Protein AF-A0A224YRR4-F1 (afdb_monomer)

Organism: NCBI:txid60191

Mean predicted aligned error: 19.7 Å

Radius of gyration: 42.63 Å; Cα contacts (8 Å, |Δi|>4): 945; chains: 1; bounding box: 108×99×110 Å

Nearest PDB structures (foldseek):
  8rc4-assembly1_f  TM=9.272E-01  e=1.033E-67  Homo sapiens
  7ycx-assembly1_F  TM=8.905E-01  e=6.259E-66  Homo sapiens
  8rbx-assembly1_f  TM=9.058E-01  e=5.302E-65  Homo sapiens
  7cun-assembly1_F  TM=8.745E-01  e=1.516E-49  Homo sapiens
  7bv7-assembly1_C  TM=9.572E-01  e=4.675E-05  Homo sapiens

pLDDT: mean 73.25, std 19.86, range [25.02, 96.94]

Foldseek 3Di:
DEEEEEEEELAPQQQDDFQPDPPDGNLNVVLVLVVVLLVLLVVDPVSVPYHYWYAYLDDPPVRTQGADPDDPVSVNVSSVVRHNYDFQNVQARVLVVLLRVVLVCLLVVLQVFQLFAAFQSDHQYEYEYEEQLDFGADPVGTDQARDHPLDDPAQPSQQARDSHAQRYAYEYEHEPGDNDDDPDDPDPFDADPGNVQVVRQVNAHGYTYHHDPVSSSVVSNVVSVVSAGWGWAKEAEDPPADFPVDDGIGTWTWHFDADPVPRGGDDQDGHDALEFQDQPDLDGHHGYNHFYKYWYNDWDQADDDDQQDKDKTWIDDDPVLCRQLVVVDQRTKIFMFTHNYDPVQDTATQWIWGADPVSPTIMIIGHFGNSVQVVVLVCCCVVPVVLDQDPVSLVSVVVVCVSHRLSCLVSVLVSVVRVPHNPSGDPVSNPRYHPSHVVSSVVSNVVSVVVSVVSVVSHPDPCCDVPLQQAFDDPDDDDPDDDDDDHLLRDQPDPDPVCRVVVNVCSVVVVPDPRDGHRDDDPDPPPLDPPLPPDLVVDDPVCNVVSVVVVVVCVVDVPCNPPPVCVSNVVVDDPVPVPDVPVVVVPPDDPDDDPDDDPDDPDPDDDPPPDDPDPDDDDDDDDDDDDDDDDDDDDDDDDDDDDDDDDDDDDDDPPDDDDDDDDDDDDDDDDDDDDDDDDDDDDDDDDDDDDDDDDDDDDDDDDDDDDDQDDLVVLLVVLLVLLVDDDDDCVVNVVSLVSRDDPLVSSLVSLVVSLVSNVVVVVVVVNVVSVVVNVVSVVCVVDPDD

Sequence (786 aa):
MTIIVFLVDTSASMNQRTYLGARLSVLDVAKDAVERFIKIRQRDSASRGDRYMLLTFEEPPANIKAGWKENHATFMAELKNLQASGLTTLGPALKNAFDLLNINRMQTGIDTYGQGRCPFYLEPSVLVVITDGNRLTSSAGVHEELTLPMHSAVPGSELTKEPFRWDQRMFALVLRMAGTQAPSQDVPLTSDASPIDDMCEVTGGRSFCVSSHRLLVQSLEALVAKVQGGVVINFERAAEDVWEPNWQSCRRLIYVQRSAQKGYSVGHWPLPEAFWPDLNSPSLPPRSAHPQVRVSGSPSEPLLLDNLPFDKYELEPSPLTQAILGRKQPTVAFAVSVAGAAPQRGGSAFGYLKASSSLACVNLFVLPYNYTVLLPLLDELFRVHRCKPPREWKLQFDAYLKGMPLYYAGPLKRALQRMGAPNLVPDSMENCLSYTVLNYLKRLKNQAKAEYEKVVSAVGGPKTGLGAEGVRVSPGVPRPSTGEVAKLSELALSWNPALRERLQGLRQELSDFSGFALAPAPPRPPDTAEAPPRNPFDISRASLLHQVARMRARYLHPGTILRLQDAEQLHNLPVSQMGNYQEYLKRMPTPLREIESTPVRQHMFGNPFKIEKRMMVDEADLDPAASQARGHKRPAAEAPGGPRAKRRPGPLPRNFTRSRSPMPSPPSTPEPATAKRSPPRAEEETSNGWAPNEPASWEERNGQVAPPWRDNGLIRGCLLKEVRKPGRNFERLFELLGLVQGGLETQVCMVRHVIHEAGRFKRRLLMQMLQDFEQRLVDAAAFPSA

Structure (mmCIF, N/CA/C/O backbone):
data_AF-A0A224YRR4-F1
#
_entry.id   AF-A0A224YRR4-F1
#
loop_
_atom_site.group_PDB
_atom_site.id
_atom_site.type_symbol
_atom_site.label_atom_id
_atom_site.label_alt_id
_atom_site.label_comp_id
_atom_site.label_asym_id
_atom_site.label_entity_id
_atom_site.label_seq_id
_atom_site.pdbx_PDB_ins_code
_atom_site.Cartn_x
_atom_site.Cartn_y
_atom_site.Cartn_z
_atom_site.occupancy
_atom_site.B_iso_or_equiv
_atom_site.auth_seq_id
_atom_site.auth_comp_id
_atom_site.auth_asym_id
_atom_site.auth_atom_id
_atom_site.pdbx_PDB_model_num
ATOM 1 N N . MET A 1 1 ? 3.746 -10.551 8.253 1.00 78.31 1 MET A N 1
ATOM 2 C CA . MET A 1 1 ? 3.470 -10.410 6.822 1.00 78.31 1 MET A CA 1
ATOM 3 C C . MET A 1 1 ? 2.981 -9.017 6.526 1.00 78.31 1 MET A C 1
ATOM 5 O O . MET A 1 1 ? 1.855 -8.689 6.886 1.00 78.31 1 MET A O 1
ATOM 9 N N . THR A 1 2 ? 3.880 -8.226 5.951 1.00 88.31 2 THR A N 1
ATOM 10 C CA . THR A 1 2 ? 3.604 -6.932 5.329 1.00 88.31 2 THR A CA 1
ATOM 11 C C . THR A 1 2 ? 3.774 -7.107 3.827 1.00 88.31 2 THR A C 1
ATOM 13 O O . THR A 1 2 ? 4.673 -7.822 3.381 1.00 88.31 2 THR A O 1
ATOM 16 N N . ILE A 1 3 ? 2.887 -6.504 3.049 1.00 93.56 3 ILE A N 1
ATOM 17 C CA . ILE A 1 3 ? 2.935 -6.558 1.591 1.00 93.56 3 ILE A CA 1
ATOM 18 C C . ILE A 1 3 ? 3.591 -5.273 1.115 1.00 93.56 3 ILE A C 1
ATOM 20 O O . ILE A 1 3 ? 3.177 -4.183 1.497 1.00 93.56 3 ILE A O 1
ATOM 24 N N . ILE A 1 4 ? 4.645 -5.394 0.319 1.00 95.00 4 ILE A N 1
ATOM 25 C CA . ILE A 1 4 ? 5.387 -4.258 -0.215 1.00 95.00 4 ILE A CA 1
ATOM 26 C C . ILE A 1 4 ? 5.294 -4.336 -1.731 1.00 95.00 4 ILE A C 1
ATOM 28 O O . ILE A 1 4 ? 5.814 -5.261 -2.353 1.00 95.00 4 ILE A O 1
ATOM 32 N N . VAL A 1 5 ? 4.598 -3.372 -2.316 1.00 96.12 5 VAL A N 1
ATOM 33 C CA . VAL A 1 5 ? 4.384 -3.274 -3.755 1.00 96.12 5 VAL A CA 1
ATOM 34 C C . VAL A 1 5 ? 5.310 -2.195 -4.290 1.00 96.12 5 VAL A C 1
ATOM 36 O O . VAL A 1 5 ? 5.179 -1.030 -3.924 1.00 96.12 5 VAL A O 1
ATOM 39 N N . PHE A 1 6 ? 6.249 -2.573 -5.150 1.00 96.94 6 PHE A N 1
ATOM 40 C CA . PHE A 1 6 ? 7.056 -1.621 -5.901 1.00 96.94 6 PHE A CA 1
ATOM 41 C C . PHE A 1 6 ? 6.346 -1.299 -7.204 1.00 96.94 6 PHE A C 1
ATOM 43 O O . PHE A 1 6 ? 6.156 -2.183 -8.040 1.00 96.94 6 PHE A O 1
ATOM 50 N N . LEU A 1 7 ? 5.962 -0.038 -7.363 1.00 95.81 7 LEU A N 1
ATOM 51 C CA . LEU A 1 7 ? 5.436 0.488 -8.610 1.00 95.81 7 LEU A CA 1
ATOM 52 C C . LEU A 1 7 ? 6.546 1.295 -9.281 1.00 95.81 7 LEU A C 1
ATOM 54 O O . LEU A 1 7 ? 6.825 2.429 -8.891 1.00 95.81 7 LEU A O 1
ATOM 58 N N . VAL A 1 8 ? 7.220 0.675 -10.246 1.00 95.31 8 VAL A N 1
ATOM 59 C CA . VAL A 1 8 ? 8.365 1.275 -10.935 1.00 95.31 8 VAL A CA 1
ATOM 60 C C . VAL A 1 8 ? 7.891 1.877 -12.246 1.00 95.31 8 VAL A C 1
ATOM 62 O O . VAL A 1 8 ? 7.308 1.186 -13.083 1.00 95.31 8 VAL A O 1
ATOM 65 N N . ASP A 1 9 ? 8.165 3.163 -12.422 1.00 93.38 9 ASP A N 1
ATOM 66 C CA . ASP A 1 9 ? 7.965 3.854 -13.683 1.00 93.38 9 ASP A CA 1
ATOM 67 C C . ASP A 1 9 ? 8.892 3.256 -14.751 1.00 93.38 9 ASP A C 1
ATOM 69 O O . ASP A 1 9 ? 10.119 3.239 -14.619 1.00 93.38 9 ASP A O 1
ATOM 73 N N . THR A 1 10 ? 8.283 2.707 -15.797 1.00 91.94 10 THR A N 1
ATOM 74 C CA . THR A 1 10 ? 8.970 2.154 -16.969 1.00 91.94 10 THR A CA 1
ATOM 75 C C . THR A 1 10 ? 8.725 3.010 -18.203 1.00 91.94 10 THR A C 1
ATOM 77 O O . THR A 1 10 ? 8.839 2.515 -19.317 1.00 91.94 10 THR A O 1
ATOM 80 N N . SER A 1 11 ? 8.353 4.275 -18.045 1.00 91.50 11 SER A N 1
ATOM 81 C CA . SER A 1 11 ? 8.170 5.197 -19.161 1.00 91.50 11 SER A CA 1
ATOM 82 C C . SER A 1 11 ? 9.479 5.503 -19.890 1.00 91.50 11 SER A C 1
ATOM 84 O O . SER A 1 11 ? 10.584 5.312 -19.377 1.00 91.50 11 SER A O 1
ATOM 86 N N . ALA A 1 12 ? 9.362 6.021 -21.113 1.00 90.25 12 ALA A N 1
ATOM 87 C CA . ALA A 1 12 ? 10.519 6.386 -21.921 1.00 90.25 12 ALA A CA 1
ATOM 88 C C . ALA A 1 12 ? 11.396 7.480 -21.277 1.00 90.25 12 ALA A C 1
ATOM 90 O O . ALA A 1 12 ? 12.599 7.515 -21.547 1.00 90.25 12 ALA A O 1
ATOM 91 N N . SER A 1 13 ? 10.838 8.344 -20.418 1.00 89.62 13 SER A N 1
ATOM 92 C CA . SER A 1 13 ? 11.583 9.416 -19.744 1.00 89.62 13 SER A CA 1
ATOM 93 C C . SER A 1 13 ? 12.594 8.886 -18.722 1.00 89.62 13 SER A C 1
ATOM 95 O O . SER A 1 13 ? 13.632 9.511 -18.510 1.00 89.62 13 SER A O 1
ATOM 97 N N . MET A 1 14 ? 12.395 7.672 -18.204 1.00 90.44 14 MET A N 1
ATOM 98 C CA . MET A 1 14 ? 13.334 6.997 -17.300 1.00 90.44 14 MET A CA 1
ATOM 99 C C . MET A 1 14 ? 14.655 6.569 -17.977 1.00 90.44 14 MET A C 1
ATOM 101 O O . MET A 1 14 ? 15.589 6.144 -17.293 1.00 90.44 14 MET A O 1
ATOM 105 N N . ASN A 1 15 ? 14.774 6.717 -19.305 1.00 90.62 15 ASN A N 1
ATOM 106 C CA . ASN A 1 15 ? 16.023 6.509 -20.055 1.00 90.62 15 ASN A CA 1
ATOM 107 C C . ASN A 1 15 ? 17.017 7.681 -19.952 1.00 90.62 15 ASN A C 1
ATOM 109 O O . ASN A 1 15 ? 18.118 7.604 -20.504 1.00 90.62 15 ASN A O 1
ATOM 113 N N . GLN A 1 16 ? 16.654 8.770 -19.268 1.00 88.12 16 GLN A N 1
ATOM 114 C CA . GLN A 1 16 ? 17.572 9.877 -18.995 1.00 88.12 16 GLN A CA 1
ATOM 115 C C . GLN A 1 16 ? 18.824 9.385 -18.252 1.00 88.12 16 GLN A C 1
ATOM 117 O O . GLN A 1 16 ? 18.762 8.456 -17.445 1.00 88.12 16 GLN A O 1
ATOM 122 N N . ARG A 1 17 ? 19.978 10.001 -18.532 1.00 87.44 17 ARG A N 1
ATOM 123 C CA . ARG A 1 17 ? 21.259 9.644 -17.904 1.00 87.44 17 ARG A CA 1
ATOM 124 C C . ARG A 1 17 ? 21.506 10.495 -16.665 1.00 87.44 17 ARG A C 1
ATOM 126 O O . ARG A 1 17 ? 21.234 11.691 -16.665 1.00 87.44 17 ARG A O 1
ATOM 133 N N . THR A 1 18 ? 22.069 9.872 -15.637 1.00 84.56 18 THR A N 1
ATOM 134 C CA . THR A 1 18 ? 22.413 10.541 -14.373 1.00 84.56 18 THR A CA 1
ATOM 135 C C . THR A 1 18 ? 23.885 10.962 -14.329 1.00 84.56 18 THR A C 1
ATOM 137 O O . THR A 1 18 ? 24.712 10.446 -15.083 1.00 84.56 18 THR A O 1
ATOM 140 N N . TYR A 1 19 ? 24.247 11.858 -13.402 1.00 81.88 19 TYR A N 1
ATOM 141 C CA . TYR A 1 19 ? 25.642 12.277 -13.189 1.00 81.88 19 TYR A CA 1
ATOM 142 C C . TYR A 1 19 ? 26.581 11.149 -12.703 1.00 81.88 19 TYR A C 1
ATOM 144 O O . TYR A 1 19 ? 27.799 11.292 -12.770 1.00 81.88 19 TYR A O 1
ATOM 152 N N . LEU A 1 20 ? 26.042 10.030 -12.194 1.00 73.94 20 LEU A N 1
ATOM 153 C CA . LEU A 1 20 ? 26.805 8.930 -11.573 1.00 73.94 20 LEU A CA 1
ATOM 154 C C . LEU A 1 20 ? 27.573 8.048 -12.573 1.00 73.94 20 LEU A C 1
ATOM 156 O O . LEU A 1 20 ? 28.253 7.102 -12.175 1.00 73.94 20 LEU A O 1
ATOM 160 N N . GLY A 1 21 ? 27.480 8.349 -13.865 1.00 62.19 21 GLY A N 1
ATOM 161 C CA . GLY A 1 21 ? 28.293 7.733 -14.900 1.00 62.19 21 GLY A CA 1
ATOM 162 C C . GLY A 1 21 ? 27.614 7.810 -16.256 1.00 62.19 21 GLY A C 1
ATOM 163 O O . GLY A 1 21 ? 26.394 7.725 -16.361 1.00 62.19 21 GLY A O 1
ATOM 164 N N . ALA A 1 22 ? 28.412 7.878 -17.322 1.00 60.62 22 ALA A N 1
ATOM 165 C CA . ALA A 1 22 ? 27.921 8.030 -18.689 1.00 60.62 22 ALA A CA 1
ATOM 166 C C . ALA A 1 22 ? 26.983 6.903 -19.168 1.00 60.62 22 ALA A C 1
ATOM 168 O O . ALA A 1 22 ? 26.476 7.011 -20.274 1.00 60.62 22 ALA A O 1
ATOM 169 N N . ARG A 1 23 ? 26.745 5.825 -18.399 1.00 67.69 23 ARG A N 1
ATOM 170 C CA . ARG A 1 23 ? 25.939 4.652 -18.793 1.00 67.69 23 ARG A CA 1
ATOM 171 C C . ARG A 1 23 ? 24.701 4.363 -17.937 1.00 67.69 23 ARG A C 1
ATOM 173 O O . ARG A 1 23 ? 23.880 3.587 -18.405 1.00 67.69 23 ARG A O 1
ATOM 180 N N . LEU A 1 24 ? 24.559 4.935 -16.739 1.00 82.69 24 LEU A N 1
ATOM 181 C CA . LEU A 1 24 ? 23.433 4.606 -15.855 1.00 82.69 24 LEU A CA 1
ATOM 182 C C . LEU A 1 24 ? 22.218 5.481 -16.163 1.00 82.69 24 LEU A C 1
ATOM 184 O O . LEU A 1 24 ? 22.282 6.711 -16.053 1.00 82.69 24 LEU A O 1
ATOM 188 N N . SER A 1 25 ? 21.117 4.827 -16.524 1.00 89.88 25 SER A N 1
ATOM 189 C CA . SER A 1 25 ? 19.815 5.472 -16.672 1.00 89.88 25 SER A CA 1
ATOM 190 C C . SER A 1 25 ? 19.153 5.718 -15.310 1.00 89.88 25 SER A C 1
ATOM 192 O O . SER A 1 25 ? 19.519 5.100 -14.306 1.00 89.88 25 SER A O 1
ATOM 194 N N . VAL A 1 26 ? 18.148 6.596 -15.261 1.00 91.25 26 VAL A N 1
ATOM 195 C CA . VAL A 1 26 ? 17.309 6.781 -14.062 1.00 91.25 26 VAL A CA 1
ATOM 196 C C . VAL A 1 26 ? 16.610 5.467 -13.682 1.00 91.25 26 VAL A C 1
ATOM 198 O O . VAL A 1 26 ? 16.517 5.148 -12.495 1.00 91.25 26 VAL A O 1
ATOM 201 N N . LEU A 1 27 ? 16.210 4.645 -14.663 1.00 93.12 27 LEU A N 1
ATOM 202 C CA . LEU A 1 27 ? 15.675 3.302 -14.408 1.00 93.12 27 LEU A CA 1
ATOM 203 C C . LEU A 1 27 ? 16.692 2.387 -13.705 1.00 93.12 27 LEU A C 1
ATOM 205 O O . LEU A 1 27 ? 16.316 1.633 -12.809 1.00 93.12 27 LEU A O 1
ATOM 209 N N . ASP A 1 28 ? 17.975 2.449 -14.063 1.00 92.25 28 ASP A N 1
ATOM 210 C CA . ASP A 1 28 ? 19.004 1.643 -13.392 1.00 92.25 28 ASP A CA 1
ATOM 211 C C . ASP A 1 28 ? 19.195 2.075 -11.933 1.00 92.25 28 ASP A C 1
ATOM 213 O O . ASP A 1 28 ? 19.357 1.230 -11.050 1.00 92.25 28 ASP A O 1
ATOM 217 N N . VAL A 1 29 ? 19.094 3.380 -11.655 1.00 92.38 29 VAL A N 1
ATOM 218 C CA . VAL A 1 29 ? 19.084 3.901 -10.281 1.00 92.38 29 VAL A CA 1
ATOM 219 C C . VAL A 1 29 ? 17.839 3.434 -9.523 1.00 92.38 29 VAL A C 1
ATOM 221 O O . VAL A 1 29 ? 17.950 3.043 -8.362 1.00 92.38 29 VAL A O 1
ATOM 224 N N . ALA A 1 30 ? 16.668 3.410 -10.166 1.00 94.12 30 ALA A N 1
ATOM 225 C CA . ALA A 1 30 ? 15.442 2.876 -9.575 1.00 94.12 30 ALA A CA 1
ATOM 226 C C . ALA A 1 30 ? 15.582 1.385 -9.218 1.00 94.12 30 ALA A C 1
ATOM 228 O O . ALA A 1 30 ? 15.221 0.980 -8.112 1.00 94.12 30 ALA A O 1
ATOM 229 N N . LYS A 1 31 ? 16.170 0.572 -10.108 1.00 94.19 31 LYS A N 1
ATOM 230 C CA . LYS A 1 31 ? 16.467 -0.847 -9.843 1.00 94.19 31 LYS A CA 1
ATOM 231 C C . LYS A 1 31 ? 17.399 -1.004 -8.639 1.00 94.19 31 LYS A C 1
ATOM 233 O O . LYS A 1 31 ? 17.083 -1.762 -7.723 1.00 94.19 31 LYS A O 1
ATOM 238 N N . ASP A 1 32 ? 18.501 -0.252 -8.595 1.00 93.12 32 ASP A N 1
ATOM 239 C CA . ASP A 1 32 ? 19.444 -0.264 -7.466 1.00 93.12 32 ASP A CA 1
ATOM 240 C C . ASP A 1 32 ? 18.774 0.192 -6.154 1.00 93.12 32 ASP A C 1
ATOM 242 O O . ASP A 1 32 ? 18.999 -0.399 -5.096 1.00 93.12 32 ASP A O 1
ATOM 246 N N . ALA A 1 33 ? 17.876 1.182 -6.208 1.00 94.38 33 ALA A N 1
ATOM 247 C CA . ALA A 1 33 ? 17.098 1.625 -5.052 1.00 94.38 33 ALA A CA 1
ATOM 248 C C . ALA A 1 33 ? 16.219 0.501 -4.477 1.00 94.38 33 ALA A C 1
ATOM 250 O O . ALA A 1 33 ? 16.216 0.292 -3.261 1.00 94.38 33 ALA A O 1
ATOM 251 N N . VAL A 1 34 ? 15.527 -0.259 -5.333 1.00 95.75 34 VAL A N 1
ATOM 252 C CA . VAL A 1 34 ? 14.717 -1.419 -4.921 1.00 95.75 34 VAL A CA 1
ATOM 253 C C . VAL A 1 34 ? 15.596 -2.512 -4.308 1.00 95.75 34 VAL A C 1
ATOM 255 O O . VAL A 1 34 ? 15.287 -3.014 -3.224 1.00 95.75 34 VAL A O 1
ATOM 258 N N . GLU A 1 35 ? 16.724 -2.858 -4.937 1.00 94.19 35 GLU A N 1
ATOM 259 C CA . GLU A 1 35 ? 17.638 -3.869 -4.389 1.00 94.19 35 GLU A CA 1
ATOM 260 C C . GLU A 1 35 ? 18.178 -3.468 -3.008 1.00 94.19 35 GLU A C 1
ATOM 262 O O . GLU A 1 35 ? 18.246 -4.288 -2.086 1.00 94.19 35 GLU A O 1
ATOM 267 N N . ARG A 1 36 ? 18.564 -2.199 -2.844 1.00 94.00 36 ARG A N 1
ATOM 268 C CA . ARG A 1 36 ? 19.051 -1.664 -1.567 1.00 94.00 36 ARG A CA 1
ATOM 269 C C . ARG A 1 36 ? 17.966 -1.620 -0.515 1.00 94.00 36 ARG A C 1
ATOM 271 O O . ARG A 1 36 ? 18.242 -1.993 0.622 1.00 94.00 36 ARG A O 1
ATOM 278 N N . PHE A 1 37 ? 16.750 -1.218 -0.878 1.00 95.38 37 PHE A N 1
ATOM 279 C CA . PHE A 1 37 ? 15.616 -1.234 0.036 1.00 95.38 37 PHE A CA 1
ATOM 280 C C . PHE A 1 37 ? 15.431 -2.626 0.644 1.00 95.38 37 PHE A C 1
ATOM 282 O O . PHE A 1 37 ? 15.347 -2.765 1.864 1.00 95.38 37 PHE A O 1
ATOM 289 N N . ILE A 1 38 ? 15.436 -3.666 -0.196 1.00 93.56 38 ILE A N 1
ATOM 290 C CA . ILE A 1 38 ? 15.280 -5.050 0.258 1.00 93.56 38 ILE A CA 1
ATOM 291 C C . ILE A 1 38 ? 16.441 -5.448 1.179 1.00 93.56 38 ILE A C 1
ATOM 293 O O . ILE A 1 38 ? 16.200 -6.009 2.245 1.00 93.56 38 ILE A O 1
ATOM 297 N N . LYS A 1 39 ? 17.688 -5.096 0.838 1.00 93.19 39 LYS A N 1
ATOM 298 C CA . LYS A 1 39 ? 18.865 -5.367 1.689 1.00 93.19 39 LYS A CA 1
ATOM 299 C C . LYS A 1 39 ? 18.794 -4.663 3.049 1.00 93.19 39 LYS A C 1
ATOM 301 O O . LYS A 1 39 ? 19.151 -5.262 4.060 1.00 93.19 39 LYS A O 1
ATOM 306 N N . ILE A 1 40 ? 18.346 -3.406 3.095 1.00 93.19 40 ILE A N 1
ATOM 307 C CA . ILE A 1 40 ? 18.176 -2.654 4.350 1.00 93.19 40 ILE A CA 1
ATOM 308 C C . ILE A 1 40 ? 17.057 -3.292 5.178 1.00 93.19 40 ILE A C 1
ATOM 310 O O . ILE A 1 40 ? 17.240 -3.540 6.367 1.00 93.19 40 ILE A O 1
ATOM 314 N N . ARG A 1 41 ? 15.929 -3.633 4.545 1.00 92.06 41 ARG A N 1
ATOM 315 C CA . ARG A 1 41 ? 14.782 -4.280 5.190 1.00 92.06 41 ARG A CA 1
ATOM 316 C C . ARG A 1 41 ? 15.121 -5.667 5.743 1.00 92.06 41 ARG A C 1
ATOM 318 O O . ARG A 1 41 ? 14.663 -5.997 6.829 1.00 92.06 41 ARG A O 1
ATOM 325 N N . GLN A 1 42 ? 15.966 -6.440 5.062 1.00 90.81 42 GLN A N 1
ATOM 326 C CA . GLN A 1 42 ? 16.442 -7.753 5.521 1.00 90.81 42 GLN A CA 1
ATOM 327 C C . GLN A 1 42 ? 17.254 -7.703 6.826 1.00 90.81 42 GLN A C 1
ATOM 329 O O . GLN A 1 42 ? 17.421 -8.736 7.473 1.00 90.81 42 GLN A O 1
ATOM 334 N N . ARG A 1 43 ? 17.741 -6.522 7.240 1.00 90.62 43 ARG A N 1
ATOM 335 C CA . ARG A 1 43 ? 18.376 -6.337 8.556 1.00 90.62 43 ARG A CA 1
ATOM 336 C C . ARG A 1 43 ? 17.371 -6.473 9.703 1.00 90.62 43 ARG A C 1
ATOM 338 O O . ARG A 1 43 ? 17.764 -6.846 10.803 1.00 90.62 43 ARG A O 1
ATOM 345 N N . ASP A 1 44 ? 16.091 -6.191 9.453 1.00 86.19 44 ASP A N 1
ATOM 346 C CA . ASP A 1 44 ? 15.017 -6.359 10.429 1.00 86.19 44 ASP A CA 1
ATOM 347 C C . ASP A 1 44 ? 14.497 -7.805 10.423 1.00 86.19 44 ASP A C 1
ATOM 349 O O . ASP A 1 44 ? 14.152 -8.370 9.383 1.00 86.19 44 ASP A O 1
ATOM 353 N N . SER A 1 45 ? 14.384 -8.402 11.609 1.00 80.31 45 SER A N 1
ATOM 354 C CA . SER A 1 45 ? 13.798 -9.729 11.822 1.00 80.31 45 SER A CA 1
ATOM 355 C C . SER A 1 45 ? 12.356 -9.859 11.305 1.00 80.31 45 SER A C 1
ATOM 357 O O . SER A 1 45 ? 11.962 -10.946 10.867 1.00 80.31 45 SER A O 1
ATOM 359 N N . ALA A 1 46 ? 11.587 -8.762 11.293 1.00 79.69 46 ALA A N 1
ATOM 360 C CA . ALA A 1 46 ? 10.206 -8.741 10.813 1.00 79.69 46 ALA A CA 1
ATOM 361 C C . ALA A 1 46 ? 10.086 -8.999 9.298 1.00 79.69 46 ALA A C 1
ATOM 363 O O . ALA A 1 46 ? 9.027 -9.426 8.831 1.00 79.69 46 ALA A O 1
ATOM 364 N N . SER A 1 47 ? 11.176 -8.811 8.542 1.00 82.44 47 SER A N 1
ATOM 365 C CA . SER A 1 47 ? 11.210 -8.944 7.080 1.00 82.44 47 SER A CA 1
ATOM 366 C C . SER A 1 47 ? 10.999 -10.365 6.559 1.00 82.44 47 SER A C 1
ATOM 368 O O . SER A 1 47 ? 10.579 -10.547 5.420 1.00 82.44 47 SER A O 1
ATOM 370 N N . ARG A 1 48 ? 11.223 -11.394 7.391 1.00 80.69 48 ARG A N 1
ATOM 371 C CA . ARG A 1 48 ? 11.069 -12.809 6.995 1.00 80.69 48 ARG A CA 1
ATOM 372 C C . ARG A 1 48 ? 9.657 -13.164 6.537 1.00 80.69 48 ARG A C 1
ATOM 374 O O . ARG A 1 48 ? 9.476 -14.144 5.824 1.00 80.69 48 ARG A O 1
ATOM 381 N N . GLY A 1 49 ? 8.661 -12.404 6.989 1.00 82.69 49 GLY A N 1
ATOM 382 C CA . GLY A 1 49 ? 7.273 -12.595 6.596 1.00 82.69 49 GLY A CA 1
ATOM 383 C C . GLY A 1 49 ? 6.811 -11.673 5.473 1.00 82.69 49 GLY A C 1
ATOM 384 O O . GLY A 1 49 ? 5.624 -11.718 5.166 1.00 82.69 49 GLY A O 1
ATOM 385 N N . ASP A 1 50 ? 7.661 -10.799 4.932 1.00 90.06 50 ASP A N 1
ATOM 386 C CA . ASP A 1 50 ? 7.248 -9.809 3.937 1.00 90.06 50 ASP A CA 1
ATOM 387 C C . ASP A 1 50 ? 7.097 -10.428 2.547 1.00 90.06 50 ASP A C 1
ATOM 389 O O . ASP A 1 50 ? 7.801 -11.368 2.176 1.00 90.06 50 ASP A O 1
ATOM 393 N N . ARG A 1 51 ? 6.166 -9.881 1.764 1.00 91.75 51 ARG A N 1
ATOM 394 C CA . ARG A 1 51 ? 5.974 -10.248 0.358 1.00 91.75 51 ARG A CA 1
ATOM 395 C C . ARG A 1 51 ? 6.224 -9.034 -0.517 1.00 91.75 51 ARG A C 1
ATOM 397 O O . ARG A 1 51 ? 5.615 -7.991 -0.299 1.00 91.75 51 ARG A O 1
ATOM 404 N N . TYR A 1 52 ? 7.088 -9.205 -1.510 1.00 94.38 52 TYR A N 1
ATOM 405 C CA . TYR A 1 52 ? 7.424 -8.178 -2.487 1.00 94.38 52 TYR A CA 1
ATOM 406 C C . TYR A 1 52 ? 6.664 -8.425 -3.787 1.00 94.38 52 TYR A C 1
ATOM 408 O O . TYR A 1 52 ? 6.660 -9.546 -4.291 1.00 94.38 52 TYR A O 1
ATOM 416 N N . MET A 1 53 ? 6.040 -7.382 -4.321 1.00 94.88 53 MET A N 1
ATOM 417 C CA . MET A 1 53 ? 5.395 -7.391 -5.634 1.00 94.88 53 MET A CA 1
ATOM 418 C C . MET A 1 53 ? 6.018 -6.322 -6.518 1.00 94.88 53 MET A C 1
ATOM 420 O O . MET A 1 53 ? 6.454 -5.284 -6.018 1.00 94.88 53 MET A O 1
ATOM 424 N N . LEU A 1 54 ? 6.052 -6.579 -7.823 1.00 94.88 54 LEU A N 1
ATOM 425 C CA . LEU A 1 54 ? 6.587 -5.656 -8.818 1.00 94.88 54 LEU A CA 1
ATOM 426 C C . LEU A 1 54 ? 5.519 -5.353 -9.861 1.00 94.88 54 LEU A C 1
ATOM 428 O O . LEU A 1 54 ? 5.071 -6.258 -10.574 1.00 94.88 54 LEU A O 1
ATOM 432 N N . LEU A 1 55 ? 5.142 -4.081 -9.942 1.00 94.50 55 LEU A N 1
ATOM 433 C CA . LEU A 1 55 ? 4.216 -3.550 -10.930 1.00 94.50 55 LEU A CA 1
ATOM 434 C C . LEU A 1 55 ? 4.905 -2.464 -11.764 1.00 94.50 55 LEU A C 1
ATOM 436 O O . LEU A 1 55 ? 5.770 -1.737 -11.270 1.00 94.50 55 LEU A O 1
ATOM 440 N N . THR A 1 56 ? 4.491 -2.351 -13.022 1.00 93.56 56 THR A N 1
ATOM 441 C CA . THR A 1 56 ? 4.936 -1.317 -13.967 1.00 93.56 56 THR A CA 1
ATOM 442 C C . THR A 1 56 ? 3.752 -0.488 -14.472 1.00 93.56 56 THR A C 1
ATOM 444 O O . THR A 1 56 ? 2.602 -0.753 -14.121 1.00 93.56 56 THR A O 1
ATOM 447 N N . PHE A 1 57 ? 4.027 0.526 -15.299 1.00 90.88 57 PHE A N 1
ATOM 448 C CA . PHE A 1 57 ? 3.011 1.428 -15.869 1.00 90.88 57 PHE A CA 1
ATOM 449 C C . PHE A 1 57 ? 2.343 0.863 -17.142 1.00 90.88 57 PHE A C 1
ATOM 451 O O . PHE A 1 57 ? 1.586 1.553 -17.821 1.00 90.88 57 PHE A O 1
ATOM 458 N N . GLU A 1 58 ? 2.624 -0.397 -17.484 1.00 88.00 58 GLU A N 1
ATOM 459 C CA . GLU A 1 58 ? 1.978 -1.089 -18.602 1.00 88.00 58 GLU A CA 1
ATOM 460 C C . GLU A 1 58 ? 0.479 -1.329 -18.332 1.00 88.00 58 GLU A C 1
ATOM 462 O O . GLU A 1 58 ? -0.016 -1.186 -17.210 1.00 88.00 58 GLU A O 1
ATOM 467 N N . GLU A 1 59 ? -0.260 -1.723 -19.366 1.00 84.56 59 GLU A N 1
ATOM 468 C CA . GLU A 1 59 ? -1.667 -2.093 -19.221 1.00 84.56 59 GLU A CA 1
ATOM 469 C C . GLU A 1 59 ? -1.829 -3.509 -18.629 1.00 84.56 59 GLU A C 1
ATOM 471 O O . GLU A 1 59 ? -1.005 -4.400 -18.878 1.00 84.56 59 GLU A O 1
ATOM 476 N N . PRO A 1 60 ? -2.889 -3.763 -17.838 1.00 81.88 60 PRO A N 1
ATOM 477 C CA . PRO A 1 60 ? -3.218 -5.107 -17.375 1.00 81.88 60 PRO A CA 1
ATOM 478 C C . PRO A 1 60 ? -3.499 -6.067 -18.541 1.00 81.88 60 PRO A C 1
ATOM 480 O O . PRO A 1 60 ? -4.195 -5.683 -19.479 1.00 81.88 60 PRO A O 1
ATOM 483 N N . PRO A 1 61 ? -3.022 -7.328 -18.499 1.00 81.12 61 PRO A N 1
ATOM 484 C CA . PRO A 1 61 ? -2.365 -8.009 -17.374 1.00 81.12 61 PRO A CA 1
ATOM 485 C C . PRO A 1 61 ? -0.829 -7.882 -17.341 1.00 81.12 61 PRO A C 1
ATOM 487 O O . PRO A 1 61 ? -0.197 -8.385 -16.413 1.00 81.12 61 PRO A O 1
ATOM 490 N N . ALA A 1 62 ? -0.209 -7.241 -18.338 1.00 83.50 62 ALA A N 1
ATOM 491 C CA . ALA A 1 62 ? 1.250 -7.178 -18.465 1.00 83.50 62 ALA A CA 1
ATOM 492 C C . ALA A 1 62 ? 1.919 -6.300 -17.390 1.00 83.50 62 ALA A C 1
ATOM 494 O O . ALA A 1 62 ? 3.117 -6.438 -17.133 1.00 83.50 62 ALA A O 1
ATOM 495 N N . ASN A 1 63 ? 1.145 -5.437 -16.733 1.00 87.50 63 ASN A N 1
ATOM 496 C CA . ASN A 1 63 ? 1.577 -4.570 -15.641 1.00 87.50 63 ASN A CA 1
ATOM 497 C C . ASN A 1 63 ? 2.127 -5.321 -14.417 1.00 87.50 63 ASN A C 1
ATOM 499 O O . ASN A 1 63 ? 2.990 -4.791 -13.719 1.00 87.50 63 ASN A O 1
ATOM 503 N N . ILE A 1 64 ? 1.646 -6.537 -14.136 1.00 90.75 64 ILE A N 1
ATOM 504 C CA . ILE A 1 64 ? 2.085 -7.332 -12.983 1.00 90.75 64 ILE A CA 1
ATOM 505 C C . ILE A 1 64 ? 3.256 -8.217 -13.415 1.00 90.75 64 ILE A C 1
ATOM 507 O O . ILE A 1 64 ? 3.066 -9.230 -14.086 1.00 90.75 64 ILE A O 1
ATOM 511 N N . LYS A 1 65 ? 4.474 -7.853 -13.002 1.00 89.44 65 LYS A N 1
ATOM 512 C CA . LYS A 1 65 ? 5.683 -8.650 -13.274 1.00 89.44 65 LYS A CA 1
ATOM 513 C C . LYS A 1 65 ? 5.912 -9.713 -12.207 1.00 89.44 65 LYS A C 1
ATOM 515 O O . LYS A 1 65 ? 6.240 -10.849 -12.520 1.00 89.44 65 LYS A O 1
ATOM 520 N N . ALA A 1 66 ? 5.688 -9.356 -10.943 1.00 89.94 66 ALA A N 1
ATOM 521 C CA . ALA A 1 66 ? 5.738 -10.287 -9.821 1.00 89.94 66 ALA A CA 1
ATOM 522 C C . ALA A 1 66 ? 4.528 -10.069 -8.905 1.00 89.94 66 ALA A C 1
ATOM 524 O O . ALA A 1 66 ? 4.381 -8.999 -8.312 1.00 89.94 66 ALA A O 1
ATOM 525 N N . GLY A 1 67 ? 3.656 -11.079 -8.820 1.00 88.81 67 GLY A N 1
ATOM 526 C CA . GLY A 1 67 ? 2.383 -11.020 -8.095 1.00 88.81 67 GLY A CA 1
ATOM 527 C C . GLY A 1 67 ? 2.360 -11.830 -6.792 1.00 88.81 67 GLY A C 1
ATOM 528 O O . GLY A 1 67 ? 3.355 -11.965 -6.088 1.00 88.81 67 GLY A O 1
ATOM 529 N N . TRP A 1 68 ? 1.195 -12.396 -6.463 1.00 87.44 68 TRP A N 1
ATOM 530 C CA . TRP A 1 68 ? 0.934 -13.054 -5.173 1.00 87.44 68 TRP A CA 1
ATOM 531 C C . TRP A 1 68 ? 1.674 -14.377 -4.932 1.00 87.44 68 TRP A C 1
ATOM 533 O O . TRP A 1 68 ? 1.945 -14.711 -3.776 1.00 87.44 68 TRP A O 1
ATOM 543 N N . LYS A 1 69 ? 1.956 -15.140 -5.995 1.00 86.38 69 LYS A N 1
ATOM 544 C CA . LYS A 1 69 ? 2.571 -16.478 -5.920 1.00 86.38 69 LYS A CA 1
ATOM 545 C C . LYS A 1 69 ? 4.077 -16.482 -6.184 1.00 86.38 69 LYS A C 1
ATOM 547 O O . LYS A 1 69 ? 4.716 -17.505 -5.952 1.00 86.38 69 LYS A O 1
ATOM 552 N N . GLU A 1 70 ? 4.636 -15.365 -6.642 1.00 85.19 70 GLU A N 1
ATOM 553 C CA . GLU A 1 70 ? 6.029 -15.319 -7.073 1.00 85.19 70 GLU A CA 1
ATOM 554 C C . GLU A 1 70 ? 7.009 -15.321 -5.904 1.00 85.19 70 GLU A C 1
ATOM 556 O O . GLU A 1 70 ? 6.764 -14.754 -4.836 1.00 85.19 70 GLU A O 1
ATOM 561 N N . ASN A 1 71 ? 8.142 -15.988 -6.116 1.00 88.44 71 ASN A N 1
ATOM 562 C CA . ASN A 1 71 ? 9.217 -16.037 -5.139 1.00 88.44 71 ASN A CA 1
ATOM 563 C C . ASN A 1 71 ? 10.159 -14.828 -5.300 1.00 88.44 71 ASN A C 1
ATOM 565 O O . ASN A 1 71 ? 10.134 -14.096 -6.292 1.00 88.44 71 ASN A O 1
ATOM 569 N N . HIS A 1 72 ? 11.035 -14.629 -4.314 1.00 88.25 72 HIS A N 1
ATOM 570 C CA . HIS A 1 72 ? 12.002 -13.532 -4.346 1.00 88.25 72 HIS A CA 1
ATOM 571 C C . HIS A 1 72 ? 12.968 -13.612 -5.548 1.00 88.25 72 HIS A C 1
ATOM 573 O O . HIS A 1 72 ? 13.407 -12.580 -6.048 1.00 88.25 72 HIS A O 1
ATOM 579 N N . ALA A 1 73 ? 13.281 -14.812 -6.047 1.00 88.69 73 ALA A N 1
ATOM 580 C CA . ALA A 1 73 ? 14.167 -14.982 -7.197 1.00 88.69 73 ALA A CA 1
ATOM 581 C C . ALA A 1 73 ? 13.511 -14.517 -8.509 1.00 88.69 73 ALA A C 1
ATOM 583 O O . ALA A 1 73 ? 14.153 -13.786 -9.262 1.00 88.69 73 ALA A O 1
ATOM 584 N N . THR A 1 74 ? 12.239 -14.861 -8.749 1.00 89.44 74 THR A N 1
ATOM 585 C CA . THR A 1 74 ? 11.457 -14.370 -9.893 1.00 89.44 74 THR A CA 1
ATOM 586 C C . THR A 1 74 ? 11.342 -12.852 -9.836 1.00 89.44 74 THR A C 1
ATOM 588 O O . THR A 1 74 ? 11.617 -12.184 -10.826 1.00 89.44 74 THR A O 1
ATOM 591 N N . PHE A 1 75 ? 11.045 -12.291 -8.657 1.00 92.75 75 PHE A N 1
ATOM 592 C CA . PHE A 1 75 ? 11.002 -10.840 -8.456 1.00 92.75 75 PHE A CA 1
ATOM 593 C C . PHE A 1 75 ? 12.313 -10.159 -8.883 1.00 92.75 75 PHE A C 1
ATOM 595 O O . PHE A 1 75 ? 12.291 -9.188 -9.635 1.00 92.75 75 PHE A O 1
ATOM 602 N N . MET A 1 76 ? 13.465 -10.678 -8.442 1.00 92.75 76 MET A N 1
ATOM 603 C CA . MET A 1 76 ? 14.772 -10.100 -8.780 1.00 92.75 76 MET A CA 1
ATOM 604 C C . MET A 1 76 ? 15.136 -10.282 -10.259 1.00 92.75 76 MET A C 1
ATOM 606 O O . MET A 1 76 ? 15.813 -9.425 -10.827 1.00 92.75 76 MET A O 1
ATOM 610 N N . ALA A 1 77 ? 14.714 -11.381 -10.889 1.00 90.56 77 ALA A N 1
ATOM 611 C CA . ALA A 1 77 ? 14.911 -11.602 -12.320 1.00 90.56 77 ALA A CA 1
ATOM 612 C C . ALA A 1 77 ? 14.087 -10.608 -13.155 1.00 90.56 77 ALA A C 1
ATOM 614 O O . ALA A 1 77 ? 14.638 -9.934 -14.025 1.00 90.56 77 ALA A O 1
ATOM 615 N N . GLU A 1 78 ? 12.802 -10.447 -12.833 1.00 90.06 78 GLU A N 1
ATOM 616 C CA . GLU A 1 78 ? 11.912 -9.493 -13.499 1.00 90.06 78 GLU A CA 1
ATOM 617 C C . GLU A 1 78 ? 12.353 -8.040 -13.287 1.00 90.06 78 GLU A C 1
ATOM 619 O O . GLU A 1 78 ? 12.372 -7.263 -14.240 1.00 90.06 78 GLU A O 1
ATOM 624 N N . LEU A 1 79 ? 12.812 -7.680 -12.080 1.00 93.50 79 LEU A N 1
ATOM 625 C CA . LEU A 1 79 ? 13.365 -6.352 -11.791 1.00 93.50 79 LEU A CA 1
ATOM 626 C C . LEU A 1 79 ? 14.559 -6.018 -12.699 1.00 93.50 79 LEU A C 1
ATOM 628 O O . LEU A 1 79 ? 14.662 -4.905 -13.217 1.00 93.50 79 LEU A O 1
ATOM 632 N N . LYS A 1 80 ? 15.456 -6.984 -12.927 1.00 91.62 80 LYS A N 1
ATOM 633 C CA . LYS A 1 80 ? 16.616 -6.804 -13.814 1.00 91.62 80 LYS A CA 1
ATOM 634 C C . LYS A 1 80 ? 16.196 -6.646 -15.274 1.00 91.62 80 LYS A C 1
ATOM 636 O O . LYS A 1 80 ? 16.758 -5.796 -15.968 1.00 91.62 80 LYS A O 1
ATOM 641 N N . ASN A 1 81 ? 15.178 -7.395 -15.694 1.00 90.31 81 ASN A N 1
ATOM 642 C CA . ASN A 1 81 ? 14.650 -7.410 -17.058 1.00 90.31 81 ASN A CA 1
ATOM 643 C C . ASN A 1 81 ? 13.729 -6.225 -17.398 1.00 90.31 81 ASN A C 1
ATOM 645 O O . ASN A 1 81 ? 13.310 -6.114 -18.551 1.00 90.31 81 ASN A O 1
ATOM 649 N N . LEU A 1 82 ? 13.416 -5.331 -16.448 1.00 90.88 82 LEU A N 1
ATOM 650 C CA . LEU A 1 82 ? 12.618 -4.139 -16.744 1.00 90.88 82 LEU A CA 1
ATOM 651 C C . LEU A 1 82 ? 13.286 -3.277 -17.819 1.00 90.88 82 LEU A C 1
ATOM 653 O O . LEU A 1 82 ? 14.485 -2.988 -17.749 1.00 90.88 82 LEU A O 1
ATOM 657 N N . GLN A 1 83 ? 12.481 -2.817 -18.770 1.00 88.94 83 GLN A N 1
ATOM 658 C CA . GLN A 1 83 ? 12.887 -1.889 -19.818 1.00 88.94 83 GLN A CA 1
ATOM 659 C C . GLN A 1 83 ? 12.029 -0.630 -19.735 1.00 88.94 83 GLN A C 1
ATOM 661 O O . GLN A 1 83 ? 10.830 -0.715 -19.483 1.00 88.94 83 GLN A O 1
ATOM 666 N N . ALA A 1 84 ? 12.654 0.531 -19.928 1.00 89.25 84 ALA A N 1
ATOM 667 C CA . ALA A 1 84 ? 11.971 1.818 -19.961 1.00 89.25 84 ALA A CA 1
ATOM 668 C C . ALA A 1 84 ? 11.362 2.032 -21.356 1.00 89.25 84 ALA A C 1
ATOM 670 O O . ALA A 1 84 ? 12.005 2.565 -22.264 1.00 89.25 84 ALA A O 1
ATOM 671 N N . SER A 1 85 ? 10.129 1.566 -21.524 1.00 84.38 85 SER A N 1
ATOM 672 C CA . SER A 1 85 ? 9.298 1.732 -22.710 1.00 84.38 85 SER A CA 1
ATOM 673 C C . SER A 1 85 ? 7.864 2.072 -22.305 1.00 84.38 85 SER A C 1
ATOM 675 O O . SER A 1 85 ? 7.255 1.340 -21.526 1.00 84.38 85 SER A O 1
ATOM 677 N N . GLY A 1 86 ? 7.301 3.133 -22.882 1.00 85.38 86 GLY A N 1
ATOM 678 C CA . GLY A 1 86 ? 5.901 3.509 -22.680 1.00 85.38 86 GLY A CA 1
ATOM 679 C C . GLY A 1 86 ? 5.716 4.939 -22.181 1.00 85.38 86 GLY A C 1
ATOM 680 O O . GLY A 1 86 ? 6.652 5.742 -22.177 1.00 85.38 86 GLY A O 1
ATOM 681 N N . LEU A 1 87 ? 4.482 5.239 -21.786 1.00 87.94 87 LEU A N 1
ATOM 682 C CA . LEU A 1 87 ? 4.037 6.544 -21.294 1.00 87.94 87 LEU A CA 1
ATOM 683 C C . LEU A 1 87 ? 4.044 6.589 -19.757 1.00 87.94 87 LEU A C 1
ATOM 685 O O . LEU A 1 87 ? 4.005 5.553 -19.094 1.00 87.94 87 LEU A O 1
ATOM 689 N N . THR A 1 88 ? 4.061 7.793 -19.186 1.00 87.56 88 THR A N 1
ATOM 690 C CA . THR A 1 88 ? 3.961 8.045 -17.735 1.00 87.56 88 THR A CA 1
ATOM 691 C C . THR A 1 88 ? 2.500 8.005 -17.252 1.00 87.56 88 THR A C 1
ATOM 693 O O . THR A 1 88 ? 1.964 8.983 -16.729 1.00 87.56 88 THR A O 1
ATOM 696 N N . THR A 1 89 ? 1.838 6.852 -17.401 1.00 87.88 89 THR A N 1
ATOM 697 C CA . THR A 1 89 ? 0.436 6.597 -17.004 1.00 87.88 89 THR A CA 1
ATOM 698 C C . THR A 1 89 ? 0.278 6.318 -15.501 1.00 87.88 89 THR A C 1
ATOM 700 O O . THR A 1 89 ? -0.278 5.299 -15.081 1.00 87.88 89 THR A O 1
ATOM 703 N N . LEU A 1 90 ? 0.729 7.252 -14.659 1.00 88.81 90 LEU A N 1
ATOM 704 C CA . LEU A 1 90 ? 0.736 7.086 -13.199 1.00 88.81 90 LEU A CA 1
ATOM 705 C C . LEU A 1 90 ? -0.662 6.797 -12.616 1.00 88.81 90 LEU A C 1
ATOM 707 O O . LEU A 1 90 ? -0.807 5.905 -11.784 1.00 88.81 90 LEU A O 1
ATOM 711 N N . GLY A 1 91 ? -1.702 7.510 -13.062 1.00 89.00 91 GLY A N 1
ATOM 712 C CA . GLY A 1 91 ? -3.065 7.354 -12.534 1.00 89.00 91 GLY A CA 1
ATOM 713 C C . GLY A 1 91 ? -3.639 5.937 -12.716 1.00 89.00 91 GLY A C 1
ATOM 714 O O . GLY A 1 91 ? -3.978 5.285 -11.722 1.00 89.00 91 GLY A O 1
ATOM 715 N N . PRO A 1 92 ? -3.712 5.413 -13.956 1.00 88.75 92 PRO A N 1
ATOM 716 C CA . PRO A 1 92 ? -4.112 4.029 -14.210 1.00 88.75 92 PRO A CA 1
ATOM 717 C C . PRO A 1 92 ? -3.230 2.999 -13.492 1.00 88.75 92 PRO A C 1
ATOM 719 O O . PRO A 1 92 ? -3.751 2.031 -12.941 1.00 88.75 92 PRO A O 1
ATOM 722 N N . ALA A 1 93 ? -1.911 3.215 -13.443 1.00 90.62 93 ALA A N 1
ATOM 723 C CA . ALA A 1 93 ? -0.981 2.303 -12.782 1.00 90.62 93 ALA A CA 1
ATOM 724 C C . ALA A 1 93 ? -1.234 2.206 -11.264 1.00 90.62 93 ALA A C 1
ATOM 726 O O . ALA A 1 93 ? -1.305 1.102 -10.717 1.00 90.62 93 ALA A O 1
ATOM 727 N N . LEU A 1 94 ? -1.458 3.345 -10.597 1.00 91.31 94 LEU A N 1
ATOM 728 C CA . LEU A 1 94 ? -1.839 3.407 -9.182 1.00 91.31 94 LEU A CA 1
ATOM 729 C C . LEU A 1 94 ? -3.177 2.716 -8.925 1.00 91.31 94 LEU A C 1
ATOM 731 O O . LEU A 1 94 ? -3.287 1.906 -8.005 1.00 91.31 94 LEU A O 1
ATOM 735 N N . LYS A 1 95 ? -4.183 2.992 -9.760 1.00 90.38 95 LYS A N 1
ATOM 736 C CA . LYS A 1 95 ? -5.491 2.340 -9.664 1.00 90.38 95 LYS A CA 1
ATOM 737 C C . LYS A 1 95 ? -5.357 0.819 -9.749 1.00 90.38 95 LYS A C 1
ATOM 739 O O . LYS A 1 95 ? -5.873 0.117 -8.887 1.00 90.38 95 LYS A O 1
ATOM 744 N N . ASN A 1 96 ? -4.618 0.317 -10.736 1.00 90.19 96 ASN A N 1
ATOM 745 C CA . ASN A 1 96 ? -4.401 -1.118 -10.920 1.00 90.19 96 ASN A CA 1
ATOM 746 C C . ASN A 1 96 ? -3.664 -1.750 -9.726 1.00 90.19 96 ASN A C 1
ATOM 748 O O . ASN A 1 96 ? -3.972 -2.878 -9.341 1.00 90.19 96 ASN A O 1
ATOM 752 N N . ALA A 1 97 ? -2.717 -1.027 -9.117 1.00 92.56 97 ALA A N 1
ATOM 753 C CA . ALA A 1 97 ? -2.031 -1.475 -7.908 1.00 92.56 97 ALA A CA 1
ATOM 754 C C . ALA A 1 97 ? -2.987 -1.581 -6.706 1.00 92.56 97 ALA A C 1
ATOM 756 O O . ALA A 1 97 ? -2.980 -2.597 -6.007 1.00 92.56 97 ALA A O 1
ATOM 757 N N . PHE A 1 98 ? -3.842 -0.577 -6.486 1.00 92.62 98 PHE A N 1
ATOM 758 C CA . PHE A 1 98 ? -4.853 -0.621 -5.426 1.00 92.62 98 PHE A CA 1
ATOM 759 C C . PHE A 1 98 ? -5.904 -1.705 -5.674 1.00 92.62 98 PHE A C 1
ATOM 761 O O . PHE A 1 98 ? -6.246 -2.444 -4.752 1.00 92.62 98 PHE A O 1
ATOM 768 N N . ASP A 1 99 ? -6.367 -1.858 -6.913 1.00 91.12 99 ASP A N 1
ATOM 769 C CA . ASP A 1 99 ? -7.315 -2.899 -7.305 1.00 91.12 99 ASP A CA 1
ATOM 770 C C . ASP A 1 99 ? -6.752 -4.301 -7.017 1.00 91.12 99 ASP A C 1
ATOM 772 O O . ASP A 1 99 ? -7.432 -5.121 -6.398 1.00 91.12 99 ASP A O 1
ATOM 776 N N . LEU A 1 100 ? -5.482 -4.559 -7.363 1.00 91.44 100 LEU A N 1
ATOM 777 C CA . LEU A 1 100 ? -4.806 -5.830 -7.074 1.00 91.44 100 LEU A CA 1
ATOM 778 C C . LEU A 1 100 ? -4.786 -6.154 -5.572 1.00 91.44 100 LEU A C 1
ATOM 780 O O . LEU A 1 100 ? -5.033 -7.299 -5.184 1.00 91.44 100 LEU A O 1
ATOM 784 N N . LEU A 1 101 ? -4.499 -5.158 -4.729 1.00 92.44 101 LEU A N 1
ATOM 785 C CA . LEU A 1 101 ? -4.503 -5.306 -3.271 1.00 92.44 101 LEU A CA 1
ATOM 786 C C . LEU A 1 101 ? -5.921 -5.530 -2.732 1.00 92.44 101 LEU A C 1
ATOM 788 O O . LEU A 1 101 ? -6.148 -6.411 -1.902 1.00 92.44 101 LEU A O 1
ATOM 792 N N . ASN A 1 102 ? -6.891 -4.766 -3.229 1.00 92.31 102 ASN A N 1
ATOM 793 C CA . ASN A 1 102 ? -8.276 -4.812 -2.771 1.00 92.31 102 ASN A CA 1
ATOM 794 C C . ASN A 1 102 ? -8.983 -6.120 -3.142 1.00 92.31 102 ASN A C 1
ATOM 796 O O . ASN A 1 102 ? -9.782 -6.615 -2.347 1.00 92.31 102 ASN A O 1
ATOM 800 N N . ILE A 1 103 ? -8.658 -6.727 -4.289 1.00 91.56 103 ILE A N 1
ATOM 801 C CA . ILE A 1 103 ? -9.175 -8.053 -4.663 1.00 91.56 103 ILE A CA 1
ATOM 802 C C . ILE A 1 103 ? -8.816 -9.092 -3.586 1.00 91.56 103 ILE A C 1
ATOM 804 O O . ILE A 1 103 ? -9.686 -9.855 -3.156 1.00 91.56 103 ILE A O 1
ATOM 808 N N . ASN A 1 104 ? -7.573 -9.090 -3.084 1.00 91.44 104 ASN A N 1
ATOM 809 C CA . ASN A 1 104 ? -7.157 -10.024 -2.031 1.00 91.44 104 ASN A CA 1
ATOM 810 C C . ASN A 1 104 ? -7.868 -9.753 -0.693 1.00 91.44 104 ASN A C 1
ATOM 812 O O . ASN A 1 104 ? -8.293 -10.688 -0.008 1.00 91.44 104 ASN A O 1
ATOM 816 N N . ARG A 1 105 ? -8.083 -8.480 -0.343 1.00 91.31 105 ARG A N 1
ATOM 817 C CA . ARG A 1 105 ? -8.848 -8.099 0.859 1.00 91.31 105 ARG A CA 1
ATOM 818 C C . ARG A 1 105 ? -10.300 -8.565 0.803 1.00 91.31 105 ARG A C 1
ATOM 820 O O . ARG A 1 105 ? -10.829 -9.077 1.791 1.00 91.31 105 ARG A O 1
ATOM 827 N N . MET A 1 106 ? -10.938 -8.430 -0.359 1.00 90.94 106 MET A N 1
ATOM 828 C CA . MET A 1 106 ? -12.316 -8.877 -0.570 1.00 90.94 106 MET A CA 1
ATOM 829 C C . MET A 1 106 ? -12.431 -10.404 -0.559 1.00 90.94 106 MET A C 1
ATOM 831 O O . MET A 1 106 ? -13.379 -10.943 0.012 1.00 90.94 106 MET A O 1
ATOM 835 N N . GLN A 1 107 ? -11.448 -11.118 -1.115 1.00 91.12 107 GLN A N 1
ATOM 836 C CA . GLN A 1 107 ? -11.391 -12.581 -1.058 1.00 91.12 107 GLN A CA 1
ATOM 837 C C . GLN A 1 107 ? -11.208 -13.102 0.373 1.00 91.12 107 GLN A C 1
ATOM 839 O O . GLN A 1 107 ? -11.861 -14.071 0.769 1.00 91.12 107 GLN A O 1
ATOM 844 N N . THR A 1 108 ? -10.303 -12.505 1.149 1.00 89.19 108 THR A N 1
ATOM 845 C CA . THR A 1 108 ? -10.067 -12.897 2.548 1.00 89.19 108 THR A CA 1
ATOM 846 C C . THR A 1 108 ? -11.253 -12.500 3.433 1.00 89.19 108 THR A C 1
ATOM 848 O O . THR A 1 108 ? -11.661 -13.270 4.309 1.00 89.19 108 THR A O 1
ATOM 851 N N . GLY A 1 109 ? -11.896 -11.371 3.123 1.00 87.50 109 GLY A N 1
ATOM 852 C CA . GLY A 1 109 ? -13.020 -10.815 3.872 1.00 87.50 109 GLY A CA 1
ATOM 853 C C . GLY A 1 109 ? -12.572 -10.074 5.131 1.00 87.50 109 GLY A C 1
ATOM 854 O O . GLY A 1 109 ? -13.255 -10.145 6.148 1.00 87.50 109 GLY A O 1
ATOM 855 N N . ILE A 1 110 ? -11.406 -9.422 5.074 1.00 89.25 110 ILE A N 1
ATOM 856 C CA . ILE A 1 110 ? -10.825 -8.652 6.189 1.00 89.25 110 ILE A CA 1
ATOM 857 C C . ILE A 1 110 ? -11.649 -7.388 6.479 1.00 89.25 110 ILE A C 1
ATOM 859 O O . ILE A 1 110 ? -11.773 -6.978 7.632 1.00 89.25 110 ILE A O 1
ATOM 863 N N . ASP A 1 111 ? -12.251 -6.793 5.446 1.00 88.25 111 ASP A N 1
ATOM 864 C CA . ASP A 1 111 ? -13.120 -5.626 5.584 1.00 88.25 111 ASP A CA 1
ATOM 865 C C . ASP A 1 111 ? -14.529 -6.043 6.050 1.00 88.25 111 ASP A C 1
ATOM 867 O O . ASP A 1 111 ? -15.372 -6.506 5.281 1.00 88.25 111 ASP A O 1
ATOM 871 N N . THR A 1 112 ? -14.800 -5.862 7.343 1.00 88.25 112 THR A N 1
ATOM 872 C CA . THR A 1 112 ? -16.042 -6.273 8.020 1.00 88.25 112 THR A CA 1
ATOM 873 C C . THR A 1 112 ? -17.188 -5.279 7.799 1.00 88.25 112 THR A C 1
ATOM 875 O O . THR A 1 112 ? -17.587 -4.566 8.719 1.00 88.25 112 THR A O 1
ATOM 878 N N . TYR A 1 113 ? -17.690 -5.152 6.564 1.00 89.50 113 TYR A N 1
ATOM 879 C CA . TYR A 1 113 ? -18.772 -4.214 6.206 1.00 89.50 113 TYR A CA 1
ATOM 880 C C . TYR A 1 113 ? -20.023 -4.352 7.086 1.00 89.50 113 TYR A C 1
ATOM 882 O O . TYR A 1 113 ? -20.599 -5.426 7.200 1.00 89.50 113 TYR A O 1
ATOM 890 N N . GLY A 1 114 ? -20.420 -3.250 7.733 1.00 86.31 114 GLY A N 1
ATOM 891 C CA . GLY A 1 114 ? -21.560 -3.167 8.648 1.00 86.31 114 GLY A CA 1
ATOM 892 C C . GLY A 1 114 ? -21.353 -3.773 10.049 1.00 86.31 114 GLY A C 1
ATOM 893 O O . GLY A 1 114 ? -22.276 -3.731 10.854 1.00 86.31 114 GLY A O 1
ATOM 894 N N . GLN A 1 115 ? -20.160 -4.287 10.377 1.00 88.38 115 GLN A N 1
ATOM 895 C CA . GLN A 1 115 ? -19.854 -4.907 11.681 1.00 88.38 115 GLN A CA 1
ATOM 896 C C . GLN A 1 115 ? -18.760 -4.159 12.471 1.00 88.38 115 GLN A C 1
ATOM 898 O O . GLN A 1 115 ? -18.018 -4.757 13.248 1.00 88.38 115 GLN A O 1
ATOM 903 N N . GLY A 1 116 ? -18.636 -2.846 12.253 1.00 89.12 116 GLY A N 1
ATOM 904 C CA . GLY A 1 116 ? -17.532 -2.036 12.776 1.00 89.12 116 GLY A CA 1
ATOM 905 C C . GLY A 1 116 ? -16.211 -2.263 12.031 1.00 89.12 116 GLY A C 1
ATOM 906 O O . GLY A 1 116 ? -16.104 -3.131 11.156 1.00 89.12 116 GLY A O 1
ATOM 907 N N . ARG A 1 117 ? -15.189 -1.471 12.377 1.00 90.94 117 ARG A N 1
ATOM 908 C CA . ARG A 1 117 ? -13.839 -1.569 11.794 1.00 90.94 117 ARG A CA 1
ATOM 909 C C . ARG A 1 117 ? -12.870 -2.157 12.804 1.00 90.94 117 ARG A C 1
ATOM 911 O O . ARG A 1 117 ? -12.617 -1.532 13.824 1.00 90.94 117 ARG A O 1
ATOM 918 N N . CYS A 1 118 ? -12.297 -3.321 12.535 1.00 91.38 118 CYS A N 1
ATOM 919 C CA . CYS A 1 118 ? -11.407 -4.003 13.478 1.00 91.38 118 CYS A CA 1
ATOM 920 C C . CYS A 1 118 ? -9.930 -3.669 13.202 1.00 91.38 118 CYS A C 1
ATOM 922 O O . CYS A 1 118 ? -9.382 -4.214 12.243 1.00 91.38 118 CYS A O 1
ATOM 924 N N . PRO A 1 119 ? -9.233 -2.853 14.026 1.00 90.44 119 PRO A N 1
ATOM 925 C CA . PRO A 1 119 ? -7.841 -2.469 13.748 1.00 90.44 119 PRO A CA 1
ATOM 926 C C . PRO A 1 119 ? -6.856 -3.633 13.819 1.00 90.44 119 PRO A C 1
ATOM 928 O O . PRO A 1 119 ? -5.731 -3.513 13.365 1.00 90.44 119 PRO A O 1
ATOM 931 N N . PHE A 1 120 ? -7.256 -4.758 14.408 1.00 88.94 120 PHE A N 1
ATOM 932 C CA . PHE A 1 120 ? -6.453 -5.973 14.539 1.00 88.94 120 PHE A CA 1
ATOM 933 C C . PHE A 1 120 ? -6.595 -6.938 13.348 1.00 88.94 120 PHE A C 1
ATOM 935 O O . PHE A 1 120 ? -5.815 -7.884 13.245 1.00 88.94 120 PHE A O 1
ATOM 942 N N . TYR A 1 121 ? -7.542 -6.707 12.432 1.00 89.62 121 TYR A N 1
ATOM 943 C CA . TYR A 1 121 ? -7.629 -7.426 11.158 1.00 89.62 121 TYR A CA 1
ATOM 944 C C . TYR A 1 121 ? -6.858 -6.653 10.090 1.00 89.62 121 TYR A C 1
ATOM 946 O O . TYR A 1 121 ? -7.402 -5.811 9.382 1.00 89.62 121 TYR A O 1
ATOM 954 N N . LEU A 1 122 ? -5.554 -6.919 10.035 1.00 87.06 122 LEU A N 1
ATOM 955 C CA . LEU A 1 122 ? -4.599 -6.133 9.262 1.00 87.06 122 LEU A CA 1
ATOM 956 C C . LEU A 1 122 ? -4.007 -6.913 8.107 1.00 87.06 122 LEU A C 1
ATOM 958 O O . LEU A 1 122 ? -3.508 -8.028 8.284 1.00 87.06 122 LEU A O 1
ATOM 962 N N . GLU A 1 123 ? -3.913 -6.228 6.978 1.00 89.00 123 GLU A N 1
ATOM 963 C CA . GLU A 1 123 ? -3.096 -6.638 5.852 1.00 89.00 123 GLU A CA 1
ATOM 964 C C . GLU A 1 123 ? -2.234 -5.444 5.416 1.00 89.00 123 GLU A C 1
ATOM 966 O O . GLU A 1 123 ? -2.504 -4.804 4.395 1.00 89.00 123 GLU A O 1
ATOM 971 N N . PRO A 1 124 ? -1.211 -5.094 6.226 1.00 90.06 124 PRO A N 1
ATOM 972 C CA . PRO A 1 124 ? -0.482 -3.854 6.040 1.00 90.06 124 PRO A CA 1
ATOM 973 C C . PRO A 1 124 ? 0.218 -3.892 4.687 1.00 90.06 124 PRO A C 1
ATOM 975 O O . PRO A 1 124 ? 1.010 -4.800 4.410 1.00 90.06 124 PRO A O 1
ATOM 978 N N . SER A 1 125 ? -0.097 -2.901 3.860 1.00 92.94 125 SER A N 1
ATOM 979 C CA . SER A 1 125 ? 0.344 -2.825 2.475 1.00 92.94 125 SER A CA 1
ATOM 980 C C . SER A 1 125 ? 1.034 -1.489 2.238 1.00 92.94 125 SER A C 1
ATOM 982 O O . SER A 1 125 ? 0.488 -0.427 2.534 1.00 92.94 125 SER A O 1
ATOM 984 N N . VAL A 1 126 ? 2.258 -1.530 1.727 1.00 94.00 126 VAL A N 1
ATOM 985 C CA . VAL A 1 126 ? 3.044 -0.335 1.427 1.00 94.00 126 VAL A CA 1
ATOM 986 C C . VAL A 1 126 ? 3.337 -0.295 -0.060 1.00 94.00 126 VAL A C 1
ATOM 988 O O . VAL A 1 126 ? 3.974 -1.198 -0.596 1.00 94.00 126 VAL A O 1
ATOM 991 N N . LEU A 1 127 ? 2.869 0.761 -0.714 1.00 95.56 127 LEU A N 1
ATOM 992 C CA . LEU A 1 127 ? 3.128 1.046 -2.113 1.00 95.56 127 LEU A CA 1
ATOM 993 C C . LEU A 1 127 ? 4.321 1.999 -2.201 1.00 95.56 127 LEU A C 1
ATOM 995 O O . LEU A 1 127 ? 4.252 3.121 -1.707 1.00 95.56 127 LEU A O 1
ATOM 999 N N . VAL A 1 128 ? 5.419 1.551 -2.802 1.00 95.88 128 VAL A N 1
ATOM 1000 C CA . VAL A 1 128 ? 6.599 2.378 -3.075 1.00 95.88 128 VAL A CA 1
ATOM 1001 C C . VAL A 1 128 ? 6.602 2.704 -4.560 1.00 95.88 128 VAL A C 1
ATOM 1003 O O . VAL A 1 128 ? 6.892 1.841 -5.388 1.00 95.88 128 VAL A O 1
ATOM 1006 N N . VAL A 1 129 ? 6.248 3.941 -4.887 1.00 94.94 129 VAL A N 1
ATOM 1007 C CA . VAL A 1 129 ? 6.222 4.453 -6.257 1.00 94.94 129 VAL A CA 1
ATOM 1008 C C . VAL A 1 129 ? 7.573 5.072 -6.567 1.00 94.94 129 VAL A C 1
ATOM 1010 O O . VAL A 1 129 ? 8.038 5.926 -5.819 1.00 94.94 129 VAL A O 1
ATOM 1013 N N . ILE A 1 130 ? 8.207 4.661 -7.659 1.00 94.69 130 ILE A N 1
ATOM 1014 C CA . ILE A 1 130 ? 9.472 5.238 -8.117 1.00 94.69 130 ILE A CA 1
ATOM 1015 C C . ILE A 1 130 ? 9.235 5.852 -9.486 1.00 94.69 130 ILE A C 1
ATOM 1017 O O . ILE A 1 130 ? 8.868 5.133 -10.409 1.00 94.69 130 ILE A O 1
ATOM 1021 N N . THR A 1 131 ? 9.440 7.160 -9.605 1.00 92.19 131 THR A N 1
ATOM 1022 C CA . THR A 1 131 ? 9.220 7.929 -10.838 1.00 92.19 131 THR A CA 1
ATOM 1023 C C . THR A 1 131 ? 10.266 9.035 -10.959 1.00 92.19 131 THR A C 1
ATOM 1025 O O . THR A 1 131 ? 10.921 9.392 -9.978 1.00 92.19 131 THR A O 1
ATOM 1028 N N . ASP A 1 132 ? 10.446 9.580 -12.157 1.00 88.25 132 ASP A N 1
ATOM 1029 C CA . ASP A 1 132 ? 11.313 10.734 -12.407 1.00 88.25 132 ASP A CA 1
ATOM 1030 C C . ASP A 1 132 ? 10.669 12.071 -11.977 1.00 88.25 132 ASP A C 1
ATOM 1032 O O . ASP A 1 132 ? 11.370 13.070 -11.813 1.00 88.25 132 ASP A O 1
ATOM 1036 N N . GLY A 1 133 ? 9.350 12.095 -11.743 1.00 79.38 133 GLY A N 1
ATOM 1037 C CA . GLY A 1 133 ? 8.606 13.300 -11.356 1.00 79.38 133 GLY A CA 1
ATOM 1038 C C . GLY A 1 133 ? 8.470 14.331 -12.472 1.00 79.38 133 GLY A C 1
ATOM 1039 O O . GLY A 1 133 ? 8.237 15.509 -12.186 1.00 79.38 133 GLY A O 1
ATOM 1040 N N . ASN A 1 134 ? 8.655 13.905 -13.723 1.00 79.69 134 ASN A N 1
ATOM 1041 C CA . ASN A 1 134 ? 8.387 14.729 -14.893 1.00 79.69 134 ASN A CA 1
ATOM 1042 C C . ASN A 1 134 ? 6.876 14.794 -15.178 1.00 79.69 134 ASN A C 1
ATOM 1044 O O . ASN A 1 134 ? 6.051 14.208 -14.474 1.00 79.69 134 ASN A O 1
ATOM 1048 N N . ARG A 1 135 ? 6.488 15.564 -16.200 1.00 81.69 135 ARG A N 1
ATOM 1049 C CA . ARG A 1 135 ? 5.077 15.733 -16.577 1.00 81.69 135 ARG A CA 1
ATOM 1050 C C . ARG A 1 135 ? 4.418 14.380 -16.897 1.00 81.69 135 ARG A C 1
ATOM 1052 O O . ARG A 1 135 ? 4.999 13.537 -17.584 1.00 81.69 135 ARG A O 1
ATOM 1059 N N . LEU A 1 136 ? 3.187 14.193 -16.421 1.00 83.81 136 LEU A N 1
ATOM 1060 C CA . LEU A 1 136 ? 2.415 12.971 -16.644 1.00 83.81 136 LEU A CA 1
ATOM 1061 C C . LEU A 1 136 ? 1.904 12.940 -18.087 1.00 83.81 136 LEU A C 1
ATOM 1063 O O . LEU A 1 136 ? 1.430 13.949 -18.604 1.00 83.81 136 LEU A O 1
ATOM 1067 N N . THR A 1 137 ? 1.989 11.787 -18.745 1.00 84.69 137 THR A N 1
ATOM 1068 C CA . THR A 1 137 ? 1.588 11.615 -20.145 1.00 84.69 137 THR A CA 1
ATOM 1069 C C . THR A 1 137 ? 0.536 10.523 -20.268 1.00 84.69 137 THR A C 1
ATOM 1071 O O . THR A 1 137 ? 0.630 9.457 -19.661 1.00 84.69 137 THR A O 1
ATOM 1074 N N . SER A 1 138 ? -0.483 10.802 -21.071 1.00 83.12 138 SER A N 1
ATOM 1075 C CA . SER A 1 138 ? -1.498 9.852 -21.512 1.00 83.12 138 SER A CA 1
ATOM 1076 C C . SER A 1 138 ? -1.468 9.757 -23.039 1.00 83.12 138 SER A C 1
ATOM 1078 O O . SER A 1 138 ? -0.792 10.536 -23.712 1.00 83.12 138 SER A O 1
ATOM 1080 N N . SER A 1 139 ? -2.229 8.823 -23.608 1.00 80.69 139 SER A N 1
ATOM 1081 C CA . SER A 1 139 ? -2.421 8.740 -25.061 1.00 80.69 139 SER A CA 1
ATOM 1082 C C . SER A 1 139 ? -3.065 9.999 -25.662 1.00 80.69 139 SER A C 1
ATOM 1084 O O . SER A 1 139 ? -2.923 10.231 -26.859 1.00 80.69 139 SER A O 1
ATOM 1086 N N . ALA A 1 140 ? -3.747 10.814 -24.848 1.00 82.00 140 ALA A N 1
ATOM 1087 C CA . ALA A 1 140 ? -4.393 12.054 -25.272 1.00 82.00 140 ALA A CA 1
ATOM 1088 C C . ALA A 1 140 ? -3.485 13.292 -25.158 1.00 82.00 140 ALA A C 1
ATOM 1090 O O . ALA A 1 140 ? -3.746 14.295 -25.818 1.00 82.00 140 ALA A O 1
ATOM 1091 N N . GLY A 1 141 ? -2.428 13.247 -24.340 1.00 84.56 141 GLY A N 1
ATOM 1092 C CA . GLY A 1 141 ? -1.516 14.375 -24.163 1.00 84.56 141 GLY A CA 1
ATOM 1093 C C . GLY A 1 141 ? -0.838 14.423 -22.796 1.00 84.56 141 GLY A C 1
ATOM 1094 O O . GLY A 1 141 ? -0.749 13.429 -22.076 1.00 84.56 141 GLY A O 1
ATOM 1095 N N . VAL A 1 142 ? -0.330 15.605 -22.450 1.00 85.38 142 VAL A N 1
ATOM 1096 C CA . VAL A 1 142 ? 0.356 15.871 -21.182 1.00 85.38 142 VAL A CA 1
ATOM 1097 C C . VAL A 1 142 ? -0.654 16.385 -20.155 1.00 85.38 142 VAL A C 1
ATOM 1099 O O . VAL A 1 142 ? -1.365 17.349 -20.424 1.00 85.38 142 VAL A O 1
ATOM 1102 N N . HIS A 1 143 ? -0.697 15.764 -18.979 1.00 79.94 143 HIS A N 1
ATOM 1103 C CA . HIS A 1 143 ? -1.548 16.165 -17.861 1.00 79.94 143 HIS A CA 1
ATOM 1104 C C . HIS A 1 143 ? -0.697 16.752 -16.730 1.00 79.94 143 HIS A C 1
ATOM 1106 O O . HIS A 1 143 ? 0.354 16.209 -16.383 1.00 79.94 143 HIS A O 1
ATOM 1112 N N . GLU A 1 144 ? -1.157 17.857 -16.141 1.00 73.38 144 GLU A N 1
ATOM 1113 C CA . GLU A 1 144 ? -0.509 18.464 -14.968 1.00 73.38 144 GLU A CA 1
ATOM 1114 C C . GLU A 1 144 ? -1.104 17.968 -13.643 1.00 73.38 144 GLU A C 1
ATOM 1116 O O . GLU A 1 144 ? -0.403 17.936 -12.636 1.00 73.38 144 GLU A O 1
ATOM 1121 N N . GLU A 1 145 ? -2.360 17.510 -13.651 1.00 76.75 145 GLU A N 1
ATOM 1122 C CA . GLU A 1 145 ? -3.052 16.996 -12.468 1.00 76.75 145 GLU A CA 1
ATOM 1123 C C . GLU A 1 145 ? -3.131 15.462 -12.475 1.00 76.75 145 GLU A C 1
ATOM 1125 O O . GLU A 1 145 ? -3.444 14.830 -13.490 1.00 76.75 145 GLU A O 1
ATOM 1130 N N . LEU A 1 146 ? -2.872 14.855 -11.314 1.00 78.75 146 LEU A N 1
ATOM 1131 C CA . LEU A 1 146 ? -3.018 13.420 -11.100 1.00 78.75 146 LEU A CA 1
ATOM 1132 C C . LEU A 1 146 ? -4.464 13.097 -10.708 1.00 78.75 146 LEU A C 1
ATOM 1134 O O . LEU A 1 146 ? -4.824 13.138 -9.534 1.00 78.75 146 LEU A O 1
ATOM 1138 N N . THR A 1 147 ? -5.281 12.703 -11.682 1.00 76.94 147 THR A N 1
ATOM 1139 C CA . THR A 1 147 ? -6.627 12.179 -11.417 1.00 76.94 147 THR A CA 1
ATOM 1140 C C . THR A 1 147 ? -6.639 10.655 -11.519 1.00 76.94 147 THR A C 1
ATOM 1142 O O . THR A 1 147 ? -6.161 10.057 -12.486 1.00 76.94 147 THR A O 1
ATOM 1145 N N . LEU A 1 148 ? -7.166 9.995 -10.484 1.00 77.00 148 LEU A N 1
ATOM 1146 C CA . LEU A 1 148 ? -7.371 8.549 -10.500 1.00 77.00 148 LEU A CA 1
ATOM 1147 C C . LEU A 1 148 ? -8.723 8.241 -11.159 1.00 77.00 148 LEU A C 1
ATOM 1149 O O . LEU A 1 148 ? -9.733 8.815 -10.746 1.00 77.00 148 LEU A O 1
ATOM 1153 N N . PRO A 1 149 ? -8.795 7.311 -12.128 1.00 70.56 149 PRO A N 1
ATOM 1154 C CA . PRO A 1 149 ? -10.077 6.870 -12.662 1.00 70.56 149 PRO A CA 1
ATOM 1155 C C . PRO A 1 149 ? -10.889 6.198 -11.543 1.00 70.56 149 PRO A C 1
ATOM 1157 O O . PRO A 1 149 ? -10.539 5.112 -11.082 1.00 70.56 149 PRO A O 1
ATOM 1160 N N . MET A 1 150 ? -11.971 6.833 -11.086 1.00 65.62 150 MET A N 1
ATOM 1161 C CA . MET A 1 150 ? -12.746 6.339 -9.934 1.00 65.62 150 MET A CA 1
ATOM 1162 C C . MET A 1 150 ? -13.638 5.132 -10.261 1.00 65.62 150 MET A C 1
ATOM 1164 O O . MET A 1 150 ? -14.121 4.454 -9.358 1.00 65.62 150 MET A O 1
ATOM 1168 N N . HIS A 1 151 ? -13.840 4.818 -11.541 1.00 65.75 151 HIS A N 1
ATOM 1169 C CA . HIS A 1 151 ? -14.586 3.633 -11.958 1.00 65.75 151 HIS A CA 1
ATOM 1170 C C . HIS A 1 151 ? -13.701 2.388 -11.822 1.00 65.75 151 HIS A C 1
ATOM 1172 O O . HIS A 1 151 ? -12.932 2.044 -12.723 1.00 65.75 151 HIS A O 1
ATOM 1178 N N . SER A 1 152 ? -13.770 1.719 -10.670 1.00 67.75 152 SER A N 1
ATOM 1179 C CA . SER A 1 152 ? -13.193 0.385 -10.504 1.00 67.75 152 SER A CA 1
ATOM 1180 C C . SER A 1 152 ? -14.217 -0.686 -10.877 1.00 67.75 152 SER A C 1
ATOM 1182 O O . SER A 1 152 ? -15.387 -0.590 -10.524 1.00 67.75 152 SER A O 1
ATOM 1184 N N . ALA A 1 153 ? -13.770 -1.702 -11.618 1.00 70.81 153 ALA A N 1
ATOM 1185 C CA . ALA A 1 153 ? -14.557 -2.899 -11.914 1.00 70.81 153 ALA A CA 1
ATOM 1186 C C . ALA A 1 153 ? -14.364 -3.988 -10.839 1.00 70.81 153 ALA A C 1
ATOM 1188 O O . ALA A 1 153 ? -14.833 -5.114 -11.004 1.00 70.81 153 ALA A O 1
ATOM 1189 N N . VAL A 1 154 ? -13.633 -3.679 -9.760 1.00 81.81 154 VAL A N 1
ATOM 1190 C CA . VAL A 1 154 ? -13.351 -4.629 -8.684 1.00 81.81 154 VAL A CA 1
ATOM 1191 C C . VAL A 1 154 ? -14.626 -4.907 -7.884 1.00 81.81 154 VAL A C 1
ATOM 1193 O O . VAL A 1 154 ? -15.291 -3.966 -7.450 1.00 81.81 154 VAL A O 1
ATOM 1196 N N . PRO A 1 155 ? -14.959 -6.184 -7.617 1.00 84.62 155 PRO A N 1
ATOM 1197 C CA . PRO A 1 155 ? -16.111 -6.531 -6.791 1.00 84.62 155 PRO A CA 1
ATOM 1198 C C . PRO A 1 155 ? -16.052 -5.853 -5.414 1.00 84.62 155 PRO A C 1
ATOM 1200 O O . PRO A 1 155 ? -15.090 -6.047 -4.669 1.00 84.62 155 PRO A O 1
ATOM 1203 N N . GLY A 1 156 ? -17.089 -5.096 -5.050 1.00 82.62 156 GLY A N 1
ATOM 1204 C CA . GLY A 1 156 ? -17.186 -4.428 -3.751 1.00 82.62 156 GLY A CA 1
ATOM 1205 C C . GLY A 1 156 ? -16.567 -3.031 -3.695 1.00 82.62 156 GLY A C 1
ATOM 1206 O O . GLY A 1 156 ? -16.520 -2.445 -2.609 1.00 82.62 156 GLY A O 1
ATOM 1207 N N . SER A 1 157 ? -16.103 -2.471 -4.820 1.00 85.88 157 SER A N 1
ATOM 1208 C CA . SER A 1 157 ? -15.621 -1.084 -4.867 1.00 85.88 157 SER A CA 1
ATOM 1209 C C . SER A 1 157 ? -16.699 -0.080 -4.455 1.00 85.88 157 SER A C 1
ATOM 1211 O O . SER A 1 157 ? -16.387 0.930 -3.844 1.00 85.88 157 SER A O 1
ATOM 1213 N N . GLU A 1 158 ? -17.974 -0.386 -4.697 1.00 88.00 158 GLU A N 1
ATOM 1214 C CA . GLU A 1 158 ? -19.123 0.450 -4.341 1.00 88.00 158 GLU A CA 1
ATOM 1215 C C . GLU A 1 158 ? -19.344 0.609 -2.828 1.00 88.00 158 GLU A C 1
ATOM 1217 O O . GLU A 1 158 ? -20.027 1.532 -2.392 1.00 88.00 158 GLU A O 1
ATOM 1222 N N . LEU A 1 159 ? -18.752 -0.261 -2.005 1.00 89.50 159 LEU A N 1
ATOM 1223 C CA . LEU A 1 159 ? -18.854 -0.181 -0.545 1.00 89.50 159 LEU A CA 1
ATOM 1224 C C . LEU A 1 159 ? -17.879 0.840 0.054 1.00 89.50 159 LEU A C 1
ATOM 1226 O O . LEU A 1 159 ? -17.818 0.994 1.275 1.00 89.50 159 LEU A O 1
ATOM 1230 N N . THR A 1 160 ? -17.061 1.500 -0.771 1.00 90.38 160 THR A N 1
ATOM 1231 C CA . THR A 1 160 ? -15.994 2.418 -0.338 1.00 90.38 160 THR A CA 1
ATOM 1232 C C . THR A 1 160 ? -15.901 3.608 -1.277 1.00 90.38 160 THR A C 1
ATOM 1234 O O . THR A 1 160 ? -16.093 3.464 -2.476 1.00 90.38 160 THR A O 1
ATOM 1237 N N . LYS A 1 161 ? -15.633 4.797 -0.739 1.00 89.12 161 LYS A N 1
ATOM 1238 C CA . LYS A 1 161 ? -15.570 6.020 -1.550 1.00 89.12 161 LYS A CA 1
ATOM 1239 C C . LYS A 1 161 ? -14.235 6.152 -2.287 1.00 89.12 161 LYS A C 1
ATOM 1241 O O . LYS A 1 161 ? -14.203 6.592 -3.431 1.00 89.12 161 LYS A O 1
ATOM 1246 N N . GLU A 1 162 ? -13.143 5.788 -1.625 1.00 89.69 162 GLU A N 1
ATOM 1247 C CA . GLU A 1 162 ? -11.775 5.940 -2.113 1.00 89.69 162 GLU A CA 1
ATOM 1248 C C . GLU A 1 162 ? -11.190 4.607 -2.632 1.00 89.69 162 GLU A C 1
ATOM 1250 O O . GLU A 1 162 ? -11.593 3.533 -2.175 1.00 89.69 162 GLU A O 1
ATOM 1255 N N . PRO A 1 163 ? -10.209 4.644 -3.560 1.00 89.00 163 PRO A N 1
ATOM 1256 C CA . PRO A 1 163 ? -9.594 3.435 -4.117 1.00 89.00 163 PRO A CA 1
ATOM 1257 C C . PRO A 1 163 ? -8.648 2.718 -3.142 1.00 89.00 163 PRO A C 1
ATOM 1259 O O . PRO A 1 163 ? -8.367 1.536 -3.324 1.00 89.00 163 PRO A O 1
ATOM 1262 N N . PHE A 1 164 ? -8.153 3.404 -2.112 1.00 91.25 164 PHE A N 1
ATOM 1263 C CA . PHE A 1 164 ? -7.228 2.848 -1.123 1.00 91.25 164 PHE A CA 1
ATOM 1264 C C . PHE A 1 164 ? -7.930 2.503 0.201 1.00 91.25 164 PHE A C 1
ATOM 1266 O O . PHE A 1 164 ? -9.086 2.852 0.441 1.00 91.25 164 PHE A O 1
ATOM 1273 N N . ARG A 1 165 ? -7.214 1.805 1.086 1.00 92.56 165 ARG A N 1
ATOM 1274 C CA . ARG A 1 165 ? -7.686 1.364 2.409 1.00 92.56 165 ARG A CA 1
ATOM 1275 C C . ARG A 1 165 ? -6.868 1.977 3.534 1.00 92.56 165 ARG A C 1
ATOM 1277 O O . ARG A 1 165 ? -5.749 2.422 3.334 1.00 92.56 165 ARG A O 1
ATOM 1284 N N . TRP A 1 166 ? -7.418 1.942 4.742 1.00 91.94 166 TRP A N 1
ATOM 1285 C CA . TRP A 1 166 ? -6.795 2.499 5.947 1.00 91.94 166 TRP A CA 1
ATOM 1286 C C . TRP A 1 166 ? -5.445 1.901 6.363 1.00 91.94 166 TRP A C 1
ATOM 1288 O O . TRP A 1 166 ? -4.720 2.522 7.128 1.00 91.94 166 TRP A O 1
ATOM 1298 N N . ASP A 1 167 ? -5.089 0.711 5.891 1.00 92.00 167 ASP A N 1
ATOM 1299 C CA . ASP A 1 167 ? -3.810 0.039 6.140 1.00 92.00 167 ASP A CA 1
ATOM 1300 C C . ASP A 1 167 ? -2.920 -0.011 4.881 1.00 92.00 167 ASP A C 1
ATOM 1302 O O . ASP A 1 167 ? -1.887 -0.689 4.873 1.00 92.00 167 ASP A O 1
ATOM 1306 N N . GLN A 1 168 ? -3.302 0.730 3.831 1.00 93.94 168 GLN A N 1
ATOM 1307 C CA . GLN A 1 168 ? -2.532 0.938 2.606 1.00 93.94 168 GLN A CA 1
ATOM 1308 C C . GLN A 1 168 ? -1.872 2.318 2.634 1.00 93.94 168 GLN A C 1
ATOM 1310 O O . GLN A 1 168 ? -2.554 3.336 2.695 1.00 93.94 168 GLN A O 1
ATOM 1315 N N . ARG A 1 169 ? -0.540 2.357 2.561 1.00 93.38 169 ARG A N 1
ATOM 1316 C CA . ARG A 1 169 ? 0.234 3.609 2.573 1.00 93.38 169 ARG A CA 1
ATOM 1317 C C . ARG A 1 169 ? 1.081 3.740 1.324 1.00 93.38 169 ARG A C 1
ATOM 1319 O O . ARG A 1 169 ? 1.694 2.759 0.905 1.00 93.38 169 ARG A O 1
ATOM 1326 N N . MET A 1 170 ? 1.158 4.947 0.771 1.00 93.44 170 MET A N 1
ATOM 1327 C CA . MET A 1 170 ? 1.960 5.232 -0.413 1.00 93.44 170 MET A CA 1
ATOM 1328 C C . MET A 1 170 ? 3.174 6.094 -0.072 1.00 93.44 170 MET A C 1
ATOM 1330 O O . MET A 1 170 ? 3.052 7.159 0.527 1.00 93.44 170 MET A O 1
ATOM 1334 N N . PHE A 1 171 ? 4.353 5.649 -0.487 1.00 94.25 171 PHE A N 1
ATOM 1335 C CA . PHE A 1 171 ? 5.569 6.451 -0.479 1.00 94.25 171 PHE A CA 1
ATOM 1336 C C . PHE A 1 171 ? 6.038 6.646 -1.910 1.00 94.25 171 PHE A C 1
ATOM 1338 O O . PHE A 1 171 ? 6.073 5.690 -2.683 1.00 94.25 171 PHE A O 1
ATOM 1345 N N . ALA A 1 172 ? 6.430 7.866 -2.249 1.00 93.69 172 ALA A N 1
ATOM 1346 C CA . ALA A 1 172 ? 6.984 8.178 -3.558 1.00 93.69 172 ALA A CA 1
ATOM 1347 C C . ALA A 1 172 ? 8.478 8.483 -3.444 1.00 93.69 172 ALA A C 1
ATOM 1349 O O . ALA A 1 172 ? 8.891 9.248 -2.576 1.00 93.69 172 ALA A O 1
ATOM 1350 N N . LEU A 1 173 ? 9.281 7.903 -4.328 1.00 93.62 173 LEU A N 1
ATOM 1351 C CA . LEU A 1 173 ? 10.670 8.271 -4.568 1.00 93.62 173 LEU A CA 1
ATOM 1352 C C . LEU A 1 173 ? 10.720 8.986 -5.916 1.00 93.62 173 LEU A C 1
ATOM 1354 O O . LEU A 1 173 ? 10.592 8.352 -6.964 1.00 93.62 173 LEU A O 1
ATOM 1358 N N . VAL A 1 174 ? 10.882 10.306 -5.869 1.00 92.38 174 VAL A N 1
ATOM 1359 C CA . VAL A 1 174 ? 10.967 11.148 -7.061 1.00 92.38 174 VAL A CA 1
ATOM 1360 C C . VAL A 1 174 ? 12.439 11.372 -7.391 1.00 92.38 174 VAL A C 1
ATOM 1362 O O . VAL A 1 174 ? 13.151 12.064 -6.662 1.00 92.38 174 VAL A O 1
ATOM 1365 N N . LEU A 1 175 ? 12.916 10.747 -8.465 1.00 90.31 175 LEU A N 1
ATOM 1366 C CA . LEU A 1 175 ? 14.326 10.729 -8.855 1.00 90.31 175 LEU A CA 1
ATOM 1367 C C . LEU A 1 175 ? 14.687 11.962 -9.701 1.00 90.31 175 LEU A C 1
ATOM 1369 O O . LEU A 1 175 ? 14.815 11.878 -10.919 1.00 90.31 175 LEU A O 1
ATOM 1373 N N . ARG A 1 176 ? 14.920 13.109 -9.051 1.00 86.44 176 ARG A N 1
ATOM 1374 C CA . ARG A 1 176 ? 15.390 14.355 -9.688 1.00 86.44 176 ARG A CA 1
ATOM 1375 C C . ARG A 1 176 ? 16.912 14.450 -9.737 1.00 86.44 176 ARG A C 1
ATOM 1377 O O . ARG A 1 176 ? 17.518 15.402 -9.244 1.00 86.44 176 ARG A O 1
ATOM 1384 N N . MET A 1 177 ? 17.548 13.440 -10.317 1.00 81.00 177 MET A N 1
ATOM 1385 C CA . MET A 1 177 ? 19.001 13.422 -10.463 1.00 81.00 177 MET A CA 1
ATOM 1386 C C . MET A 1 177 ? 19.409 14.178 -11.727 1.00 81.00 177 MET A C 1
ATOM 1388 O O . MET A 1 177 ? 19.170 13.710 -12.837 1.00 81.00 177 MET A O 1
ATOM 1392 N N . ALA A 1 178 ? 20.041 15.340 -11.562 1.00 73.62 178 ALA A N 1
ATOM 1393 C CA . ALA A 1 178 ? 20.568 16.106 -12.687 1.00 73.62 178 ALA A CA 1
ATOM 1394 C C . ALA A 1 178 ? 21.690 15.339 -13.417 1.00 73.62 178 ALA A C 1
ATOM 1396 O O . ALA A 1 178 ? 22.399 14.517 -12.830 1.00 73.62 178 ALA A O 1
ATOM 1397 N N . GLY A 1 179 ? 21.871 15.624 -14.710 1.00 74.00 179 GLY A N 1
ATOM 1398 C CA . GLY A 1 179 ? 23.002 15.100 -15.486 1.00 74.00 179 GLY A CA 1
ATOM 1399 C C . GLY A 1 179 ? 24.341 15.731 -15.086 1.00 74.00 179 GLY A C 1
ATOM 1400 O O . GLY A 1 179 ? 25.393 15.121 -15.258 1.00 74.00 179 GLY A O 1
ATOM 1401 N N . THR A 1 180 ? 24.303 16.934 -14.512 1.00 75.44 180 THR A N 1
ATOM 1402 C CA . THR A 1 180 ? 25.456 17.625 -13.931 1.00 75.44 180 THR A CA 1
ATOM 1403 C C . THR A 1 180 ? 25.496 17.411 -12.421 1.00 75.44 180 THR A C 1
ATOM 1405 O O . THR A 1 180 ? 24.463 17.283 -11.762 1.00 75.44 180 THR A O 1
ATOM 1408 N N . GLN A 1 181 ? 26.699 17.351 -11.849 1.00 68.25 181 GLN A N 1
ATOM 1409 C CA . GLN A 1 181 ? 26.857 17.205 -10.406 1.00 68.25 181 GLN A CA 1
ATOM 1410 C C . GLN A 1 181 ? 26.366 18.483 -9.710 1.00 68.25 181 GLN A C 1
ATOM 1412 O O . GLN A 1 181 ? 26.984 19.539 -9.829 1.00 68.25 181 GLN A O 1
ATOM 1417 N N . ALA A 1 182 ? 25.245 18.395 -8.993 1.00 62.81 182 ALA A N 1
ATOM 1418 C CA . ALA A 1 182 ? 24.775 19.491 -8.155 1.00 62.81 182 ALA A CA 1
ATOM 1419 C C . ALA A 1 182 ? 25.727 19.684 -6.954 1.00 62.81 182 ALA A C 1
ATOM 1421 O O . ALA A 1 182 ? 26.209 18.688 -6.399 1.00 62.81 182 ALA A O 1
ATOM 1422 N N . PRO A 1 183 ? 26.002 20.930 -6.521 1.00 60.34 183 PRO A N 1
ATOM 1423 C CA . PRO A 1 183 ? 26.770 21.176 -5.308 1.00 60.34 183 PRO A CA 1
ATOM 1424 C C . PRO A 1 183 ? 26.035 20.558 -4.115 1.00 60.34 183 PRO A C 1
ATOM 1426 O O . PRO A 1 183 ? 24.836 20.764 -3.925 1.00 60.34 183 PRO A O 1
ATOM 1429 N N . SER A 1 184 ? 26.755 19.765 -3.324 1.00 55.12 184 SER A N 1
ATOM 1430 C CA . SER A 1 184 ? 26.225 19.083 -2.148 1.00 55.12 184 SER A CA 1
ATOM 1431 C C . SER A 1 184 ? 25.890 20.094 -1.051 1.00 55.12 184 SER A C 1
ATOM 1433 O O . SER A 1 184 ? 26.720 20.382 -0.193 1.00 55.12 184 SER A O 1
ATOM 1435 N N . GLN A 1 185 ? 24.686 20.652 -1.078 1.00 58.25 185 GLN A N 1
ATOM 1436 C CA . GLN A 1 185 ? 24.112 21.280 0.105 1.00 58.25 185 GLN A CA 1
ATOM 1437 C C . GLN A 1 185 ? 23.471 20.190 0.967 1.00 58.25 185 GLN A C 1
ATOM 1439 O O . GLN A 1 185 ? 22.747 19.333 0.455 1.00 58.25 185 GLN A O 1
ATOM 1444 N N . ASP A 1 186 ? 23.745 20.216 2.273 1.00 53.69 186 ASP A N 1
ATOM 1445 C CA . ASP A 1 186 ? 23.065 19.397 3.281 1.00 53.69 186 ASP A CA 1
ATOM 1446 C C . ASP A 1 186 ? 21.621 19.896 3.451 1.00 53.69 186 ASP A C 1
ATOM 1448 O O . ASP A 1 186 ? 21.243 20.481 4.464 1.00 53.69 186 ASP A O 1
ATOM 1452 N N . VAL A 1 187 ? 20.807 19.721 2.413 1.00 60.97 187 VAL A N 1
ATOM 1453 C CA . VAL A 1 187 ? 19.384 20.036 2.472 1.00 60.97 187 VAL A CA 1
ATOM 1454 C C . VAL A 1 187 ? 18.686 18.864 3.172 1.00 60.97 187 VAL A C 1
ATOM 1456 O O . VAL A 1 187 ? 18.936 17.708 2.810 1.00 60.97 187 VAL A O 1
ATOM 1459 N N . PRO A 1 188 ? 17.837 19.115 4.188 1.00 64.56 188 PRO A N 1
ATOM 1460 C CA . PRO A 1 188 ? 17.028 18.066 4.803 1.00 64.56 188 PRO A CA 1
ATOM 1461 C C . PRO A 1 188 ? 16.171 17.347 3.753 1.00 64.56 188 PRO A C 1
ATOM 1463 O O . PRO A 1 188 ? 15.902 17.892 2.689 1.00 64.56 188 PRO A O 1
ATOM 1466 N N . LEU A 1 189 ? 15.719 16.124 4.056 1.00 66.31 189 LEU A N 1
ATOM 1467 C CA . LEU A 1 189 ? 14.793 15.375 3.197 1.00 66.31 189 LEU A CA 1
ATOM 1468 C C . LEU A 1 189 ? 13.532 16.212 2.926 1.00 66.31 189 LEU A C 1
ATOM 1470 O O . LEU A 1 189 ? 12.634 16.286 3.777 1.00 66.31 189 LEU A O 1
ATOM 1474 N N . THR A 1 190 ? 13.476 16.842 1.755 1.00 68.56 190 THR A N 1
ATOM 1475 C CA . THR A 1 190 ? 12.344 17.644 1.303 1.00 68.56 190 THR A CA 1
ATOM 1476 C C . THR A 1 190 ? 11.367 16.781 0.516 1.00 68.56 190 THR A C 1
ATOM 1478 O O . THR A 1 190 ? 11.741 15.851 -0.206 1.00 68.56 190 THR A O 1
ATOM 1481 N N . SER A 1 191 ? 10.088 17.085 0.703 1.00 67.19 191 SER A N 1
ATOM 1482 C CA . SER A 1 191 ? 9.024 16.633 -0.187 1.00 67.19 191 SER A CA 1
ATOM 1483 C C . SER A 1 191 ? 8.950 17.634 -1.339 1.00 67.19 191 SER A C 1
ATOM 1485 O O . SER A 1 191 ? 9.202 18.826 -1.153 1.00 67.19 191 SER A O 1
ATOM 1487 N N . ASP A 1 192 ? 8.734 17.129 -2.543 1.00 67.69 192 ASP A N 1
ATOM 1488 C CA . ASP A 1 192 ? 8.632 17.952 -3.741 1.00 67.69 192 ASP A CA 1
ATOM 1489 C C . ASP A 1 192 ? 7.168 18.344 -3.955 1.00 67.69 192 ASP A C 1
ATOM 1491 O O . ASP A 1 192 ? 6.289 17.531 -3.685 1.00 67.69 192 ASP A O 1
ATOM 1495 N N . ALA A 1 193 ? 6.903 19.543 -4.479 1.00 68.56 193 ALA A N 1
ATOM 1496 C CA . ALA A 1 193 ? 5.551 20.010 -4.815 1.00 68.56 193 ALA A CA 1
ATOM 1497 C C . ALA A 1 193 ? 5.039 19.349 -6.114 1.00 68.56 193 ALA A C 1
ATOM 1499 O O . ALA A 1 193 ? 4.592 20.012 -7.049 1.00 68.56 193 ALA A O 1
ATOM 1500 N N . SER A 1 194 ? 5.195 18.029 -6.204 1.00 76.62 194 SER A N 1
ATOM 1501 C CA . SER A 1 194 ? 4.708 17.200 -7.298 1.00 76.62 194 SER A CA 1
ATOM 1502 C C . SER A 1 194 ? 3.284 16.718 -6.985 1.00 76.62 194 SER A C 1
ATOM 1504 O O . SER A 1 194 ? 2.999 16.430 -5.824 1.00 76.62 194 SER A O 1
ATOM 1506 N N . PRO A 1 195 ? 2.419 16.490 -7.994 1.00 78.94 195 PRO A N 1
ATOM 1507 C CA . PRO A 1 195 ? 1.046 15.996 -7.790 1.00 78.94 195 PRO A CA 1
ATOM 1508 C C . PRO A 1 195 ? 0.945 14.665 -7.020 1.00 78.94 195 PRO A C 1
ATOM 1510 O O . PRO A 1 195 ? -0.114 14.286 -6.527 1.00 78.94 195 PRO A O 1
ATOM 1513 N N . ILE A 1 196 ? 2.049 13.915 -6.935 1.00 85.75 196 ILE A N 1
ATOM 1514 C CA . ILE A 1 196 ? 2.134 12.665 -6.176 1.00 85.75 196 ILE A CA 1
ATOM 1515 C C . ILE A 1 196 ? 2.208 12.885 -4.656 1.00 85.75 196 ILE A C 1
ATOM 1517 O O . ILE A 1 196 ? 1.897 11.958 -3.905 1.00 85.75 196 ILE A O 1
ATOM 1521 N N . ASP A 1 197 ? 2.622 14.071 -4.195 1.00 87.62 197 ASP A N 1
ATOM 1522 C CA . ASP A 1 197 ? 2.780 14.367 -2.767 1.00 87.62 197 ASP A CA 1
ATOM 1523 C C . ASP A 1 197 ? 1.425 14.412 -2.060 1.00 87.62 197 ASP A C 1
ATOM 1525 O O . ASP A 1 197 ? 1.245 13.722 -1.057 1.00 87.62 197 ASP A O 1
ATOM 1529 N N . ASP A 1 198 ? 0.434 15.072 -2.667 1.00 85.38 198 ASP A N 1
ATOM 1530 C CA . ASP A 1 198 ? -0.942 15.123 -2.160 1.00 85.38 198 ASP A CA 1
ATOM 1531 C C . ASP A 1 198 ? -1.521 13.711 -1.973 1.00 85.38 198 ASP A C 1
ATOM 1533 O O . ASP A 1 198 ? -2.118 13.384 -0.946 1.00 85.38 198 ASP A O 1
ATOM 1537 N N . MET A 1 199 ? -1.280 12.816 -2.936 1.00 86.69 199 MET A N 1
ATOM 1538 C CA . MET A 1 199 ? -1.718 11.420 -2.854 1.00 86.69 199 MET A CA 1
ATOM 1539 C C . MET A 1 199 ? -0.961 10.634 -1.765 1.00 86.69 199 MET A C 1
ATOM 1541 O O . MET A 1 199 ? -1.547 9.799 -1.064 1.00 86.69 199 MET A O 1
ATOM 1545 N N . CYS A 1 200 ? 0.339 10.896 -1.584 1.00 89.88 200 CYS A N 1
ATOM 1546 C CA . CYS A 1 200 ? 1.116 10.304 -0.493 1.00 89.88 200 CYS A CA 1
ATOM 1547 C C . CYS A 1 200 ? 0.583 10.767 0.869 1.00 89.88 200 CYS A C 1
ATOM 1549 O O . CYS A 1 200 ? 0.407 9.941 1.763 1.00 89.88 200 CYS A O 1
ATOM 1551 N N . GLU A 1 201 ? 0.277 12.054 1.030 1.00 87.62 201 GLU A N 1
ATOM 1552 C CA . GLU A 1 201 ? -0.258 12.598 2.279 1.00 87.62 201 GLU A CA 1
ATOM 1553 C C . GLU A 1 201 ? -1.663 12.055 2.578 1.00 87.62 201 GLU A C 1
ATOM 1555 O O . GLU A 1 201 ? -1.948 11.634 3.706 1.00 87.62 201 GLU A O 1
ATOM 1560 N N . VAL A 1 202 ? -2.530 11.982 1.563 1.00 88.25 202 VAL A N 1
ATOM 1561 C CA . VAL A 1 202 ? -3.893 11.451 1.698 1.00 88.25 202 VAL A CA 1
ATOM 1562 C C . VAL A 1 202 ? -3.891 9.998 2.175 1.00 88.25 202 VAL A C 1
ATOM 1564 O O . VAL A 1 202 ? -4.722 9.658 3.017 1.00 88.25 202 VAL A O 1
ATOM 1567 N N . THR A 1 203 ? -2.946 9.169 1.717 1.00 90.25 203 THR A N 1
ATOM 1568 C CA . THR A 1 203 ? -2.786 7.763 2.150 1.00 90.25 203 THR A CA 1
ATOM 1569 C C . THR A 1 203 ? -1.999 7.598 3.461 1.00 90.25 203 THR A C 1
ATOM 1571 O O . THR A 1 203 ? -1.817 6.479 3.934 1.00 90.25 203 THR A O 1
ATOM 1574 N N . GLY A 1 204 ? -1.535 8.687 4.089 1.00 84.88 204 GLY A N 1
ATOM 1575 C CA . GLY A 1 204 ? -0.750 8.639 5.330 1.00 84.88 204 GLY A CA 1
ATOM 1576 C C . GLY A 1 204 ? 0.714 8.216 5.141 1.00 84.88 204 GLY A C 1
ATOM 1577 O O . GLY A 1 204 ? 1.339 7.706 6.075 1.00 84.88 204 GLY A O 1
ATOM 1578 N N . GLY A 1 205 ? 1.256 8.383 3.934 1.00 88.62 205 GLY A N 1
ATOM 1579 C CA . GLY A 1 205 ? 2.669 8.210 3.613 1.00 88.62 205 GLY A CA 1
ATOM 1580 C C . GLY A 1 205 ? 3.388 9.541 3.371 1.00 88.62 205 GLY A C 1
ATOM 1581 O O . GLY A 1 205 ? 3.067 10.552 3.993 1.00 88.62 205 GLY A O 1
ATOM 1582 N N . ARG A 1 206 ? 4.438 9.527 2.540 1.00 88.69 206 ARG A N 1
ATOM 1583 C CA . ARG A 1 206 ? 5.271 10.711 2.253 1.00 88.69 206 ARG A CA 1
ATOM 1584 C C . ARG A 1 206 ? 5.983 10.583 0.903 1.00 88.69 206 ARG A C 1
ATOM 1586 O O . ARG A 1 206 ? 6.448 9.489 0.577 1.00 88.69 206 ARG A O 1
ATOM 1593 N N . SER A 1 207 ? 6.138 11.684 0.169 1.00 91.06 207 SER A N 1
ATOM 1594 C CA . SER A 1 207 ? 7.061 11.748 -0.969 1.00 91.06 207 SER A CA 1
ATOM 1595 C C . SER A 1 207 ? 8.480 12.145 -0.533 1.00 91.06 207 SER A C 1
ATOM 1597 O O . SER A 1 207 ? 8.672 12.944 0.391 1.00 91.06 207 SER A O 1
ATOM 1599 N N . PHE A 1 208 ? 9.485 11.587 -1.203 1.00 91.31 208 PHE A N 1
ATOM 1600 C CA . PHE A 1 208 ? 10.893 11.928 -1.041 1.00 91.31 208 PHE A CA 1
ATOM 1601 C C . PHE A 1 208 ? 11.448 12.439 -2.369 1.00 91.31 208 PHE A C 1
ATOM 1603 O O . PHE A 1 208 ? 11.408 11.728 -3.378 1.00 91.31 208 PHE A O 1
ATOM 1610 N N . CYS A 1 209 ? 12.002 13.651 -2.357 1.00 89.81 209 CYS A N 1
ATOM 1611 C CA . CYS A 1 209 ? 12.730 14.203 -3.492 1.00 89.81 209 CYS A CA 1
ATOM 1612 C C . CYS A 1 209 ? 14.196 13.760 -3.439 1.00 89.81 209 CYS A C 1
ATOM 1614 O O . CYS A 1 209 ? 14.939 14.113 -2.521 1.00 89.81 209 CYS A O 1
ATOM 1616 N N . VAL A 1 210 ? 14.624 12.970 -4.420 1.00 88.94 210 VAL A N 1
ATOM 1617 C CA . VAL A 1 210 ? 15.976 12.416 -4.491 1.00 88.94 210 VAL A CA 1
ATOM 1618 C C . VAL A 1 210 ? 16.767 13.141 -5.572 1.00 88.94 210 VAL A C 1
ATOM 1620 O O . VAL A 1 210 ? 16.621 12.853 -6.756 1.00 88.94 210 VAL A O 1
ATOM 1623 N N . SER A 1 211 ? 17.652 14.051 -5.163 1.00 86.12 211 SER A N 1
ATOM 1624 C CA . SER A 1 211 ? 18.562 14.753 -6.082 1.00 86.12 211 SER A CA 1
ATOM 1625 C C . SER A 1 211 ? 19.964 14.143 -6.157 1.00 86.12 211 SER A C 1
ATOM 1627 O O . SER A 1 211 ? 20.668 14.308 -7.153 1.00 86.12 211 SER A O 1
ATOM 1629 N N . SER A 1 212 ? 20.377 13.401 -5.126 1.00 86.38 212 SER A N 1
ATOM 1630 C CA . SER A 1 212 ? 21.702 12.784 -5.041 1.00 86.38 212 SER A CA 1
ATOM 1631 C C . SER A 1 212 ? 21.638 11.344 -4.546 1.00 86.38 212 SER A C 1
ATOM 1633 O O . SER A 1 212 ? 20.707 10.931 -3.854 1.00 86.38 212 SER A O 1
ATOM 1635 N N . HIS A 1 213 ? 22.690 10.582 -4.843 1.00 85.94 213 HIS A N 1
ATOM 1636 C CA . HIS A 1 213 ? 22.837 9.205 -4.366 1.00 85.94 213 HIS A CA 1
ATOM 1637 C C . HIS A 1 213 ? 22.828 9.082 -2.837 1.00 85.94 213 HIS A C 1
ATOM 1639 O O . HIS A 1 213 ? 22.271 8.134 -2.289 1.00 85.94 213 HIS A O 1
ATOM 1645 N N . ARG A 1 214 ? 23.406 10.061 -2.130 1.00 87.00 214 ARG A N 1
ATOM 1646 C CA . ARG A 1 214 ? 23.401 10.091 -0.662 1.00 87.00 214 ARG A CA 1
ATOM 1647 C C . ARG A 1 214 ? 21.982 10.295 -0.124 1.00 87.00 214 ARG A C 1
ATOM 1649 O O . ARG A 1 214 ? 21.571 9.568 0.778 1.00 87.00 214 ARG A O 1
ATOM 1656 N N . LEU A 1 215 ? 21.227 11.231 -0.706 1.00 88.38 215 LEU A N 1
ATOM 1657 C CA . LEU A 1 215 ? 19.824 11.462 -0.348 1.00 88.38 215 LEU A CA 1
ATOM 1658 C C . LEU A 1 215 ? 18.946 10.253 -0.673 1.00 88.38 215 LEU A C 1
ATOM 1660 O O . LEU A 1 215 ? 18.031 9.962 0.093 1.00 88.38 215 LEU A O 1
ATOM 1664 N N . LEU A 1 216 ? 19.247 9.508 -1.743 1.00 90.50 216 LEU A N 1
ATOM 1665 C CA . LEU A 1 216 ? 18.565 8.249 -2.047 1.00 90.50 216 LEU A CA 1
ATOM 1666 C C . LEU A 1 216 ? 18.705 7.265 -0.883 1.00 90.50 216 LEU A C 1
ATOM 1668 O O . LEU A 1 216 ? 17.706 6.758 -0.385 1.00 90.50 216 LEU A O 1
ATOM 1672 N N . VAL A 1 217 ? 19.933 7.022 -0.413 1.00 91.56 217 VAL A N 1
ATOM 1673 C CA . VAL A 1 217 ? 20.185 6.083 0.693 1.00 91.56 217 VAL A CA 1
ATOM 1674 C C . VAL A 1 217 ? 19.485 6.539 1.976 1.00 91.56 217 VAL A C 1
ATOM 1676 O O . VAL A 1 217 ? 18.794 5.738 2.600 1.00 91.56 217 VAL A O 1
ATOM 1679 N N . GLN A 1 218 ? 19.577 7.827 2.321 1.00 91.75 218 GLN A N 1
ATOM 1680 C CA . GLN A 1 218 ? 18.891 8.388 3.494 1.00 91.75 218 GLN A CA 1
ATOM 1681 C C . GLN A 1 218 ? 17.361 8.276 3.388 1.00 91.75 218 GLN A C 1
ATOM 1683 O O . GLN A 1 218 ? 16.692 7.941 4.366 1.00 91.75 218 GLN A O 1
ATOM 1688 N N . SER A 1 219 ? 16.803 8.509 2.196 1.00 91.94 219 SER A N 1
ATOM 1689 C CA . SER A 1 219 ? 15.367 8.359 1.933 1.00 91.94 219 SER A CA 1
ATOM 1690 C C . SER A 1 219 ? 14.925 6.907 2.098 1.00 91.94 219 SER A C 1
ATOM 1692 O O . SER A 1 219 ? 13.893 6.650 2.711 1.00 91.94 219 SER A O 1
ATOM 1694 N N . LEU A 1 220 ? 15.716 5.946 1.609 1.00 93.44 220 LEU A N 1
ATOM 1695 C CA . LEU A 1 220 ? 15.423 4.518 1.752 1.00 93.44 220 LEU A CA 1
ATOM 1696 C C . LEU A 1 220 ? 15.460 4.066 3.217 1.00 93.44 220 LEU A C 1
ATOM 1698 O O . LEU A 1 220 ? 14.568 3.336 3.643 1.00 93.44 220 LEU A O 1
ATOM 1702 N N . GLU A 1 221 ? 16.442 4.515 4.001 1.00 92.56 221 GLU A N 1
ATOM 1703 C CA . GLU A 1 221 ? 16.518 4.218 5.439 1.00 92.56 221 GLU A CA 1
ATOM 1704 C C . GLU A 1 221 ? 15.313 4.793 6.198 1.00 92.56 221 GLU A C 1
ATOM 1706 O O . GLU A 1 221 ? 14.675 4.082 6.982 1.00 92.56 221 GLU A O 1
ATOM 1711 N N . ALA A 1 222 ? 14.936 6.042 5.904 1.00 91.50 222 ALA A N 1
ATOM 1712 C CA . ALA A 1 222 ? 13.747 6.674 6.471 1.00 91.50 222 ALA A CA 1
ATOM 1713 C C . ALA A 1 222 ? 12.448 5.956 6.058 1.00 91.50 222 ALA A C 1
ATOM 1715 O O . ALA A 1 222 ? 11.539 5.799 6.878 1.00 91.50 222 ALA A O 1
ATOM 1716 N N . LEU A 1 223 ? 12.357 5.490 4.808 1.00 92.31 223 LEU A N 1
ATOM 1717 C CA . LEU A 1 223 ? 11.209 4.734 4.305 1.00 92.31 223 LEU A CA 1
ATOM 1718 C C . LEU A 1 223 ? 11.087 3.399 5.045 1.00 92.31 223 LEU A C 1
ATOM 1720 O O . LEU A 1 223 ? 10.019 3.111 5.582 1.00 92.31 223 LEU A O 1
ATOM 1724 N N . VAL A 1 224 ? 12.171 2.618 5.148 1.00 91.56 224 VAL A N 1
ATOM 1725 C CA . VAL A 1 224 ? 12.180 1.322 5.857 1.00 91.56 224 VAL A CA 1
ATOM 1726 C C . VAL A 1 224 ? 11.733 1.478 7.311 1.00 91.56 224 VAL A C 1
ATOM 1728 O O . VAL A 1 224 ? 10.916 0.678 7.772 1.00 91.56 224 VAL A O 1
ATOM 1731 N N . ALA A 1 225 ? 12.193 2.523 8.008 1.00 88.94 225 ALA A N 1
ATOM 1732 C CA . ALA A 1 225 ? 11.789 2.803 9.388 1.00 88.94 225 ALA A CA 1
ATOM 1733 C C . ALA A 1 225 ? 10.273 3.048 9.531 1.00 88.94 225 ALA A C 1
ATOM 1735 O O . ALA A 1 225 ? 9.680 2.692 10.552 1.00 88.94 225 ALA A O 1
ATOM 1736 N N . LYS A 1 226 ? 9.631 3.602 8.492 1.00 87.88 226 LYS A N 1
ATOM 1737 C CA . LYS A 1 226 ? 8.184 3.858 8.442 1.00 87.88 226 LYS A CA 1
ATOM 1738 C C . LYS A 1 226 ? 7.350 2.650 8.003 1.00 87.88 226 LYS A C 1
ATOM 1740 O O . LYS A 1 226 ? 6.126 2.681 8.169 1.00 87.88 226 LYS A O 1
ATOM 1745 N N . VAL A 1 227 ? 7.948 1.567 7.492 1.00 85.94 227 VAL A N 1
ATOM 1746 C CA . VAL A 1 227 ? 7.240 0.329 7.096 1.00 85.94 227 VAL A CA 1
ATOM 1747 C C . VAL A 1 227 ? 6.904 -0.524 8.327 1.00 85.94 227 VAL A C 1
ATOM 1749 O O . VAL A 1 227 ? 7.456 -1.601 8.559 1.00 85.94 227 VAL A O 1
ATOM 1752 N N . GLN A 1 228 ? 5.974 -0.024 9.136 1.00 84.12 228 GLN A N 1
ATOM 1753 C CA . GLN A 1 228 ? 5.417 -0.702 10.305 1.00 84.12 228 GLN A CA 1
ATOM 1754 C C . GLN A 1 228 ? 3.945 -1.085 10.088 1.00 84.12 228 GLN A C 1
ATOM 1756 O O . GLN A 1 228 ? 3.254 -0.527 9.234 1.00 84.12 228 GLN A O 1
ATOM 1761 N N . GLY A 1 229 ? 3.471 -2.075 10.844 1.00 84.50 229 GLY A N 1
ATOM 1762 C CA . GLY A 1 229 ? 2.075 -2.507 10.805 1.00 84.50 229 GLY A CA 1
ATOM 1763 C C . GLY A 1 229 ? 1.186 -1.555 11.599 1.00 84.50 229 GLY A C 1
ATOM 1764 O O . GLY A 1 229 ? 1.435 -1.312 12.779 1.00 84.50 229 GLY A O 1
ATOM 1765 N N . GLY A 1 230 ? 0.144 -1.033 10.963 1.00 88.56 230 GLY A N 1
ATOM 1766 C CA . GLY A 1 230 ? -0.781 -0.120 11.611 1.00 88.56 230 GLY A CA 1
ATOM 1767 C C . GLY A 1 230 ? -1.910 0.314 10.694 1.00 88.56 230 GLY A C 1
ATOM 1768 O O . GLY A 1 230 ? -1.980 -0.097 9.535 1.00 88.56 230 GLY A O 1
ATOM 1769 N N . VAL A 1 231 ? -2.766 1.164 11.242 1.00 91.81 231 VAL A N 1
ATOM 1770 C CA . VAL A 1 231 ? -3.946 1.712 10.577 1.00 91.81 231 VAL A CA 1
ATOM 1771 C C . VAL A 1 231 ? -3.891 3.230 10.598 1.00 91.81 231 VAL A C 1
ATOM 1773 O O . VAL A 1 231 ? -3.571 3.817 11.626 1.00 91.81 231 VAL A O 1
ATOM 1776 N N . VAL A 1 232 ? -4.242 3.879 9.496 1.00 93.69 232 VAL A N 1
ATOM 1777 C CA . VAL A 1 232 ? -4.366 5.333 9.408 1.00 93.69 232 VAL A CA 1
ATOM 1778 C C . VAL A 1 232 ? -5.760 5.771 9.858 1.00 93.69 232 VAL A C 1
ATOM 1780 O O . VAL A 1 232 ? -6.782 5.290 9.365 1.00 93.69 232 VAL A O 1
ATOM 1783 N N . ILE A 1 233 ? -5.795 6.716 10.796 1.00 92.81 233 ILE A N 1
ATOM 1784 C CA . ILE A 1 233 ? -7.014 7.354 11.300 1.00 92.81 233 ILE A CA 1
ATOM 1785 C C . ILE A 1 233 ? -6.930 8.851 11.013 1.00 92.81 233 ILE A C 1
ATOM 1787 O O . ILE A 1 233 ? -5.858 9.447 11.145 1.00 92.81 233 ILE A O 1
ATOM 1791 N N . ASN A 1 234 ? -8.055 9.454 10.616 1.00 92.75 234 ASN A N 1
ATOM 1792 C CA . ASN A 1 234 ? -8.147 10.901 10.484 1.00 92.75 234 ASN A CA 1
ATOM 1793 C C . ASN A 1 234 ? -8.665 11.504 11.789 1.00 92.75 234 ASN A C 1
ATOM 1795 O O . ASN A 1 234 ? -9.831 11.315 12.135 1.00 92.75 234 ASN A O 1
ATOM 1799 N N . PHE A 1 235 ? -7.808 12.230 12.496 1.00 90.44 235 PHE A N 1
ATOM 1800 C CA . PHE A 1 235 ? -8.197 12.979 13.679 1.00 90.44 235 PHE A CA 1
ATOM 1801 C C . PHE A 1 235 ? -8.631 14.383 13.274 1.00 90.44 235 PHE A C 1
ATOM 1803 O O . PHE A 1 235 ? -7.927 15.071 12.537 1.00 90.44 235 PHE A O 1
ATOM 1810 N N . GLU A 1 236 ? -9.778 14.812 13.777 1.00 88.94 236 GLU A N 1
ATOM 1811 C CA . GLU A 1 236 ? -10.329 16.153 13.610 1.00 88.94 236 GLU A CA 1
ATOM 1812 C C . GLU A 1 236 ? -10.554 16.769 14.990 1.00 88.94 236 GLU A C 1
ATOM 1814 O O . GLU A 1 236 ? -10.905 16.083 15.957 1.00 88.94 236 GLU A O 1
ATOM 1819 N N . ARG A 1 237 ? -10.331 18.075 15.101 1.00 84.12 237 ARG A N 1
ATOM 1820 C CA . ARG A 1 237 ? -10.630 18.802 16.332 1.00 84.12 237 ARG A CA 1
ATOM 1821 C C . ARG A 1 237 ? -12.140 19.010 16.456 1.00 84.12 237 ARG A C 1
ATOM 1823 O O . ARG A 1 237 ? -12.793 19.368 15.476 1.00 84.12 237 ARG A O 1
ATOM 1830 N N . ALA A 1 238 ? -12.704 18.824 17.650 1.00 75.19 238 ALA A N 1
ATOM 1831 C CA . ALA A 1 238 ? -14.064 19.284 17.921 1.00 75.19 238 ALA A CA 1
ATOM 1832 C C . ALA A 1 238 ? -14.130 20.825 17.826 1.00 75.19 238 ALA A C 1
ATOM 1834 O O . ALA A 1 238 ? -13.216 21.526 18.258 1.00 75.19 238 ALA A O 1
ATOM 1835 N N . ALA A 1 239 ? -15.183 21.357 17.196 1.00 63.28 239 ALA A N 1
ATOM 1836 C CA . ALA A 1 239 ? -15.260 22.767 16.791 1.00 63.28 239 ALA A CA 1
ATOM 1837 C C . ALA A 1 239 ? -15.195 23.770 17.961 1.00 63.28 239 ALA A C 1
ATOM 1839 O O . ALA A 1 239 ? -14.814 24.918 17.751 1.00 63.28 239 ALA A O 1
ATOM 1840 N N . GLU A 1 240 ? -15.531 23.333 19.174 1.00 61.66 240 GLU A N 1
ATOM 1841 C CA . GLU A 1 240 ? -15.686 24.185 20.358 1.00 61.66 240 GLU A CA 1
ATOM 1842 C C . GLU A 1 240 ? -14.388 24.358 21.174 1.00 61.66 240 GLU A C 1
ATOM 1844 O O . GLU A 1 240 ? -14.366 25.124 22.133 1.00 61.66 240 GLU A O 1
ATOM 1849 N N . ASP A 1 241 ? -13.284 23.704 20.786 1.00 63.16 241 ASP A N 1
ATOM 1850 C CA . ASP A 1 241 ? -12.088 23.600 21.629 1.00 63.16 241 ASP A CA 1
ATOM 1851 C C . ASP A 1 241 ? -10.865 24.377 21.110 1.00 63.16 241 ASP A C 1
ATOM 1853 O O . ASP A 1 241 ? -10.413 24.198 19.973 1.00 63.16 241 ASP A O 1
ATOM 1857 N N . VAL A 1 242 ? -10.245 25.176 21.988 1.00 64.69 242 VAL A N 1
ATOM 1858 C CA . VAL A 1 242 ? -8.983 25.892 21.723 1.00 64.69 242 VAL A CA 1
ATOM 1859 C C . VAL A 1 242 ? -7.789 25.003 22.089 1.00 64.69 242 VAL A C 1
ATOM 1861 O O . VAL A 1 24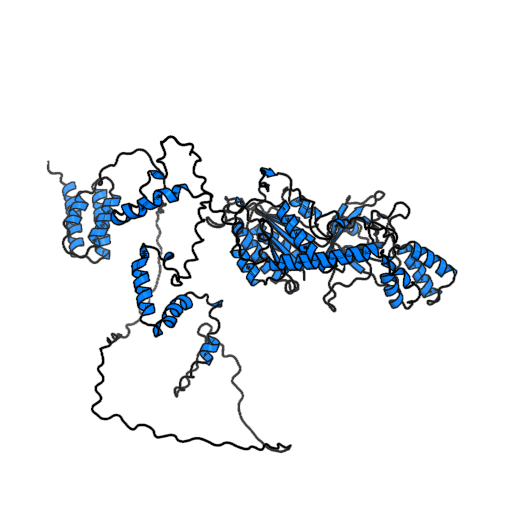2 ? -7.662 24.530 23.218 1.00 64.69 242 VAL A O 1
ATOM 1864 N N . TRP A 1 243 ? -6.898 24.760 21.125 1.00 65.19 243 TRP A N 1
ATOM 1865 C CA . TRP A 1 243 ? -5.687 23.952 21.298 1.00 65.19 243 TRP A CA 1
ATOM 1866 C C . TRP A 1 243 ? -4.446 24.748 20.894 1.00 65.19 243 TRP A C 1
ATOM 1868 O O . TRP A 1 243 ? -4.449 25.405 19.855 1.00 65.19 243 TRP A O 1
ATOM 1878 N N . GLU A 1 244 ? -3.368 24.609 21.666 1.00 61.09 244 GLU A N 1
ATOM 1879 C CA . GLU A 1 244 ? -2.042 25.131 21.327 1.00 61.09 244 GLU A CA 1
ATOM 1880 C C . GLU A 1 244 ? -1.015 23.985 21.280 1.00 61.09 244 GLU A C 1
ATOM 1882 O O . GLU A 1 244 ? -0.903 23.243 22.262 1.00 61.09 244 GLU A O 1
ATOM 1887 N N . PRO A 1 245 ? -0.257 23.804 20.175 1.00 67.56 245 PRO A N 1
ATOM 1888 C CA . PRO A 1 245 ? -0.370 24.465 18.867 1.00 67.56 245 PRO A CA 1
ATOM 1889 C C . PRO A 1 245 ? -1.702 24.180 18.147 1.00 67.56 245 PRO A C 1
ATOM 1891 O O . PRO A 1 245 ? -2.327 23.135 18.342 1.00 67.56 245 PRO A O 1
ATOM 1894 N N . ASN A 1 246 ? -2.121 25.124 17.297 1.00 68.25 246 ASN A N 1
ATOM 1895 C CA . ASN A 1 246 ? -3.391 25.080 16.571 1.00 68.25 246 ASN A CA 1
ATOM 1896 C C . ASN A 1 246 ? -3.353 24.000 15.476 1.00 68.25 246 ASN A C 1
ATOM 1898 O O . ASN A 1 246 ? -2.904 24.241 14.357 1.00 68.25 246 ASN A O 1
ATOM 1902 N N . TRP A 1 247 ? -3.808 22.795 15.808 1.00 78.19 247 TRP A N 1
ATOM 1903 C CA . TRP A 1 247 ? -4.021 21.713 14.852 1.00 78.19 247 TRP A CA 1
ATOM 1904 C C . TRP A 1 247 ? -5.510 21.643 14.480 1.00 78.19 247 TRP A C 1
ATOM 1906 O O . TRP A 1 247 ? -6.379 21.846 15.330 1.00 78.19 247 TRP A O 1
ATOM 1916 N N . GLN A 1 248 ? -5.807 21.373 13.207 1.00 74.88 248 GLN A N 1
ATOM 1917 C CA . GLN A 1 248 ? -7.185 21.291 12.698 1.00 74.88 248 GLN A CA 1
ATOM 1918 C C . GLN A 1 248 ? -7.582 19.851 12.369 1.00 74.88 248 GLN A C 1
ATOM 1920 O O . GLN A 1 248 ? -8.594 19.343 12.849 1.00 74.88 248 GLN A O 1
ATOM 1925 N N . SER A 1 249 ? -6.757 19.176 11.572 1.00 82.19 249 SER A N 1
ATOM 1926 C CA . SER A 1 249 ? -6.941 17.776 11.217 1.00 82.19 249 SER A CA 1
ATOM 1927 C C . SER A 1 249 ? -5.591 17.128 10.930 1.00 82.19 249 SER A C 1
ATOM 1929 O O . SER A 1 249 ? -4.666 17.793 10.460 1.00 82.19 249 SER A O 1
ATOM 1931 N N . CYS A 1 250 ? -5.445 15.842 11.242 1.00 84.12 250 CYS A N 1
ATOM 1932 C CA . CYS A 1 250 ? -4.268 15.079 10.848 1.00 84.12 250 CYS A CA 1
ATOM 1933 C C . CYS A 1 250 ? -4.595 13.600 10.616 1.00 84.12 250 CYS A C 1
ATOM 1935 O O . CYS A 1 250 ? -5.274 12.957 11.415 1.00 84.12 250 CYS A O 1
ATOM 1937 N N . ARG A 1 251 ? -4.047 13.041 9.532 1.00 87.75 251 ARG A N 1
ATOM 1938 C CA . ARG A 1 251 ? -4.078 11.601 9.242 1.00 87.75 251 ARG A CA 1
ATOM 1939 C C . ARG A 1 251 ? -2.831 10.960 9.815 1.00 87.75 251 ARG A C 1
ATOM 1941 O O . ARG A 1 251 ? -1.723 11.319 9.406 1.00 87.75 251 ARG A O 1
ATOM 1948 N N . ARG A 1 252 ? -2.975 10.061 10.783 1.00 89.25 252 ARG A N 1
ATOM 1949 C CA . ARG A 1 252 ? -1.819 9.450 11.451 1.00 89.25 252 ARG A CA 1
ATOM 1950 C C . ARG A 1 252 ? -2.017 7.974 11.713 1.00 89.25 252 ARG A C 1
ATOM 1952 O O . ARG A 1 252 ? -3.137 7.506 11.915 1.00 89.25 252 ARG A O 1
ATOM 1959 N N . LEU A 1 253 ? -0.897 7.261 11.674 1.00 90.38 253 LEU A N 1
ATOM 1960 C CA . LEU A 1 253 ? -0.849 5.833 11.906 1.00 90.38 253 LEU A CA 1
ATOM 1961 C C . LEU A 1 253 ? -1.018 5.545 13.401 1.00 90.38 253 LEU A C 1
ATOM 1963 O O . LEU A 1 253 ? -0.317 6.115 14.238 1.00 90.38 253 LEU A O 1
ATOM 1967 N N . ILE A 1 254 ? -1.916 4.623 13.720 1.00 92.19 254 ILE A N 1
ATOM 1968 C CA . ILE A 1 254 ? -1.905 3.898 14.983 1.00 92.19 254 ILE A CA 1
ATOM 1969 C C . ILE A 1 254 ? -1.154 2.583 14.784 1.00 92.19 254 ILE A C 1
ATOM 1971 O O . ILE A 1 254 ? -1.475 1.783 13.900 1.00 92.19 254 ILE A O 1
ATOM 1975 N N . TYR A 1 255 ? -0.130 2.356 15.597 1.00 90.25 255 TYR A N 1
ATOM 1976 C CA . TYR A 1 255 ? 0.641 1.125 15.570 1.00 90.25 255 TYR A CA 1
ATOM 1977 C C . TYR A 1 255 ? -0.162 0.001 16.202 1.00 90.25 255 TYR A C 1
ATOM 1979 O O . TYR A 1 255 ? -0.640 0.102 17.336 1.00 90.25 255 TYR A O 1
ATOM 1987 N N . VAL A 1 256 ? -0.270 -1.105 15.472 1.00 86.50 256 VAL A N 1
ATOM 1988 C CA . VAL A 1 256 ? -0.957 -2.295 15.957 1.00 86.50 256 VAL A CA 1
ATOM 1989 C C . VAL A 1 256 ? 0.070 -3.396 16.137 1.00 86.50 256 VAL A C 1
ATOM 1991 O O . VAL A 1 256 ? 0.521 -4.038 15.185 1.00 86.50 256 VAL A O 1
ATOM 1994 N N . GLN A 1 257 ? 0.456 -3.607 17.392 1.00 79.56 257 GLN A N 1
ATOM 1995 C CA . GLN A 1 257 ? 1.457 -4.605 17.731 1.00 79.56 257 GLN A CA 1
ATOM 1996 C C . GLN A 1 257 ? 0.915 -6.024 17.528 1.00 79.56 257 GLN A C 1
ATOM 1998 O O . GLN A 1 257 ? -0.254 -6.330 17.780 1.00 79.56 257 GLN A O 1
ATOM 2003 N N . ARG A 1 258 ? 1.790 -6.913 17.057 1.00 76.19 258 ARG A N 1
ATOM 2004 C CA . ARG A 1 258 ? 1.499 -8.347 16.975 1.00 76.19 258 ARG A CA 1
ATOM 2005 C C . ARG A 1 258 ? 1.750 -8.966 18.342 1.00 76.19 258 ARG A C 1
ATOM 2007 O O . ARG A 1 258 ? 2.751 -8.661 18.983 1.00 76.19 258 ARG A O 1
ATOM 2014 N N . SER A 1 259 ? 0.871 -9.868 18.772 1.00 73.00 259 SER A N 1
ATOM 2015 C CA . SER A 1 259 ? 1.111 -10.619 20.002 1.00 73.00 259 SER A CA 1
ATOM 2016 C C . SER A 1 259 ? 2.325 -11.532 19.823 1.00 73.00 259 SER A C 1
ATOM 2018 O O . SER A 1 259 ? 2.345 -12.353 18.904 1.00 73.00 259 SER A O 1
ATOM 2020 N N . ALA A 1 260 ? 3.306 -11.435 20.724 1.00 66.50 260 ALA A N 1
ATOM 2021 C CA . ALA A 1 260 ? 4.498 -12.285 20.702 1.00 66.50 260 ALA A CA 1
ATOM 2022 C C . ALA A 1 260 ? 4.169 -13.785 20.843 1.00 66.50 260 ALA A C 1
ATOM 2024 O O . ALA A 1 260 ? 4.870 -14.618 20.280 1.00 66.50 260 ALA A O 1
ATOM 2025 N N . GLN A 1 261 ? 3.083 -14.134 21.547 1.00 69.12 261 GLN A N 1
ATOM 2026 C CA . GLN A 1 261 ? 2.681 -15.532 21.758 1.00 69.12 261 GLN A CA 1
ATOM 2027 C C . GLN A 1 261 ? 1.906 -16.130 20.582 1.00 69.12 261 GLN A C 1
ATOM 2029 O O . GLN A 1 261 ? 2.038 -17.315 20.294 1.00 69.12 261 GLN A O 1
ATOM 2034 N N . LYS A 1 262 ? 1.060 -15.328 19.925 1.00 67.75 262 LYS A N 1
ATOM 2035 C CA . LYS A 1 262 ? 0.126 -15.816 18.898 1.00 67.75 262 LYS A CA 1
ATOM 2036 C C . LYS A 1 262 ? 0.550 -15.481 17.466 1.00 67.75 262 LYS A C 1
ATOM 2038 O O . LYS A 1 262 ? 0.005 -16.047 16.528 1.00 67.75 262 LYS A O 1
ATOM 2043 N N . GLY A 1 263 ? 1.499 -14.564 17.270 1.00 67.75 263 GLY A N 1
ATOM 2044 C CA . GLY A 1 263 ? 2.004 -14.163 15.949 1.00 67.75 263 GLY A CA 1
ATOM 2045 C C . GLY A 1 263 ? 1.061 -13.270 15.123 1.00 67.75 263 GLY A C 1
ATOM 2046 O O . GLY A 1 263 ? 1.480 -12.721 14.098 1.00 67.75 263 GLY A O 1
ATOM 2047 N N . TYR A 1 264 ? -0.181 -13.069 15.574 1.00 75.19 264 TYR A N 1
ATOM 2048 C CA . TYR A 1 264 ? -1.170 -12.160 14.987 1.00 75.19 264 TYR A CA 1
ATOM 2049 C C . TYR A 1 264 ? -1.600 -11.065 15.975 1.00 75.19 264 TYR A C 1
ATOM 2051 O O . TYR A 1 264 ? -1.393 -11.172 17.188 1.00 75.19 264 TYR A O 1
ATOM 2059 N N . SER A 1 265 ? -2.156 -9.976 15.442 1.00 81.06 265 SER A N 1
ATOM 2060 C CA . SER A 1 265 ? -2.681 -8.863 16.234 1.00 81.06 265 SER A CA 1
ATOM 2061 C C . SER A 1 265 ? -3.976 -9.285 16.922 1.00 81.06 265 SER A C 1
ATOM 2063 O O . SER A 1 265 ? -4.864 -9.861 16.297 1.00 81.06 265 SER A O 1
ATOM 2065 N N . VAL A 1 266 ? -4.075 -9.026 18.222 1.00 80.69 266 VAL A N 1
ATOM 2066 C CA . VAL A 1 266 ? -5.262 -9.336 19.022 1.00 80.69 266 VAL A CA 1
ATOM 2067 C C . VAL A 1 266 ? -5.873 -8.015 19.451 1.00 80.69 266 VAL A C 1
ATOM 2069 O O . VAL A 1 266 ? -5.162 -7.155 19.961 1.00 80.69 266 VAL A O 1
ATOM 2072 N N . GLY A 1 267 ? -7.175 -7.867 19.249 1.00 84.88 267 GLY A N 1
ATOM 2073 C CA . GLY A 1 267 ? -7.946 -6.788 19.843 1.00 84.88 267 GLY A CA 1
ATOM 2074 C C . GLY A 1 267 ? -9.339 -7.267 20.219 1.00 84.88 267 GLY A C 1
ATOM 2075 O O . GLY A 1 267 ? -9.732 -8.401 19.919 1.00 84.88 267 GLY A O 1
ATOM 2076 N N . HIS A 1 268 ? -10.047 -6.410 20.933 1.00 88.19 268 HIS A N 1
ATOM 2077 C CA . HIS A 1 268 ? -11.325 -6.704 21.559 1.00 88.19 268 HIS A CA 1
ATOM 2078 C C . HIS A 1 268 ? -12.437 -5.859 20.955 1.00 88.19 268 HIS A C 1
ATOM 2080 O O . HIS A 1 268 ? -13.511 -6.392 20.676 1.00 88.19 268 HIS A O 1
ATOM 2086 N N . TRP A 1 269 ? -12.174 -4.574 20.719 1.00 91.50 269 TRP A N 1
ATOM 2087 C CA . TRP A 1 269 ? -13.194 -3.602 20.353 1.00 91.50 269 TRP A CA 1
ATOM 2088 C C . TRP A 1 269 ? -12.991 -3.114 18.915 1.00 91.50 269 TRP A C 1
ATOM 2090 O O . TRP A 1 269 ? -11.909 -2.631 18.573 1.00 91.50 269 TRP A O 1
ATOM 2100 N N . PRO A 1 270 ? -14.011 -3.216 18.042 1.00 91.81 270 PRO A N 1
ATOM 2101 C CA . PRO A 1 270 ? -13.972 -2.521 16.763 1.00 91.81 270 PRO A CA 1
ATOM 2102 C C . PRO A 1 270 ? -14.063 -1.005 16.986 1.00 91.81 270 PRO A C 1
ATOM 2104 O O . PRO A 1 270 ? -14.573 -0.550 18.009 1.00 91.81 270 PRO A O 1
ATOM 2107 N N . LEU A 1 271 ? -13.608 -0.213 16.017 1.00 91.56 271 LEU A N 1
ATOM 2108 C CA . LEU A 1 271 ? -13.953 1.202 15.914 1.00 91.56 271 LEU A CA 1
ATOM 2109 C C . LEU A 1 271 ? -15.382 1.332 15.360 1.00 91.56 271 LEU A C 1
ATOM 2111 O O . LEU A 1 271 ? -15.750 0.563 14.458 1.00 91.56 271 LEU A O 1
ATOM 2115 N N . PRO A 1 272 ? -16.186 2.290 15.854 1.00 89.50 272 PRO A N 1
ATOM 2116 C CA . PRO A 1 272 ? -17.545 2.476 15.366 1.00 89.50 272 PRO A CA 1
ATOM 2117 C C . PRO A 1 272 ? -17.577 2.911 13.896 1.00 89.50 272 PRO A C 1
ATOM 2119 O O . PRO A 1 272 ? -16.661 3.571 13.401 1.00 89.50 272 PRO A O 1
ATOM 2122 N N . GLU A 1 273 ? -18.657 2.561 13.199 1.00 88.69 273 GLU A N 1
ATOM 2123 C CA . GLU A 1 273 ? -18.929 3.086 11.864 1.00 88.69 273 GLU A CA 1
ATOM 2124 C C . GLU A 1 273 ? -19.379 4.548 11.910 1.00 88.69 273 GLU A C 1
ATOM 2126 O O . GLU A 1 273 ? -19.925 5.023 12.904 1.00 88.69 273 GLU A O 1
ATOM 2131 N N . ALA A 1 274 ? -19.218 5.243 10.782 1.00 85.94 274 ALA A N 1
ATOM 2132 C CA . ALA A 1 274 ? -19.770 6.583 10.584 1.00 85.94 274 ALA A CA 1
ATOM 2133 C C . ALA A 1 274 ? -21.294 6.578 10.341 1.00 85.94 274 ALA A C 1
ATOM 2135 O O . ALA A 1 274 ? -21.894 7.633 10.190 1.00 85.94 274 ALA A O 1
ATOM 2136 N N . PHE A 1 275 ? -21.924 5.405 10.269 1.00 85.06 275 PHE A N 1
ATOM 2137 C CA . PHE A 1 275 ? -23.360 5.230 10.063 1.00 85.06 275 PHE A CA 1
ATOM 2138 C C . PHE A 1 275 ? -23.892 4.135 10.988 1.00 85.06 275 PHE A C 1
ATOM 2140 O O . PHE A 1 275 ? -23.130 3.311 11.490 1.00 85.06 275 PHE A O 1
ATOM 2147 N N . TRP A 1 276 ? -25.209 4.100 11.189 1.00 81.75 276 TRP A N 1
ATOM 2148 C CA . TRP A 1 276 ? -25.860 3.047 11.966 1.00 81.75 276 TRP A CA 1
ATOM 2149 C C . TRP A 1 276 ? -26.410 1.965 11.027 1.00 81.75 276 TRP A C 1
ATOM 2151 O O . TRP A 1 276 ? -27.235 2.296 10.175 1.00 81.75 276 TRP A O 1
ATOM 2161 N N . PRO A 1 277 ? -25.966 0.699 11.127 1.00 78.44 277 PRO A N 1
ATOM 2162 C CA . PRO A 1 277 ? -26.559 -0.388 10.355 1.00 78.44 277 PRO A CA 1
ATOM 2163 C C . PRO A 1 277 ? -28.011 -0.610 10.795 1.00 78.44 277 PRO A C 1
ATOM 2165 O O . PRO A 1 277 ? -28.267 -0.872 11.971 1.00 78.44 277 PRO A O 1
ATOM 2168 N N . ASP A 1 278 ? -28.951 -0.493 9.860 1.00 77.62 278 ASP A N 1
ATOM 2169 C CA . ASP A 1 278 ? -30.358 -0.839 10.067 1.00 77.62 278 ASP A CA 1
ATOM 2170 C C . ASP A 1 278 ? -30.611 -2.264 9.544 1.00 77.62 278 ASP A C 1
ATOM 2172 O O . ASP A 1 278 ? -30.094 -2.652 8.496 1.00 77.62 278 ASP A O 1
ATOM 2176 N N . LEU A 1 279 ? -31.413 -3.056 10.259 1.00 78.88 279 LEU A N 1
ATOM 2177 C CA . LEU A 1 279 ? -31.825 -4.393 9.812 1.00 78.88 279 LEU A CA 1
ATOM 2178 C C . LEU A 1 279 ? -32.726 -4.331 8.571 1.00 78.88 279 LEU A C 1
ATOM 2180 O O . LEU A 1 279 ? -32.769 -5.287 7.792 1.00 78.88 279 LEU A O 1
ATOM 2184 N N . ASN A 1 280 ? -33.434 -3.215 8.388 1.00 81.19 280 ASN A N 1
ATOM 2185 C CA . ASN A 1 280 ? -34.370 -3.028 7.285 1.00 81.19 280 ASN A CA 1
ATOM 2186 C C . ASN A 1 280 ? -33.716 -2.447 6.024 1.00 81.19 280 ASN A C 1
ATOM 2188 O O . ASN A 1 280 ? -34.360 -2.415 4.974 1.00 81.19 280 ASN A O 1
ATOM 2192 N N . SER A 1 281 ? -32.457 -1.993 6.083 1.00 81.12 281 SER A N 1
ATOM 2193 C CA . SER A 1 281 ? -31.813 -1.409 4.908 1.00 81.12 281 SER A CA 1
ATOM 2194 C C . SER A 1 281 ? -31.358 -2.499 3.920 1.00 81.12 281 SER A C 1
ATOM 2196 O O . SER A 1 281 ? -30.682 -3.459 4.303 1.00 81.12 281 SER A O 1
ATOM 2198 N N . PRO A 1 282 ? -31.700 -2.382 2.620 1.00 82.88 282 PRO A N 1
ATOM 2199 C CA . PRO A 1 282 ? -31.327 -3.380 1.616 1.00 82.88 282 PRO A CA 1
ATOM 2200 C C . PRO A 1 282 ? -29.850 -3.296 1.201 1.00 82.88 282 PRO A C 1
ATOM 2202 O O . PRO A 1 282 ? -29.312 -4.254 0.647 1.00 82.88 282 PRO A O 1
ATOM 2205 N N . SER A 1 283 ? -29.189 -2.165 1.460 1.00 85.44 283 SER A N 1
ATOM 2206 C CA . SER A 1 283 ? -27.801 -1.893 1.083 1.00 85.44 283 SER A CA 1
ATOM 2207 C C . SER A 1 283 ? -27.074 -1.091 2.161 1.00 85.44 283 SER A C 1
ATOM 2209 O O . SER A 1 283 ? -27.688 -0.339 2.922 1.00 85.44 283 SER A O 1
ATOM 2211 N N . LEU A 1 284 ? -25.748 -1.226 2.200 1.00 87.94 284 LEU A N 1
ATOM 2212 C CA . LEU A 1 284 ? -24.885 -0.466 3.102 1.00 87.94 284 LEU A CA 1
ATOM 2213 C C . LEU A 1 284 ? -24.396 0.825 2.427 1.00 87.94 284 LEU A C 1
ATOM 2215 O O . LEU A 1 284 ? -24.076 0.794 1.238 1.00 87.94 284 LEU A O 1
ATOM 2219 N N . PRO A 1 285 ? -24.299 1.946 3.162 1.00 89.12 285 PRO A N 1
ATOM 2220 C CA . PRO A 1 285 ? -23.686 3.159 2.640 1.00 89.12 285 PRO A CA 1
ATOM 2221 C C . PRO A 1 285 ? -22.165 2.978 2.460 1.00 89.12 285 PRO A C 1
ATOM 2223 O O . PRO A 1 285 ? -21.533 2.238 3.225 1.00 89.12 285 PRO A O 1
ATOM 2226 N N . PRO A 1 286 ? -21.553 3.671 1.483 1.00 89.19 286 PRO A N 1
ATOM 2227 C CA . PRO A 1 286 ? -20.127 3.548 1.212 1.00 89.19 286 PRO A CA 1
ATOM 2228 C C . PRO A 1 286 ? -19.284 4.129 2.353 1.00 89.19 286 PRO A C 1
ATOM 2230 O O . PRO A 1 286 ? -19.500 5.256 2.813 1.00 89.19 286 PRO A O 1
ATOM 2233 N N . ARG A 1 287 ? -18.280 3.365 2.787 1.00 90.75 287 ARG A N 1
ATOM 2234 C CA . ARG A 1 287 ? -17.324 3.752 3.829 1.00 90.75 287 ARG A CA 1
ATOM 2235 C C . ARG A 1 287 ? -16.261 4.707 3.291 1.00 90.75 287 ARG A C 1
ATOM 2237 O O . ARG A 1 287 ? -15.791 4.543 2.171 1.00 90.75 287 ARG A O 1
ATOM 2244 N N . SER A 1 288 ? -15.823 5.650 4.123 1.00 91.06 288 SER A N 1
ATOM 2245 C CA . SER A 1 288 ? -14.539 6.327 3.909 1.00 91.06 288 SER A CA 1
ATOM 2246 C C . SER A 1 288 ? -13.382 5.368 4.197 1.00 91.06 288 SER A C 1
ATOM 2248 O O . SER A 1 288 ? -13.473 4.562 5.129 1.00 91.06 288 SER A O 1
ATOM 2250 N N . ALA A 1 289 ? -12.275 5.469 3.469 1.00 90.12 289 ALA A N 1
ATOM 2251 C CA . ALA A 1 289 ? -11.063 4.707 3.738 1.00 90.12 289 ALA A CA 1
ATOM 2252 C C . ALA A 1 289 ? -10.589 4.971 5.170 1.00 90.12 289 ALA A C 1
ATOM 2254 O O . ALA A 1 289 ? -10.531 4.049 5.979 1.00 90.12 289 ALA A O 1
ATOM 2255 N N . HIS A 1 290 ? -10.383 6.239 5.533 1.00 92.50 290 HIS A N 1
ATOM 2256 C CA . HIS A 1 290 ? -9.965 6.632 6.879 1.00 92.50 290 HIS A CA 1
ATOM 2257 C C . HIS A 1 290 ? -11.174 6.961 7.765 1.00 92.50 290 HIS A C 1
ATOM 2259 O O . HIS A 1 290 ? -12.029 7.756 7.359 1.00 92.50 290 HIS A O 1
ATOM 2265 N N . PRO A 1 291 ? -11.285 6.368 8.970 1.00 91.81 291 PRO A N 1
ATOM 2266 C CA . PRO A 1 291 ? -12.323 6.760 9.913 1.00 91.81 291 PRO A CA 1
ATOM 2267 C C . PRO A 1 291 ? -12.056 8.190 10.396 1.00 91.81 291 PRO A C 1
ATOM 2269 O O . PRO A 1 291 ? -10.927 8.525 10.761 1.00 91.81 291 PRO A O 1
ATOM 2272 N N . GLN A 1 292 ? -13.099 9.021 10.381 1.00 89.75 292 GLN A N 1
ATOM 2273 C CA . GLN A 1 292 ? -13.056 10.391 10.886 1.00 89.75 292 GLN A CA 1
ATOM 2274 C C . GLN A 1 292 ? -13.394 10.395 12.370 1.00 89.75 292 GLN A C 1
ATOM 2276 O O . GLN A 1 292 ? -14.487 10.004 12.787 1.00 89.75 292 GLN A O 1
ATOM 2281 N N . VAL A 1 293 ? -12.425 10.812 13.166 1.00 90.56 293 VAL A N 1
ATOM 2282 C CA . VAL A 1 293 ? -12.442 10.686 14.612 1.00 90.56 293 VAL A CA 1
ATOM 2283 C C . VAL A 1 293 ? -12.254 12.067 15.223 1.00 90.56 293 VAL A C 1
ATOM 2285 O O . VAL A 1 293 ? -11.231 12.711 15.005 1.00 90.56 293 VAL A O 1
ATOM 2288 N N . ARG A 1 294 ? -13.236 12.527 15.998 1.00 89.19 294 ARG A N 1
ATOM 2289 C CA . ARG A 1 294 ? -13.180 13.815 16.688 1.00 89.19 294 ARG A CA 1
ATOM 2290 C C . ARG A 1 294 ? -12.590 13.654 18.076 1.00 89.19 294 ARG A C 1
ATOM 2292 O O . ARG A 1 294 ? -13.036 12.801 18.848 1.00 89.19 294 ARG A O 1
ATOM 2299 N N . VAL A 1 295 ? -11.622 14.503 18.389 1.00 88.25 295 VAL A N 1
ATOM 2300 C CA . VAL A 1 295 ? -11.004 14.586 19.715 1.00 88.25 295 VAL A CA 1
ATOM 2301 C C . VAL A 1 295 ? -11.656 15.730 20.486 1.00 88.25 295 VAL A C 1
ATOM 2303 O O . VAL A 1 295 ? -11.700 16.853 19.979 1.00 88.25 295 VAL A O 1
ATOM 2306 N N . SER A 1 296 ? -12.155 15.452 21.693 1.00 85.62 296 SER A N 1
ATOM 2307 C CA . SER A 1 296 ? -12.648 16.489 22.604 1.00 85.62 296 SER A CA 1
ATOM 2308 C C . SER A 1 296 ? -11.478 17.255 23.220 1.00 85.62 296 SER A C 1
ATOM 2310 O O . SER A 1 296 ? -10.465 16.664 23.591 1.00 85.62 296 SER A O 1
ATOM 2312 N N . GLY A 1 297 ? -11.607 18.566 23.371 1.00 75.06 297 GLY A N 1
ATOM 2313 C CA . GLY A 1 297 ? -10.669 19.407 24.116 1.00 75.06 297 GLY A CA 1
ATOM 2314 C C . GLY A 1 297 ? -10.931 19.426 25.615 1.00 75.06 297 GLY A C 1
ATOM 2315 O O . GLY A 1 297 ? -10.008 19.720 26.375 1.00 75.06 297 GLY A O 1
ATOM 2316 N N . SER A 1 298 ? -12.126 19.028 26.060 1.00 79.69 298 SER A N 1
ATOM 2317 C CA . SER A 1 298 ? -12.408 18.831 27.479 1.00 79.69 298 SER A CA 1
ATOM 2318 C C . SER A 1 298 ? -11.659 17.603 28.022 1.00 79.69 298 SER A C 1
ATOM 2320 O O . SER A 1 298 ? -11.781 16.515 27.436 1.00 79.69 298 SER A O 1
ATOM 2322 N N . PRO A 1 299 ? -10.924 17.732 29.141 1.00 80.94 299 PRO A N 1
ATOM 2323 C CA . PRO A 1 299 ? -10.325 16.588 29.810 1.00 80.94 299 PRO A CA 1
ATOM 2324 C C . PRO A 1 299 ? -11.430 15.666 30.340 1.00 80.94 299 PRO A C 1
ATOM 2326 O O . PRO A 1 299 ? -12.384 16.114 30.970 1.00 80.94 299 PRO A O 1
ATOM 2329 N N . SER A 1 300 ? -11.305 14.369 30.079 1.00 78.44 300 SER A N 1
ATOM 2330 C CA . SER A 1 300 ? -12.183 13.328 30.609 1.00 78.44 300 SER A CA 1
ATOM 2331 C C . SER A 1 300 ? -11.361 12.373 31.464 1.00 78.44 300 SER A C 1
ATOM 2333 O O . SER A 1 300 ? -10.334 11.883 30.994 1.00 78.44 300 SER A O 1
ATOM 2335 N N . GLU A 1 301 ? -11.814 12.061 32.674 1.00 74.56 301 GLU A N 1
ATOM 2336 C CA . GLU A 1 301 ? -11.203 11.031 33.519 1.00 74.56 301 GLU A CA 1
ATOM 2337 C C . GLU A 1 301 ? -11.973 9.711 33.356 1.00 74.56 301 GLU A C 1
ATOM 2339 O O . GLU A 1 301 ? -13.071 9.560 33.895 1.00 74.56 301 GLU A O 1
ATOM 2344 N N . PRO A 1 302 ? -11.466 8.751 32.563 1.00 70.94 302 PRO A N 1
ATOM 2345 C CA . PRO A 1 302 ? -12.127 7.466 32.400 1.00 70.94 302 PRO A CA 1
ATOM 2346 C C . PRO A 1 302 ? -11.980 6.635 33.679 1.00 70.94 302 PRO A C 1
ATOM 2348 O O . PRO A 1 302 ? -10.872 6.438 34.180 1.00 70.94 302 PRO A O 1
ATOM 2351 N N . LEU A 1 303 ? -13.097 6.097 34.173 1.00 73.19 303 LEU A N 1
ATOM 2352 C CA . LEU A 1 303 ? -13.089 5.069 35.214 1.00 73.19 303 LEU A CA 1
ATOM 2353 C C . LEU A 1 303 ? -12.335 3.836 34.692 1.00 73.19 303 LEU A C 1
ATOM 2355 O O . LEU A 1 303 ? -12.567 3.390 33.573 1.00 73.19 303 LEU A O 1
ATOM 2359 N N . LEU A 1 304 ? -11.420 3.277 35.479 1.00 72.38 304 LEU A N 1
ATOM 2360 C CA . LEU A 1 304 ? -10.698 2.056 35.116 1.00 72.38 304 LEU A CA 1
ATOM 2361 C C . LEU A 1 304 ? -11.258 0.893 35.934 1.00 72.38 304 LEU A C 1
ATOM 2363 O O . LEU A 1 304 ? -11.199 0.916 37.160 1.00 72.38 304 LEU A O 1
ATOM 2367 N N . LEU A 1 305 ? -11.807 -0.110 35.246 1.00 75.38 305 LEU A N 1
ATOM 2368 C CA . LEU A 1 305 ? -12.265 -1.352 35.864 1.00 75.38 305 LEU A CA 1
ATOM 2369 C C . LEU A 1 305 ? -11.183 -2.422 35.750 1.00 75.38 305 LEU A C 1
ATOM 2371 O O . LEU A 1 305 ? -10.767 -2.778 34.643 1.00 75.38 305 LEU A O 1
ATOM 2375 N N . ASP A 1 306 ? -10.791 -2.985 36.890 1.00 66.50 306 ASP A N 1
ATOM 2376 C CA . ASP A 1 306 ? -9.934 -4.162 36.942 1.00 66.50 306 ASP A CA 1
ATOM 2377 C C . ASP A 1 306 ? -10.687 -5.322 36.265 1.00 66.50 306 ASP A C 1
ATOM 2379 O O . ASP A 1 306 ? -11.781 -5.690 36.690 1.00 66.50 306 ASP A O 1
ATOM 2383 N N . ASN A 1 307 ? -10.120 -5.879 35.188 1.00 77.75 307 ASN A N 1
ATOM 2384 C CA . ASN A 1 307 ? -10.625 -6.997 34.361 1.00 77.75 307 ASN A CA 1
ATOM 2385 C C . ASN A 1 307 ? -11.433 -6.662 33.094 1.00 77.75 307 ASN A C 1
ATOM 2387 O O . ASN A 1 307 ? -11.725 -7.588 32.328 1.00 77.75 307 ASN A O 1
ATOM 2391 N N . LEU A 1 308 ? -11.748 -5.397 32.793 1.00 84.62 308 LEU A N 1
ATOM 2392 C CA . LEU A 1 308 ? -12.309 -5.077 31.475 1.00 84.62 308 LEU A CA 1
ATOM 2393 C C . LEU A 1 308 ? -11.187 -5.110 30.417 1.00 84.62 308 LEU A C 1
ATOM 2395 O O . LEU A 1 308 ? -10.212 -4.367 30.547 1.00 84.62 308 LEU A O 1
ATOM 2399 N N . PRO A 1 309 ? -11.289 -5.931 29.353 1.00 87.44 309 PRO A N 1
ATOM 2400 C CA . PRO A 1 309 ? -10.308 -5.886 28.282 1.00 87.44 309 PRO A CA 1
ATOM 2401 C C . PRO A 1 309 ? -10.399 -4.545 27.551 1.00 87.44 309 PRO A C 1
ATOM 2403 O O . PRO A 1 309 ? -11.485 -4.112 27.171 1.00 87.44 309 PRO A O 1
ATOM 2406 N N . PHE A 1 310 ? -9.257 -3.914 27.308 1.00 88.75 310 PHE A N 1
ATOM 2407 C CA . PHE A 1 310 ? -9.141 -2.702 26.503 1.00 88.75 310 PHE A CA 1
ATOM 2408 C C . PHE A 1 310 ? -8.039 -2.884 25.465 1.00 88.75 310 PHE A C 1
ATOM 2410 O O . PHE A 1 310 ? -7.112 -3.676 25.661 1.00 88.75 310 PHE A O 1
ATOM 2417 N N . ASP A 1 311 ? -8.131 -2.131 24.373 1.00 90.69 311 ASP A N 1
ATOM 2418 C CA . ASP A 1 311 ? -7.089 -2.115 23.353 1.00 90.69 311 ASP A CA 1
ATOM 2419 C C . ASP A 1 311 ? -6.272 -0.828 23.478 1.00 90.69 311 ASP A C 1
ATOM 2421 O O . ASP A 1 311 ? -6.823 0.264 23.624 1.00 90.69 311 ASP A O 1
ATOM 2425 N N . LYS A 1 312 ? -4.944 -0.965 23.446 1.00 91.56 312 LYS A N 1
ATOM 2426 C CA . LYS A 1 312 ? -3.992 0.145 23.526 1.00 91.56 312 LYS A CA 1
ATOM 2427 C C . LYS A 1 312 ? -3.212 0.219 22.221 1.00 91.56 312 LYS A C 1
ATOM 2429 O O . LYS A 1 312 ? -2.477 -0.713 21.896 1.00 91.56 312 LYS A O 1
ATOM 2434 N N . TYR A 1 313 ? -3.331 1.343 21.525 1.00 92.94 313 TYR A N 1
ATOM 2435 C CA . TYR A 1 313 ? -2.601 1.610 20.290 1.00 92.94 313 TYR A CA 1
ATOM 2436 C C . TYR A 1 313 ? -1.722 2.845 20.441 1.00 92.94 313 TYR A C 1
ATOM 2438 O O . TYR A 1 313 ? -2.171 3.878 20.929 1.00 92.94 313 TYR A O 1
ATOM 2446 N N . GLU A 1 314 ? -0.469 2.746 20.019 1.00 92.81 314 GLU A N 1
ATOM 2447 C CA . GLU A 1 314 ? 0.475 3.863 20.046 1.00 92.81 314 GLU A CA 1
ATOM 2448 C C . GLU A 1 314 ? 0.302 4.722 18.788 1.00 92.81 314 GLU A C 1
ATOM 2450 O O . GLU A 1 314 ? 0.187 4.179 17.690 1.00 92.81 314 GLU A O 1
ATOM 2455 N N . LEU A 1 315 ? 0.265 6.050 18.926 1.00 92.00 315 LEU A N 1
ATOM 2456 C CA . LEU A 1 315 ? 0.177 6.963 17.783 1.00 92.00 315 LEU A CA 1
ATOM 2457 C C . LEU A 1 315 ? 1.558 7.322 17.232 1.00 92.00 315 LEU A C 1
ATOM 2459 O O . LEU A 1 315 ? 2.489 7.611 17.984 1.00 92.00 315 LEU A O 1
ATOM 2463 N N . GLU A 1 316 ? 1.648 7.426 15.906 1.00 90.50 316 GLU A N 1
ATOM 2464 C CA . GLU A 1 316 ? 2.773 8.076 15.236 1.00 90.50 316 GLU A CA 1
ATOM 2465 C C . GLU A 1 316 ? 2.876 9.560 15.653 1.00 90.50 316 GLU A C 1
ATOM 2467 O O . GLU A 1 316 ? 1.852 10.256 15.741 1.00 90.50 316 GLU A O 1
ATOM 2472 N N . PRO A 1 317 ? 4.102 10.078 15.876 1.00 89.06 317 PRO A N 1
ATOM 2473 C CA . PRO A 1 317 ? 4.320 11.485 16.180 1.00 89.06 317 PRO A CA 1
ATOM 2474 C C . PRO A 1 317 ? 3.657 12.429 15.165 1.00 89.06 317 PRO A C 1
ATOM 2476 O O . PRO A 1 317 ? 3.788 12.295 13.947 1.00 89.06 317 PRO A O 1
ATOM 2479 N N . SER A 1 318 ? 2.926 13.413 15.675 1.00 87.12 318 SER A N 1
ATOM 2480 C CA . SER A 1 318 ? 2.116 14.345 14.896 1.00 87.12 318 SER A CA 1
ATOM 2481 C C . SER A 1 318 ? 1.874 15.665 15.632 1.00 87.12 318 SER A C 1
ATOM 2483 O O . SER A 1 318 ? 2.121 15.740 16.837 1.00 87.12 318 SER A O 1
ATOM 2485 N N . PRO A 1 319 ? 1.345 16.700 14.953 1.00 87.12 319 PRO A N 1
ATOM 2486 C CA . PRO A 1 319 ? 0.950 17.942 15.618 1.00 87.12 319 PRO A CA 1
ATOM 2487 C C . PRO A 1 319 ? -0.044 17.711 16.768 1.00 87.12 319 PRO A C 1
ATOM 2489 O O . PRO A 1 319 ? 0.078 18.332 17.820 1.00 87.12 319 PRO A O 1
ATOM 2492 N N . LEU A 1 320 ? -0.963 16.745 16.620 1.00 87.50 320 LEU A N 1
ATOM 2493 C CA . LEU A 1 320 ? -1.875 16.322 17.688 1.00 87.50 320 LEU A CA 1
ATOM 2494 C C . LEU A 1 320 ? -1.112 15.747 18.887 1.00 87.50 320 LEU A C 1
ATOM 2496 O O . LEU A 1 320 ? -1.346 16.156 20.024 1.00 87.50 320 LEU A O 1
ATOM 2500 N N . THR A 1 321 ? -0.178 14.814 18.661 1.00 88.69 321 THR A N 1
ATOM 2501 C CA . THR A 1 321 ? 0.595 14.249 19.778 1.00 88.69 321 THR A CA 1
ATOM 2502 C C . THR A 1 321 ? 1.469 15.309 20.436 1.00 88.69 321 THR A C 1
ATOM 2504 O O . THR A 1 321 ? 1.598 15.305 21.652 1.00 88.69 321 THR A O 1
ATOM 2507 N N . GLN A 1 322 ? 2.030 16.244 19.664 1.00 88.50 322 GLN A N 1
ATOM 2508 C CA . GLN A 1 322 ? 2.797 17.373 20.195 1.00 88.50 322 GLN A CA 1
ATOM 2509 C C . GLN A 1 322 ? 1.930 18.285 21.071 1.00 88.50 322 GLN A C 1
ATOM 2511 O O . GLN A 1 322 ? 2.376 18.672 22.146 1.00 88.50 322 GLN A O 1
ATOM 2516 N N . ALA A 1 323 ? 0.683 18.560 20.678 1.00 86.38 323 ALA A N 1
ATOM 2517 C CA . ALA A 1 323 ? -0.242 19.359 21.480 1.00 86.38 323 ALA A CA 1
ATOM 2518 C C . ALA A 1 323 ? -0.672 18.661 22.783 1.00 86.38 323 ALA A C 1
ATOM 2520 O O . ALA A 1 323 ? -0.844 19.307 23.814 1.00 86.38 323 ALA A O 1
ATOM 2521 N N . ILE A 1 324 ? -0.805 17.331 22.777 1.00 87.19 324 ILE A N 1
ATOM 2522 C CA . ILE A 1 324 ? -1.080 16.557 23.999 1.00 87.19 324 ILE A CA 1
ATOM 2523 C C . ILE A 1 324 ? 0.159 16.516 24.907 1.00 87.19 324 ILE A C 1
ATOM 2525 O O . ILE A 1 324 ? 0.059 16.794 26.101 1.00 87.19 324 ILE A O 1
ATOM 2529 N N . LEU A 1 325 ? 1.333 16.200 24.352 1.00 88.69 325 LEU A N 1
ATOM 2530 C CA . LEU A 1 325 ? 2.587 16.092 25.106 1.00 88.69 325 LEU A CA 1
ATOM 2531 C C . LEU A 1 325 ? 3.067 17.449 25.642 1.00 88.69 325 LEU A C 1
ATOM 2533 O O . LEU A 1 325 ? 3.620 17.509 26.740 1.00 88.69 325 LEU A O 1
ATOM 2537 N N . GLY A 1 326 ? 2.800 18.542 24.920 1.00 85.12 326 GLY A N 1
ATOM 2538 C CA . GLY A 1 326 ? 3.143 19.909 25.318 1.00 85.12 326 GLY A CA 1
ATOM 2539 C C . GLY A 1 326 ? 2.501 20.344 26.638 1.00 85.12 326 GLY A C 1
ATOM 2540 O O . GLY A 1 326 ? 3.096 21.126 27.374 1.00 85.12 326 GLY A O 1
ATOM 2541 N N . ARG A 1 327 ? 1.345 19.765 26.997 1.00 83.50 327 ARG A N 1
ATOM 2542 C CA . ARG A 1 327 ? 0.666 20.020 28.278 1.00 83.50 327 ARG A CA 1
ATOM 2543 C C . ARG A 1 327 ? 1.363 19.380 29.483 1.00 83.50 327 ARG A C 1
ATOM 2545 O O . ARG A 1 327 ? 1.069 19.762 30.609 1.00 83.50 327 ARG A O 1
ATOM 2552 N N . LYS A 1 328 ? 2.268 18.410 29.275 1.00 84.94 328 LYS A N 1
ATOM 2553 C CA . LYS A 1 328 ? 3.023 17.692 30.327 1.00 84.94 328 LYS A CA 1
ATOM 2554 C C . LYS A 1 328 ? 2.160 17.064 31.440 1.00 84.94 328 LYS A C 1
ATOM 2556 O O . LYS A 1 328 ? 2.644 16.838 32.544 1.00 84.94 328 LYS A O 1
ATOM 2561 N N . GLN A 1 329 ? 0.897 16.748 31.153 1.00 82.00 329 GLN A N 1
ATOM 2562 C CA . GLN A 1 329 ? -0.049 16.146 32.098 1.00 82.00 329 GLN A CA 1
ATOM 2563 C C . GLN A 1 329 ? -0.384 14.706 31.667 1.00 82.00 329 GLN A C 1
ATOM 2565 O O . GLN A 1 329 ? -1.288 14.508 30.857 1.00 82.00 329 GLN A O 1
ATOM 2570 N N . PRO A 1 330 ? 0.324 13.678 32.177 1.00 80.12 330 PRO A N 1
ATOM 2571 C CA . PRO A 1 330 ? 0.100 12.287 31.771 1.00 80.12 330 PRO A CA 1
ATOM 2572 C C . PRO A 1 330 ? -1.184 11.674 32.348 1.00 80.12 330 PRO A C 1
ATOM 2574 O O . PRO A 1 330 ? -1.609 10.609 31.903 1.00 80.12 330 PRO A O 1
ATOM 2577 N N . THR A 1 331 ? -1.799 12.303 33.351 1.00 83.12 331 THR A N 1
ATOM 2578 C CA . THR A 1 331 ? -3.050 11.844 33.974 1.00 83.12 331 THR A CA 1
ATOM 2579 C C . THR A 1 331 ? -4.280 12.210 33.154 1.00 83.12 331 THR A C 1
ATOM 2581 O O . THR A 1 331 ? -5.250 11.455 33.160 1.00 83.12 331 THR A O 1
ATOM 2584 N N . VAL A 1 332 ? -4.214 13.314 32.410 1.00 86.25 332 VAL A N 1
ATOM 2585 C CA . VAL A 1 332 ? -5.328 13.834 31.622 1.00 86.25 332 VAL A CA 1
ATOM 2586 C C . VAL A 1 332 ? -5.532 12.996 30.365 1.00 86.25 332 VAL A C 1
ATOM 2588 O O . VAL A 1 332 ? -4.586 12.688 29.634 1.00 86.25 332 VAL A O 1
ATOM 2591 N N . ALA A 1 333 ? -6.787 12.639 30.111 1.00 88.44 333 ALA A N 1
ATOM 2592 C CA . ALA A 1 333 ? -7.206 11.964 28.898 1.00 88.44 333 ALA A CA 1
ATOM 2593 C C . ALA A 1 333 ? -8.219 12.816 28.126 1.00 88.44 333 ALA A C 1
ATOM 2595 O O . ALA A 1 333 ? -8.994 13.567 28.712 1.00 88.44 333 ALA A O 1
ATOM 2596 N N . PHE A 1 334 ? -8.209 12.689 26.804 1.00 89.69 334 PHE A N 1
ATOM 2597 C CA . PHE A 1 334 ? -9.110 13.403 25.899 1.00 89.69 334 PHE A CA 1
ATOM 2598 C C . PHE A 1 334 ? -10.041 12.399 25.235 1.00 89.69 334 PHE A C 1
ATOM 2600 O O . PHE A 1 334 ? -9.560 11.474 24.578 1.00 89.69 334 PHE A O 1
ATOM 2607 N N . ALA A 1 335 ? -11.351 12.546 25.418 1.00 89.69 335 ALA A N 1
ATOM 2608 C CA . ALA A 1 335 ? -12.329 11.623 24.861 1.00 89.69 335 ALA A CA 1
ATOM 2609 C C . ALA A 1 335 ? -12.364 11.692 23.328 1.00 89.69 335 ALA A C 1
ATOM 2611 O O . ALA A 1 335 ? -12.081 12.712 22.695 1.00 89.69 335 ALA A O 1
ATOM 2612 N N . VAL A 1 336 ? -12.714 10.563 22.725 1.00 90.25 336 VAL A N 1
ATOM 2613 C CA . VAL A 1 336 ? -12.677 10.359 21.283 1.00 90.25 336 VAL A CA 1
ATOM 2614 C C . VAL A 1 336 ? -14.021 9.817 20.805 1.00 90.25 336 VAL A C 1
ATOM 2616 O O . VAL A 1 336 ? -14.519 8.814 21.323 1.00 90.25 336 VAL A O 1
ATOM 2619 N N . SER A 1 337 ? -14.597 10.473 19.797 1.00 88.94 337 SER A N 1
ATOM 2620 C CA . SER A 1 337 ? -15.899 10.139 19.202 1.00 88.94 337 SER A CA 1
ATOM 2621 C C . SER A 1 337 ? -15.805 10.028 17.677 1.00 88.94 337 SER A C 1
ATOM 2623 O O . SER A 1 337 ? -14.896 10.579 17.060 1.00 88.94 337 SER A O 1
ATOM 2625 N N . VAL A 1 338 ? -16.713 9.283 17.042 1.00 86.50 338 VAL A N 1
ATOM 2626 C CA . VAL A 1 338 ? -16.742 9.152 15.572 1.00 86.50 338 VAL A CA 1
ATOM 2627 C C . VAL A 1 338 ? -17.552 10.293 14.956 1.00 86.50 338 VAL A C 1
ATOM 2629 O O . VAL A 1 338 ? -18.647 10.616 15.423 1.00 86.50 338 VAL A O 1
ATOM 2632 N N . ALA A 1 339 ? -17.029 10.895 13.887 1.00 72.25 339 ALA A N 1
ATOM 2633 C CA . ALA A 1 339 ? -17.758 11.874 13.094 1.00 72.25 339 ALA A CA 1
ATOM 2634 C C . ALA A 1 339 ? -18.802 11.182 12.199 1.00 72.25 339 ALA A C 1
ATOM 2636 O O . ALA A 1 339 ? -18.504 10.187 11.544 1.00 72.25 339 ALA A O 1
ATOM 2637 N N . GLY A 1 340 ? -20.023 11.722 12.148 1.00 62.16 340 GLY A N 1
ATOM 2638 C CA . GLY A 1 340 ? -21.078 11.244 11.241 1.00 62.16 340 GLY A CA 1
ATOM 2639 C C . GLY A 1 340 ? -22.156 10.356 11.871 1.00 62.16 340 GLY A C 1
ATOM 2640 O O . GLY A 1 340 ? -23.132 10.047 11.193 1.00 62.16 340 GLY A O 1
ATOM 2641 N N . ALA A 1 341 ? -22.054 10.012 13.162 1.00 53.25 341 ALA A N 1
ATOM 2642 C CA . ALA A 1 341 ? -23.163 9.373 13.873 1.00 53.25 341 ALA A CA 1
ATOM 2643 C C . ALA A 1 341 ? -24.439 10.224 13.729 1.00 53.25 341 ALA A C 1
ATOM 2645 O O . ALA A 1 341 ? -24.381 11.449 13.870 1.00 53.25 341 ALA A O 1
ATOM 2646 N N . ALA A 1 342 ? -25.560 9.572 13.401 1.00 44.72 342 ALA A N 1
ATOM 2647 C CA . ALA A 1 342 ? -26.813 10.222 13.026 1.00 44.72 342 ALA A CA 1
ATOM 2648 C C . ALA A 1 342 ? -27.165 11.408 13.954 1.00 44.72 342 ALA A C 1
ATOM 2650 O O . ALA A 1 342 ? -27.035 11.284 15.178 1.00 44.72 342 ALA A O 1
ATOM 2651 N N . PRO A 1 343 ? -27.654 12.538 13.403 1.00 41.91 343 PRO A N 1
ATOM 2652 C CA . PRO A 1 343 ? -27.874 13.781 14.151 1.00 41.91 343 PRO A CA 1
ATOM 2653 C C . PRO A 1 343 ? -28.827 13.631 15.347 1.00 41.91 343 PRO A C 1
ATOM 2655 O O . PRO A 1 343 ? -28.751 14.412 16.285 1.00 41.91 343 PRO A O 1
ATOM 2658 N N . GLN A 1 344 ? -29.676 12.598 15.362 1.00 46.00 344 GLN A N 1
ATOM 2659 C CA . GLN A 1 344 ? -30.577 12.300 16.481 1.00 46.00 344 GLN A CA 1
ATOM 2660 C C . GLN A 1 344 ? -29.899 11.703 17.724 1.00 46.00 344 GLN A C 1
ATOM 2662 O O . GLN A 1 344 ? -30.528 11.688 18.778 1.00 46.00 344 GLN A O 1
ATOM 2667 N N . ARG A 1 345 ? -28.672 11.168 17.632 1.00 53.75 345 ARG A N 1
ATOM 2668 C CA . ARG A 1 345 ? -28.030 10.462 18.762 1.00 53.75 345 ARG A CA 1
ATOM 2669 C C . ARG A 1 345 ? -26.672 11.005 19.195 1.00 53.75 345 ARG A C 1
ATOM 2671 O O . ARG A 1 345 ? -26.243 10.647 20.285 1.00 53.75 345 ARG A O 1
ATOM 2678 N N . GLY A 1 346 ? -26.037 11.879 18.407 1.00 56.06 346 GLY A N 1
ATOM 2679 C CA . GLY A 1 346 ? -24.698 12.402 18.703 1.00 56.06 346 GLY A CA 1
ATOM 2680 C C . GLY A 1 346 ? -23.629 11.296 18.713 1.00 56.06 346 GLY A C 1
ATOM 2681 O O . GLY A 1 346 ? -23.870 10.155 19.097 1.00 56.06 346 GLY A O 1
ATOM 2682 N N . GLY A 1 347 ? -22.415 11.586 18.250 1.00 67.69 347 GLY A N 1
ATOM 2683 C CA . GLY A 1 347 ? -21.324 10.610 18.345 1.00 67.69 347 GLY A CA 1
ATOM 2684 C C . GLY A 1 347 ? -20.929 10.417 19.807 1.00 67.69 347 GLY A C 1
ATOM 2685 O O . GLY A 1 347 ? -20.338 11.321 20.390 1.00 67.69 347 GLY A O 1
ATOM 2686 N N . SER A 1 348 ? -21.245 9.270 20.414 1.00 81.50 348 SER A N 1
ATOM 2687 C CA . SER A 1 348 ? -20.799 8.975 21.782 1.00 81.50 348 SER A CA 1
ATOM 2688 C C . SER A 1 348 ? -19.310 8.620 21.803 1.00 81.50 348 SER A C 1
ATOM 2690 O O . SER A 1 348 ? -18.755 8.122 20.818 1.00 81.50 348 SER A O 1
ATOM 2692 N N . ALA A 1 349 ? -18.656 8.858 22.941 1.00 88.50 349 ALA A N 1
ATOM 2693 C CA . ALA A 1 349 ? -17.249 8.524 23.107 1.00 88.50 349 ALA A CA 1
ATOM 2694 C C . ALA A 1 349 ? -17.046 6.999 23.125 1.00 88.50 349 ALA A C 1
ATOM 2696 O O . ALA A 1 349 ? -17.748 6.277 23.833 1.00 88.50 349 ALA A O 1
ATOM 2697 N N . PHE A 1 350 ? -16.080 6.503 22.354 1.00 90.50 350 PHE A N 1
ATOM 2698 C CA . PHE A 1 350 ? -15.726 5.074 22.291 1.00 90.50 350 PHE A CA 1
ATOM 2699 C C . PHE A 1 350 ? -14.296 4.805 22.784 1.00 90.50 350 PHE A C 1
ATOM 2701 O O . PHE A 1 350 ? -13.847 3.667 22.852 1.00 90.50 350 PHE A O 1
ATOM 2708 N N . GLY A 1 351 ? -13.552 5.852 23.117 1.00 91.25 351 GLY A N 1
ATOM 2709 C CA . GLY A 1 351 ? -12.191 5.742 23.612 1.00 91.25 351 GLY A CA 1
ATOM 2710 C C . GLY A 1 351 ? -11.652 7.095 24.037 1.00 91.25 351 GLY A C 1
ATOM 2711 O O . GLY A 1 351 ? -12.369 8.095 24.003 1.00 91.25 351 GLY A O 1
ATOM 2712 N N . TYR A 1 352 ? -10.383 7.122 24.421 1.00 91.94 352 TYR A N 1
ATOM 2713 C CA . TYR A 1 352 ? -9.694 8.351 24.791 1.00 91.94 352 TYR A CA 1
ATOM 2714 C C . TYR A 1 352 ? -8.211 8.310 24.408 1.00 91.94 352 TYR A C 1
ATOM 2716 O O . TYR A 1 352 ? -7.593 7.245 24.320 1.00 91.94 352 TYR A O 1
ATOM 2724 N N . LEU A 1 353 ? -7.627 9.486 24.195 1.00 91.81 353 LEU A N 1
ATOM 2725 C CA . LEU A 1 353 ? -6.194 9.684 24.005 1.00 91.81 353 LEU A CA 1
ATOM 2726 C C . LEU A 1 353 ? -5.550 10.053 25.335 1.00 91.81 353 LEU A C 1
ATOM 2728 O O . LEU A 1 353 ? -6.014 10.962 26.019 1.00 91.81 353 LEU A O 1
ATOM 2732 N N . LYS A 1 354 ? -4.459 9.374 25.685 1.00 91.31 354 LYS A N 1
ATOM 2733 C CA . LYS A 1 354 ? -3.696 9.641 26.907 1.00 91.31 354 LYS A CA 1
ATOM 2734 C C . LYS A 1 354 ? -2.201 9.566 26.623 1.00 91.31 354 LYS A C 1
ATOM 2736 O O . LYS A 1 354 ? -1.731 8.654 25.936 1.00 91.31 354 LYS A O 1
ATOM 2741 N N . ALA A 1 355 ? -1.443 10.519 27.157 1.00 91.56 355 ALA A N 1
ATOM 2742 C CA . ALA A 1 355 ? 0.012 10.479 27.076 1.00 91.56 355 ALA A CA 1
ATOM 2743 C C . ALA A 1 355 ? 0.573 9.290 27.877 1.00 91.56 355 ALA A C 1
ATOM 2745 O O . ALA A 1 355 ? 0.031 8.896 28.910 1.00 91.56 355 ALA A O 1
ATOM 2746 N N . SER A 1 356 ? 1.666 8.697 27.398 1.00 90.69 356 SER A N 1
ATOM 2747 C CA . SER A 1 356 ? 2.426 7.720 28.182 1.00 90.69 356 SER A CA 1
ATOM 2748 C C . SER A 1 356 ? 2.925 8.357 29.482 1.00 90.69 356 SER A C 1
ATOM 2750 O O . SER A 1 356 ? 3.263 9.540 29.496 1.00 90.69 356 SER A O 1
ATOM 2752 N N . SER A 1 357 ? 3.067 7.571 30.553 1.00 87.94 357 SER A N 1
ATOM 2753 C CA . SER A 1 357 ? 3.687 8.033 31.805 1.00 87.94 357 SER A CA 1
ATOM 2754 C C . SER A 1 357 ? 5.114 8.553 31.593 1.00 87.94 357 SER A C 1
ATOM 2756 O O . SER A 1 357 ? 5.562 9.430 32.321 1.00 87.94 357 SER A O 1
ATOM 2758 N N . SER A 1 358 ? 5.814 8.042 30.572 1.00 88.19 358 SER A N 1
ATOM 2759 C CA . SER A 1 358 ? 7.143 8.508 30.155 1.00 88.19 358 SER A CA 1
ATOM 2760 C C . SER A 1 358 ? 7.124 9.757 29.265 1.00 88.19 358 SER A C 1
ATOM 2762 O O . SER A 1 358 ? 8.187 10.215 28.861 1.00 88.19 358 SER A O 1
ATOM 2764 N N . LEU A 1 359 ? 5.941 10.265 28.893 1.00 87.06 359 LEU A N 1
ATOM 2765 C CA . LEU A 1 359 ? 5.734 11.361 27.934 1.00 87.06 359 LEU A CA 1
ATOM 2766 C C . LEU A 1 359 ? 6.438 11.165 26.572 1.00 87.06 359 LEU A C 1
ATOM 2768 O O . LEU A 1 359 ? 6.634 12.122 25.830 1.00 87.06 359 LEU A O 1
ATOM 2772 N N . ALA A 1 360 ? 6.793 9.926 26.218 1.00 88.94 360 ALA A N 1
ATOM 2773 C CA . ALA A 1 360 ? 7.462 9.614 24.954 1.00 88.94 360 ALA A CA 1
ATOM 2774 C C . ALA A 1 360 ? 6.486 9.535 23.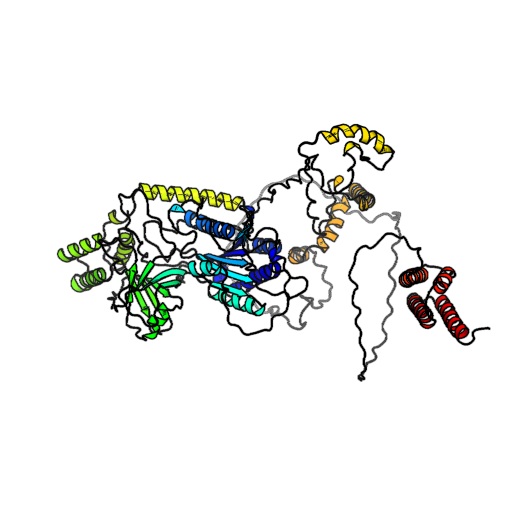767 1.00 88.94 360 ALA A C 1
ATOM 2776 O O . ALA A 1 360 ? 6.816 9.931 22.653 1.00 88.94 360 ALA A O 1
ATOM 2777 N N . CYS A 1 361 ? 5.278 9.024 24.006 1.00 90.56 361 CYS A N 1
ATOM 2778 C CA . CYS A 1 361 ? 4.261 8.800 22.984 1.00 90.56 361 CYS A CA 1
ATOM 2779 C C . CYS A 1 361 ? 2.852 9.036 23.540 1.00 90.56 361 CYS A C 1
ATOM 2781 O O . CYS A 1 361 ? 2.638 9.097 24.756 1.00 90.56 361 CYS A O 1
ATOM 2783 N N . VAL A 1 362 ? 1.880 9.163 22.638 1.00 92.19 362 VAL A N 1
ATOM 2784 C CA . VAL A 1 362 ? 0.453 9.236 22.970 1.00 92.19 362 VAL A CA 1
ATOM 2785 C C . VAL A 1 362 ? -0.194 7.919 22.579 1.00 92.19 362 VAL A C 1
ATOM 2787 O O . VAL A 1 362 ? 0.074 7.387 21.505 1.00 92.19 362 VAL A O 1
ATOM 2790 N N . ASN A 1 363 ? -1.047 7.397 23.453 1.00 93.19 363 ASN A N 1
ATOM 2791 C CA . ASN A 1 363 ? -1.755 6.150 23.228 1.00 93.19 363 ASN A CA 1
ATOM 2792 C C . ASN A 1 363 ? -3.253 6.413 23.073 1.00 93.19 363 ASN A C 1
ATOM 2794 O O . ASN A 1 363 ? -3.841 7.166 23.852 1.00 93.19 363 ASN A O 1
ATOM 2798 N N . LEU A 1 364 ? -3.862 5.749 22.097 1.00 92.88 364 LEU A N 1
ATOM 2799 C CA . LEU A 1 364 ? -5.301 5.603 21.967 1.00 92.88 364 LEU A CA 1
ATOM 2800 C C . LEU A 1 364 ? -5.738 4.369 22.748 1.00 92.88 364 LEU A C 1
ATOM 2802 O O . LEU A 1 364 ? -5.317 3.251 22.448 1.00 92.88 364 LEU A O 1
ATOM 2806 N N . PHE A 1 365 ? -6.598 4.589 23.734 1.00 92.00 365 PHE A N 1
ATOM 2807 C CA . PHE A 1 365 ? -7.291 3.532 24.450 1.00 92.00 365 PHE A CA 1
ATOM 2808 C C . PHE A 1 365 ? -8.677 3.371 23.836 1.00 92.00 365 PHE A C 1
ATOM 2810 O O . PHE A 1 365 ? -9.481 4.304 23.863 1.00 92.00 365 PHE A O 1
ATOM 2817 N N . VAL A 1 366 ? -8.938 2.199 23.260 1.00 92.19 366 VAL A N 1
ATOM 2818 C CA . VAL A 1 366 ? -10.241 1.856 22.685 1.00 92.19 366 VAL A CA 1
ATOM 2819 C C . VAL A 1 366 ? -11.026 1.040 23.700 1.00 92.19 366 VAL A C 1
ATOM 2821 O O . VAL A 1 366 ? -10.538 0.049 24.252 1.00 92.19 366 VAL A O 1
ATOM 2824 N N . LEU A 1 367 ? -12.250 1.493 23.937 1.00 91.06 367 LEU A N 1
ATOM 2825 C CA . LEU A 1 367 ? -13.184 0.985 24.924 1.00 91.06 367 LEU A CA 1
ATOM 2826 C C . LEU A 1 367 ? -14.526 0.638 24.252 1.00 91.06 367 LEU A C 1
ATOM 2828 O O . LEU A 1 367 ? -14.722 0.898 23.059 1.00 91.06 367 LEU A O 1
ATOM 2832 N N . PRO A 1 368 ? -15.468 0.031 24.995 1.00 89.50 368 PRO A N 1
ATOM 2833 C CA . PRO A 1 368 ? -16.836 -0.118 24.521 1.00 89.50 368 PRO A CA 1
ATOM 2834 C C . PRO A 1 368 ? -17.445 1.222 24.086 1.00 89.50 368 PRO A C 1
ATOM 2836 O O . PRO A 1 368 ? -17.129 2.281 24.636 1.00 89.50 368 PRO A O 1
ATOM 2839 N N . TYR A 1 369 ? -18.375 1.171 23.132 1.00 89.25 369 TYR A N 1
ATOM 2840 C CA . TYR A 1 369 ? -19.131 2.350 22.719 1.00 89.25 369 TYR A CA 1
ATOM 2841 C C . TYR A 1 369 ? -19.878 2.966 23.911 1.00 89.25 369 TYR A C 1
ATOM 2843 O O . TYR A 1 369 ? -20.559 2.254 24.648 1.00 89.25 369 TYR A O 1
ATOM 2851 N N . ASN A 1 370 ? -19.773 4.283 24.087 1.00 88.75 370 ASN A N 1
ATOM 2852 C CA . ASN A 1 370 ? -20.365 5.018 25.205 1.00 88.75 370 ASN A CA 1
ATOM 2853 C C . ASN A 1 370 ? -19.931 4.478 26.586 1.00 88.75 370 ASN A C 1
ATOM 2855 O O . ASN A 1 370 ? -20.748 4.152 27.451 1.00 88.75 370 ASN A O 1
ATOM 2859 N N . TYR A 1 371 ? -18.614 4.362 26.782 1.00 88.00 371 TYR A N 1
ATOM 2860 C CA . TYR A 1 371 ? -18.024 3.828 28.013 1.00 88.00 371 TYR A CA 1
ATOM 2861 C C . TYR A 1 371 ? -18.352 4.656 29.265 1.00 88.00 371 TYR A C 1
ATOM 2863 O O . TYR A 1 371 ? -18.340 4.122 30.370 1.00 88.00 371 TYR A O 1
ATOM 2871 N N . THR A 1 372 ? -18.674 5.942 29.118 1.00 86.69 372 THR A N 1
ATOM 2872 C CA . THR A 1 372 ? -19.006 6.834 30.239 1.00 86.69 372 THR A CA 1
ATOM 2873 C C . THR A 1 372 ? -20.262 6.396 30.988 1.00 86.69 372 THR A C 1
ATOM 2875 O O . THR A 1 372 ? -20.342 6.604 32.192 1.00 86.69 372 THR A O 1
ATOM 2878 N N . VAL A 1 373 ? -21.213 5.753 30.303 1.00 88.00 373 VAL A N 1
ATOM 2879 C CA . VAL A 1 373 ? -22.426 5.185 30.914 1.00 88.00 373 VAL A CA 1
ATOM 2880 C C . VAL A 1 373 ? -22.204 3.733 31.335 1.00 88.00 373 VAL A C 1
ATOM 2882 O O . VAL A 1 373 ? -22.644 3.321 32.404 1.00 88.00 373 VAL A O 1
ATOM 2885 N N . LEU A 1 374 ? -21.498 2.948 30.516 1.00 88.00 374 LEU A N 1
ATOM 2886 C CA . LEU A 1 374 ? -21.305 1.523 30.782 1.00 88.00 374 LEU A CA 1
ATOM 2887 C C . LEU A 1 374 ? -20.417 1.257 32.005 1.00 88.00 374 LEU A C 1
ATOM 2889 O O . LEU A 1 374 ? -20.717 0.360 32.787 1.00 88.00 374 LEU A O 1
ATOM 2893 N N . LEU A 1 375 ? -19.312 1.990 32.168 1.00 88.12 375 LEU A N 1
ATOM 2894 C CA . LEU A 1 375 ? -18.341 1.704 33.228 1.00 88.12 375 LEU A CA 1
ATOM 2895 C C . LEU A 1 375 ? -18.913 1.909 34.643 1.00 88.12 375 LEU A C 1
ATOM 2897 O O . LEU A 1 375 ? -18.726 1.000 35.450 1.00 88.12 375 LEU A O 1
ATOM 2901 N N . PRO A 1 376 ? -19.650 2.998 34.954 1.00 89.00 376 PRO A N 1
ATOM 2902 C CA . PRO A 1 376 ? -20.347 3.122 36.237 1.00 89.00 376 PRO A CA 1
ATOM 2903 C C . PRO A 1 376 ? -21.338 1.982 36.496 1.00 89.00 376 PRO A C 1
ATOM 2905 O O . PRO A 1 376 ? -21.339 1.414 37.585 1.00 89.00 376 PRO A O 1
ATOM 2908 N N . LEU A 1 377 ? -22.129 1.594 35.485 1.00 85.94 377 LEU A N 1
ATOM 2909 C CA . LEU A 1 377 ? -23.085 0.488 35.607 1.00 85.94 377 LEU A CA 1
ATOM 2910 C C . LEU A 1 377 ? -22.377 -0.835 35.920 1.00 85.94 377 LEU A C 1
ATOM 2912 O O . LEU A 1 377 ? -22.849 -1.619 36.742 1.00 85.94 377 LEU A O 1
ATOM 2916 N N . LEU A 1 378 ? -21.241 -1.109 35.277 1.00 85.12 378 LEU A N 1
ATOM 2917 C CA . LEU A 1 378 ? -20.465 -2.310 35.573 1.00 85.12 378 LEU A CA 1
ATOM 2918 C C . LEU A 1 378 ? -19.832 -2.244 36.970 1.00 85.12 378 LEU A C 1
ATOM 2920 O O . LEU A 1 378 ? -19.891 -3.242 37.685 1.00 85.12 378 LEU A O 1
ATOM 2924 N N . ASP A 1 379 ? -19.287 -1.098 37.390 1.00 85.88 379 ASP A N 1
ATOM 2925 C CA . ASP A 1 379 ? -18.730 -0.935 38.743 1.00 85.88 379 ASP A CA 1
ATOM 2926 C C . ASP A 1 379 ? -19.784 -1.232 39.820 1.00 85.88 379 ASP A C 1
ATOM 2928 O O . ASP A 1 379 ? -19.537 -2.016 40.738 1.00 85.88 379 ASP A O 1
ATOM 2932 N N . GLU A 1 380 ? -20.994 -0.692 39.653 1.00 85.12 380 GLU A N 1
ATOM 2933 C CA . GLU A 1 380 ? -22.134 -0.942 40.536 1.00 85.12 380 GLU A CA 1
ATOM 2934 C C . GLU A 1 380 ? -22.514 -2.433 40.564 1.00 85.12 380 GLU A C 1
ATOM 2936 O O . GLU A 1 380 ? -22.683 -3.030 41.632 1.00 85.12 380 GLU A O 1
ATOM 2941 N N . LEU A 1 381 ? -22.567 -3.093 39.402 1.00 83.00 381 LEU A N 1
ATOM 2942 C CA . LEU A 1 381 ? -22.900 -4.515 39.317 1.00 83.00 381 LEU A CA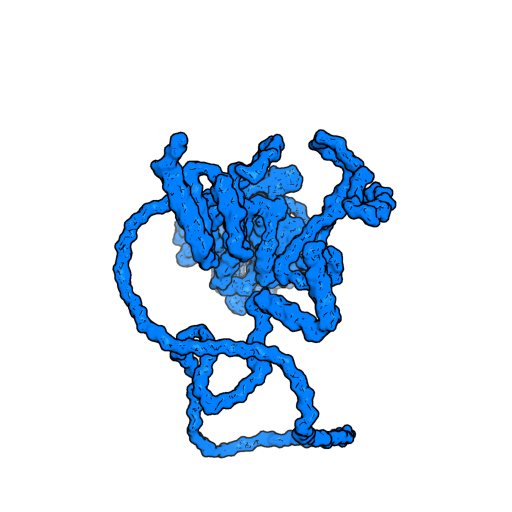 1
ATOM 2943 C C . LEU A 1 381 ? -21.891 -5.405 40.064 1.00 83.00 381 LEU A C 1
ATOM 2945 O O . LEU A 1 381 ? -22.289 -6.353 40.753 1.00 83.00 381 LEU A O 1
ATOM 2949 N N . PHE A 1 382 ? -20.592 -5.134 39.911 1.00 82.56 382 PHE A N 1
ATOM 2950 C CA . PHE A 1 382 ? -19.537 -5.967 40.491 1.00 82.56 382 PHE A CA 1
ATOM 2951 C C . PHE A 1 382 ? -19.291 -5.650 41.966 1.00 82.56 382 PHE A C 1
ATOM 2953 O O . PHE A 1 382 ? -19.208 -6.579 42.774 1.00 82.56 382 PHE A O 1
ATOM 2960 N N . ARG A 1 383 ? -19.216 -4.366 42.341 1.00 82.81 383 ARG A N 1
ATOM 2961 C CA . ARG A 1 383 ? -18.932 -3.950 43.723 1.00 82.81 383 ARG A CA 1
ATOM 2962 C C . ARG A 1 383 ? -20.151 -4.040 44.629 1.00 82.81 383 ARG A C 1
ATOM 2964 O O . ARG A 1 383 ? -20.042 -4.574 45.731 1.00 82.81 383 ARG A O 1
ATOM 2971 N N . VAL A 1 384 ? -21.300 -3.537 44.177 1.00 80.62 384 VAL A N 1
ATOM 2972 C CA . VAL A 1 384 ? -22.510 -3.426 45.009 1.00 80.62 384 VAL A CA 1
ATOM 2973 C C . VAL A 1 384 ? -23.334 -4.708 44.928 1.00 80.62 384 VAL A C 1
ATOM 2975 O O . VAL A 1 384 ? -23.723 -5.269 45.952 1.00 80.62 384 VAL A O 1
ATOM 2978 N N . HIS A 1 385 ? -23.558 -5.224 43.718 1.00 75.62 385 HIS A N 1
ATOM 2979 C CA . HIS A 1 385 ? -24.530 -6.297 43.493 1.00 75.62 385 HIS A CA 1
ATOM 2980 C C . HIS A 1 385 ? -23.945 -7.708 43.315 1.00 75.62 385 HIS A C 1
ATOM 2982 O O . HIS A 1 385 ? -24.709 -8.657 43.123 1.00 75.62 385 HIS A O 1
ATOM 2988 N N . ARG A 1 386 ? -22.617 -7.889 43.401 1.00 78.56 386 ARG A N 1
ATOM 2989 C CA . ARG A 1 386 ? -21.925 -9.193 43.272 1.00 78.56 386 ARG A CA 1
ATOM 2990 C C . ARG A 1 386 ? -22.433 -10.030 42.081 1.00 78.56 386 ARG A C 1
ATOM 2992 O O . ARG A 1 386 ? -22.772 -11.205 42.240 1.00 78.56 386 ARG A O 1
ATOM 2999 N N . CYS A 1 387 ? -22.530 -9.412 40.901 1.00 74.19 387 CYS A N 1
ATOM 3000 C CA . CYS A 1 387 ? -23.002 -10.032 39.650 1.00 74.19 387 CYS A CA 1
ATOM 3001 C C . CYS A 1 387 ? -24.488 -10.444 39.621 1.00 74.19 387 CYS A C 1
ATOM 3003 O O . CYS A 1 387 ? -24.892 -11.204 38.737 1.00 74.19 387 CYS A O 1
ATOM 3005 N N . LYS A 1 388 ? -25.323 -9.955 40.548 1.00 77.44 388 LYS A N 1
ATOM 3006 C CA . LYS A 1 388 ? -26.780 -10.169 40.535 1.00 77.44 388 LYS A CA 1
ATOM 3007 C C . LYS A 1 388 ? -27.508 -8.878 40.145 1.00 77.44 388 LYS A C 1
ATOM 3009 O O . LYS A 1 388 ? -27.732 -8.040 41.011 1.00 77.44 388 LYS A O 1
ATOM 3014 N N . PRO A 1 389 ? -27.904 -8.699 38.875 1.00 78.62 389 PRO A N 1
ATOM 3015 C CA . PRO A 1 389 ? -28.466 -7.432 38.412 1.00 78.62 389 PRO A CA 1
ATOM 3016 C C . PRO A 1 389 ? -29.846 -7.154 39.047 1.00 78.62 389 PRO A C 1
ATOM 3018 O O . PRO A 1 389 ? -30.763 -7.963 38.861 1.00 78.62 389 PRO A O 1
ATOM 3021 N N . PRO A 1 390 ? -30.043 -6.036 39.776 1.00 85.12 390 PRO A N 1
ATOM 3022 C CA . PRO A 1 390 ? -31.369 -5.623 40.239 1.00 85.12 390 PRO A CA 1
ATOM 3023 C C . PRO A 1 390 ? -32.243 -5.133 39.070 1.00 85.12 390 PRO A C 1
ATOM 3025 O O . PRO A 1 390 ? -31.752 -4.852 37.975 1.00 85.12 390 PRO A O 1
ATOM 3028 N N . ARG A 1 391 ? -33.565 -5.029 39.284 1.00 83.25 391 ARG A N 1
ATOM 3029 C CA . ARG A 1 391 ? -34.526 -4.652 38.223 1.00 83.25 391 ARG A CA 1
ATOM 3030 C C . ARG A 1 391 ? -34.248 -3.268 37.629 1.00 83.25 391 ARG A C 1
ATOM 3032 O O . ARG A 1 391 ? -34.359 -3.104 36.420 1.00 83.25 391 ARG A O 1
ATOM 3039 N N . GLU A 1 392 ? -33.877 -2.304 38.465 1.00 86.75 392 GLU A N 1
ATOM 3040 C CA . GLU A 1 392 ? -33.594 -0.927 38.048 1.00 86.75 392 GLU A CA 1
ATOM 3041 C C . GLU A 1 392 ? -32.302 -0.826 37.231 1.00 86.75 392 GLU A C 1
ATOM 3043 O O . GLU A 1 392 ? -32.312 -0.286 36.127 1.00 86.75 392 GLU A O 1
ATOM 3048 N N . TRP A 1 393 ? -31.231 -1.479 37.690 1.00 89.50 393 TRP A N 1
ATOM 3049 C CA . TRP A 1 393 ? -29.996 -1.621 36.918 1.00 89.50 393 TRP A CA 1
ATOM 3050 C C . TRP A 1 393 ? -30.247 -2.299 35.571 1.00 89.50 393 TRP A C 1
ATOM 3052 O O . TRP A 1 393 ? -29.734 -1.862 34.546 1.00 89.50 393 TRP A O 1
ATOM 3062 N N . LYS A 1 394 ? -31.085 -3.345 35.538 1.00 86.94 394 LYS A N 1
ATOM 3063 C CA . LYS A 1 394 ? -31.424 -4.035 34.289 1.00 86.94 394 LYS A CA 1
ATOM 3064 C C . LYS A 1 394 ? -32.143 -3.108 33.307 1.00 86.94 394 LYS A C 1
ATOM 3066 O O . LYS A 1 394 ? -31.827 -3.145 32.126 1.00 86.94 394 LYS A O 1
ATOM 3071 N N . LEU A 1 395 ? -33.041 -2.241 33.780 1.00 90.31 395 LEU A N 1
ATOM 3072 C CA . LEU A 1 395 ? -33.691 -1.227 32.940 1.00 90.31 395 LEU A CA 1
ATOM 3073 C C . LEU A 1 395 ? -32.679 -0.224 32.365 1.00 90.31 395 LEU A C 1
ATOM 3075 O O . LEU A 1 395 ? -32.752 0.101 31.180 1.00 90.31 395 LEU A O 1
ATOM 3079 N N . GLN A 1 396 ? -31.723 0.237 33.176 1.00 89.00 396 GLN A N 1
ATOM 3080 C CA . GLN A 1 396 ? -30.657 1.142 32.730 1.00 89.00 396 GLN A CA 1
ATOM 3081 C C . GLN A 1 396 ? -29.709 0.460 31.732 1.00 89.00 396 GLN A C 1
ATOM 3083 O O . GLN A 1 396 ? -29.359 1.042 30.704 1.00 89.00 396 GLN A O 1
ATOM 3088 N N . PHE A 1 397 ? -29.349 -0.799 31.983 1.00 89.69 397 PHE A N 1
ATOM 3089 C CA . PHE A 1 397 ? -28.530 -1.597 31.078 1.00 89.69 397 PHE A CA 1
ATOM 3090 C C . PHE A 1 397 ? -29.262 -1.887 29.762 1.00 89.69 397 PHE A C 1
ATOM 3092 O O . PHE A 1 397 ? -28.687 -1.697 28.695 1.00 89.69 397 PHE A O 1
ATOM 3099 N N . ASP A 1 398 ? -30.548 -2.242 29.799 1.00 88.25 398 ASP A N 1
ATOM 3100 C CA . ASP A 1 398 ? -31.374 -2.434 28.601 1.00 88.25 398 ASP A CA 1
ATOM 3101 C C . ASP A 1 398 ? -31.520 -1.126 27.797 1.00 88.25 398 ASP A C 1
ATOM 3103 O O . ASP A 1 398 ? -31.550 -1.150 26.563 1.00 88.25 398 ASP A O 1
ATOM 3107 N N . ALA A 1 399 ? -31.572 0.033 28.465 1.00 89.38 399 ALA A N 1
ATOM 3108 C CA . ALA A 1 399 ? -31.535 1.338 27.804 1.00 89.38 399 ALA A CA 1
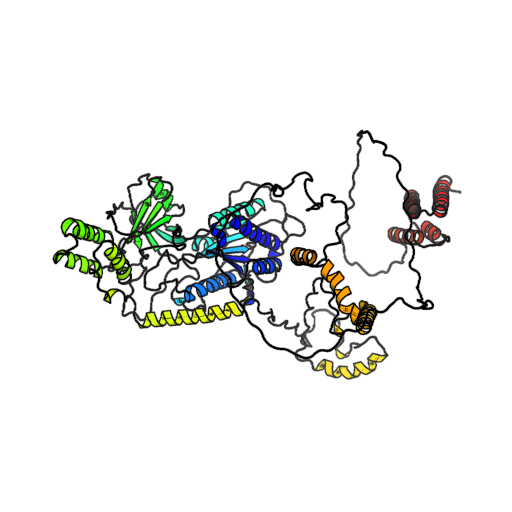ATOM 3109 C C . ALA A 1 399 ? -30.179 1.594 27.120 1.00 89.38 399 ALA A C 1
ATOM 3111 O O . ALA A 1 399 ? -30.150 2.051 25.974 1.00 89.38 399 ALA A O 1
ATOM 3112 N N . TYR A 1 400 ? -29.068 1.229 27.767 1.00 89.31 400 TYR A N 1
ATOM 3113 C CA . TYR A 1 400 ? -27.736 1.263 27.158 1.00 89.31 400 TYR A CA 1
ATOM 3114 C C . TYR A 1 400 ? -27.638 0.328 25.942 1.00 89.31 400 TYR A C 1
ATOM 3116 O O . TYR A 1 400 ? -27.180 0.760 24.881 1.00 89.31 400 TYR A O 1
ATOM 3124 N N . LEU A 1 401 ? -28.137 -0.912 26.042 1.00 87.38 401 LEU A N 1
ATOM 3125 C CA . LEU A 1 401 ? -28.147 -1.873 24.932 1.00 87.38 401 LEU A CA 1
ATOM 3126 C C . LEU A 1 401 ? -28.881 -1.315 23.699 1.00 87.38 401 LEU A C 1
ATOM 3128 O O . LEU A 1 401 ? -28.431 -1.523 22.576 1.00 87.38 401 LEU A O 1
ATOM 3132 N N . LYS A 1 402 ? -29.965 -0.550 23.895 1.00 84.81 402 LYS A N 1
ATOM 3133 C CA . LYS A 1 402 ? -30.699 0.142 22.814 1.00 84.81 402 LYS A CA 1
ATOM 3134 C C . LYS A 1 402 ? -29.951 1.351 22.232 1.00 84.81 402 LYS A C 1
ATOM 3136 O O . LYS A 1 402 ? -30.228 1.761 21.099 1.00 84.81 402 LYS A O 1
ATOM 3141 N N . GLY A 1 403 ? -29.054 1.961 23.007 1.00 83.12 403 GLY A N 1
ATOM 3142 C CA . GLY A 1 403 ? -28.210 3.091 22.601 1.00 83.12 403 GLY A CA 1
ATOM 3143 C C . GLY A 1 403 ? -26.939 2.681 21.848 1.00 83.12 403 GLY A C 1
ATOM 3144 O O . GLY A 1 403 ? -26.382 3.488 21.106 1.00 83.12 403 GLY A O 1
ATOM 3145 N N . MET A 1 404 ? -26.502 1.432 22.010 1.00 86.25 404 MET A N 1
ATOM 3146 C CA . MET A 1 404 ? -25.302 0.851 21.405 1.00 86.25 404 MET A CA 1
ATOM 3147 C C . MET A 1 404 ? -25.560 0.321 19.976 1.00 86.25 404 MET A C 1
ATOM 3149 O O . MET A 1 404 ? -26.648 -0.189 19.696 1.00 86.25 404 MET A O 1
ATOM 3153 N N . PRO A 1 405 ? -24.571 0.372 19.057 1.00 86.69 405 PRO A N 1
ATOM 3154 C CA . PRO A 1 405 ? -24.678 -0.335 17.785 1.00 86.69 405 PRO A CA 1
ATOM 3155 C C . PRO A 1 405 ? -24.704 -1.853 18.001 1.00 86.69 405 PRO A C 1
ATOM 3157 O O . PRO A 1 405 ? -23.865 -2.388 18.724 1.00 86.69 405 PRO A O 1
ATOM 3160 N N . LEU A 1 406 ? -25.603 -2.571 17.322 1.00 86.44 406 LEU A N 1
ATOM 3161 C CA . LEU A 1 406 ? -25.811 -4.015 17.534 1.00 86.44 406 LEU A CA 1
ATOM 3162 C C . LEU A 1 406 ? -24.540 -4.858 17.341 1.00 86.44 406 LEU A C 1
ATOM 3164 O O . LEU A 1 406 ? -24.330 -5.840 18.045 1.00 86.44 406 LEU A O 1
ATOM 3168 N N . TYR A 1 407 ? -23.642 -4.452 16.441 1.00 88.50 407 TYR A N 1
ATOM 3169 C CA . TYR A 1 407 ? -22.383 -5.165 16.206 1.00 88.50 407 TYR A CA 1
ATOM 3170 C C . TYR A 1 407 ? -21.403 -5.120 17.399 1.00 88.50 407 TYR A C 1
ATOM 3172 O O . TYR A 1 407 ? -20.478 -5.930 17.448 1.00 88.50 407 TYR A O 1
ATOM 3180 N N . TYR A 1 408 ? -21.602 -4.238 18.389 1.00 89.38 408 TYR A N 1
ATOM 3181 C CA . TYR A 1 408 ? -20.844 -4.254 19.650 1.00 89.38 408 TYR A CA 1
ATOM 3182 C C . TYR A 1 408 ? -21.336 -5.314 20.649 1.00 89.38 408 TYR A C 1
ATOM 3184 O O . TYR A 1 408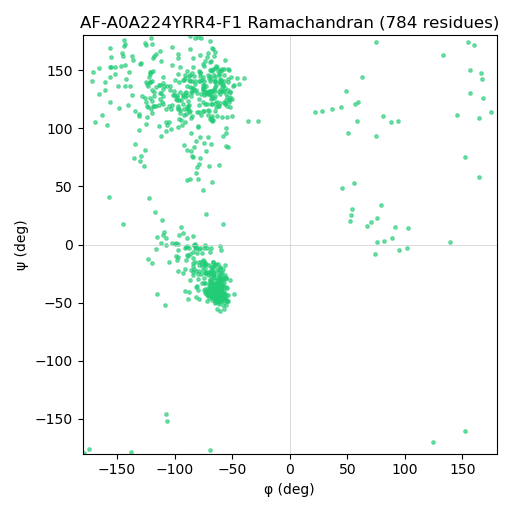 ? -20.588 -5.649 21.571 1.00 89.38 408 TYR A O 1
ATOM 3192 N N . ALA A 1 409 ? -22.533 -5.889 20.465 1.00 89.12 409 ALA A N 1
ATOM 3193 C CA . ALA A 1 409 ? -23.105 -6.866 21.395 1.00 89.12 409 ALA A CA 1
ATOM 3194 C C . ALA A 1 409 ? -22.220 -8.117 21.552 1.00 89.12 409 ALA A C 1
ATOM 3196 O O . ALA A 1 409 ? -21.972 -8.568 22.671 1.00 89.12 409 ALA A O 1
ATOM 3197 N N . GLY A 1 410 ? -21.671 -8.638 20.448 1.00 89.31 410 GLY A N 1
ATOM 3198 C CA . GLY A 1 410 ? -20.777 -9.803 20.455 1.00 89.31 410 GLY A CA 1
ATOM 3199 C C . GLY A 1 410 ? -19.467 -9.568 21.229 1.00 89.31 410 GLY A C 1
ATOM 3200 O O . GLY A 1 410 ? -19.164 -10.329 22.155 1.00 89.31 410 GLY A O 1
ATOM 3201 N N . PRO A 1 411 ? -18.677 -8.525 20.899 1.00 90.00 411 PRO A N 1
ATOM 3202 C CA . PRO A 1 411 ? -17.509 -8.123 21.686 1.00 90.00 411 PRO A CA 1
ATOM 3203 C C . PRO A 1 411 ? -17.817 -7.890 23.169 1.00 90.00 411 PRO A C 1
ATOM 3205 O O . PRO A 1 411 ? -17.083 -8.379 24.031 1.00 90.00 411 PRO A O 1
ATOM 3208 N N . LEU A 1 412 ? -18.935 -7.220 23.470 1.00 89.62 412 LEU A N 1
ATOM 3209 C CA . LEU A 1 412 ? -19.356 -6.938 24.840 1.00 89.62 412 LEU A CA 1
ATOM 3210 C C . LEU A 1 412 ? -19.651 -8.214 25.627 1.00 89.62 412 LEU A C 1
ATOM 3212 O O . LEU A 1 412 ? -19.135 -8.385 26.728 1.00 89.62 412 LEU A O 1
ATOM 3216 N N . LYS A 1 413 ? -20.400 -9.153 25.049 1.00 89.56 413 LYS A N 1
ATOM 3217 C CA . LYS A 1 413 ? -20.684 -10.455 25.661 1.00 89.56 413 LYS A CA 1
ATOM 3218 C C . LYS A 1 413 ? -19.402 -11.221 26.004 1.00 89.56 413 LYS A C 1
ATOM 3220 O O . LYS A 1 413 ? -19.282 -11.754 27.104 1.00 89.56 413 LYS A O 1
ATOM 3225 N N . ARG A 1 414 ? -18.403 -11.224 25.107 1.00 88.88 414 ARG A N 1
ATOM 3226 C CA . ARG A 1 414 ? -17.090 -11.854 25.366 1.00 88.88 414 ARG A CA 1
ATOM 3227 C C . ARG A 1 414 ? -16.329 -11.168 26.500 1.00 88.88 414 ARG A C 1
ATOM 3229 O O . ARG A 1 414 ? -15.669 -11.852 27.280 1.00 88.88 414 ARG A O 1
ATOM 3236 N N . ALA A 1 415 ? -16.400 -9.840 26.593 1.00 88.69 415 ALA A N 1
ATOM 3237 C CA . ALA A 1 415 ? -15.801 -9.091 27.694 1.00 88.69 415 ALA A CA 1
ATOM 3238 C C . ALA A 1 415 ? -16.490 -9.419 29.031 1.00 88.69 415 ALA A C 1
ATOM 3240 O O . ALA A 1 415 ? -15.815 -9.772 29.996 1.00 88.69 415 ALA A O 1
ATOM 3241 N N . LEU A 1 416 ? -17.826 -9.417 29.064 1.00 87.25 416 LEU A N 1
ATOM 3242 C CA . LEU A 1 416 ? -18.618 -9.742 30.256 1.00 87.25 416 LEU A CA 1
ATOM 3243 C C . LEU A 1 416 ? -18.442 -11.196 30.711 1.00 87.25 416 LEU A C 1
ATOM 3245 O O . LEU A 1 416 ? -18.395 -11.466 31.910 1.00 87.25 416 LEU A O 1
ATOM 3249 N N . GLN A 1 417 ? -18.266 -12.133 29.775 1.00 87.50 417 GLN A N 1
ATOM 3250 C CA . GLN A 1 417 ? -17.947 -13.524 30.092 1.00 87.50 417 GLN A CA 1
ATOM 3251 C C . GLN A 1 417 ? -16.620 -13.646 30.856 1.00 87.50 417 GLN A C 1
ATOM 3253 O O . GLN A 1 417 ? -16.538 -14.429 31.800 1.00 87.50 417 GLN A O 1
ATOM 3258 N N . ARG A 1 418 ? -15.597 -12.853 30.502 1.00 84.81 418 ARG A N 1
ATOM 3259 C CA . ARG A 1 418 ? -14.318 -12.818 31.240 1.00 84.81 418 ARG A CA 1
ATOM 3260 C C . ARG A 1 418 ? -14.457 -12.198 32.627 1.00 84.81 418 ARG A C 1
ATOM 3262 O O . ARG A 1 418 ? -13.740 -12.598 33.533 1.00 84.81 418 ARG A O 1
ATOM 3269 N N . MET A 1 419 ? -15.386 -11.259 32.786 1.00 81.25 419 MET A N 1
ATOM 3270 C CA . MET A 1 419 ? -15.699 -10.631 34.071 1.00 81.25 419 MET A CA 1
ATOM 3271 C C . MET A 1 419 ? -16.651 -11.471 34.947 1.00 81.25 419 MET A C 1
ATOM 3273 O O . MET A 1 419 ? -16.937 -11.085 36.075 1.00 81.25 419 MET A O 1
ATOM 3277 N N . GLY A 1 420 ? -17.137 -12.622 34.463 1.00 80.00 420 GLY A N 1
ATOM 3278 C CA . GLY A 1 420 ? -17.972 -13.547 35.239 1.00 80.00 420 GLY A CA 1
ATOM 3279 C C . GLY A 1 420 ? -19.487 -13.330 35.126 1.00 80.00 420 GLY A C 1
ATOM 3280 O O . GLY A 1 420 ? -20.232 -13.898 35.922 1.00 80.00 420 GLY A O 1
ATOM 3281 N N . ALA A 1 421 ? -19.963 -12.556 34.142 1.00 79.25 421 ALA A N 1
ATOM 3282 C CA . ALA A 1 421 ? -21.389 -12.280 33.922 1.00 79.25 421 ALA A CA 1
ATOM 3283 C C . ALA A 1 421 ? -21.847 -12.598 32.474 1.00 79.25 421 ALA A C 1
ATOM 3285 O O . ALA A 1 421 ? -22.190 -11.693 31.713 1.00 79.25 421 ALA A O 1
ATOM 3286 N N . PRO A 1 422 ? -21.870 -13.881 32.056 1.00 75.19 422 PRO A N 1
ATOM 3287 C CA . PRO A 1 422 ? -22.109 -14.266 30.658 1.00 75.19 422 PRO A CA 1
ATOM 3288 C C . PRO A 1 422 ? -23.547 -14.042 30.151 1.00 75.19 422 PRO A C 1
ATOM 3290 O O . PRO A 1 422 ? -23.740 -13.867 28.952 1.00 75.19 422 PRO A O 1
ATOM 3293 N N . ASN A 1 423 ? -24.552 -14.021 31.034 1.00 78.31 423 ASN A N 1
ATOM 3294 C CA . ASN A 1 423 ? -25.976 -14.084 30.656 1.00 78.31 423 ASN A CA 1
ATOM 3295 C C . ASN A 1 423 ? -26.665 -12.709 30.517 1.00 78.31 423 ASN A C 1
ATOM 3297 O O . ASN A 1 423 ? -27.891 -12.631 30.532 1.00 78.31 423 ASN A O 1
ATOM 3301 N N . LEU A 1 424 ? -25.901 -11.614 30.445 1.00 79.00 424 LEU A N 1
ATOM 3302 C CA . LEU A 1 424 ? -26.455 -10.252 30.420 1.00 79.00 424 LEU A CA 1
ATOM 3303 C C . LEU A 1 424 ? -26.889 -9.785 29.024 1.00 79.00 424 LEU A C 1
ATOM 3305 O O . LEU A 1 424 ? -27.769 -8.937 28.917 1.00 79.00 424 LEU A O 1
ATOM 3309 N N . VAL A 1 425 ? -26.283 -10.322 27.963 1.00 81.44 425 VAL A N 1
ATOM 3310 C CA . VAL A 1 425 ? -26.550 -9.916 26.575 1.00 81.44 425 VAL A CA 1
ATOM 3311 C C . VAL A 1 425 ? -27.270 -11.056 25.845 1.00 81.44 425 VAL A C 1
ATOM 3313 O O . VAL A 1 425 ? -26.719 -12.157 25.796 1.00 81.44 425 VAL A O 1
ATOM 3316 N N . PRO A 1 426 ? -28.469 -10.830 25.273 1.00 81.06 426 PRO A N 1
ATOM 3317 C CA . PRO A 1 426 ? -29.190 -11.854 24.515 1.00 81.06 426 PRO A CA 1
ATOM 3318 C C . PRO A 1 426 ? -28.459 -12.292 23.237 1.00 81.06 426 PRO A C 1
ATOM 3320 O O . PRO A 1 426 ? -27.976 -11.454 22.476 1.00 81.06 426 PRO A O 1
ATOM 3323 N N . ASP A 1 427 ? -28.480 -13.594 22.935 1.00 75.00 427 ASP A N 1
ATOM 3324 C CA . ASP A 1 427 ? -27.851 -14.174 21.732 1.00 75.00 427 ASP A CA 1
ATOM 3325 C C . ASP A 1 427 ? -28.460 -13.662 20.417 1.00 75.00 427 ASP A C 1
ATOM 3327 O O . ASP A 1 427 ? -27.780 -13.569 19.397 1.00 75.00 427 ASP A O 1
ATOM 3331 N N . SER A 1 428 ? -29.737 -13.266 20.436 1.00 73.69 428 SER A N 1
ATOM 3332 C CA . SER A 1 428 ? -30.436 -12.727 19.264 1.00 73.69 428 SER A CA 1
ATOM 3333 C C . SER A 1 428 ? -29.834 -11.417 18.745 1.00 73.69 428 SER A C 1
ATOM 3335 O O . SER A 1 428 ? -30.051 -11.069 17.587 1.00 73.69 428 SER A O 1
ATOM 3337 N N . MET A 1 429 ? -29.086 -10.686 19.580 1.00 72.94 429 MET A N 1
ATOM 3338 C CA . MET A 1 429 ? -28.496 -9.392 19.224 1.00 72.94 429 MET A CA 1
ATOM 3339 C C . MET A 1 429 ? -27.196 -9.505 18.409 1.00 72.94 429 MET A C 1
ATOM 3341 O O . MET A 1 429 ? -26.712 -8.491 17.914 1.00 72.94 429 MET A O 1
ATOM 3345 N N . GLU A 1 430 ? -26.632 -10.706 18.225 1.00 68.12 430 GLU A N 1
ATOM 3346 C CA . GLU A 1 430 ? -25.397 -10.895 17.442 1.00 68.12 430 GLU A CA 1
ATOM 3347 C C . GLU A 1 430 ? -25.619 -10.725 15.920 1.00 68.12 430 GLU A C 1
ATOM 3349 O O . GLU A 1 430 ? -24.701 -10.340 15.187 1.00 68.12 430 GLU A O 1
ATOM 3354 N N . ASN A 1 431 ? -26.851 -10.929 15.435 1.00 72.56 431 ASN A N 1
ATOM 3355 C CA . ASN A 1 431 ? -27.219 -10.749 14.028 1.00 72.56 431 ASN A CA 1
ATOM 3356 C C . ASN A 1 431 ? -27.520 -9.275 13.716 1.00 72.56 431 ASN A C 1
ATOM 3358 O O . ASN A 1 431 ? -28.664 -8.830 13.718 1.00 72.56 431 ASN A O 1
ATOM 3362 N N . CYS A 1 432 ? -26.464 -8.517 13.434 1.00 75.88 432 CYS A N 1
ATOM 3363 C CA . CYS A 1 432 ? -26.516 -7.071 13.195 1.00 75.88 432 CYS A CA 1
ATOM 3364 C C . CYS A 1 432 ? -26.816 -6.652 11.743 1.00 75.88 432 CYS A C 1
ATOM 3366 O O . CYS A 1 432 ? -27.001 -5.463 11.493 1.00 75.88 432 CYS A O 1
ATOM 3368 N N . LEU A 1 433 ? -26.847 -7.588 10.786 1.00 83.75 433 LEU A N 1
ATOM 3369 C CA . LEU A 1 433 ? -27.050 -7.297 9.362 1.00 83.75 433 LEU A CA 1
ATOM 3370 C C . LEU A 1 433 ? -28.277 -8.006 8.798 1.00 83.75 433 LEU A C 1
ATOM 3372 O O . LEU A 1 433 ? -28.574 -9.143 9.164 1.00 83.75 433 LEU A O 1
ATOM 3376 N N . SER A 1 434 ? -28.929 -7.350 7.836 1.00 85.69 434 SER A N 1
ATOM 3377 C CA . SER A 1 434 ? -29.998 -7.953 7.044 1.00 85.69 434 SER A CA 1
ATOM 3378 C C . SER A 1 434 ? -29.499 -9.162 6.247 1.00 85.69 434 SER A C 1
ATOM 3380 O O . SER A 1 434 ? -28.364 -9.192 5.758 1.00 85.69 434 SER A O 1
ATOM 3382 N N . TYR A 1 435 ? -30.368 -10.154 6.053 1.00 87.38 435 TYR A N 1
ATOM 3383 C CA . TYR A 1 435 ? -30.053 -11.362 5.284 1.00 87.38 435 TYR A CA 1
ATOM 3384 C C . TYR A 1 435 ? -29.694 -11.050 3.820 1.00 87.38 435 TYR A C 1
ATOM 3386 O O . TYR A 1 435 ? -28.822 -11.694 3.231 1.00 87.38 435 TYR A O 1
ATOM 3394 N N . THR A 1 436 ? -30.323 -10.024 3.239 1.00 89.75 436 THR A N 1
ATOM 3395 C CA . THR A 1 436 ? -30.035 -9.529 1.883 1.00 89.75 436 THR A CA 1
ATOM 3396 C C . THR A 1 436 ? -28.595 -9.031 1.765 1.00 89.75 436 THR A C 1
ATOM 3398 O O . THR A 1 436 ? -27.862 -9.469 0.876 1.00 89.75 436 THR A O 1
ATOM 3401 N N . VAL A 1 437 ? -28.163 -8.192 2.710 1.00 89.50 437 VAL A N 1
ATOM 3402 C CA . VAL A 1 437 ? -26.801 -7.649 2.794 1.00 89.50 437 VAL A CA 1
ATOM 3403 C C . VAL A 1 437 ? -25.784 -8.767 3.009 1.00 89.50 437 VAL A C 1
ATOM 3405 O O . VAL A 1 437 ? -24.764 -8.814 2.323 1.00 89.50 437 VAL A O 1
ATOM 3408 N N . LEU A 1 438 ? -26.067 -9.715 3.906 1.00 89.19 438 LEU A N 1
ATOM 3409 C CA . LEU A 1 438 ? -25.163 -10.834 4.176 1.00 89.19 438 LEU A CA 1
ATOM 3410 C C . LEU A 1 438 ? -24.929 -11.696 2.923 1.00 89.19 438 LEU A C 1
ATOM 3412 O O . LEU A 1 438 ? -23.792 -12.051 2.602 1.00 89.19 438 LEU A O 1
ATOM 3416 N N . ASN A 1 439 ? -25.996 -11.992 2.178 1.00 91.50 439 ASN A N 1
ATOM 3417 C CA . ASN A 1 439 ? -25.907 -12.728 0.917 1.00 91.50 439 ASN A CA 1
ATOM 3418 C C . ASN A 1 439 ? -25.180 -11.938 -0.174 1.00 91.50 439 ASN A C 1
ATOM 3420 O O . ASN A 1 439 ? -24.427 -12.529 -0.953 1.00 91.50 439 ASN A O 1
ATOM 3424 N N . TYR A 1 440 ? -25.380 -10.620 -0.225 1.00 91.44 440 TYR A N 1
ATOM 3425 C CA . TYR A 1 440 ? -24.671 -9.736 -1.144 1.00 91.44 440 TYR A CA 1
ATOM 3426 C C . TYR A 1 440 ? -23.158 -9.762 -0.892 1.00 91.44 440 TYR A C 1
ATOM 3428 O O . TYR A 1 440 ? -22.388 -10.080 -1.799 1.00 91.44 440 TYR A O 1
ATOM 3436 N N . LEU A 1 441 ? -22.729 -9.563 0.359 1.00 91.12 441 LEU A N 1
ATOM 3437 C CA . LEU A 1 441 ? -21.316 -9.625 0.752 1.00 91.12 441 LEU A CA 1
ATOM 3438 C C . LEU A 1 441 ? -20.698 -11.002 0.464 1.00 91.12 441 LEU A C 1
ATOM 3440 O O . LEU A 1 441 ? -19.573 -11.096 -0.029 1.00 91.12 441 LEU A O 1
ATOM 3444 N N . LYS A 1 442 ? -21.446 -12.087 0.707 1.00 92.19 442 LYS A N 1
ATOM 3445 C CA . LYS A 1 442 ? -21.003 -13.451 0.379 1.00 92.19 442 LYS A CA 1
ATOM 3446 C C . LYS A 1 442 ? -20.809 -13.649 -1.128 1.00 92.19 442 LYS A C 1
ATOM 3448 O O . LYS A 1 442 ? -19.849 -14.303 -1.536 1.00 92.19 442 LYS A O 1
ATOM 3453 N N . ARG A 1 443 ? -21.688 -13.081 -1.961 1.00 93.38 443 ARG A N 1
ATOM 3454 C CA . ARG A 1 443 ? -21.565 -13.120 -3.427 1.00 93.38 443 ARG A CA 1
ATOM 3455 C C . ARG A 1 443 ? -20.329 -12.361 -3.901 1.00 93.38 443 ARG A C 1
ATOM 3457 O O . ARG A 1 443 ? -19.554 -12.923 -4.670 1.00 93.38 443 ARG A O 1
ATOM 3464 N N . LEU A 1 444 ? -20.114 -11.146 -3.392 1.00 92.44 444 LEU A N 1
ATOM 3465 C CA . LEU A 1 444 ? -18.928 -10.343 -3.703 1.00 92.44 444 LEU A CA 1
ATOM 3466 C C . LEU A 1 444 ? -17.633 -11.070 -3.331 1.00 92.44 444 LEU A C 1
ATOM 3468 O O . LEU A 1 444 ? -16.707 -11.117 -4.134 1.00 92.44 444 LEU A O 1
ATOM 3472 N N . LYS A 1 445 ? -17.587 -11.713 -2.158 1.00 93.56 445 LYS A N 1
ATOM 3473 C CA . LYS A 1 445 ? -16.438 -12.523 -1.728 1.00 93.56 445 LYS A CA 1
ATOM 3474 C C . LYS A 1 445 ? -16.121 -13.655 -2.711 1.00 93.56 445 LYS A C 1
ATOM 3476 O O . LYS A 1 445 ? -14.959 -13.880 -3.047 1.00 93.56 445 LYS A O 1
ATOM 3481 N N . ASN A 1 446 ? -17.145 -14.360 -3.191 1.00 93.88 446 ASN A N 1
ATOM 3482 C CA . ASN A 1 446 ? -16.968 -15.437 -4.168 1.00 93.88 446 ASN A CA 1
ATOM 3483 C C . ASN A 1 446 ? -16.502 -14.905 -5.532 1.00 93.88 446 ASN A C 1
ATOM 3485 O O . ASN A 1 446 ? -15.631 -15.512 -6.151 1.00 93.88 446 ASN A O 1
ATOM 3489 N N . GLN A 1 447 ? -17.035 -13.764 -5.976 1.00 93.88 447 GLN A N 1
ATOM 3490 C CA . GLN A 1 447 ? -16.608 -13.109 -7.213 1.00 93.88 447 GLN A CA 1
ATOM 3491 C C . GLN A 1 447 ? -15.151 -12.632 -7.124 1.00 93.88 447 GLN A C 1
ATOM 3493 O O . GLN A 1 447 ? -14.366 -12.890 -8.031 1.00 93.88 447 GLN A O 1
ATOM 3498 N N . ALA A 1 448 ? -14.763 -12.018 -6.002 1.00 93.06 448 ALA A N 1
ATOM 3499 C CA . ALA A 1 448 ? -13.386 -11.603 -5.747 1.00 93.06 448 ALA A CA 1
ATOM 3500 C C . ALA A 1 448 ? -12.419 -12.794 -5.748 1.00 93.06 448 ALA A C 1
ATOM 3502 O O . ALA A 1 448 ? -11.327 -12.694 -6.297 1.00 93.06 448 ALA A O 1
ATOM 3503 N N . LYS A 1 449 ? -12.829 -13.946 -5.198 1.00 93.88 449 LYS A N 1
ATOM 3504 C CA . LYS A 1 449 ? -12.031 -15.178 -5.255 1.00 93.88 449 LYS A CA 1
ATOM 3505 C C . LYS A 1 449 ? -11.794 -15.647 -6.698 1.00 93.88 449 LYS A C 1
ATOM 3507 O O . LYS A 1 449 ? -10.670 -16.011 -7.031 1.00 93.88 449 LYS A O 1
ATOM 3512 N N . ALA A 1 450 ? -12.824 -15.619 -7.544 1.00 93.56 450 ALA A N 1
ATOM 3513 C CA . ALA A 1 450 ? -12.699 -16.004 -8.951 1.00 93.56 450 ALA A CA 1
ATOM 3514 C C . ALA A 1 450 ? -11.794 -15.036 -9.739 1.00 93.56 450 ALA A C 1
ATOM 3516 O O . ALA A 1 450 ? -10.907 -15.478 -10.469 1.00 93.56 450 ALA A O 1
ATOM 3517 N N . GLU A 1 451 ? -11.961 -13.723 -9.548 1.00 90.56 451 GLU A N 1
ATOM 3518 C CA . GLU A 1 451 ? -11.099 -12.709 -10.177 1.00 90.56 451 GLU A CA 1
ATOM 3519 C C . GLU A 1 451 ? -9.648 -12.804 -9.684 1.00 90.56 451 GLU A C 1
ATOM 3521 O O . GLU A 1 451 ? -8.716 -12.704 -10.480 1.00 90.56 451 GLU A O 1
ATOM 3526 N N . TYR A 1 452 ? -9.428 -13.082 -8.396 1.00 91.06 452 TYR A N 1
ATOM 3527 C CA . TYR A 1 452 ? -8.089 -13.316 -7.856 1.00 91.06 452 TYR A CA 1
ATOM 3528 C C . TYR A 1 452 ? -7.386 -14.489 -8.549 1.00 91.06 452 TYR A C 1
ATOM 3530 O O . TYR A 1 452 ? -6.240 -14.365 -8.983 1.00 91.06 452 TYR A O 1
ATOM 3538 N N . GLU A 1 453 ? -8.067 -15.630 -8.684 1.00 91.31 453 GLU A N 1
ATOM 3539 C CA . GLU A 1 453 ? -7.517 -16.815 -9.352 1.00 91.31 453 GLU A CA 1
ATOM 3540 C C . GLU A 1 453 ? -7.198 -16.536 -10.829 1.00 91.31 453 GLU A C 1
ATOM 3542 O O . GLU A 1 453 ? -6.155 -16.973 -11.331 1.00 91.31 453 GLU A O 1
ATOM 3547 N N . LYS A 1 454 ? -8.039 -15.744 -11.502 1.00 89.56 454 LYS A N 1
ATOM 3548 C CA . LYS A 1 454 ? -7.831 -15.297 -12.884 1.00 89.56 454 LYS A CA 1
ATOM 3549 C C . LYS A 1 454 ? -6.601 -14.398 -13.023 1.00 89.56 454 LYS A C 1
ATOM 3551 O O . LYS A 1 454 ? -5.754 -14.674 -13.870 1.00 89.56 454 LYS A O 1
ATOM 3556 N N . VAL A 1 455 ? -6.463 -13.373 -12.177 1.00 86.44 455 VAL A N 1
ATOM 3557 C CA . VAL A 1 455 ? -5.299 -12.468 -12.184 1.00 86.44 455 VAL A CA 1
ATOM 3558 C C . VAL A 1 455 ? -4.017 -13.250 -11.936 1.00 86.44 455 VAL A C 1
ATOM 3560 O O . VAL A 1 455 ? -3.059 -13.118 -12.687 1.00 86.44 455 VAL A O 1
ATOM 3563 N N . VAL A 1 456 ? -4.007 -14.124 -10.930 1.00 86.50 456 VAL A N 1
ATOM 3564 C CA . VAL A 1 456 ? -2.830 -14.932 -10.596 1.00 86.50 456 VAL A CA 1
ATOM 3565 C C . VAL A 1 456 ? -2.431 -15.883 -11.728 1.00 86.50 456 VAL A C 1
ATOM 3567 O O . VAL A 1 456 ? -1.246 -16.152 -11.889 1.00 86.50 456 VAL A O 1
ATOM 3570 N N . SER A 1 457 ? -3.390 -16.378 -12.511 1.00 84.75 457 SER A N 1
ATOM 3571 C CA . SER A 1 457 ? -3.112 -17.256 -13.657 1.00 84.75 457 SER A CA 1
ATOM 3572 C C . SER A 1 457 ? -2.632 -16.494 -14.899 1.00 84.75 457 SER A C 1
ATOM 3574 O O . SER A 1 457 ? -1.989 -17.084 -15.761 1.00 84.75 457 SER A O 1
ATOM 3576 N N . ALA A 1 458 ? -2.942 -15.199 -15.004 1.00 81.12 458 ALA A N 1
ATOM 3577 C CA . ALA A 1 458 ? -2.503 -14.348 -16.111 1.00 81.12 458 ALA A CA 1
ATOM 3578 C C . ALA A 1 458 ? -1.050 -13.858 -15.951 1.00 81.12 458 ALA A C 1
ATOM 3580 O O . ALA A 1 458 ? -0.383 -13.572 -16.946 1.00 81.12 458 ALA A O 1
ATOM 3581 N N . VAL A 1 459 ? -0.550 -13.773 -14.712 1.00 74.75 459 VAL A N 1
ATOM 3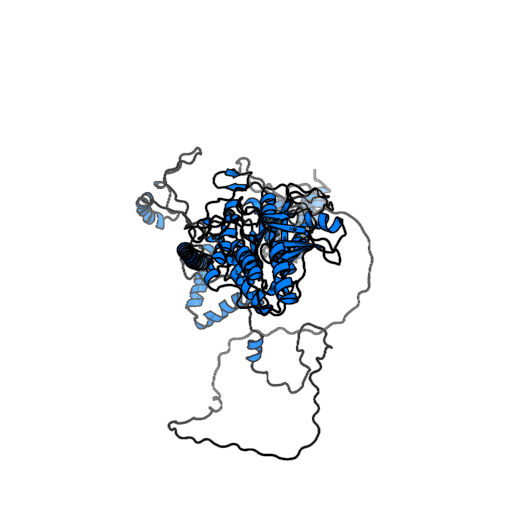582 C CA . VAL A 1 459 ? 0.838 -13.388 -14.409 1.00 74.75 459 VAL A CA 1
ATOM 3583 C C . VAL A 1 459 ? 1.796 -14.476 -14.901 1.00 74.75 459 VAL A C 1
ATOM 3585 O O . VAL A 1 459 ? 1.647 -15.643 -14.555 1.00 74.75 459 VAL A O 1
ATOM 3588 N N . GLY A 1 460 ? 2.783 -14.097 -15.717 1.00 62.00 460 GLY A N 1
ATOM 3589 C CA . GLY A 1 460 ? 3.764 -15.033 -16.281 1.00 62.00 460 GLY A CA 1
ATOM 3590 C C . GLY A 1 460 ? 3.285 -15.793 -17.522 1.00 62.00 460 GLY A C 1
ATOM 3591 O O . GLY A 1 460 ? 4.043 -16.599 -18.067 1.00 62.00 460 GLY A O 1
ATOM 3592 N N . GLY A 1 461 ? 2.070 -15.515 -18.015 1.00 59.78 461 GLY A N 1
ATOM 3593 C CA . GLY A 1 461 ? 1.698 -15.902 -19.371 1.00 59.78 461 GLY A CA 1
ATOM 3594 C C . GLY A 1 461 ? 2.744 -15.360 -20.352 1.00 59.78 461 GLY A C 1
ATOM 3595 O O . GLY A 1 461 ? 3.261 -14.257 -20.127 1.00 59.78 461 GLY A O 1
ATOM 3596 N N . PRO A 1 462 ? 3.108 -16.106 -21.416 1.00 49.00 462 PRO A N 1
ATOM 3597 C CA . PRO A 1 462 ? 3.950 -15.538 -22.453 1.00 49.00 462 PRO A CA 1
ATOM 3598 C C . PRO A 1 462 ? 3.339 -14.196 -22.834 1.00 49.00 462 PRO A C 1
ATOM 3600 O O . PRO A 1 462 ? 2.118 -14.092 -22.968 1.00 49.00 462 PRO A O 1
ATOM 3603 N N . LYS A 1 463 ? 4.184 -13.176 -23.005 1.00 51.69 463 LYS A N 1
ATOM 3604 C CA . LYS A 1 463 ? 3.820 -11.999 -23.787 1.00 51.69 463 LYS A CA 1
ATOM 3605 C C . LYS A 1 463 ? 3.557 -12.504 -25.212 1.00 51.69 463 LYS A C 1
ATOM 3607 O O . LYS A 1 463 ? 4.344 -12.252 -26.117 1.00 51.69 463 LYS A O 1
ATOM 3612 N N . THR A 1 464 ? 2.488 -13.276 -25.431 1.00 38.84 464 THR A N 1
ATOM 3613 C CA . THR A 1 464 ? 1.728 -13.203 -26.662 1.00 38.84 464 THR A CA 1
ATOM 3614 C C . THR A 1 464 ? 1.395 -11.743 -26.686 1.00 38.84 464 THR A C 1
ATOM 3616 O O . THR A 1 464 ? 0.550 -11.288 -25.910 1.00 38.84 464 THR A O 1
ATOM 3619 N N . GLY A 1 465 ? 2.211 -10.983 -27.409 1.00 39.81 465 GLY A N 1
ATOM 3620 C CA . GLY A 1 465 ? 1.938 -9.585 -27.552 1.00 39.81 465 GLY A CA 1
ATOM 3621 C C . GLY A 1 465 ? 0.449 -9.475 -27.866 1.00 39.81 465 GLY A C 1
ATOM 3622 O O . GLY A 1 465 ? -0.089 -10.269 -28.646 1.00 39.81 465 GLY A O 1
ATOM 3623 N N . LEU A 1 466 ? -0.191 -8.433 -27.334 1.00 41.12 466 LEU A N 1
ATOM 3624 C CA . LEU A 1 466 ? -0.809 -7.492 -28.268 1.00 41.12 466 LEU A CA 1
ATOM 3625 C C . LEU A 1 466 ? 0.018 -7.606 -29.525 1.00 41.12 466 LEU A C 1
ATOM 3627 O O . LEU A 1 466 ? 1.221 -7.341 -29.398 1.00 41.12 466 LEU A O 1
ATOM 3631 N N . GLY A 1 467 ? -0.538 -8.261 -30.555 1.00 40.22 467 GLY A N 1
ATOM 3632 C CA . GLY A 1 467 ? 0.268 -8.839 -31.612 1.00 40.22 467 GLY A CA 1
ATOM 3633 C C . GLY A 1 467 ? 1.390 -7.865 -31.907 1.00 40.22 467 GLY A C 1
ATOM 3634 O O . GLY A 1 467 ? 1.187 -6.645 -31.880 1.00 40.22 467 GLY A O 1
ATOM 3635 N N . ALA A 1 468 ? 2.575 -8.364 -32.212 1.00 45.88 468 ALA A N 1
ATOM 3636 C CA . ALA A 1 468 ? 3.230 -7.656 -33.279 1.00 45.88 468 ALA A CA 1
ATOM 3637 C C . ALA A 1 468 ? 2.202 -7.652 -34.429 1.00 45.88 468 ALA A C 1
ATOM 3639 O O . ALA A 1 468 ? 2.178 -8.569 -35.243 1.00 45.88 468 ALA A O 1
ATOM 3640 N N . GLU A 1 469 ? 1.264 -6.692 -34.419 1.00 47.72 469 GLU A N 1
ATOM 3641 C CA . GLU A 1 469 ? 0.640 -6.107 -35.568 1.00 47.72 469 GLU A CA 1
ATOM 3642 C C . GLU A 1 469 ? 1.879 -5.649 -36.289 1.00 47.72 469 GLU A C 1
ATOM 3644 O O . GLU A 1 469 ? 2.420 -4.567 -36.055 1.00 47.72 469 GLU A O 1
ATOM 3649 N N . GLY A 1 470 ? 2.450 -6.591 -37.042 1.00 52.91 470 GLY A N 1
ATOM 3650 C CA . GLY A 1 470 ?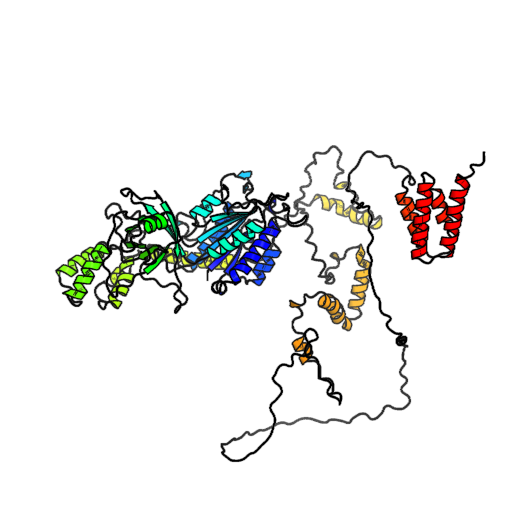 3.505 -6.270 -37.947 1.00 52.91 470 GLY A CA 1
ATOM 3651 C C . GLY A 1 470 ? 2.974 -5.089 -38.722 1.00 52.91 470 GLY A C 1
ATOM 3652 O O . GLY A 1 470 ? 1.779 -5.046 -39.027 1.00 52.91 470 GLY A O 1
ATOM 3653 N N . VAL A 1 471 ? 3.823 -4.091 -38.921 1.00 61.00 471 VAL A N 1
ATOM 3654 C CA . VAL A 1 471 ? 3.389 -2.831 -39.516 1.00 61.00 471 VAL A CA 1
ATOM 3655 C C . VAL A 1 471 ? 2.615 -3.183 -40.781 1.00 61.00 471 VAL A C 1
ATOM 3657 O O . VAL A 1 471 ? 3.200 -3.751 -41.709 1.00 61.00 471 VAL A O 1
ATOM 3660 N N . ARG A 1 472 ? 1.290 -2.967 -40.764 1.00 62.16 472 ARG A N 1
ATOM 3661 C CA . ARG A 1 472 ? 0.433 -3.340 -41.886 1.00 62.16 472 ARG A CA 1
ATOM 3662 C C . ARG A 1 472 ? 0.784 -2.393 -43.009 1.00 62.16 472 ARG A C 1
ATOM 3664 O O . ARG A 1 472 ? 0.495 -1.198 -42.943 1.00 62.16 472 ARG A O 1
ATOM 3671 N N . VAL A 1 473 ? 1.457 -2.915 -44.021 1.00 62.16 473 VAL A N 1
ATOM 3672 C CA . VAL A 1 473 ? 1.834 -2.112 -45.174 1.00 62.16 473 VAL A CA 1
ATOM 3673 C C . VAL A 1 473 ? 0.591 -2.018 -46.040 1.00 62.16 473 VAL A C 1
ATOM 3675 O O . VAL A 1 473 ? 0.227 -2.970 -46.721 1.00 62.16 473 VAL A O 1
ATOM 3678 N N . SER A 1 474 ? -0.097 -0.881 -45.971 1.00 58.47 474 SER A N 1
ATOM 3679 C CA . SER A 1 474 ? -1.172 -0.576 -46.913 1.00 58.47 474 SER A CA 1
ATOM 3680 C C . SER A 1 474 ? -0.518 -0.179 -48.239 1.00 58.47 474 SER A C 1
ATOM 3682 O O . SER A 1 474 ? 0.198 0.829 -48.265 1.00 58.47 474 SER A O 1
ATOM 3684 N N . PRO A 1 475 ? -0.692 -0.939 -49.333 1.00 54.03 475 PRO A N 1
ATOM 3685 C CA . PRO A 1 475 ? -0.174 -0.522 -50.626 1.00 54.03 475 PRO A CA 1
ATOM 3686 C C . PRO A 1 475 ? -0.940 0.732 -51.069 1.00 54.03 475 PRO A C 1
ATOM 3688 O O . PRO A 1 475 ? -2.115 0.648 -51.408 1.00 54.03 475 PRO A O 1
ATOM 3691 N N . GLY A 1 476 ? -0.299 1.907 -51.029 1.00 54.31 476 GLY A N 1
ATOM 3692 C CA . GLY A 1 476 ? -0.866 3.118 -51.638 1.00 54.31 476 GLY A CA 1
ATOM 3693 C C . GLY A 1 476 ? -0.735 4.443 -50.890 1.00 54.31 476 GLY A C 1
ATOM 3694 O O . GLY A 1 476 ? -1.233 5.433 -51.414 1.00 54.31 476 GLY A O 1
ATOM 3695 N N . VAL A 1 477 ? -0.079 4.532 -49.726 1.00 48.62 477 VAL A N 1
ATOM 3696 C CA . VAL A 1 477 ? 0.179 5.856 -49.120 1.00 48.62 477 VAL A CA 1
ATOM 3697 C C . VAL A 1 477 ? 1.376 6.509 -49.829 1.00 48.62 477 VAL A C 1
ATOM 3699 O O . VAL A 1 477 ? 2.490 5.985 -49.721 1.00 48.62 477 VAL A O 1
ATOM 3702 N N . PRO A 1 478 ? 1.204 7.632 -50.556 1.00 49.12 478 PRO A N 1
ATOM 3703 C CA . PRO A 1 478 ? 2.324 8.342 -51.161 1.00 49.12 478 PRO A CA 1
ATOM 3704 C C . PRO A 1 478 ? 3.182 8.947 -50.045 1.00 49.12 478 PRO A C 1
ATOM 3706 O O . PRO A 1 478 ? 2.666 9.633 -49.162 1.00 49.12 478 PRO A O 1
ATOM 3709 N N . ARG A 1 479 ? 4.499 8.708 -50.063 1.00 49.50 479 ARG A N 1
ATOM 3710 C CA . ARG A 1 479 ? 5.426 9.452 -49.196 1.00 49.50 479 ARG A CA 1
ATOM 3711 C C . ARG A 1 479 ? 5.428 10.930 -49.608 1.00 49.50 479 ARG A C 1
ATOM 3713 O O . ARG A 1 479 ? 5.478 11.208 -50.806 1.00 49.50 479 ARG A O 1
ATOM 3720 N N . PRO A 1 480 ? 5.475 11.880 -48.662 1.00 50.03 480 PRO A N 1
ATOM 3721 C CA . PRO A 1 480 ? 5.737 13.277 -48.973 1.00 50.03 480 PRO A CA 1
ATOM 3722 C C . PRO A 1 480 ? 7.243 13.468 -49.207 1.00 50.03 480 PRO A C 1
ATOM 3724 O O . PRO A 1 480 ? 7.961 13.964 -48.347 1.00 50.03 480 PRO A O 1
ATOM 3727 N N . SER A 1 481 ? 7.754 13.023 -50.355 1.00 48.12 481 SER A N 1
ATOM 3728 C CA . SER A 1 481 ? 9.075 13.436 -50.838 1.00 48.12 481 SER A CA 1
ATOM 3729 C C . SER A 1 481 ? 9.157 13.285 -52.353 1.00 48.12 481 SER A C 1
ATOM 3731 O O . SER A 1 481 ? 8.955 12.199 -52.891 1.00 48.12 481 SER A O 1
ATOM 3733 N N . THR A 1 482 ? 9.459 14.402 -52.999 1.00 48.91 482 THR A N 1
ATOM 3734 C CA . THR A 1 482 ? 9.764 14.643 -54.411 1.00 48.91 482 THR A CA 1
ATOM 3735 C C . THR A 1 482 ? 10.570 13.515 -55.074 1.00 48.91 482 THR A C 1
ATOM 3737 O O . THR A 1 482 ? 11.770 13.382 -54.854 1.00 48.91 482 THR A O 1
ATOM 3740 N N . GLY A 1 483 ? 9.905 12.724 -55.919 1.00 54.16 483 GLY A N 1
ATOM 3741 C CA . GLY A 1 483 ? 10.513 11.718 -56.794 1.00 54.16 483 GLY A CA 1
ATOM 3742 C C . GLY A 1 483 ? 9.509 10.629 -57.178 1.00 54.16 483 GLY A C 1
ATOM 3743 O O . GLY A 1 483 ? 8.823 10.097 -56.307 1.00 54.16 483 GLY A O 1
ATOM 3744 N N . GLU A 1 484 ? 9.395 10.308 -58.470 1.00 53.03 484 GLU A N 1
ATOM 3745 C CA . GLU A 1 484 ? 8.571 9.195 -58.960 1.00 53.03 484 GLU A CA 1
ATOM 3746 C C . GLU A 1 484 ? 9.056 7.879 -58.333 1.00 53.03 484 GLU A C 1
ATOM 3748 O O . GLU A 1 484 ? 10.148 7.388 -58.618 1.00 53.03 484 GLU A O 1
ATOM 3753 N N . VAL A 1 485 ? 8.258 7.314 -57.429 1.00 55.78 485 VAL A N 1
ATOM 3754 C CA . VAL A 1 485 ? 8.553 6.017 -56.817 1.00 55.78 485 VAL A CA 1
ATOM 3755 C C . VAL A 1 485 ? 8.157 4.927 -57.810 1.00 55.78 485 VAL A C 1
ATOM 3757 O O . VAL A 1 485 ? 6.986 4.824 -58.175 1.00 55.78 485 VAL A O 1
ATOM 3760 N N . ALA A 1 486 ? 9.128 4.109 -58.225 1.00 55.81 486 ALA A N 1
ATOM 3761 C CA . ALA A 1 486 ? 8.893 2.937 -59.065 1.00 55.81 486 ALA A CA 1
ATOM 3762 C C . ALA A 1 486 ? 7.790 2.060 -58.454 1.00 55.81 486 ALA A C 1
ATOM 3764 O O . ALA A 1 486 ? 7.814 1.756 -57.254 1.00 55.81 486 ALA A O 1
ATOM 3765 N N . LYS A 1 487 ? 6.808 1.658 -59.267 1.00 57.81 487 LYS A N 1
ATOM 3766 C CA . LYS A 1 487 ? 5.695 0.822 -58.790 1.00 57.81 487 LYS A CA 1
ATOM 3767 C C . LYS A 1 487 ? 6.257 -0.496 -58.253 1.00 57.81 487 LYS A C 1
ATOM 3769 O O . LYS A 1 487 ? 7.260 -0.987 -58.759 1.00 57.81 487 LYS A O 1
ATOM 3774 N N . LEU A 1 488 ? 5.601 -1.118 -57.268 1.00 56.44 488 LEU A N 1
ATOM 3775 C CA . LEU A 1 488 ? 6.052 -2.406 -56.709 1.00 56.44 488 LEU A CA 1
ATOM 3776 C C . LEU A 1 488 ? 6.197 -3.484 -57.798 1.00 56.44 488 LEU A C 1
ATOM 3778 O O . LEU A 1 488 ? 7.063 -4.352 -57.722 1.00 56.44 488 LEU A O 1
ATOM 3782 N N . SER A 1 489 ? 5.395 -3.356 -58.860 1.00 57.78 489 SER A N 1
ATOM 3783 C CA . SER A 1 489 ? 5.551 -4.110 -60.089 1.00 57.78 489 SER A CA 1
ATOM 3784 C C . SER A 1 489 ? 6.942 -3.924 -60.695 1.00 57.78 489 SER A C 1
ATOM 3786 O O . SER A 1 489 ? 7.538 -4.904 -61.082 1.00 57.78 489 SER A O 1
ATOM 3788 N N . GLU A 1 490 ? 7.515 -2.736 -60.807 1.00 60.53 490 GLU A N 1
ATOM 3789 C CA . GLU A 1 490 ? 8.756 -2.445 -61.552 1.00 60.53 490 GLU A CA 1
ATOM 3790 C C . GLU A 1 490 ? 10.060 -2.886 -60.859 1.00 60.53 490 GLU A C 1
ATOM 3792 O O . GLU A 1 490 ? 11.123 -2.862 -61.481 1.00 60.53 490 GLU A O 1
ATOM 3797 N N . LEU A 1 491 ? 10.000 -3.356 -59.610 1.00 63.38 491 LEU A N 1
ATOM 3798 C CA . LEU A 1 491 ? 11.171 -3.826 -58.867 1.00 63.38 491 LEU A CA 1
ATOM 3799 C C . LEU A 1 491 ? 11.658 -5.201 -59.359 1.00 63.38 491 LEU A C 1
ATOM 3801 O O . LEU A 1 491 ? 10.894 -6.155 -59.517 1.00 63.38 491 LEU A O 1
ATOM 3805 N N . ALA A 1 492 ? 12.971 -5.335 -59.561 1.00 63.56 492 ALA A N 1
ATOM 3806 C CA . ALA A 1 492 ? 13.587 -6.623 -59.863 1.00 63.56 492 ALA A CA 1
ATOM 3807 C C . ALA A 1 492 ? 13.567 -7.528 -58.616 1.00 63.56 492 ALA A C 1
ATOM 3809 O O . ALA A 1 492 ? 14.292 -7.286 -57.654 1.00 63.56 492 ALA A O 1
ATOM 3810 N N . LEU A 1 493 ? 12.763 -8.599 -58.649 1.00 63.88 493 LEU A N 1
ATOM 3811 C CA . LEU A 1 493 ? 12.577 -9.531 -57.521 1.00 63.88 493 LEU A CA 1
ATOM 3812 C C . LEU A 1 493 ? 13.840 -10.327 -57.147 1.00 63.88 493 LEU A C 1
ATOM 3814 O O . LEU A 1 493 ? 13.928 -10.872 -56.049 1.00 63.88 493 LEU A O 1
ATOM 3818 N N . SER A 1 494 ? 14.838 -10.404 -58.033 1.00 67.44 494 SER A N 1
ATOM 3819 C CA . SER A 1 494 ? 16.161 -10.925 -57.686 1.00 67.44 494 SER A CA 1
ATOM 3820 C C . SER A 1 494 ? 17.259 -10.378 -58.595 1.00 67.44 494 SER A C 1
ATOM 3822 O O . SER A 1 494 ? 17.032 -10.073 -59.766 1.00 67.44 494 SER A O 1
ATOM 3824 N N . TRP A 1 495 ? 18.473 -10.316 -58.048 1.00 66.56 495 TRP A N 1
ATOM 3825 C CA . TRP A 1 495 ? 19.698 -9.945 -58.764 1.00 66.56 495 TRP A CA 1
ATOM 3826 C C . TRP A 1 495 ? 20.380 -11.147 -59.444 1.00 66.56 495 TRP A C 1
ATOM 3828 O O . TRP A 1 495 ? 21.399 -10.981 -60.106 1.00 66.56 495 TRP A O 1
ATOM 3838 N N . ASN A 1 496 ? 19.847 -12.366 -59.273 1.00 73.81 496 ASN A N 1
ATOM 3839 C CA . ASN A 1 496 ? 20.419 -13.592 -59.828 1.00 73.81 496 ASN A CA 1
ATOM 3840 C C . ASN A 1 496 ? 19.704 -13.963 -61.147 1.00 73.81 496 ASN A C 1
ATOM 3842 O O . ASN A 1 496 ? 18.507 -14.256 -61.103 1.00 73.81 496 ASN A O 1
ATOM 3846 N N . PRO A 1 497 ? 20.400 -13.997 -62.301 1.00 72.25 497 PRO A N 1
ATOM 3847 C CA . PRO A 1 497 ? 19.783 -14.227 -63.611 1.00 72.25 497 PRO A CA 1
ATOM 3848 C C . PRO A 1 497 ? 18.950 -15.512 -63.692 1.00 72.25 497 PRO A C 1
ATOM 3850 O O . PRO A 1 497 ? 17.871 -15.503 -64.271 1.00 72.25 497 PRO A O 1
ATOM 3853 N N . ALA A 1 498 ? 19.398 -16.590 -63.039 1.00 70.50 498 ALA A N 1
ATOM 3854 C CA . ALA A 1 498 ? 18.736 -17.897 -63.079 1.00 70.50 498 ALA A CA 1
ATOM 3855 C C . ALA A 1 498 ? 17.421 -17.961 -62.277 1.00 70.50 498 ALA A C 1
ATOM 3857 O O . ALA A 1 498 ? 16.573 -18.812 -62.530 1.00 70.50 498 ALA A O 1
ATOM 3858 N N . LEU A 1 499 ? 17.250 -17.078 -61.289 1.00 69.94 499 LEU A N 1
ATOM 3859 C CA . LEU A 1 499 ? 16.029 -16.995 -60.478 1.00 69.94 499 LEU A CA 1
ATOM 3860 C C . LEU A 1 499 ? 15.085 -15.900 -60.978 1.00 69.94 499 LEU A C 1
ATOM 3862 O O . LEU A 1 499 ? 13.922 -15.869 -60.581 1.00 69.94 499 LEU A O 1
ATOM 3866 N N . ARG A 1 500 ? 15.572 -15.017 -61.856 1.00 68.94 500 ARG A N 1
ATOM 3867 C CA . ARG A 1 500 ? 14.833 -13.864 -62.364 1.00 68.94 500 ARG A CA 1
ATOM 3868 C C . ARG A 1 500 ? 13.578 -14.283 -63.124 1.00 68.94 500 ARG A C 1
ATOM 3870 O O . ARG A 1 500 ? 12.515 -13.768 -62.808 1.00 68.94 500 ARG A O 1
ATOM 3877 N N . GLU A 1 501 ? 13.677 -15.244 -64.038 1.00 69.69 501 GLU A N 1
ATOM 3878 C CA . GLU A 1 501 ? 12.518 -15.727 -64.806 1.00 69.69 501 GLU A CA 1
ATOM 3879 C C . GLU A 1 501 ? 11.508 -16.475 -63.928 1.00 69.69 501 GLU A C 1
ATOM 3881 O O . GLU A 1 501 ? 10.304 -16.245 -64.014 1.00 69.69 501 GLU A O 1
ATOM 3886 N N . ARG A 1 502 ? 11.991 -17.317 -63.006 1.00 69.56 502 ARG A N 1
ATOM 3887 C CA . ARG A 1 502 ? 11.124 -18.099 -62.112 1.00 69.56 502 ARG A CA 1
ATOM 3888 C C . ARG A 1 502 ? 10.362 -17.223 -61.115 1.00 69.56 502 ARG A C 1
ATOM 3890 O O . ARG A 1 502 ? 9.208 -17.504 -60.816 1.00 69.56 502 ARG A O 1
ATOM 3897 N N . LEU A 1 503 ? 10.999 -16.170 -60.603 1.00 68.69 503 LEU A N 1
ATOM 3898 C CA . LEU A 1 503 ? 10.383 -15.233 -59.660 1.00 68.69 503 LEU A CA 1
ATOM 3899 C C . LEU A 1 503 ? 9.516 -14.178 -60.363 1.00 68.69 503 LEU A C 1
ATOM 3901 O O . LEU A 1 503 ? 8.599 -13.653 -59.743 1.00 68.69 503 LEU A O 1
ATOM 3905 N N . GLN A 1 504 ? 9.749 -13.892 -61.650 1.00 70.94 504 GLN A N 1
ATOM 3906 C CA . GLN A 1 504 ? 8.903 -12.988 -62.441 1.00 70.94 504 GLN A CA 1
ATOM 3907 C C . GLN A 1 504 ? 7.452 -13.476 -62.565 1.00 70.94 504 GLN A C 1
ATOM 3909 O O . GLN A 1 504 ? 6.555 -12.637 -62.615 1.00 70.94 504 GLN A O 1
ATOM 3914 N N . GLY A 1 505 ? 7.207 -14.792 -62.555 1.00 70.25 505 GLY A N 1
ATOM 3915 C CA . GLY A 1 505 ? 5.851 -15.362 -62.560 1.00 70.25 505 GLY A CA 1
ATOM 3916 C C . GLY A 1 505 ? 5.047 -15.088 -61.281 1.00 70.25 505 GLY A C 1
ATOM 3917 O O . GLY A 1 505 ? 3.830 -14.974 -61.341 1.00 70.25 505 GLY A O 1
ATOM 3918 N N . LEU A 1 506 ? 5.719 -14.882 -60.142 1.00 66.81 506 LEU A N 1
ATOM 3919 C CA . LEU A 1 506 ? 5.088 -14.592 -58.841 1.00 66.81 506 LEU A CA 1
ATOM 3920 C C . LEU A 1 506 ? 4.718 -13.106 -58.674 1.00 66.81 506 LEU A C 1
ATOM 3922 O O . LEU A 1 506 ? 4.195 -12.688 -57.644 1.00 66.81 506 LEU A O 1
ATOM 3926 N N . ARG A 1 507 ? 4.996 -12.276 -59.686 1.00 64.38 507 ARG A N 1
ATOM 3927 C CA . ARG A 1 507 ? 4.808 -10.817 -59.656 1.00 64.38 507 ARG A CA 1
ATOM 3928 C C . ARG A 1 507 ? 3.338 -10.395 -59.579 1.00 64.38 507 ARG A C 1
ATOM 3930 O O . ARG A 1 507 ? 3.066 -9.339 -59.023 1.00 64.38 507 ARG A O 1
ATOM 3937 N N . GLN A 1 508 ? 2.418 -11.202 -60.113 1.00 61.75 508 GLN A N 1
ATOM 3938 C CA . GLN A 1 508 ? 0.971 -10.974 -59.985 1.00 61.75 508 GLN A CA 1
ATOM 3939 C C . GLN A 1 508 ? 0.444 -11.316 -58.583 1.00 61.75 508 GLN A C 1
ATOM 3941 O O . GLN A 1 508 ? -0.481 -10.666 -58.114 1.00 61.75 508 GLN A O 1
ATOM 3946 N N . GLU A 1 509 ? 1.072 -12.256 -57.873 1.00 61.59 509 GLU A N 1
ATOM 3947 C CA . GLU A 1 509 ? 0.677 -12.613 -56.502 1.00 61.59 509 GLU A CA 1
ATOM 3948 C C . GLU A 1 509 ? 1.081 -11.529 -55.484 1.00 61.59 509 GLU A C 1
ATOM 3950 O O . GLU A 1 509 ? 0.447 -11.379 -54.445 1.00 61.59 509 GLU A O 1
ATOM 3955 N N . LEU A 1 510 ? 2.099 -10.712 -55.791 1.00 57.16 510 LEU A N 1
ATOM 3956 C CA . LEU A 1 510 ? 2.542 -9.591 -54.946 1.00 57.16 510 LEU A CA 1
ATOM 3957 C C . LEU A 1 510 ? 1.515 -8.451 -54.827 1.00 57.16 510 LEU A C 1
ATOM 3959 O O . LEU A 1 510 ? 1.571 -7.699 -53.854 1.00 57.16 510 LEU A O 1
ATOM 3963 N N . SER A 1 511 ? 0.598 -8.302 -55.790 1.00 55.91 511 SER A N 1
ATOM 3964 C CA . SER A 1 511 ? -0.449 -7.267 -55.759 1.00 55.91 511 SER A CA 1
ATOM 3965 C C . SER A 1 511 ? -1.636 -7.601 -54.848 1.00 55.91 511 SER A C 1
ATOM 3967 O O . SER A 1 511 ? -2.343 -6.678 -54.449 1.00 55.91 511 SER A O 1
ATOM 3969 N N . ASP A 1 512 ? -1.821 -8.868 -54.464 1.00 54.66 512 ASP A N 1
ATOM 3970 C CA . ASP A 1 512 ? -3.043 -9.350 -53.794 1.00 54.66 512 ASP A CA 1
ATOM 3971 C C . ASP A 1 512 ? -2.948 -9.413 -52.256 1.00 54.66 512 ASP A C 1
ATOM 3973 O O . ASP A 1 512 ? -3.852 -9.907 -51.578 1.00 54.66 512 ASP A O 1
ATOM 3977 N N . PHE A 1 513 ? -1.882 -8.888 -51.648 1.00 56.69 513 PHE A N 1
ATOM 3978 C CA . PHE A 1 513 ? -1.688 -8.994 -50.200 1.00 56.69 513 PHE A CA 1
ATOM 3979 C C . PHE A 1 513 ? -2.420 -7.902 -49.400 1.00 56.69 513 PHE A C 1
ATOM 3981 O O . PHE A 1 513 ? -1.808 -6.989 -48.838 1.00 56.69 513 PHE A O 1
ATOM 3988 N N . SER A 1 514 ? -3.740 -8.033 -49.249 1.00 55.72 514 SER A N 1
ATOM 3989 C CA . SER A 1 514 ? -4.448 -7.361 -48.152 1.00 55.72 514 SER A CA 1
ATOM 3990 C C . SER A 1 514 ? -4.058 -8.022 -46.823 1.00 55.72 514 SER A C 1
ATOM 3992 O O . SER A 1 514 ? -4.361 -9.193 -46.602 1.00 55.72 514 SER A O 1
ATOM 3994 N N . GLY A 1 515 ? -3.375 -7.293 -45.935 1.00 65.81 515 GLY A N 1
ATOM 3995 C CA . GLY A 1 515 ? -2.945 -7.813 -44.628 1.00 65.81 515 GLY A CA 1
ATOM 3996 C C . GLY A 1 515 ? -1.464 -8.191 -44.520 1.00 65.81 515 GLY A C 1
ATOM 3997 O O . GLY A 1 515 ? -1.084 -8.843 -43.549 1.00 65.81 515 GLY A O 1
ATOM 3998 N N . PHE A 1 516 ? -0.615 -7.770 -45.466 1.00 69.56 516 PHE A N 1
ATOM 3999 C CA . PHE A 1 516 ? 0.838 -7.888 -45.312 1.00 69.56 516 PHE A CA 1
ATOM 4000 C C . PHE A 1 516 ? 1.323 -7.087 -44.096 1.00 69.56 516 PHE A C 1
ATOM 4002 O O . PHE A 1 516 ? 1.169 -5.865 -44.033 1.00 69.56 516 PHE A O 1
ATOM 4009 N N . ALA A 1 517 ? 1.921 -7.787 -43.138 1.00 68.00 517 ALA A N 1
ATOM 4010 C CA . ALA A 1 517 ? 2.399 -7.238 -41.881 1.00 68.00 517 ALA A CA 1
ATOM 4011 C C . ALA A 1 517 ? 3.886 -7.571 -41.722 1.00 68.00 517 ALA A C 1
ATOM 4013 O O . ALA A 1 517 ? 4.277 -8.739 -41.746 1.00 68.00 517 ALA A O 1
ATOM 4014 N N . LEU A 1 518 ? 4.728 -6.549 -41.561 1.00 69.56 518 LEU A N 1
ATOM 4015 C CA . LEU A 1 518 ? 6.154 -6.757 -41.302 1.00 69.56 518 LEU A CA 1
ATOM 4016 C C . LEU A 1 518 ? 6.365 -7.166 -39.848 1.00 69.56 518 LEU A C 1
ATOM 4018 O O . LEU A 1 518 ? 6.191 -6.346 -38.948 1.00 69.56 518 LEU A O 1
ATOM 4022 N N . ALA A 1 519 ? 6.766 -8.414 -39.613 1.00 68.94 519 ALA A N 1
ATOM 4023 C CA . ALA A 1 519 ? 7.139 -8.852 -38.276 1.00 68.94 519 ALA A CA 1
ATOM 4024 C C . ALA A 1 519 ? 8.341 -8.024 -37.765 1.00 68.94 519 ALA A C 1
ATOM 4026 O O . ALA A 1 519 ? 9.331 -7.878 -38.490 1.00 68.94 519 ALA A O 1
ATOM 4027 N N . PRO A 1 520 ? 8.290 -7.480 -36.535 1.00 65.00 520 PRO A N 1
ATOM 4028 C CA . PRO A 1 520 ? 9.452 -6.864 -35.916 1.00 65.00 520 PRO A CA 1
ATOM 4029 C C . PRO A 1 520 ? 10.547 -7.919 -35.756 1.00 65.00 520 PRO A C 1
ATOM 4031 O O . PRO A 1 520 ? 10.261 -9.098 -35.530 1.00 65.00 520 PRO A O 1
ATOM 4034 N N . ALA A 1 521 ? 11.807 -7.497 -35.886 1.00 64.75 521 ALA A N 1
ATOM 4035 C CA . ALA A 1 521 ? 12.936 -8.398 -35.705 1.00 64.75 521 ALA A CA 1
ATOM 4036 C C . ALA A 1 521 ? 12.817 -9.082 -34.330 1.00 64.75 521 ALA A C 1
ATOM 4038 O O . ALA A 1 521 ? 12.660 -8.374 -33.328 1.00 64.75 521 ALA A O 1
ATOM 4039 N N . PRO A 1 522 ? 12.873 -10.426 -34.254 1.00 60.12 522 PRO A N 1
ATOM 4040 C CA . PRO A 1 522 ? 12.883 -11.090 -32.964 1.00 60.12 522 PRO A CA 1
ATOM 4041 C C . PRO A 1 522 ? 14.080 -10.559 -32.166 1.00 60.12 522 PRO A C 1
ATOM 4043 O O . PRO A 1 522 ? 15.144 -10.324 -32.757 1.00 60.12 522 PRO A O 1
ATOM 4046 N N . PRO A 1 523 ? 13.934 -10.336 -30.847 1.00 53.88 523 PRO A N 1
ATOM 4047 C CA . PRO A 1 523 ? 15.068 -9.956 -30.022 1.00 53.88 523 PRO A CA 1
ATOM 4048 C C . PRO A 1 523 ? 16.165 -10.993 -30.249 1.00 53.88 523 PRO A C 1
ATOM 4050 O O . PRO A 1 523 ? 15.915 -12.195 -30.122 1.00 53.88 523 PRO A O 1
ATOM 4053 N N . ARG A 1 524 ? 17.360 -10.538 -30.657 1.00 50.38 524 ARG A N 1
ATOM 4054 C CA . ARG A 1 524 ? 18.510 -11.436 -30.794 1.00 50.38 524 ARG A CA 1
ATOM 4055 C C . ARG A 1 524 ? 18.631 -12.191 -29.471 1.00 50.38 524 ARG A C 1
ATOM 4057 O O . ARG A 1 524 ? 18.672 -11.524 -28.431 1.00 50.38 524 ARG A O 1
ATOM 4064 N N . PRO A 1 525 ? 18.639 -13.536 -29.476 1.00 50.31 525 PRO A N 1
ATOM 4065 C CA . PRO A 1 525 ? 18.937 -14.258 -28.256 1.00 50.31 525 PRO A CA 1
ATOM 4066 C C . PRO A 1 525 ? 20.272 -13.720 -27.725 1.00 50.31 525 PRO A C 1
ATOM 4068 O O . PRO A 1 525 ? 21.154 -13.418 -28.537 1.00 50.31 525 PRO A O 1
ATOM 4071 N N . PRO A 1 526 ? 20.417 -13.536 -26.401 1.00 43.81 526 PRO A N 1
ATOM 4072 C CA . PRO A 1 526 ? 21.716 -13.200 -25.835 1.00 43.81 526 PRO A CA 1
ATOM 4073 C C . PRO A 1 526 ? 22.733 -14.214 -26.367 1.00 43.81 526 PRO A C 1
ATOM 4075 O O . PRO A 1 526 ? 22.377 -15.379 -26.562 1.00 43.81 526 PRO A O 1
ATOM 4078 N N . ASP A 1 527 ? 23.965 -13.768 -26.620 1.00 44.34 527 ASP A N 1
ATOM 4079 C CA . ASP A 1 527 ? 25.066 -14.501 -27.276 1.00 44.34 527 ASP A CA 1
ATOM 4080 C C . ASP A 1 527 ? 25.484 -15.833 -26.585 1.00 44.34 527 ASP A C 1
ATOM 4082 O O . ASP A 1 527 ? 26.560 -16.370 -26.822 1.00 44.34 527 ASP A O 1
ATOM 4086 N N . THR A 1 528 ? 24.645 -16.396 -25.718 1.00 44.41 528 THR A N 1
ATOM 4087 C CA . THR A 1 528 ? 24.855 -17.576 -24.878 1.00 44.41 528 THR A CA 1
ATOM 4088 C C . THR A 1 528 ? 24.043 -18.814 -25.272 1.00 44.41 528 THR A C 1
ATOM 4090 O O . THR A 1 528 ? 24.102 -19.821 -24.569 1.00 44.41 528 THR A O 1
ATOM 4093 N N . ALA A 1 529 ? 23.344 -18.825 -26.410 1.00 46.75 529 ALA A N 1
ATOM 4094 C CA . ALA A 1 529 ? 22.725 -20.053 -26.914 1.00 46.75 529 ALA A CA 1
ATOM 4095 C C . ALA A 1 529 ? 22.955 -20.254 -28.418 1.00 46.75 529 ALA A C 1
ATOM 4097 O O . ALA A 1 529 ? 22.027 -20.165 -29.218 1.00 46.75 529 ALA A O 1
ATOM 4098 N N . GLU A 1 530 ? 24.176 -20.642 -28.804 1.00 50.97 530 GLU A N 1
ATOM 4099 C CA . GLU A 1 530 ? 24.416 -21.370 -30.063 1.00 50.97 530 GLU A CA 1
ATOM 4100 C C . GLU A 1 530 ? 23.808 -22.790 -30.007 1.00 50.97 530 GLU A C 1
ATOM 4102 O O . GLU A 1 530 ? 24.469 -23.807 -30.252 1.00 50.97 530 GLU A O 1
ATOM 4107 N N . ALA A 1 531 ? 22.519 -22.905 -29.681 1.00 53.47 531 ALA A N 1
ATOM 4108 C CA . ALA A 1 531 ? 21.799 -24.117 -30.026 1.00 53.47 531 ALA A CA 1
ATOM 4109 C C . ALA A 1 531 ? 21.861 -24.244 -31.560 1.00 53.47 531 ALA A C 1
ATOM 4111 O O . ALA A 1 531 ? 21.630 -23.250 -32.252 1.00 53.47 531 ALA A O 1
ATOM 4112 N N . PRO A 1 532 ? 22.202 -25.416 -32.136 1.00 56.88 532 PRO A N 1
ATOM 4113 C CA . PRO A 1 532 ? 22.093 -25.611 -33.568 1.00 56.88 532 PRO A CA 1
ATOM 4114 C C . PRO A 1 532 ? 20.701 -25.171 -33.992 1.00 56.88 532 PRO A C 1
ATOM 4116 O O . PRO A 1 532 ? 19.740 -25.698 -33.421 1.00 56.88 532 PRO A O 1
ATOM 4119 N N . PRO A 1 533 ? 20.578 -24.256 -34.965 1.00 58.47 533 PRO A N 1
ATOM 4120 C CA . PRO A 1 533 ? 19.291 -23.971 -35.556 1.00 58.47 533 PRO A CA 1
ATOM 4121 C C . PRO A 1 533 ? 18.721 -25.304 -36.039 1.00 58.47 533 PRO A C 1
ATOM 4123 O O . PRO A 1 533 ? 19.270 -25.952 -36.931 1.00 58.47 533 PRO A O 1
ATOM 4126 N N . ARG A 1 534 ? 17.669 -25.771 -35.357 1.00 62.44 534 ARG A N 1
ATOM 4127 C CA . ARG A 1 534 ? 16.901 -26.950 -35.780 1.00 62.44 534 ARG A CA 1
ATOM 4128 C C . ARG A 1 534 ? 16.191 -26.650 -37.093 1.00 62.44 534 ARG A C 1
ATOM 4130 O O . ARG A 1 534 ? 15.963 -27.552 -37.890 1.00 62.44 534 ARG A O 1
ATOM 4137 N N . ASN A 1 535 ? 15.869 -25.376 -37.295 1.00 73.62 535 ASN A N 1
ATOM 4138 C CA . ASN A 1 535 ? 15.279 -24.850 -38.500 1.00 73.62 535 ASN A CA 1
ATOM 4139 C C . ASN A 1 535 ? 16.377 -24.344 -39.460 1.00 73.62 535 ASN A C 1
ATOM 4141 O O . ASN A 1 535 ? 17.122 -23.429 -39.105 1.00 73.62 535 ASN A O 1
ATOM 4145 N N . PRO A 1 536 ? 16.477 -24.883 -40.687 1.00 76.81 536 PRO A N 1
ATOM 4146 C CA . PRO A 1 536 ? 17.435 -24.415 -41.689 1.00 76.81 536 PRO A CA 1
ATOM 4147 C C . PRO A 1 536 ? 17.325 -22.920 -42.031 1.00 76.81 536 PRO A C 1
ATOM 4149 O O . PRO A 1 536 ? 18.321 -22.324 -42.437 1.00 76.81 536 PRO A O 1
ATOM 4152 N N . PHE A 1 537 ? 16.145 -22.311 -41.856 1.00 77.75 537 PHE A N 1
ATOM 4153 C CA . PHE A 1 537 ? 15.899 -20.900 -42.179 1.00 77.75 537 PHE A CA 1
ATOM 4154 C C . PHE A 1 537 ? 16.528 -19.907 -41.189 1.00 77.75 537 PHE A C 1
ATOM 4156 O O . PHE A 1 537 ? 16.701 -18.741 -41.536 1.00 77.75 537 PHE A O 1
ATOM 4163 N N . ASP A 1 538 ? 16.944 -20.362 -40.006 1.00 75.25 538 ASP A N 1
ATOM 4164 C CA . ASP A 1 538 ? 17.601 -19.510 -39.003 1.00 75.25 538 ASP A CA 1
ATOM 4165 C C . ASP A 1 538 ? 19.117 -19.373 -39.264 1.00 75.25 538 ASP A C 1
ATOM 4167 O O . ASP A 1 538 ? 19.823 -18.619 -38.589 1.00 75.25 538 ASP A O 1
ATOM 4171 N N . ILE A 1 539 ? 19.655 -20.118 -40.239 1.00 79.19 539 ILE A N 1
ATOM 4172 C CA . ILE A 1 539 ? 21.082 -20.110 -40.563 1.00 79.19 539 ILE A CA 1
ATOM 4173 C C . ILE A 1 539 ? 21.406 -18.891 -41.425 1.00 79.19 539 ILE A C 1
ATOM 4175 O O . ILE A 1 539 ? 21.020 -18.801 -42.591 1.00 79.19 539 ILE A O 1
ATOM 4179 N N . SER A 1 540 ? 22.201 -17.973 -40.874 1.00 79.94 540 SER A N 1
ATOM 4180 C CA . SER A 1 540 ? 22.696 -16.825 -41.633 1.00 79.94 540 SER A CA 1
ATOM 4181 C C . SER A 1 540 ? 23.539 -17.269 -42.839 1.00 79.94 540 SER A C 1
ATOM 4183 O O . SER A 1 540 ? 24.348 -18.197 -42.749 1.00 79.94 540 SER A O 1
ATOM 4185 N N . ARG A 1 541 ? 23.421 -16.564 -43.971 1.00 78.94 541 ARG A N 1
ATOM 4186 C CA . ARG A 1 541 ? 24.187 -16.883 -45.192 1.00 78.94 541 ARG A CA 1
ATOM 4187 C C . ARG A 1 541 ? 25.705 -16.853 -44.969 1.00 78.94 541 ARG A C 1
ATOM 4189 O O . ARG A 1 541 ? 26.416 -17.650 -45.572 1.00 78.94 541 ARG A O 1
ATOM 4196 N N . ALA A 1 542 ? 26.190 -15.965 -44.099 1.00 82.31 542 ALA A N 1
ATOM 4197 C CA . ALA A 1 542 ? 27.613 -15.823 -43.790 1.00 82.31 542 ALA A CA 1
ATOM 4198 C C . ALA A 1 542 ? 28.188 -17.058 -43.075 1.00 82.31 542 ALA A C 1
ATOM 4200 O O . ALA A 1 542 ? 29.334 -17.430 -43.317 1.00 82.31 542 ALA A O 1
ATOM 4201 N N . SER A 1 543 ? 27.388 -17.720 -42.234 1.00 80.25 543 SER A N 1
ATOM 4202 C CA . SER A 1 543 ? 27.803 -18.903 -41.474 1.00 80.25 543 SER A CA 1
ATOM 4203 C C . SER A 1 543 ? 27.340 -20.228 -42.089 1.00 80.25 543 SER A C 1
ATOM 4205 O O . SER A 1 543 ? 27.665 -21.284 -41.549 1.00 80.25 543 SER A O 1
ATOM 4207 N N . LEU A 1 544 ? 26.636 -20.209 -43.229 1.00 82.75 544 LEU A N 1
ATOM 4208 C CA . LEU A 1 544 ? 25.973 -21.382 -43.811 1.00 82.75 544 LEU A CA 1
ATOM 4209 C C . LEU A 1 544 ? 26.918 -22.564 -44.047 1.00 82.75 544 LEU A C 1
ATOM 4211 O O . LEU A 1 544 ? 26.647 -23.665 -43.581 1.00 82.75 544 LEU A O 1
ATOM 4215 N N . LEU A 1 545 ? 28.044 -22.348 -44.731 1.00 84.38 545 LEU A N 1
ATOM 4216 C CA . LEU A 1 545 ? 28.997 -23.424 -45.036 1.00 84.38 545 LEU A CA 1
ATOM 4217 C C . LEU A 1 545 ? 29.602 -24.024 -43.762 1.00 84.38 545 LEU A C 1
ATOM 4219 O O . LEU A 1 545 ? 29.715 -25.243 -43.636 1.00 84.38 545 LEU A O 1
ATOM 4223 N N . HIS A 1 546 ? 29.938 -23.166 -42.798 1.00 80.12 546 HIS A N 1
ATOM 4224 C CA . HIS A 1 546 ? 30.493 -23.586 -41.518 1.00 80.12 546 HIS A CA 1
ATOM 4225 C C . HIS A 1 546 ? 29.462 -24.374 -40.698 1.00 80.12 546 HIS A C 1
ATOM 4227 O O . HIS A 1 546 ? 29.763 -25.443 -40.167 1.00 80.12 546 HIS A O 1
ATOM 4233 N N . GLN A 1 547 ? 28.214 -23.904 -40.666 1.00 79.00 547 GLN A N 1
ATOM 4234 C CA . GLN A 1 547 ? 27.130 -24.565 -39.953 1.00 79.00 547 GLN A CA 1
ATOM 4235 C C . GLN A 1 547 ? 26.734 -25.889 -40.612 1.00 79.00 547 GLN A C 1
ATOM 4237 O O . GLN A 1 547 ? 26.509 -26.865 -39.906 1.00 79.00 547 GLN A O 1
ATOM 4242 N N . VAL A 1 548 ? 26.711 -25.972 -41.944 1.00 83.69 548 VAL A N 1
ATOM 4243 C CA . VAL A 1 548 ? 26.463 -27.223 -42.682 1.00 83.69 548 VAL A CA 1
ATOM 4244 C C . VAL A 1 548 ? 27.573 -28.237 -42.428 1.00 83.69 548 VAL A C 1
ATOM 4246 O O . VAL A 1 548 ? 27.278 -29.408 -42.199 1.00 83.69 548 VAL A O 1
ATOM 4249 N N . ALA A 1 549 ? 28.836 -27.806 -42.380 1.00 80.62 549 ALA A N 1
ATOM 4250 C CA . ALA A 1 549 ? 29.941 -28.679 -41.997 1.00 80.62 549 ALA A CA 1
ATOM 4251 C C . ALA A 1 549 ? 29.782 -29.200 -40.554 1.00 80.62 549 ALA A C 1
ATOM 4253 O O . ALA A 1 549 ? 29.920 -30.404 -40.328 1.00 80.62 549 ALA A O 1
ATOM 4254 N N . ARG A 1 550 ? 29.400 -28.336 -39.596 1.00 75.06 550 ARG A N 1
ATOM 4255 C CA . ARG A 1 550 ? 29.084 -28.732 -38.207 1.00 75.06 550 ARG A CA 1
ATOM 4256 C C . ARG A 1 550 ? 27.892 -29.695 -38.144 1.00 75.06 550 ARG A C 1
ATOM 4258 O O . ARG A 1 550 ? 27.968 -30.701 -37.447 1.00 75.06 550 ARG A O 1
ATOM 4265 N N . MET A 1 551 ? 26.809 -29.432 -38.877 1.00 76.62 551 MET A N 1
ATOM 4266 C CA . MET A 1 551 ? 25.617 -30.292 -38.933 1.00 76.62 551 MET A CA 1
ATOM 4267 C C . MET A 1 551 ? 25.926 -31.654 -39.560 1.00 76.62 551 MET A C 1
ATOM 4269 O O . MET A 1 551 ? 25.512 -32.678 -39.025 1.00 76.62 551 MET A O 1
ATOM 4273 N N . ARG A 1 552 ? 26.719 -31.687 -40.636 1.00 80.50 552 ARG A N 1
ATOM 4274 C CA . ARG A 1 552 ? 27.190 -32.924 -41.269 1.00 80.50 552 ARG A CA 1
ATOM 4275 C C . ARG A 1 552 ? 28.079 -33.728 -40.324 1.00 80.50 552 ARG A C 1
ATOM 4277 O O . ARG A 1 552 ? 27.887 -34.932 -40.191 1.00 80.50 552 ARG A O 1
ATOM 4284 N N . ALA A 1 553 ? 29.019 -33.075 -39.642 1.00 73.56 553 ALA A N 1
ATOM 4285 C CA . ALA A 1 553 ? 29.870 -33.729 -38.652 1.00 73.56 553 ALA A CA 1
ATOM 4286 C C . ALA A 1 553 ? 29.045 -34.313 -37.490 1.00 73.56 553 ALA A C 1
ATOM 4288 O O . ALA A 1 553 ? 29.307 -35.444 -37.082 1.00 73.56 553 ALA A O 1
ATOM 4289 N N . ARG A 1 554 ? 28.017 -33.582 -37.027 1.00 70.81 554 ARG A N 1
ATOM 4290 C CA . ARG A 1 554 ? 27.051 -34.024 -36.004 1.00 70.81 554 ARG A CA 1
ATOM 4291 C C . ARG A 1 554 ? 26.216 -35.220 -36.466 1.00 70.81 554 ARG A C 1
ATOM 4293 O O . ARG A 1 554 ? 26.088 -36.175 -35.715 1.00 70.81 554 ARG A O 1
ATOM 4300 N N . TYR A 1 555 ? 25.696 -35.198 -37.693 1.00 75.19 555 TYR A N 1
ATOM 4301 C CA . TYR A 1 555 ? 24.903 -36.299 -38.253 1.00 75.19 555 TYR A CA 1
ATOM 4302 C C . TYR A 1 555 ? 25.723 -37.588 -38.408 1.00 75.19 555 TYR A C 1
ATOM 4304 O O . TYR A 1 555 ? 25.241 -38.677 -38.118 1.00 75.19 555 TYR A O 1
ATOM 4312 N N . LEU A 1 556 ? 26.983 -37.463 -38.837 1.00 80.19 556 LEU A N 1
ATOM 4313 C CA . LEU A 1 556 ? 27.848 -38.609 -39.126 1.00 80.19 556 LEU A CA 1
ATOM 4314 C C . LEU A 1 556 ? 28.531 -39.215 -37.886 1.00 80.19 556 LEU A C 1
ATOM 4316 O O . LEU A 1 556 ? 29.026 -40.334 -37.975 1.00 80.19 556 LEU A O 1
ATOM 4320 N N . HIS A 1 557 ? 28.553 -38.524 -36.736 1.00 68.56 557 HIS A N 1
ATOM 4321 C CA . HIS A 1 557 ? 29.203 -39.011 -35.507 1.00 68.56 557 HIS A CA 1
ATOM 4322 C C . HIS A 1 557 ? 28.281 -38.927 -34.275 1.00 68.56 557 HIS A C 1
ATOM 4324 O O . HIS A 1 557 ? 28.488 -38.070 -33.411 1.00 68.56 557 HIS A O 1
ATOM 4330 N N . PRO A 1 558 ? 27.300 -39.843 -34.130 1.00 59.72 558 PRO A N 1
ATOM 4331 C CA . PRO A 1 558 ? 26.291 -39.780 -33.069 1.00 59.72 558 PRO A CA 1
ATOM 4332 C C . PRO A 1 558 ? 26.839 -39.864 -31.636 1.00 59.72 558 PRO A C 1
ATOM 4334 O O . PRO A 1 558 ? 26.275 -39.280 -30.716 1.00 59.72 558 PRO A O 1
ATOM 4337 N N . GLY A 1 559 ? 27.961 -40.565 -31.435 1.00 59.25 559 GLY A N 1
ATOM 4338 C CA . GLY A 1 559 ? 28.545 -40.810 -30.109 1.00 59.25 559 GLY A CA 1
ATOM 4339 C C . GLY A 1 559 ? 29.285 -39.619 -29.488 1.00 59.25 559 GLY A C 1
ATOM 4340 O O . GLY A 1 559 ? 29.504 -39.596 -28.280 1.00 59.25 559 GLY A O 1
ATOM 4341 N N . THR A 1 560 ? 29.649 -38.612 -30.285 1.00 55.00 560 THR A N 1
ATOM 4342 C CA . THR A 1 560 ? 30.350 -37.397 -29.822 1.00 55.00 560 THR A CA 1
ATOM 4343 C C . THR A 1 560 ? 29.384 -36.231 -29.568 1.00 55.00 560 THR A C 1
ATOM 4345 O O . THR A 1 560 ? 29.807 -35.180 -29.087 1.00 55.00 560 THR A O 1
ATOM 4348 N N . ILE A 1 561 ? 28.091 -36.421 -29.881 1.00 52.81 561 ILE A N 1
ATOM 4349 C CA . ILE A 1 561 ? 27.040 -35.390 -29.890 1.00 52.81 561 ILE A CA 1
ATOM 4350 C C . ILE A 1 561 ? 26.835 -34.745 -28.515 1.00 52.81 561 ILE A C 1
ATOM 4352 O O . ILE A 1 561 ? 26.732 -33.526 -28.443 1.00 52.81 561 ILE A O 1
ATOM 4356 N N . LEU A 1 562 ? 26.818 -35.525 -27.433 1.00 50.84 562 LEU A N 1
ATOM 4357 C CA . LEU A 1 562 ? 26.589 -34.990 -26.083 1.00 50.84 562 LEU A CA 1
ATOM 4358 C C . LEU A 1 562 ? 27.812 -34.230 -25.539 1.00 50.84 562 LEU A C 1
ATOM 4360 O O . LEU A 1 562 ? 27.684 -33.171 -24.944 1.00 50.84 562 LEU A O 1
ATOM 4364 N N . ARG A 1 563 ? 29.031 -34.712 -25.806 1.00 46.97 563 ARG A N 1
ATOM 4365 C CA . ARG A 1 563 ? 30.230 -34.281 -25.065 1.00 46.97 563 ARG A CA 1
ATOM 4366 C C . ARG A 1 563 ? 30.784 -32.902 -25.440 1.00 46.97 563 ARG A C 1
ATOM 4368 O O . ARG A 1 563 ? 31.370 -32.243 -24.591 1.00 46.97 563 ARG A O 1
ATOM 4375 N N . LEU A 1 564 ? 30.664 -32.491 -26.704 1.00 48.34 564 LEU A N 1
ATOM 4376 C CA . LEU A 1 564 ? 31.241 -31.225 -27.189 1.00 48.34 564 LEU A CA 1
ATOM 4377 C C . LEU A 1 564 ? 30.305 -30.029 -26.986 1.00 48.34 564 LEU A C 1
ATOM 4379 O O . LEU A 1 564 ? 30.779 -28.918 -26.783 1.00 48.34 564 LEU A O 1
ATOM 4383 N N . GLN A 1 565 ? 28.992 -30.262 -27.020 1.00 49.31 565 GLN A N 1
ATOM 4384 C CA . GLN A 1 565 ? 27.985 -29.245 -26.716 1.00 49.31 565 GLN A CA 1
ATOM 4385 C C . GLN A 1 565 ? 27.919 -28.961 -25.220 1.00 49.31 565 GLN A C 1
ATOM 4387 O O . GLN A 1 565 ? 27.909 -27.798 -24.819 1.00 49.31 565 GLN A O 1
ATOM 4392 N N . ASP A 1 566 ? 27.993 -30.027 -24.418 1.00 51.38 566 ASP A N 1
ATOM 4393 C CA . ASP A 1 566 ? 28.118 -29.912 -22.976 1.00 51.38 566 ASP A CA 1
ATOM 4394 C C . ASP A 1 566 ? 29.374 -29.116 -22.606 1.00 51.38 566 ASP A C 1
ATOM 4396 O O . ASP A 1 566 ? 29.288 -28.289 -21.723 1.00 51.38 566 ASP A O 1
ATOM 4400 N N . ALA A 1 567 ? 30.522 -29.264 -23.278 1.00 49.59 567 ALA A N 1
ATOM 4401 C CA . ALA A 1 567 ? 31.764 -28.612 -22.839 1.00 49.59 567 ALA A CA 1
ATOM 4402 C C . ALA A 1 567 ? 31.734 -27.067 -22.870 1.00 49.59 567 ALA A C 1
ATOM 4404 O O . ALA A 1 567 ? 32.108 -26.442 -21.878 1.00 49.59 567 ALA A O 1
ATOM 4405 N N . GLU A 1 568 ? 31.284 -26.443 -23.967 1.00 51.31 568 GLU A N 1
ATOM 4406 C CA . GLU A 1 568 ? 31.179 -24.973 -24.065 1.00 51.31 568 GLU A CA 1
ATOM 4407 C C . GLU A 1 568 ? 29.997 -24.424 -23.258 1.00 51.31 568 GLU A C 1
ATOM 4409 O O . GLU A 1 568 ? 30.140 -23.402 -22.589 1.00 51.31 568 GLU A O 1
ATOM 4414 N N . GLN A 1 569 ? 28.844 -25.110 -23.254 1.00 54.53 569 GLN A N 1
ATOM 4415 C CA . GLN A 1 569 ? 27.719 -24.703 -22.407 1.00 54.53 569 GLN A CA 1
ATOM 4416 C C . GLN A 1 569 ? 28.053 -24.857 -20.917 1.00 54.53 569 GLN A C 1
ATOM 4418 O O . GLN A 1 569 ? 27.785 -23.926 -20.169 1.00 54.53 569 GLN A O 1
ATOM 4423 N N . LEU A 1 570 ? 28.707 -25.947 -20.490 1.00 54.91 570 LEU A N 1
ATOM 4424 C CA . LEU A 1 570 ? 29.200 -26.159 -19.118 1.00 54.91 570 LEU A CA 1
ATOM 4425 C C . LEU A 1 570 ? 30.219 -25.092 -18.707 1.00 54.91 570 LEU A C 1
ATOM 4427 O O . LEU A 1 570 ? 30.187 -24.655 -17.561 1.00 54.91 570 LEU A O 1
ATOM 4431 N N . HIS A 1 571 ? 31.103 -24.661 -19.616 1.00 56.12 571 HIS A N 1
ATOM 4432 C CA . HIS A 1 571 ? 32.068 -23.587 -19.346 1.00 56.12 571 HIS A CA 1
ATOM 4433 C C . HIS A 1 571 ? 31.417 -22.205 -19.208 1.00 56.12 571 HIS A C 1
ATOM 4435 O O . HIS A 1 571 ? 31.979 -21.331 -18.549 1.00 56.12 571 HIS A O 1
ATOM 4441 N N . ASN A 1 572 ? 30.236 -22.022 -19.801 1.00 56.47 572 ASN A N 1
ATOM 4442 C CA . ASN A 1 572 ? 29.468 -20.781 -19.754 1.00 56.47 572 ASN A CA 1
ATOM 4443 C C . ASN A 1 572 ? 28.347 -20.804 -18.699 1.00 56.47 572 ASN A C 1
ATOM 4445 O O . ASN A 1 572 ? 27.616 -19.819 -18.567 1.00 56.47 572 ASN A O 1
ATOM 4449 N N . LEU A 1 573 ? 28.197 -21.894 -17.932 1.00 57.66 573 LEU A N 1
ATOM 4450 C CA . LEU A 1 573 ? 27.242 -21.939 -16.829 1.00 57.66 573 LEU A CA 1
ATOM 4451 C C . LEU A 1 573 ? 27.749 -21.078 -15.664 1.00 57.66 573 LEU A C 1
ATOM 4453 O O . LEU A 1 573 ? 28.880 -21.258 -15.205 1.00 57.66 573 LEU A O 1
ATOM 4457 N N . PRO A 1 574 ? 26.922 -20.166 -15.123 1.00 59.09 574 PRO A N 1
ATOM 4458 C CA . PRO A 1 574 ? 27.279 -19.458 -13.906 1.00 59.09 574 PRO A CA 1
ATOM 4459 C C . PRO A 1 574 ? 27.504 -20.465 -12.771 1.00 59.09 574 PRO A C 1
ATOM 4461 O O . PRO A 1 574 ? 26.759 -21.434 -12.625 1.00 59.09 574 PRO A O 1
ATOM 4464 N N . VAL A 1 575 ? 28.511 -20.210 -11.931 1.00 59.09 575 VAL A N 1
ATOM 4465 C CA . VAL A 1 575 ? 28.947 -21.111 -10.842 1.00 59.09 575 VAL A CA 1
ATOM 4466 C C . VAL A 1 575 ? 27.788 -21.535 -9.924 1.00 59.09 575 VAL A C 1
ATOM 4468 O O . VAL A 1 575 ? 27.778 -22.652 -9.414 1.00 59.09 575 VAL A O 1
ATOM 4471 N N . SER A 1 576 ? 26.772 -20.683 -9.756 1.00 60.38 576 SER A N 1
ATOM 4472 C CA . SER A 1 576 ? 25.556 -20.974 -8.982 1.00 60.38 576 SER A CA 1
ATOM 4473 C C . SER A 1 576 ? 24.665 -22.074 -9.577 1.00 60.38 576 SER A C 1
ATOM 4475 O O . SER A 1 576 ? 23.909 -22.696 -8.836 1.00 60.38 576 SER A O 1
ATOM 4477 N N . GLN A 1 577 ? 24.747 -22.322 -10.888 1.00 57.19 577 GLN A N 1
ATOM 4478 C CA . GLN A 1 577 ? 24.012 -23.368 -11.609 1.00 57.19 577 GLN A CA 1
ATOM 4479 C C . GLN A 1 577 ? 24.839 -24.644 -11.823 1.00 57.19 577 GLN A C 1
ATOM 4481 O O . GLN A 1 577 ? 24.271 -25.680 -12.156 1.00 57.19 577 GLN A O 1
ATOM 4486 N N . MET A 1 578 ? 26.153 -24.621 -11.563 1.00 58.97 578 MET A N 1
ATOM 4487 C CA . MET A 1 578 ? 27.045 -25.793 -11.634 1.00 58.97 578 MET A CA 1
ATOM 4488 C C . MET A 1 578 ? 26.834 -26.795 -10.477 1.00 58.97 578 MET A C 1
ATOM 4490 O O . MET A 1 578 ? 27.758 -27.502 -10.069 1.00 58.97 578 MET A O 1
ATOM 4494 N N . GLY A 1 579 ? 25.630 -26.840 -9.901 1.00 59.38 579 GLY A N 1
ATOM 4495 C CA . GLY A 1 579 ? 25.290 -27.628 -8.723 1.00 59.38 579 GLY A CA 1
ATOM 4496 C C . GLY A 1 579 ? 25.552 -29.119 -8.920 1.00 59.38 579 GLY A C 1
ATOM 4497 O O . GLY A 1 579 ? 24.700 -29.832 -9.431 1.00 59.38 579 GLY A O 1
ATOM 4498 N N . ASN A 1 580 ? 26.737 -29.583 -8.512 1.00 51.84 580 ASN A N 1
ATOM 4499 C CA . ASN A 1 580 ? 26.968 -30.534 -7.415 1.00 51.84 580 ASN A CA 1
ATOM 4500 C C . ASN A 1 580 ? 28.396 -31.118 -7.494 1.00 51.84 580 ASN A C 1
ATOM 4502 O O . ASN A 1 580 ? 28.591 -32.332 -7.583 1.00 51.84 580 ASN A O 1
ATOM 4506 N N . TYR A 1 581 ? 29.430 -30.265 -7.457 1.00 56.22 581 TYR A N 1
ATOM 4507 C CA . TYR A 1 581 ? 30.824 -30.743 -7.419 1.00 56.22 581 TYR A CA 1
ATOM 4508 C C . TYR A 1 581 ? 31.073 -31.702 -6.238 1.00 56.22 581 TYR A C 1
ATOM 4510 O O . TYR A 1 581 ? 31.865 -32.635 -6.333 1.00 56.22 581 TYR A O 1
ATOM 4518 N N . GLN A 1 582 ? 30.325 -31.531 -5.144 1.00 54.62 582 GLN A N 1
ATOM 4519 C CA . GLN A 1 582 ? 30.351 -32.416 -3.981 1.00 54.62 582 GLN A CA 1
ATOM 4520 C C . GLN A 1 582 ? 29.838 -33.838 -4.275 1.00 54.62 582 GLN A C 1
ATOM 4522 O O . GLN A 1 582 ? 30.457 -34.796 -3.822 1.00 54.62 582 GLN A O 1
ATOM 4527 N N . GLU A 1 583 ? 28.753 -34.026 -5.034 1.00 57.19 583 GLU A N 1
ATOM 4528 C CA . GLU A 1 583 ? 28.349 -35.373 -5.479 1.00 57.19 583 GLU A CA 1
ATOM 4529 C C . GLU A 1 583 ? 29.313 -35.969 -6.498 1.00 57.19 583 GLU A C 1
ATOM 4531 O O . GLU A 1 583 ? 29.550 -37.176 -6.464 1.00 57.19 583 GLU A O 1
ATOM 4536 N N . TYR A 1 584 ? 29.885 -35.148 -7.382 1.00 60.72 584 TYR A N 1
ATOM 4537 C CA . TYR A 1 584 ? 30.901 -35.606 -8.327 1.00 60.72 584 TYR A CA 1
ATOM 4538 C C . TYR A 1 584 ? 32.137 -36.155 -7.597 1.00 60.72 584 TYR A C 1
ATOM 4540 O O . TYR A 1 584 ? 32.574 -37.267 -7.889 1.00 60.72 584 TYR A O 1
ATOM 4548 N N . LEU A 1 585 ? 32.628 -35.447 -6.572 1.00 58.94 585 LEU A N 1
ATOM 4549 C CA . LEU A 1 585 ? 33.708 -35.925 -5.700 1.00 58.94 585 LEU A CA 1
ATOM 4550 C C . LEU A 1 585 ? 33.339 -37.213 -4.946 1.00 58.94 585 LEU A C 1
ATOM 4552 O O . LEU A 1 585 ? 34.194 -38.073 -4.771 1.00 58.94 585 LEU A O 1
ATOM 4556 N N . LYS A 1 586 ? 32.075 -37.383 -4.530 1.00 62.00 586 LYS A N 1
ATOM 4557 C CA . LYS A 1 586 ? 31.597 -38.615 -3.867 1.00 62.00 586 LYS A CA 1
ATOM 4558 C C . LYS A 1 586 ? 31.492 -39.817 -4.811 1.00 62.00 586 LYS A C 1
ATOM 4560 O O . LYS A 1 586 ? 31.548 -40.950 -4.345 1.00 62.00 586 LYS A O 1
ATOM 4565 N N . ARG A 1 587 ? 31.291 -39.585 -6.114 1.00 65.38 587 ARG A N 1
ATOM 4566 C CA . ARG A 1 587 ? 31.216 -40.632 -7.151 1.00 65.38 587 ARG A CA 1
ATOM 4567 C C . ARG A 1 587 ? 32.573 -40.952 -7.774 1.00 65.38 587 ARG A C 1
ATOM 4569 O O . ARG A 1 587 ? 32.686 -41.965 -8.463 1.00 65.38 587 ARG A O 1
ATOM 4576 N N . MET A 1 588 ? 33.587 -40.114 -7.553 1.00 54.94 588 MET A N 1
ATOM 4577 C CA . MET A 1 588 ? 34.954 -40.445 -7.931 1.00 54.94 588 MET A CA 1
ATOM 4578 C C . MET A 1 588 ? 35.425 -41.649 -7.104 1.00 54.94 588 MET A C 1
ATOM 4580 O O . MET A 1 588 ? 35.322 -41.614 -5.877 1.00 54.94 588 MET A O 1
ATOM 4584 N N . PRO A 1 589 ? 35.936 -42.717 -7.745 1.00 54.19 589 PRO A N 1
ATOM 4585 C CA . PRO A 1 589 ? 36.573 -43.807 -7.024 1.00 54.19 589 PRO A CA 1
ATOM 4586 C C . PRO A 1 589 ? 37.691 -43.221 -6.165 1.00 54.19 589 PRO A C 1
ATOM 4588 O O . PRO A 1 589 ? 38.513 -42.457 -6.676 1.00 54.19 589 PRO A O 1
ATOM 4591 N N . THR A 1 590 ? 37.721 -43.557 -4.877 1.00 55.00 590 THR A N 1
ATOM 4592 C CA . THR A 1 590 ? 38.839 -43.190 -4.011 1.00 55.00 590 THR A CA 1
ATOM 4593 C C . THR A 1 590 ? 40.123 -43.708 -4.659 1.00 55.00 590 THR A C 1
ATOM 4595 O O . THR A 1 590 ? 40.227 -44.918 -4.890 1.00 55.00 590 THR A O 1
ATOM 4598 N N . PRO A 1 591 ? 41.088 -42.835 -5.007 1.00 57.38 591 PRO A N 1
ATOM 4599 C CA . PRO A 1 591 ? 42.366 -43.308 -5.506 1.00 57.38 591 PRO A CA 1
ATOM 4600 C C . PRO A 1 591 ? 42.976 -44.223 -4.442 1.00 57.38 591 PRO A C 1
ATOM 4602 O O . PRO A 1 591 ? 42.874 -43.951 -3.241 1.00 57.38 591 PRO A O 1
ATOM 4605 N N . LEU A 1 592 ? 43.540 -45.348 -4.886 1.00 53.81 592 LEU A N 1
ATOM 4606 C CA . LEU A 1 592 ? 44.237 -46.285 -4.010 1.00 53.81 592 LEU A CA 1
ATOM 4607 C C . LEU A 1 592 ? 45.266 -45.501 -3.190 1.00 53.81 592 LEU A C 1
ATOM 4609 O O . LEU A 1 592 ? 46.052 -44.739 -3.747 1.00 53.81 592 LEU A O 1
ATOM 4613 N N . ARG A 1 593 ? 45.195 -45.662 -1.866 1.00 52.12 593 ARG A N 1
ATOM 4614 C CA . ARG A 1 593 ? 46.050 -44.984 -0.887 1.00 52.12 593 ARG A CA 1
ATOM 4615 C C . ARG A 1 593 ? 47.517 -45.182 -1.279 1.00 52.12 593 ARG A C 1
ATOM 4617 O O . ARG A 1 593 ? 47.985 -46.318 -1.309 1.00 52.12 593 ARG A O 1
ATOM 4624 N N . GLU A 1 594 ? 48.230 -44.097 -1.558 1.00 55.91 594 GLU A N 1
ATOM 4625 C CA . GLU A 1 594 ? 49.692 -44.128 -1.560 1.00 55.91 594 GLU A CA 1
ATOM 4626 C C . GLU A 1 594 ? 50.164 -44.413 -0.123 1.00 55.91 594 GLU A C 1
ATOM 4628 O O . GLU A 1 594 ? 49.545 -43.972 0.847 1.00 55.91 594 GLU A O 1
ATOM 4633 N N . ILE A 1 595 ? 51.210 -45.232 0.009 1.00 49.78 595 ILE A N 1
ATOM 4634 C CA . ILE A 1 595 ? 51.671 -45.844 1.271 1.00 49.78 595 ILE A CA 1
ATOM 4635 C C . ILE A 1 595 ? 52.260 -44.819 2.264 1.00 49.78 595 ILE A C 1
ATOM 4637 O O . ILE A 1 595 ? 52.517 -45.162 3.413 1.00 49.78 595 ILE A O 1
ATOM 4641 N N . GLU A 1 596 ? 52.368 -43.541 1.899 1.00 46.59 596 GLU A N 1
ATOM 4642 C CA . GLU A 1 596 ? 52.803 -42.479 2.808 1.00 46.59 596 GLU A CA 1
ATOM 4643 C C . GLU A 1 596 ? 51.732 -41.394 2.958 1.00 46.59 596 GLU A C 1
ATOM 4645 O O . GLU A 1 596 ? 51.353 -40.698 2.014 1.00 46.59 596 GLU A O 1
ATOM 4650 N N . SER A 1 597 ? 51.225 -41.240 4.183 1.00 46.53 597 SER A N 1
ATOM 4651 C CA . SER A 1 597 ? 50.235 -40.227 4.537 1.00 46.53 597 SER A CA 1
ATOM 4652 C C . SER A 1 597 ? 50.881 -38.844 4.622 1.00 46.53 597 SER A C 1
ATOM 4654 O O . SER A 1 597 ? 51.281 -38.395 5.697 1.00 46.53 597 SER A O 1
ATOM 4656 N N . THR A 1 598 ? 50.954 -38.133 3.502 1.00 52.56 598 THR A N 1
ATOM 4657 C CA . THR A 1 598 ? 51.123 -36.677 3.542 1.00 52.56 598 THR A CA 1
ATOM 4658 C C . THR A 1 598 ? 49.786 -36.029 3.934 1.00 52.56 598 THR A C 1
ATOM 4660 O O . THR A 1 598 ? 48.733 -36.438 3.436 1.00 52.56 598 THR A O 1
ATOM 4663 N N . PRO A 1 599 ? 49.767 -35.051 4.859 1.00 49.84 599 PRO A N 1
ATOM 4664 C CA . PRO A 1 599 ? 48.520 -34.454 5.326 1.00 49.84 599 PRO A CA 1
ATOM 4665 C C . PRO A 1 599 ? 47.822 -33.712 4.177 1.00 49.84 599 PRO A C 1
ATOM 4667 O O . PRO A 1 599 ? 48.324 -32.721 3.644 1.00 49.84 599 PRO A O 1
ATOM 4670 N N . VAL A 1 600 ? 46.650 -34.216 3.787 1.00 49.59 600 VAL A N 1
ATOM 4671 C CA . VAL A 1 600 ? 45.858 -33.695 2.668 1.00 49.59 600 VAL A CA 1
ATOM 4672 C C . VAL A 1 600 ? 45.198 -32.372 3.065 1.00 49.59 600 VAL A C 1
ATOM 4674 O O . VAL A 1 600 ? 44.399 -32.308 3.999 1.00 49.59 600 VAL A O 1
ATOM 4677 N N . ARG A 1 601 ? 45.507 -31.306 2.314 1.00 56.00 601 ARG A N 1
ATOM 4678 C CA . ARG A 1 601 ? 44.809 -30.009 2.362 1.00 56.00 601 ARG A CA 1
ATOM 4679 C C . ARG A 1 601 ? 43.316 -30.203 2.097 1.00 56.00 601 ARG A C 1
ATOM 4681 O O . ARG A 1 601 ? 42.942 -30.630 1.010 1.00 56.00 601 ARG A O 1
ATOM 4688 N N . GLN A 1 602 ? 42.461 -29.792 3.029 1.00 55.06 602 GLN A N 1
ATOM 4689 C CA . GLN A 1 602 ? 41.009 -29.830 2.815 1.00 55.06 602 GLN A CA 1
ATOM 4690 C C . GLN A 1 602 ? 40.475 -28.590 2.062 1.00 55.06 602 GLN A C 1
ATOM 4692 O O . GLN A 1 602 ? 39.381 -28.638 1.511 1.00 55.06 602 GLN A O 1
ATOM 4697 N N . HIS A 1 603 ? 41.250 -27.497 1.975 1.00 53.16 603 HIS A N 1
ATOM 4698 C CA . HIS A 1 603 ? 40.893 -26.273 1.242 1.00 53.16 603 HIS A CA 1
ATOM 4699 C C . HIS A 1 603 ? 42.118 -25.637 0.554 1.00 53.16 603 HIS A C 1
ATOM 4701 O O . HIS A 1 603 ? 43.188 -25.527 1.150 1.00 53.16 603 HIS A O 1
ATOM 4707 N N . MET A 1 604 ? 41.965 -25.189 -0.701 1.00 48.97 604 MET A N 1
ATOM 4708 C CA . MET A 1 604 ? 43.023 -24.520 -1.489 1.00 48.97 604 MET A CA 1
ATOM 4709 C C . MET A 1 604 ? 43.160 -23.011 -1.208 1.00 48.97 604 MET A C 1
ATOM 4711 O O . MET A 1 604 ? 44.026 -22.363 -1.790 1.00 48.97 604 MET A O 1
ATOM 4715 N N . PHE A 1 605 ? 42.336 -22.441 -0.323 1.00 45.91 605 PHE A N 1
ATOM 4716 C CA . PHE A 1 605 ? 42.371 -21.017 0.017 1.00 45.91 605 PHE A CA 1
ATOM 4717 C C . PHE A 1 605 ? 42.149 -20.828 1.524 1.00 45.91 605 PHE A C 1
ATOM 4719 O O . PHE A 1 605 ? 41.115 -21.246 2.045 1.00 45.91 605 PHE A O 1
ATOM 4726 N N . GLY A 1 606 ? 43.121 -20.228 2.221 1.00 57.56 606 GLY A N 1
ATOM 4727 C CA . GLY A 1 606 ? 43.081 -19.983 3.671 1.00 57.56 606 GLY A CA 1
ATOM 4728 C C . GLY A 1 606 ? 44.367 -20.370 4.418 1.00 57.56 606 GLY A C 1
ATOM 4729 O O . GLY A 1 606 ? 45.219 -21.082 3.891 1.00 57.56 606 GLY A O 1
ATOM 4730 N N . ASN A 1 607 ? 44.507 -19.858 5.648 1.00 52.47 607 ASN A N 1
ATOM 4731 C CA . ASN A 1 607 ? 45.693 -19.997 6.504 1.00 52.47 607 ASN A CA 1
ATOM 4732 C C . ASN A 1 607 ? 46.003 -21.482 6.827 1.00 52.47 607 ASN A C 1
ATOM 4734 O O . ASN A 1 607 ? 45.152 -22.153 7.417 1.00 52.47 607 ASN A O 1
ATOM 4738 N N . PRO A 1 608 ? 47.206 -21.990 6.495 1.00 51.44 608 PRO A N 1
ATOM 4739 C CA . PRO A 1 608 ? 47.549 -23.414 6.561 1.00 51.44 608 PRO A CA 1
ATOM 4740 C C . PRO A 1 608 ? 47.710 -24.003 7.976 1.00 51.44 608 PRO A C 1
ATOM 4742 O O . PRO A 1 608 ? 47.917 -25.206 8.087 1.00 51.44 608 PRO A O 1
ATOM 4745 N N . PHE A 1 609 ? 47.599 -23.211 9.049 1.00 49.16 609 PHE A N 1
ATOM 4746 C CA . PHE A 1 609 ? 47.819 -23.678 10.431 1.00 49.16 609 PHE A CA 1
ATOM 4747 C C . PHE A 1 609 ? 46.550 -23.819 11.288 1.00 49.16 609 PHE A C 1
ATOM 4749 O O . PHE A 1 609 ? 46.641 -24.109 12.481 1.00 49.16 609 PHE A O 1
ATOM 4756 N N . LYS A 1 610 ? 45.350 -23.631 10.726 1.00 47.97 610 LYS A N 1
ATOM 4757 C CA . LYS A 1 610 ? 44.099 -23.795 11.486 1.00 47.97 610 LYS A CA 1
ATOM 4758 C C . LYS A 1 610 ? 43.616 -25.249 11.402 1.00 47.97 610 LYS A C 1
ATOM 4760 O O . LYS A 1 610 ? 42.770 -25.583 10.582 1.00 47.97 610 LYS A O 1
ATOM 4765 N N . ILE A 1 611 ? 44.197 -26.117 12.230 1.00 49.25 611 ILE A N 1
ATOM 4766 C CA . ILE A 1 611 ? 43.775 -27.517 12.386 1.00 49.25 611 ILE A CA 1
ATOM 4767 C C . ILE A 1 611 ? 42.475 -27.526 13.197 1.00 49.25 611 ILE A C 1
ATOM 4769 O O . ILE A 1 611 ? 42.452 -27.116 14.359 1.00 49.25 611 ILE A O 1
ATOM 4773 N N . GLU A 1 612 ? 41.373 -27.949 12.581 1.00 41.03 612 GLU A N 1
ATOM 4774 C CA . GLU A 1 612 ? 40.089 -28.073 13.265 1.00 41.03 612 GLU A CA 1
ATOM 4775 C C . GLU A 1 612 ? 40.129 -29.270 14.229 1.00 41.03 612 GLU A C 1
ATOM 4777 O O . GLU A 1 612 ? 40.407 -30.412 13.858 1.00 41.03 612 GLU A O 1
ATOM 4782 N N . LYS A 1 613 ? 39.896 -28.985 15.511 1.00 43.88 613 LYS A N 1
ATOM 4783 C CA . LYS A 1 613 ? 40.014 -29.910 16.640 1.00 43.88 613 LYS A CA 1
ATOM 4784 C C . LYS A 1 613 ? 38.862 -30.925 16.628 1.00 43.88 613 LYS A C 1
ATOM 4786 O O . LYS A 1 613 ? 37.881 -30.756 17.345 1.00 43.88 613 LYS A O 1
ATOM 4791 N N . ARG A 1 614 ? 38.960 -31.969 15.798 1.00 41.12 614 ARG A N 1
ATOM 4792 C CA . ARG A 1 614 ? 38.054 -33.138 15.851 1.00 41.12 614 ARG A CA 1
ATOM 4793 C C . ARG A 1 614 ? 38.691 -34.494 15.526 1.00 41.12 614 ARG A C 1
ATOM 4795 O O . ARG A 1 614 ? 37.972 -35.459 15.299 1.00 41.12 614 ARG A O 1
ATOM 4802 N N . MET A 1 615 ? 40.016 -34.595 15.576 1.00 44.69 615 MET A N 1
ATOM 4803 C CA . MET A 1 615 ? 40.735 -35.874 15.555 1.00 44.69 615 MET A CA 1
ATOM 4804 C C . MET A 1 615 ? 41.674 -35.959 16.757 1.00 44.69 615 MET A C 1
ATOM 4806 O O . MET A 1 615 ? 42.850 -35.648 16.649 1.00 44.69 615 MET A O 1
ATOM 4810 N N . MET A 1 616 ? 41.117 -36.324 17.909 1.00 39.59 616 MET A N 1
ATOM 4811 C CA . MET A 1 616 ? 41.797 -37.077 18.966 1.00 39.59 616 MET A CA 1
ATOM 4812 C C . MET A 1 616 ? 40.702 -37.720 19.816 1.00 39.59 616 MET A C 1
ATOM 4814 O O . MET A 1 616 ? 40.038 -37.034 20.591 1.00 39.59 616 MET A O 1
ATOM 4818 N N . VAL A 1 617 ? 40.483 -39.016 19.623 1.00 37.59 617 VAL A N 1
ATOM 4819 C CA . VAL A 1 617 ? 39.960 -39.891 20.672 1.00 37.59 617 VAL A CA 1
ATOM 4820 C C . VAL A 1 617 ? 40.891 -41.092 20.667 1.00 37.59 617 VAL A C 1
ATOM 4822 O O . VAL A 1 617 ? 41.003 -41.784 19.659 1.00 37.59 617 VAL A O 1
ATOM 4825 N N . ASP A 1 618 ? 41.633 -41.194 21.760 1.00 40.78 618 ASP A N 1
ATOM 4826 C CA . ASP A 1 618 ? 42.653 -42.189 22.060 1.00 40.78 618 ASP A CA 1
ATOM 4827 C C . ASP A 1 618 ? 41.952 -43.460 22.564 1.00 40.78 618 ASP A C 1
ATOM 4829 O O . ASP A 1 618 ? 41.038 -43.371 23.388 1.00 40.78 618 ASP A O 1
ATOM 4833 N N . GLU A 1 619 ? 42.333 -44.625 22.044 1.00 39.12 619 GLU A N 1
ATOM 4834 C CA . GLU A 1 619 ? 41.867 -45.922 22.540 1.00 39.12 619 GLU A CA 1
ATOM 4835 C C . GLU A 1 619 ? 42.810 -46.413 23.642 1.00 39.12 619 GLU A C 1
ATOM 4837 O O . GLU A 1 619 ? 43.974 -46.690 23.365 1.00 39.12 619 GLU A O 1
ATOM 4842 N N . ALA A 1 620 ? 42.294 -46.595 24.862 1.00 34.09 620 ALA A N 1
ATOM 4843 C CA . ALA A 1 620 ? 42.790 -47.607 25.794 1.00 34.09 620 ALA A CA 1
ATOM 4844 C C . ALA A 1 620 ? 41.757 -47.937 26.896 1.00 34.09 620 ALA A C 1
ATOM 4846 O O . ALA A 1 620 ? 41.233 -47.043 27.557 1.00 34.09 620 ALA A O 1
ATOM 4847 N N . ASP A 1 621 ? 41.583 -49.249 27.089 1.00 30.78 621 ASP A N 1
ATOM 4848 C CA . ASP A 1 621 ? 41.165 -50.000 28.285 1.00 30.78 621 ASP A CA 1
ATOM 4849 C C . ASP A 1 621 ? 39.690 -50.399 28.577 1.00 30.78 621 ASP A C 1
ATOM 4851 O O . ASP A 1 621 ? 38.879 -49.637 29.097 1.00 30.78 621 ASP A O 1
ATOM 4855 N N . LEU A 1 622 ? 39.480 -51.718 28.376 1.00 28.92 622 LEU A N 1
ATOM 4856 C CA . LEU A 1 622 ? 38.890 -52.734 29.279 1.00 28.92 622 LEU A CA 1
ATOM 4857 C C . LEU A 1 622 ? 37.357 -52.979 29.309 1.00 28.92 622 LEU A C 1
ATOM 4859 O O . LEU A 1 622 ? 36.586 -52.278 29.956 1.00 28.92 622 LEU A O 1
ATOM 4863 N N . ASP A 1 623 ? 36.962 -54.110 28.701 1.00 29.84 623 ASP A N 1
ATOM 4864 C CA . ASP A 1 623 ? 35.796 -54.972 29.027 1.00 29.84 623 ASP A CA 1
ATOM 4865 C C . ASP A 1 623 ? 35.988 -55.677 30.406 1.00 29.84 623 ASP A C 1
ATOM 4867 O O . ASP A 1 623 ? 37.135 -55.685 30.865 1.00 29.84 623 ASP A O 1
ATOM 4871 N N . PRO A 1 624 ? 35.001 -56.359 31.069 1.00 45.34 624 PRO A N 1
ATOM 4872 C CA . PRO A 1 624 ? 33.734 -56.928 30.551 1.00 45.34 624 PRO A CA 1
ATOM 4873 C C . PRO A 1 624 ? 32.486 -56.832 31.491 1.00 45.34 624 PRO A C 1
ATOM 4875 O O . PRO A 1 624 ? 32.598 -56.526 32.673 1.00 45.34 624 PRO A O 1
ATOM 4878 N N . ALA A 1 625 ? 31.293 -57.201 30.980 1.00 25.34 625 ALA A N 1
ATOM 4879 C CA . ALA A 1 625 ? 30.267 -58.076 31.615 1.00 25.34 625 ALA A CA 1
ATOM 4880 C C . ALA A 1 625 ? 28.792 -57.711 31.298 1.00 25.34 625 ALA A C 1
ATOM 4882 O O . ALA A 1 625 ? 28.232 -56.745 31.799 1.00 25.34 625 ALA A O 1
ATOM 4883 N N . ALA A 1 626 ? 28.160 -58.607 30.527 1.00 25.75 626 ALA A N 1
ATOM 4884 C CA . ALA A 1 626 ? 26.771 -59.088 30.589 1.00 25.75 626 ALA A CA 1
ATOM 4885 C C . ALA A 1 626 ? 25.588 -58.103 30.781 1.00 25.75 626 ALA A C 1
ATOM 4887 O O . ALA A 1 626 ? 25.290 -57.649 31.879 1.00 25.75 626 ALA A O 1
ATOM 4888 N N . SER A 1 627 ? 24.690 -58.052 29.790 1.00 28.11 627 SER A N 1
ATOM 4889 C CA . SER A 1 627 ? 23.440 -58.837 29.867 1.00 28.11 627 SER A CA 1
ATOM 4890 C C . SER A 1 627 ? 22.621 -58.809 28.568 1.00 28.11 627 SER A C 1
ATOM 4892 O O . SER A 1 627 ? 22.537 -57.835 27.831 1.00 28.11 627 SER A O 1
ATOM 4894 N N . GLN A 1 628 ? 22.074 -59.988 28.299 1.00 28.72 628 GLN A N 1
ATOM 4895 C CA . GLN A 1 628 ? 21.284 -60.459 27.168 1.00 28.72 628 GLN A CA 1
ATOM 4896 C C . GLN A 1 628 ? 19.976 -59.683 26.926 1.00 28.72 628 GLN A C 1
ATOM 4898 O O . GLN A 1 628 ? 19.291 -59.346 27.883 1.00 28.72 628 GLN A O 1
ATOM 4903 N N . ALA A 1 629 ? 19.527 -59.621 25.661 1.00 28.16 629 ALA A N 1
ATOM 4904 C CA . ALA A 1 629 ? 18.236 -60.206 25.254 1.00 28.16 629 ALA A CA 1
ATOM 4905 C C . ALA A 1 629 ? 18.044 -60.257 23.715 1.00 28.16 629 ALA A C 1
ATOM 4907 O O . ALA A 1 629 ? 17.724 -59.271 23.065 1.00 28.16 629 ALA A O 1
ATOM 4908 N N . ARG A 1 630 ? 18.181 -61.487 23.191 1.00 27.33 630 ARG A N 1
ATOM 4909 C CA . ARG A 1 630 ? 17.305 -62.188 22.221 1.00 27.33 630 ARG A CA 1
ATOM 4910 C C . ARG A 1 630 ? 17.021 -61.589 20.830 1.00 27.33 630 ARG A C 1
ATOM 4912 O O . ARG A 1 630 ? 16.120 -60.783 20.644 1.00 27.33 630 ARG A O 1
ATOM 4919 N N . GLY A 1 631 ? 17.647 -62.200 19.818 1.00 26.98 631 GLY A N 1
ATOM 4920 C CA . GLY A 1 631 ? 17.085 -62.322 18.466 1.00 26.98 631 GLY A CA 1
ATOM 4921 C C . GLY A 1 631 ? 16.096 -63.488 18.320 1.00 26.98 631 GLY A C 1
ATOM 4922 O O . GLY A 1 631 ? 15.912 -64.234 19.278 1.00 26.98 631 GLY A O 1
ATOM 4923 N N . HIS A 1 632 ? 15.507 -63.629 17.121 1.00 33.69 632 HIS A N 1
ATOM 4924 C CA . HIS A 1 632 ? 15.004 -64.831 16.399 1.00 33.69 632 HIS A CA 1
ATOM 4925 C C . HIS A 1 632 ? 14.118 -64.336 15.228 1.00 33.69 632 HIS A C 1
ATOM 4927 O O . HIS A 1 632 ? 13.417 -63.351 15.409 1.00 33.69 632 HIS A O 1
ATOM 4933 N N . LYS A 1 633 ? 13.974 -64.926 14.034 1.00 27.06 633 LYS A N 1
ATOM 4934 C CA . LYS A 1 633 ? 14.680 -65.865 13.135 1.00 27.06 633 LYS A CA 1
ATOM 4935 C C . LYS A 1 633 ? 13.863 -65.798 11.817 1.00 27.06 633 LYS A C 1
ATOM 4937 O O . LYS A 1 633 ? 12.654 -65.602 11.866 1.00 27.06 633 LYS A O 1
ATOM 4942 N N . ARG A 1 634 ? 14.506 -65.972 10.655 1.00 34.41 634 ARG A N 1
ATOM 4943 C CA . ARG A 1 634 ? 13.846 -66.254 9.353 1.00 34.41 634 ARG A CA 1
ATOM 4944 C C . ARG A 1 634 ? 13.225 -67.674 9.353 1.00 34.41 634 ARG A C 1
ATOM 4946 O O . ARG A 1 634 ? 13.513 -68.432 10.281 1.00 34.41 634 ARG A O 1
ATOM 4953 N N . PRO A 1 635 ? 12.488 -68.087 8.300 1.00 35.44 635 PRO A N 1
ATOM 4954 C CA . PRO A 1 635 ? 13.170 -68.897 7.278 1.00 35.44 635 PRO A CA 1
ATOM 4955 C C . PRO A 1 635 ? 12.722 -68.645 5.822 1.00 35.44 635 PRO A C 1
ATOM 4957 O O . PRO A 1 635 ? 11.854 -67.829 5.537 1.00 35.44 635 PRO A O 1
ATOM 4960 N N . ALA A 1 636 ? 13.423 -69.327 4.916 1.00 29.23 636 ALA A N 1
ATOM 4961 C CA . ALA A 1 636 ? 13.462 -69.192 3.463 1.00 29.23 636 ALA A CA 1
ATOM 4962 C C . ALA A 1 636 ? 12.864 -70.415 2.734 1.00 29.23 636 ALA A C 1
ATOM 4964 O O . ALA A 1 636 ? 12.746 -71.464 3.358 1.00 29.23 636 ALA A O 1
ATOM 4965 N N . ALA A 1 637 ? 12.593 -70.270 1.427 1.00 29.58 637 ALA A N 1
ATOM 4966 C CA . ALA A 1 637 ? 12.646 -71.252 0.313 1.00 29.58 637 ALA A CA 1
ATOM 4967 C C . ALA A 1 637 ? 11.915 -70.598 -0.893 1.00 29.58 637 ALA A C 1
ATOM 4969 O O . ALA A 1 637 ? 10.959 -69.871 -0.664 1.00 29.58 637 ALA A O 1
ATOM 4970 N N . GLU A 1 638 ? 12.266 -70.696 -2.177 1.00 26.75 638 GLU A N 1
ATOM 4971 C CA . GLU A 1 638 ? 13.062 -71.650 -2.954 1.00 26.75 638 GLU A CA 1
ATOM 4972 C C . GLU A 1 638 ? 13.388 -71.005 -4.329 1.00 26.75 638 GLU A C 1
ATOM 4974 O O . GLU A 1 638 ? 12.622 -70.185 -4.835 1.00 26.75 638 GLU A O 1
ATOM 4979 N N . ALA A 1 639 ? 14.511 -71.380 -4.946 1.00 36.22 639 ALA A N 1
ATOM 4980 C CA . ALA A 1 639 ? 14.812 -71.177 -6.374 1.00 36.22 639 ALA A CA 1
ATOM 4981 C C . ALA A 1 639 ? 14.930 -72.568 -7.029 1.00 36.22 639 ALA A C 1
ATOM 4983 O O . ALA A 1 639 ? 15.137 -73.535 -6.292 1.00 36.22 639 ALA A O 1
ATOM 4984 N N . PRO A 1 640 ? 14.888 -72.715 -8.371 1.00 40.91 640 PRO A N 1
ATOM 4985 C CA . PRO A 1 640 ? 16.182 -72.847 -9.065 1.00 40.91 640 PRO A CA 1
ATOM 4986 C C . PRO A 1 640 ? 16.202 -72.438 -10.557 1.00 40.91 640 PRO A C 1
ATOM 4988 O O . PRO A 1 640 ? 15.190 -72.457 -11.248 1.00 40.91 640 PRO A O 1
ATOM 4991 N N . GLY A 1 641 ? 17.410 -72.187 -11.086 1.00 27.72 641 GLY A N 1
ATOM 4992 C CA . GLY A 1 641 ? 17.682 -72.361 -12.523 1.00 27.72 641 GLY A CA 1
ATOM 4993 C C . GLY A 1 641 ? 18.781 -71.486 -13.140 1.00 27.72 641 GLY A C 1
ATOM 4994 O O . GLY A 1 641 ? 18.476 -70.558 -13.878 1.00 27.72 641 GLY A O 1
ATOM 4995 N N . GLY A 1 642 ? 20.061 -71.797 -12.891 1.00 32.28 642 GLY A N 1
ATOM 4996 C CA . GLY A 1 642 ? 21.191 -71.366 -13.745 1.00 32.28 642 GLY A CA 1
ATOM 4997 C C . GLY A 1 642 ? 21.441 -72.353 -14.906 1.00 32.28 642 GLY A C 1
ATOM 4998 O O . GLY A 1 642 ? 20.793 -73.401 -14.932 1.00 32.28 642 GLY A O 1
ATOM 4999 N N . PRO A 1 643 ? 22.430 -72.121 -15.808 1.00 39.88 643 PRO A N 1
ATOM 5000 C CA . PRO A 1 643 ? 23.805 -72.429 -15.392 1.00 39.88 643 PRO A CA 1
ATOM 5001 C C . PRO A 1 643 ? 24.978 -71.625 -16.021 1.00 39.88 643 PRO A C 1
ATOM 5003 O O . PRO A 1 643 ? 25.010 -71.295 -17.200 1.00 39.88 643 PRO A O 1
ATOM 5006 N N . ARG A 1 644 ? 26.041 -71.554 -15.201 1.00 30.70 644 ARG A N 1
ATOM 5007 C CA . ARG A 1 644 ? 27.487 -71.725 -15.493 1.00 30.70 644 ARG A CA 1
ATOM 5008 C C . ARG A 1 644 ? 28.334 -70.587 -16.088 1.00 30.70 644 ARG A C 1
ATOM 5010 O O . ARG A 1 644 ? 28.373 -70.326 -17.284 1.00 30.70 644 ARG A O 1
ATOM 5017 N N . ALA A 1 645 ? 29.224 -70.109 -15.215 1.00 37.06 645 ALA A N 1
ATOM 5018 C CA . ALA A 1 645 ? 30.500 -69.478 -15.524 1.00 37.06 645 ALA A CA 1
ATOM 5019 C C . ALA A 1 645 ? 31.460 -70.407 -16.303 1.00 37.06 645 ALA A C 1
ATOM 5021 O O . ALA A 1 645 ? 31.618 -71.584 -15.968 1.00 37.06 645 ALA A O 1
ATOM 5022 N N . LYS A 1 646 ? 32.183 -69.839 -17.279 1.00 35.44 646 LYS A N 1
ATOM 5023 C CA . LYS A 1 646 ? 33.402 -70.410 -17.873 1.00 35.44 646 LYS A CA 1
ATOM 5024 C C . LYS A 1 646 ? 34.516 -69.350 -17.914 1.00 35.44 646 LYS A C 1
ATOM 5026 O O . LYS A 1 646 ? 34.435 -68.405 -18.680 1.00 35.44 646 LYS A O 1
ATOM 5031 N N . ARG A 1 647 ? 35.532 -69.581 -17.070 1.00 40.41 647 ARG A N 1
ATOM 5032 C CA . ARG A 1 647 ? 36.995 -69.364 -17.212 1.00 40.41 647 ARG A CA 1
ATOM 5033 C C . ARG A 1 647 ? 37.533 -68.011 -17.728 1.00 40.41 647 ARG A C 1
ATOM 5035 O O . ARG A 1 647 ? 37.191 -67.529 -18.797 1.00 40.41 647 ARG A O 1
ATOM 5042 N N . ARG A 1 648 ? 38.524 -67.493 -16.987 1.00 42.22 648 ARG A N 1
ATOM 5043 C CA . ARG A 1 648 ? 39.452 -66.421 -17.390 1.00 42.22 648 ARG A CA 1
ATOM 5044 C C . ARG A 1 648 ? 40.192 -66.798 -18.692 1.00 42.22 648 ARG A C 1
ATOM 5046 O O . ARG A 1 648 ? 40.702 -67.921 -18.750 1.00 42.22 648 ARG A O 1
ATOM 5053 N N . PRO A 1 649 ? 40.319 -65.905 -19.690 1.00 41.47 649 PRO A N 1
ATOM 5054 C CA . PRO A 1 649 ? 41.234 -66.114 -20.808 1.00 41.47 649 PRO A CA 1
ATOM 5055 C C . PRO A 1 649 ? 42.686 -65.976 -20.334 1.00 41.47 649 PRO A C 1
ATOM 5057 O O . PRO A 1 649 ? 43.028 -65.027 -19.627 1.00 41.47 649 PRO A O 1
ATOM 5060 N N . GLY A 1 650 ? 43.521 -66.948 -20.700 1.00 49.09 650 GLY A N 1
ATOM 5061 C CA . GLY A 1 650 ? 44.973 -66.898 -20.530 1.00 49.09 650 GLY A CA 1
ATOM 5062 C C . GLY A 1 650 ? 45.644 -65.867 -21.454 1.00 49.09 650 GLY A C 1
ATOM 5063 O O . GLY A 1 650 ? 44.959 -65.142 -22.177 1.00 49.09 650 GLY A O 1
ATOM 5064 N N . PRO A 1 651 ? 46.984 -65.779 -21.427 1.00 55.66 651 PRO A N 1
ATOM 5065 C CA . PRO A 1 651 ? 47.734 -64.741 -22.127 1.00 55.66 651 PRO A CA 1
ATOM 5066 C C . PRO A 1 651 ? 47.577 -64.843 -23.652 1.00 55.66 651 PRO A C 1
ATOM 5068 O O . PRO A 1 651 ? 47.499 -65.934 -24.216 1.00 55.66 651 PRO A O 1
ATOM 5071 N N . LEU A 1 652 ? 47.537 -63.681 -24.309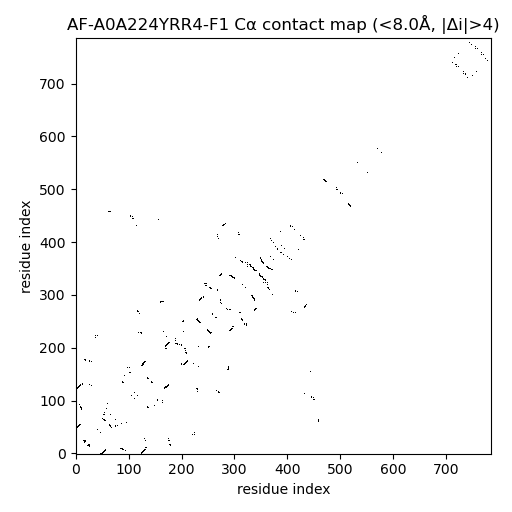 1.00 51.56 652 LEU A N 1
ATOM 5072 C CA . LEU A 1 652 ? 47.440 -63.541 -25.764 1.00 51.56 652 LEU A CA 1
ATOM 5073 C C . LEU A 1 652 ? 48.641 -64.209 -26.478 1.00 51.56 652 LEU A C 1
ATOM 5075 O O . LEU A 1 652 ? 49.772 -64.094 -25.999 1.00 51.56 652 LEU A O 1
ATOM 5079 N N . PRO A 1 653 ? 48.428 -64.873 -27.630 1.00 54.28 653 PRO A N 1
ATOM 5080 C CA . PRO A 1 653 ? 49.493 -65.493 -28.419 1.00 54.28 653 PRO A CA 1
ATOM 5081 C C . PRO A 1 653 ? 50.442 -64.456 -29.047 1.00 54.28 653 PRO A C 1
ATOM 5083 O O . PRO A 1 653 ? 50.039 -63.348 -29.397 1.00 54.28 653 PRO A O 1
ATOM 5086 N N . ARG A 1 654 ? 51.713 -64.847 -29.225 1.00 54.66 654 ARG A N 1
ATOM 5087 C CA . ARG A 1 654 ? 52.870 -63.998 -29.591 1.00 54.66 654 ARG A CA 1
ATOM 5088 C C . ARG A 1 654 ? 52.808 -63.250 -30.936 1.00 54.66 654 ARG A C 1
ATOM 5090 O O . ARG A 1 654 ? 53.720 -62.481 -31.207 1.00 54.66 654 ARG A O 1
ATOM 5097 N N . ASN A 1 655 ? 51.751 -63.390 -31.735 1.00 52.84 655 ASN A N 1
ATOM 5098 C CA . ASN A 1 655 ? 51.667 -62.787 -33.072 1.00 52.84 655 ASN A CA 1
ATOM 5099 C C . ASN A 1 655 ? 50.448 -61.859 -33.241 1.00 52.84 655 ASN A C 1
ATOM 5101 O O . ASN A 1 655 ? 49.798 -61.871 -34.283 1.00 52.84 655 ASN A O 1
ATOM 5105 N N . PHE A 1 656 ? 50.117 -61.054 -32.225 1.00 45.72 656 PHE A N 1
ATOM 5106 C CA . PHE A 1 656 ? 49.111 -59.993 -32.354 1.00 45.72 656 PHE A CA 1
ATOM 5107 C C . PHE A 1 656 ? 49.775 -58.657 -32.721 1.00 45.72 656 PHE A C 1
ATOM 5109 O O . PHE A 1 656 ? 50.359 -57.979 -31.875 1.00 45.72 656 PHE A O 1
ATOM 5116 N N . THR A 1 657 ? 49.691 -58.262 -33.990 1.00 40.69 657 THR A N 1
ATOM 5117 C CA . THR A 1 657 ? 50.193 -56.977 -34.491 1.00 40.69 657 THR A CA 1
ATOM 5118 C C . THR A 1 657 ? 49.147 -55.875 -34.303 1.00 40.69 657 THR A C 1
ATOM 5120 O O . THR A 1 657 ? 48.136 -55.813 -34.997 1.00 40.69 657 THR A O 1
ATOM 5123 N N . ARG A 1 658 ? 49.400 -54.956 -33.360 1.00 38.69 658 ARG A N 1
ATOM 5124 C CA . ARG A 1 658 ? 48.649 -53.699 -33.210 1.00 38.69 658 ARG A CA 1
ATOM 5125 C C . ARG A 1 658 ? 49.394 -52.576 -33.933 1.00 38.69 658 ARG A C 1
ATOM 5127 O O . ARG A 1 658 ? 50.463 -52.170 -33.489 1.00 38.69 658 ARG A O 1
ATOM 5134 N N . SER A 1 659 ? 48.807 -52.045 -35.004 1.00 31.59 659 SER A N 1
ATOM 5135 C CA . SER A 1 659 ? 49.279 -50.815 -35.653 1.00 31.59 659 SER A C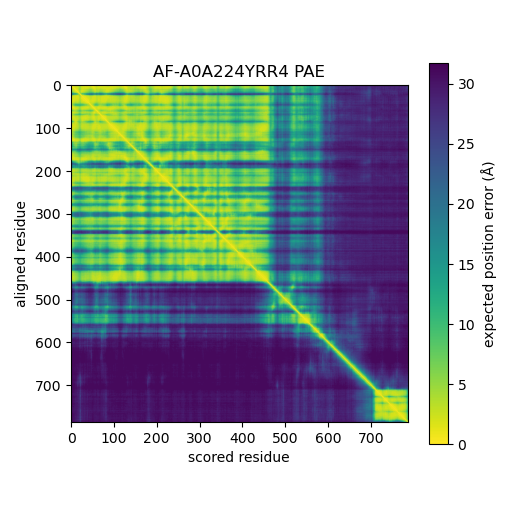A 1
ATOM 5136 C C . SER A 1 659 ? 49.040 -49.613 -34.725 1.00 31.59 659 SER A C 1
ATOM 5138 O O . SER A 1 659 ? 47.912 -49.367 -34.293 1.00 31.59 659 SER A O 1
ATOM 5140 N N . ARG A 1 660 ? 50.117 -48.906 -34.358 1.00 34.88 660 ARG A N 1
ATOM 5141 C CA . ARG A 1 660 ? 50.118 -47.661 -33.572 1.00 34.88 660 ARG A CA 1
ATOM 5142 C C . ARG A 1 660 ? 50.524 -46.516 -34.500 1.00 34.88 660 ARG A C 1
ATOM 5144 O O . ARG A 1 660 ? 51.633 -46.530 -35.021 1.00 34.88 660 ARG A O 1
ATOM 5151 N N . SER A 1 661 ? 49.668 -45.511 -34.646 1.00 33.09 661 SER A N 1
ATOM 5152 C CA . SER A 1 661 ? 50.052 -44.193 -35.163 1.00 33.09 661 SER A CA 1
ATOM 5153 C C . SER A 1 661 ? 50.742 -43.366 -34.057 1.00 33.09 661 SER A C 1
ATOM 5155 O O . SER A 1 661 ? 50.437 -43.569 -32.876 1.00 33.09 661 SER A O 1
ATOM 5157 N N . PRO A 1 662 ? 51.683 -42.461 -34.392 1.00 36.28 662 PRO A N 1
ATOM 5158 C CA . PRO A 1 662 ? 52.628 -41.885 -33.433 1.00 36.28 662 PRO A CA 1
ATOM 5159 C C . PRO A 1 662 ? 52.038 -40.683 -32.681 1.00 36.28 662 PRO A C 1
ATOM 5161 O O . PRO A 1 662 ? 51.468 -39.785 -33.296 1.00 36.28 662 PRO A O 1
ATOM 5164 N N . MET A 1 663 ? 52.224 -40.637 -31.357 1.00 35.97 663 MET A N 1
ATOM 5165 C CA . MET A 1 663 ? 52.058 -39.414 -30.559 1.00 35.97 663 MET A CA 1
ATOM 5166 C C . MET A 1 663 ? 53.373 -38.613 -30.545 1.00 35.97 663 MET A C 1
ATOM 5168 O O . MET A 1 663 ? 54.429 -39.234 -30.407 1.00 35.97 663 MET A O 1
ATOM 5172 N N . PRO A 1 664 ? 53.344 -37.269 -30.621 1.00 39.22 664 PRO A N 1
ATOM 5173 C CA . PRO A 1 664 ? 54.521 -36.445 -30.369 1.00 39.22 664 PRO A CA 1
ATOM 5174 C C . PRO A 1 664 ? 54.859 -36.407 -28.871 1.00 39.22 664 PRO A C 1
ATOM 5176 O O . PRO A 1 664 ? 53.984 -36.250 -28.020 1.00 39.22 664 PRO A O 1
ATOM 5179 N N . SER A 1 665 ? 56.148 -36.541 -28.574 1.00 38.62 665 SER A N 1
ATOM 5180 C CA . SER A 1 665 ? 56.779 -36.434 -27.256 1.00 38.62 665 SER A CA 1
ATOM 5181 C C . SER A 1 665 ? 56.759 -35.003 -26.688 1.00 38.62 665 SER A C 1
ATOM 5183 O O . SER A 1 665 ? 56.860 -34.047 -27.461 1.00 38.62 665 SER A O 1
ATOM 5185 N N . PRO A 1 666 ? 56.711 -34.830 -25.353 1.00 36.38 666 PRO A N 1
ATOM 5186 C CA . PRO A 1 666 ? 56.846 -33.526 -24.709 1.00 36.38 666 PRO A CA 1
ATOM 5187 C C . PRO A 1 666 ? 58.323 -33.086 -24.665 1.00 36.38 666 PRO A C 1
ATOM 5189 O O . PRO A 1 666 ? 59.189 -33.928 -24.413 1.00 36.38 666 PRO A O 1
ATOM 5192 N N . PRO A 1 667 ? 58.651 -31.799 -24.879 1.00 36.41 667 PRO A N 1
ATOM 5193 C CA . PRO A 1 667 ? 59.996 -31.302 -24.633 1.00 36.41 667 PRO A CA 1
ATOM 5194 C C . PRO A 1 667 ? 60.244 -31.054 -23.138 1.00 36.41 667 PRO A C 1
ATOM 5196 O O . PRO A 1 667 ? 59.388 -30.573 -22.397 1.00 36.41 667 PRO A O 1
ATOM 5199 N N . SER A 1 668 ? 61.458 -31.416 -22.747 1.00 31.94 668 SER A N 1
ATOM 5200 C CA . SER A 1 668 ? 62.081 -31.395 -21.427 1.00 31.94 668 SER A CA 1
ATOM 5201 C C . SER A 1 668 ? 62.370 -29.995 -20.876 1.00 31.94 668 SER A C 1
ATOM 5203 O O . SER A 1 668 ? 62.799 -29.095 -21.597 1.00 31.94 668 SER A O 1
ATOM 5205 N N . THR A 1 669 ? 62.220 -29.870 -19.560 1.00 32.22 669 THR A N 1
ATOM 5206 C CA . THR A 1 669 ? 62.696 -28.789 -18.684 1.00 32.22 669 THR A CA 1
ATOM 5207 C C . THR A 1 669 ? 64.229 -28.684 -18.668 1.00 32.22 669 THR A C 1
ATOM 5209 O O . THR A 1 669 ? 64.900 -29.716 -18.703 1.00 32.22 669 THR A O 1
ATOM 5212 N N . PRO A 1 670 ? 64.791 -27.480 -18.468 1.00 33.66 670 PRO A N 1
ATOM 5213 C CA . PRO A 1 670 ? 66.022 -27.301 -17.709 1.00 33.66 670 PRO A CA 1
ATOM 5214 C C . PRO A 1 670 ? 65.766 -26.602 -16.361 1.00 33.66 670 PRO A C 1
ATOM 5216 O O . PRO A 1 670 ? 64.899 -25.739 -16.227 1.00 33.66 670 PRO A O 1
ATOM 5219 N N . GLU A 1 671 ? 66.540 -27.035 -15.370 1.00 34.94 671 GLU A N 1
ATOM 5220 C CA . GLU A 1 671 ? 66.556 -26.652 -13.952 1.00 34.94 671 GLU A CA 1
ATOM 5221 C C . GLU A 1 671 ? 67.304 -25.310 -13.672 1.00 34.94 671 GLU A C 1
ATOM 5223 O O . GLU A 1 671 ? 67.765 -24.663 -14.615 1.00 34.94 671 GLU A O 1
ATOM 5228 N N . PRO A 1 672 ? 67.372 -24.819 -12.410 1.00 37.19 672 PRO A N 1
ATOM 5229 C CA . PRO A 1 672 ? 67.270 -23.398 -12.073 1.00 37.19 672 PRO A CA 1
ATOM 5230 C C . PRO A 1 672 ? 68.616 -22.671 -11.927 1.00 37.19 672 PRO A C 1
ATOM 5232 O O . PRO A 1 672 ? 69.610 -23.235 -11.478 1.00 37.19 672 PRO A O 1
ATOM 5235 N N . ALA A 1 673 ? 68.611 -21.357 -12.176 1.00 29.05 673 ALA A N 1
ATOM 5236 C CA . ALA A 1 673 ? 69.705 -20.458 -11.813 1.00 29.05 673 ALA A CA 1
ATOM 5237 C C . ALA A 1 673 ? 69.198 -19.291 -10.944 1.00 29.05 673 ALA A C 1
ATOM 5239 O O . ALA A 1 673 ? 68.563 -18.354 -11.415 1.00 29.05 673 ALA A O 1
ATOM 5240 N N . THR A 1 674 ? 69.488 -19.416 -9.647 1.00 29.33 674 THR A N 1
ATOM 5241 C CA . THR A 1 674 ? 69.879 -18.382 -8.669 1.00 29.33 674 THR A CA 1
ATOM 5242 C C . THR A 1 674 ? 69.252 -16.984 -8.730 1.00 29.33 674 THR A C 1
ATOM 5244 O O . THR A 1 674 ? 69.552 -16.159 -9.592 1.00 29.33 674 THR A O 1
ATOM 5247 N N . ALA A 1 675 ? 68.524 -16.673 -7.656 1.00 29.08 675 ALA A N 1
ATOM 5248 C CA . ALA A 1 675 ? 68.134 -15.336 -7.238 1.00 29.08 675 ALA A CA 1
ATOM 5249 C C . ALA A 1 675 ? 69.339 -14.398 -7.020 1.00 29.08 675 ALA A C 1
ATOM 5251 O O . ALA A 1 675 ? 70.264 -14.716 -6.270 1.00 29.08 675 ALA A O 1
ATOM 5252 N N . LYS A 1 676 ? 69.265 -13.184 -7.579 1.00 28.95 676 LYS A N 1
ATOM 5253 C CA . LYS A 1 676 ? 69.994 -12.005 -7.089 1.00 28.95 676 LYS A CA 1
ATOM 5254 C C . LYS A 1 676 ? 69.035 -10.818 -6.951 1.00 28.95 676 LYS A C 1
ATOM 5256 O O . LYS A 1 676 ? 68.676 -10.166 -7.919 1.00 28.95 676 LYS A O 1
ATOM 5261 N N . ARG A 1 677 ? 68.597 -10.630 -5.704 1.00 28.12 677 ARG A N 1
ATOM 5262 C CA . ARG A 1 677 ? 68.526 -9.377 -4.929 1.00 28.12 677 ARG A CA 1
ATOM 5263 C C . ARG A 1 677 ? 68.515 -8.057 -5.728 1.00 28.12 677 ARG A C 1
ATOM 5265 O O . ARG A 1 677 ? 69.537 -7.649 -6.268 1.00 28.12 677 ARG A O 1
ATOM 5272 N N . SER A 1 678 ? 67.401 -7.335 -5.659 1.00 31.22 678 SER A N 1
ATOM 5273 C CA . SER A 1 678 ? 67.317 -5.883 -5.867 1.00 31.22 678 SER A CA 1
ATOM 5274 C C . SER A 1 678 ? 67.592 -5.120 -4.560 1.00 31.22 678 SER A C 1
ATOM 5276 O O . SER A 1 678 ? 67.221 -5.600 -3.483 1.00 31.22 678 SER A O 1
ATOM 5278 N N . PRO A 1 679 ? 68.229 -3.938 -4.637 1.00 30.84 679 PRO A N 1
ATOM 5279 C CA . PRO A 1 679 ? 67.899 -2.810 -3.751 1.00 30.84 679 PRO A CA 1
ATOM 5280 C C . PRO A 1 679 ? 67.877 -1.464 -4.562 1.00 30.84 679 PRO A C 1
ATOM 5282 O O . PRO A 1 679 ? 67.945 -1.530 -5.789 1.00 30.84 679 PRO A O 1
ATOM 5285 N N . PRO A 1 680 ? 67.637 -0.264 -3.981 1.00 34.69 680 PRO A N 1
ATOM 5286 C CA . PRO A 1 680 ? 66.433 0.518 -4.302 1.00 34.69 680 PRO A CA 1
ATOM 5287 C C . PRO A 1 680 ? 66.679 1.976 -4.790 1.00 34.69 680 PRO A C 1
ATOM 5289 O O . PRO A 1 680 ? 67.775 2.501 -4.668 1.00 34.69 680 PRO A O 1
ATOM 5292 N N . ARG A 1 681 ? 65.584 2.614 -5.249 1.00 25.02 681 ARG A N 1
ATOM 5293 C CA . ARG A 1 681 ? 65.162 4.038 -5.109 1.00 25.02 681 ARG A CA 1
ATOM 5294 C C . ARG A 1 681 ? 66.038 5.206 -5.632 1.00 25.02 681 ARG A C 1
ATOM 5296 O O . ARG A 1 681 ? 67.112 5.443 -5.103 1.00 25.02 681 ARG A O 1
ATOM 5303 N N . ALA A 1 682 ? 65.445 6.022 -6.519 1.00 26.28 682 ALA A N 1
ATOM 5304 C CA . ALA A 1 682 ? 65.324 7.507 -6.505 1.00 26.28 682 ALA A CA 1
ATOM 5305 C C . ALA A 1 682 ? 64.665 7.929 -7.846 1.00 26.28 682 ALA A C 1
ATOM 5307 O O . ALA A 1 682 ? 65.103 7.470 -8.894 1.00 26.28 682 ALA A O 1
ATOM 5308 N N . GLU A 1 683 ? 63.450 8.489 -7.893 1.00 26.06 683 GLU A N 1
ATOM 5309 C CA . GLU A 1 683 ? 63.112 9.914 -7.687 1.00 26.06 683 GLU A CA 1
ATOM 5310 C C . GLU A 1 683 ? 63.970 10.854 -8.549 1.00 26.06 683 GLU A C 1
ATOM 5312 O O . GLU A 1 683 ? 65.064 11.214 -8.141 1.00 26.06 683 GLU A O 1
ATOM 5317 N N . GLU A 1 684 ? 63.455 11.256 -9.719 1.00 27.08 684 GLU A N 1
ATOM 5318 C CA . GLU A 1 684 ? 63.460 12.667 -10.127 1.00 27.08 684 GLU A CA 1
ATOM 5319 C C . GLU A 1 684 ? 62.434 12.952 -11.234 1.00 27.08 684 GLU A C 1
ATOM 5321 O O . GLU A 1 684 ? 62.164 12.143 -12.124 1.00 27.08 684 GLU A O 1
ATOM 5326 N N . GLU A 1 685 ? 61.801 14.106 -11.069 1.00 25.58 685 GLU A N 1
ATOM 5327 C CA . GLU A 1 685 ? 60.680 14.661 -11.808 1.00 25.58 685 GLU A CA 1
ATOM 5328 C C . GLU A 1 685 ? 61.093 15.207 -13.182 1.00 25.58 685 GLU A C 1
ATOM 5330 O O . GLU A 1 685 ? 62.231 15.613 -13.392 1.00 25.58 685 GLU A O 1
ATOM 5335 N N . THR A 1 686 ? 60.133 15.266 -14.109 1.00 27.52 686 THR A N 1
ATOM 5336 C CA . THR A 1 686 ? 59.713 16.455 -14.892 1.00 27.52 686 THR A CA 1
ATOM 5337 C C . THR A 1 686 ? 58.881 15.963 -16.089 1.00 27.52 686 THR A C 1
ATOM 5339 O O . THR A 1 686 ? 59.315 15.167 -16.910 1.00 27.52 686 THR A O 1
ATOM 5342 N N . SER A 1 687 ? 57.568 16.199 -16.063 1.00 25.44 687 SER A N 1
ATOM 5343 C CA . SER A 1 687 ? 56.923 17.335 -16.740 1.00 25.44 687 SER A CA 1
ATOM 5344 C C . SER A 1 687 ? 56.831 17.166 -18.264 1.00 25.44 687 SER A C 1
ATOM 5346 O O . SER A 1 687 ? 57.742 17.521 -19.003 1.00 25.44 687 SER A O 1
ATOM 5348 N N . ASN A 1 688 ? 55.705 16.626 -18.741 1.00 27.97 688 ASN A N 1
ATOM 5349 C CA . ASN A 1 688 ? 54.718 17.376 -19.534 1.00 27.97 688 ASN A CA 1
ATOM 5350 C C . ASN A 1 688 ? 53.709 16.417 -20.176 1.00 27.97 688 ASN A C 1
ATOM 5352 O O . ASN A 1 688 ? 54.066 15.450 -20.847 1.00 27.97 688 ASN A O 1
ATOM 5356 N N . GLY A 1 689 ? 52.427 16.680 -19.924 1.00 25.39 689 GLY A N 1
ATOM 5357 C CA . GLY A 1 689 ? 51.318 15.883 -20.428 1.00 25.39 689 GLY A CA 1
ATOM 5358 C C . GLY A 1 689 ? 50.886 16.265 -21.840 1.00 25.39 689 GLY A C 1
ATOM 5359 O O . GLY A 1 689 ? 51.115 17.382 -22.285 1.00 25.39 689 GLY A O 1
ATOM 5360 N N . TRP A 1 690 ? 50.180 15.341 -22.495 1.00 25.59 690 TRP A N 1
ATOM 5361 C CA . TRP A 1 690 ? 48.951 15.626 -23.243 1.00 25.59 690 TRP A CA 1
ATOM 5362 C C . TRP A 1 690 ? 48.233 14.299 -23.557 1.00 25.59 690 TRP A C 1
ATOM 5364 O O . TRP A 1 690 ? 48.848 13.351 -24.042 1.00 25.59 690 TRP A O 1
ATOM 5374 N N . ALA A 1 691 ? 46.938 14.213 -23.247 1.00 27.88 691 ALA A N 1
ATOM 5375 C CA . ALA A 1 691 ? 46.083 13.045 -23.486 1.00 27.88 691 ALA A CA 1
ATOM 5376 C C . ALA A 1 691 ? 45.537 13.019 -24.931 1.00 27.88 691 ALA A C 1
ATOM 5378 O O . ALA A 1 691 ? 45.196 14.082 -25.448 1.00 27.88 691 ALA A O 1
ATOM 5379 N N . PRO A 1 692 ? 45.361 11.860 -25.593 1.00 31.52 692 PRO A N 1
ATOM 5380 C CA . PRO A 1 692 ? 44.687 11.829 -26.884 1.00 31.52 692 PRO A CA 1
ATOM 5381 C C . PRO A 1 692 ? 43.168 11.701 -26.701 1.00 31.52 692 PRO A C 1
ATOM 5383 O O . PRO A 1 692 ? 42.669 10.678 -26.235 1.00 31.52 692 PRO A O 1
ATOM 5386 N N . ASN A 1 693 ? 42.450 12.756 -27.097 1.00 29.34 693 ASN A N 1
ATOM 5387 C CA . ASN A 1 693 ? 41.013 12.731 -27.361 1.00 29.34 693 ASN A CA 1
ATOM 5388 C C . ASN A 1 693 ? 40.709 11.912 -28.627 1.00 29.34 693 ASN A C 1
ATOM 5390 O O . ASN A 1 693 ? 41.405 12.020 -29.638 1.00 29.34 693 ASN A O 1
ATOM 5394 N N . GLU A 1 694 ? 39.621 11.147 -28.567 1.00 31.92 694 GLU A N 1
ATOM 5395 C CA . GLU A 1 694 ? 38.883 10.629 -29.723 1.00 31.92 694 GLU A CA 1
ATOM 5396 C C . GLU A 1 694 ? 38.418 11.773 -30.645 1.00 31.92 694 GLU A C 1
ATOM 5398 O O . GLU A 1 694 ? 38.076 12.848 -30.141 1.00 31.92 694 GLU A O 1
ATOM 5403 N N . PRO A 1 695 ? 38.273 11.558 -31.966 1.00 33.50 695 PRO A N 1
ATOM 5404 C CA . PRO A 1 695 ? 37.412 12.401 -32.774 1.00 33.50 695 PRO A CA 1
ATOM 5405 C C . PRO A 1 695 ? 36.065 11.723 -33.045 1.00 33.50 695 PRO A C 1
ATOM 5407 O O . PRO A 1 695 ? 35.975 10.591 -33.525 1.00 33.50 695 PRO A O 1
ATOM 5410 N N . ALA A 1 696 ? 35.021 12.489 -32.743 1.00 28.41 696 ALA A N 1
ATOM 5411 C CA . ALA A 1 696 ? 33.639 12.260 -33.114 1.00 28.41 696 ALA A CA 1
ATOM 5412 C C . ALA A 1 696 ? 33.383 12.495 -34.617 1.00 28.41 696 ALA A C 1
ATOM 5414 O O . ALA A 1 696 ? 34.130 13.174 -35.320 1.00 28.41 696 ALA A O 1
ATOM 5415 N N . SER A 1 697 ? 32.263 11.930 -35.056 1.00 28.17 697 SER A N 1
ATOM 5416 C CA . SER A 1 697 ? 31.574 12.047 -36.343 1.00 28.17 697 SER A CA 1
ATOM 5417 C C . SER A 1 697 ? 31.262 13.475 -36.818 1.00 28.17 697 SER A C 1
ATOM 5419 O O . SER A 1 697 ? 30.879 14.313 -36.003 1.00 28.17 697 SER A O 1
ATOM 5421 N N . TRP A 1 698 ? 31.215 13.678 -38.141 1.00 29.25 698 TRP A N 1
ATOM 5422 C CA . TRP A 1 698 ? 30.169 14.474 -38.804 1.00 29.25 698 TRP A CA 1
ATOM 5423 C C . TRP A 1 698 ? 29.988 14.080 -40.278 1.00 29.25 698 TRP A C 1
ATOM 5425 O O . TRP A 1 698 ? 30.894 13.562 -40.929 1.00 29.25 698 TRP A O 1
ATOM 5435 N N . GLU A 1 699 ? 28.760 14.305 -40.741 1.00 28.00 699 GLU A N 1
ATOM 5436 C CA . GLU A 1 699 ? 28.163 13.947 -42.025 1.00 28.00 699 GLU A CA 1
ATOM 5437 C C . GLU A 1 699 ? 28.457 14.953 -43.155 1.00 28.00 699 GLU A C 1
ATOM 5439 O O . GLU A 1 699 ? 28.657 16.145 -42.936 1.00 28.00 699 GLU A O 1
ATOM 5444 N N . GLU A 1 700 ? 28.433 14.402 -44.369 1.00 34.88 700 GLU A N 1
ATOM 5445 C CA . GLU A 1 700 ? 28.061 14.959 -45.677 1.00 34.88 700 GLU A CA 1
ATOM 5446 C C . GLU A 1 700 ? 28.226 16.465 -45.961 1.00 34.88 700 GLU A C 1
ATOM 5448 O O . GLU A 1 700 ? 27.463 17.328 -45.524 1.00 34.88 700 GLU A O 1
ATOM 5453 N N . ARG A 1 701 ? 29.124 16.760 -46.913 1.00 28.81 701 ARG A N 1
ATOM 5454 C CA . ARG A 1 701 ? 28.951 17.895 -47.823 1.00 28.81 701 ARG A CA 1
ATOM 5455 C C . ARG A 1 701 ? 29.564 17.595 -49.195 1.00 28.81 701 ARG A C 1
ATOM 5457 O O . ARG A 1 701 ? 30.768 17.417 -49.306 1.00 28.81 701 ARG A O 1
ATOM 5464 N N . ASN A 1 702 ? 28.691 17.593 -50.202 1.00 31.55 702 ASN A N 1
ATOM 5465 C CA . ASN A 1 702 ? 28.917 17.699 -51.646 1.00 31.55 702 ASN A CA 1
ATOM 5466 C C . ASN A 1 702 ? 29.843 16.683 -52.334 1.00 31.55 702 ASN A C 1
ATOM 5468 O O . ASN A 1 702 ? 31.040 16.584 -52.086 1.00 31.55 702 ASN A O 1
ATOM 5472 N N . GLY A 1 703 ? 29.256 15.980 -53.305 1.00 40.12 703 GLY A N 1
ATOM 5473 C CA . GLY A 1 703 ? 29.950 15.067 -54.196 1.00 40.12 703 GLY A CA 1
ATOM 5474 C C . GLY A 1 703 ? 31.101 15.729 -54.948 1.00 40.12 703 GLY A C 1
ATOM 5475 O O . GLY A 1 703 ? 30.898 16.650 -55.731 1.00 40.12 703 GLY A O 1
ATOM 5476 N N . GLN A 1 704 ? 32.295 15.184 -54.736 1.00 29.20 704 GLN A N 1
ATOM 5477 C CA . GLN A 1 704 ? 33.398 15.102 -55.687 1.00 29.20 704 GLN A CA 1
ATOM 5478 C C . GLN A 1 704 ? 34.361 14.035 -55.151 1.00 29.20 704 GLN A C 1
ATOM 5480 O O . GLN A 1 704 ? 34.973 14.194 -54.098 1.00 29.20 704 GLN A O 1
ATOM 5485 N N . VAL A 1 705 ? 34.453 12.902 -55.847 1.00 35.91 705 VAL A N 1
ATOM 5486 C CA . VAL A 1 705 ? 35.407 11.834 -55.524 1.00 35.91 705 VAL A CA 1
ATOM 5487 C C . VAL A 1 705 ? 36.816 12.364 -55.804 1.00 35.91 705 VAL A C 1
ATOM 5489 O O . VAL A 1 705 ? 37.200 12.515 -56.961 1.00 35.91 705 VAL A O 1
ATOM 5492 N N . ALA A 1 706 ? 37.581 12.675 -54.756 1.00 30.03 706 ALA A N 1
ATOM 5493 C CA . ALA A 1 706 ? 38.991 13.042 -54.877 1.00 30.03 706 ALA A CA 1
ATOM 5494 C C . ALA A 1 706 ? 39.879 11.775 -54.972 1.00 30.03 706 ALA A C 1
ATOM 5496 O O . ALA A 1 706 ? 39.602 10.786 -54.288 1.00 30.03 706 ALA A O 1
ATOM 5497 N N . PRO A 1 707 ? 40.937 11.770 -55.808 1.00 38.31 707 PRO A N 1
ATOM 5498 C CA . PRO A 1 707 ? 41.758 10.585 -56.071 1.00 38.31 707 PRO A CA 1
ATOM 5499 C C . PRO A 1 707 ? 42.620 10.158 -54.858 1.00 38.31 707 PRO A C 1
ATOM 5501 O O . PRO A 1 707 ? 42.912 10.970 -53.976 1.00 38.31 707 PRO A O 1
ATOM 5504 N N . PRO A 1 708 ? 43.046 8.879 -54.788 1.00 44.06 708 PRO A N 1
ATOM 5505 C CA . PRO A 1 708 ? 43.376 8.194 -53.535 1.00 44.06 708 PRO A CA 1
ATOM 5506 C C . PRO A 1 708 ? 44.827 8.395 -53.057 1.00 44.06 708 PRO A C 1
ATOM 5508 O O . PRO A 1 708 ? 45.553 7.418 -52.880 1.00 44.06 708 PRO A O 1
ATOM 5511 N N . TRP A 1 709 ? 45.286 9.636 -52.870 1.00 50.09 709 TRP A N 1
ATOM 5512 C CA . TRP A 1 709 ? 46.645 9.902 -52.351 1.00 50.09 709 TRP A CA 1
ATOM 5513 C C . TRP A 1 709 ? 46.822 11.283 -51.689 1.00 50.09 709 TRP A C 1
ATOM 5515 O O . TRP A 1 709 ? 47.848 11.933 -51.849 1.00 50.09 709 TRP A O 1
ATOM 5525 N N . ARG A 1 710 ? 45.838 11.739 -50.898 1.00 48.84 710 ARG A N 1
ATOM 5526 C CA . ARG A 1 710 ? 45.943 12.995 -50.119 1.00 48.84 710 ARG A CA 1
ATOM 5527 C C . ARG A 1 710 ? 46.111 12.840 -48.605 1.00 48.84 710 ARG A C 1
ATOM 5529 O O . ARG A 1 710 ? 46.233 13.851 -47.926 1.00 48.84 710 ARG A O 1
ATOM 5536 N N . ASP A 1 711 ? 46.138 11.620 -48.070 1.00 68.62 711 ASP A N 1
ATOM 5537 C CA . ASP A 1 711 ? 46.141 11.422 -46.617 1.00 68.62 711 ASP A CA 1
ATOM 5538 C C . ASP A 1 711 ? 47.337 10.584 -46.134 1.00 68.62 711 ASP A C 1
ATOM 5540 O O . ASP A 1 711 ? 47.412 9.369 -46.355 1.00 68.62 711 ASP A O 1
ATOM 5544 N N . ASN A 1 712 ? 48.276 11.235 -45.438 1.00 73.75 712 ASN A N 1
ATOM 5545 C CA . ASN A 1 712 ? 49.444 10.592 -44.827 1.00 73.75 712 ASN A CA 1
ATOM 5546 C C . ASN A 1 712 ? 49.044 9.500 -43.814 1.00 73.75 712 ASN A C 1
ATOM 5548 O O . ASN A 1 712 ? 49.811 8.559 -43.591 1.00 73.75 712 ASN A O 1
ATOM 5552 N N . GLY A 1 713 ? 47.834 9.564 -43.240 1.00 73.50 713 GLY A N 1
ATOM 5553 C CA . GLY A 1 713 ? 47.295 8.512 -42.374 1.00 73.50 713 GLY A CA 1
ATOM 5554 C C . GLY A 1 713 ? 47.059 7.186 -43.110 1.00 73.50 713 GLY A C 1
ATOM 5555 O O . GLY A 1 713 ? 47.390 6.113 -42.595 1.00 73.50 713 GLY A O 1
ATOM 5556 N N . LEU A 1 714 ? 46.571 7.245 -44.354 1.00 75.50 714 LEU A N 1
ATOM 5557 C CA . LEU A 1 714 ? 46.365 6.061 -45.197 1.00 75.50 714 LEU A CA 1
ATOM 5558 C C . LEU A 1 714 ? 47.698 5.468 -45.672 1.00 75.50 714 LEU A C 1
ATOM 5560 O O . LEU A 1 714 ? 47.855 4.242 -45.691 1.00 75.50 714 LEU A O 1
ATOM 5564 N N . ILE A 1 715 ? 48.680 6.325 -45.976 1.00 78.69 715 ILE A N 1
ATOM 5565 C CA . ILE A 1 715 ? 50.047 5.906 -46.323 1.00 78.69 715 ILE A CA 1
ATOM 5566 C C . ILE A 1 715 ? 50.690 5.183 -45.134 1.00 78.69 715 ILE A C 1
ATOM 5568 O O . ILE A 1 715 ? 51.224 4.086 -45.307 1.00 78.69 715 ILE A O 1
ATOM 5572 N N . ARG A 1 716 ? 50.543 5.708 -43.906 1.00 80.62 716 ARG A N 1
ATOM 5573 C CA . ARG A 1 716 ? 50.998 5.035 -42.674 1.00 80.62 716 ARG A CA 1
ATOM 5574 C C . ARG A 1 716 ? 50.395 3.638 -42.539 1.00 80.62 716 ARG A C 1
ATOM 5576 O O . ARG A 1 716 ? 51.112 2.677 -42.268 1.00 80.62 716 ARG A O 1
ATOM 5583 N N . GLY A 1 717 ? 49.086 3.507 -42.756 1.00 79.06 717 GLY A N 1
ATOM 5584 C CA . GLY A 1 717 ? 48.393 2.218 -42.705 1.00 79.06 717 GLY A CA 1
ATOM 5585 C C . GLY A 1 717 ? 48.919 1.208 -43.733 1.00 79.06 717 GLY A C 1
ATOM 5586 O O . GLY A 1 717 ? 49.039 0.021 -43.423 1.00 79.06 717 GLY A O 1
ATOM 5587 N N . CYS A 1 718 ? 49.273 1.665 -44.937 1.00 81.12 718 CYS A N 1
ATOM 5588 C CA . CYS A 1 718 ? 49.859 0.821 -45.981 1.00 81.12 718 CYS A CA 1
ATOM 5589 C C . CYS A 1 718 ? 51.304 0.418 -45.654 1.00 81.12 718 CYS A C 1
ATOM 5591 O O . CYS A 1 718 ? 51.637 -0.761 -45.761 1.00 81.12 718 CYS A O 1
ATOM 5593 N N . LEU A 1 719 ? 52.126 1.351 -45.163 1.00 84.06 719 LEU A N 1
ATOM 5594 C CA . LEU A 1 719 ? 53.502 1.083 -44.729 1.00 84.06 719 LEU A CA 1
ATOM 5595 C C . LEU A 1 719 ? 53.549 0.012 -43.631 1.00 84.06 719 LEU A C 1
ATOM 5597 O O . LEU A 1 719 ? 54.303 -0.953 -43.737 1.00 84.06 719 LEU A O 1
ATOM 5601 N N . LEU A 1 720 ? 52.682 0.109 -42.618 1.00 84.56 720 LEU A N 1
ATOM 5602 C CA . LEU A 1 720 ? 52.606 -0.890 -41.544 1.00 84.56 720 LEU A CA 1
ATOM 5603 C C . LEU A 1 720 ? 52.156 -2.271 -42.051 1.00 84.56 720 LEU A C 1
ATOM 5605 O O . LEU A 1 720 ? 52.606 -3.295 -41.535 1.00 84.56 720 LEU A O 1
ATOM 5609 N N . LYS A 1 721 ? 51.290 -2.330 -43.073 1.00 84.88 721 LYS A N 1
ATOM 5610 C CA . LYS A 1 721 ? 50.906 -3.597 -43.719 1.00 84.88 721 LYS A CA 1
ATOM 5611 C C . LYS A 1 721 ? 52.079 -4.217 -44.479 1.00 84.88 721 LYS A C 1
ATOM 5613 O O . LYS A 1 721 ? 52.288 -5.422 -44.350 1.00 84.88 721 LYS A O 1
ATOM 5618 N N . GLU A 1 722 ? 52.865 -3.425 -45.207 1.00 83.19 722 GLU A N 1
ATOM 5619 C CA . GLU A 1 722 ? 54.057 -3.912 -45.920 1.00 83.19 722 GLU A CA 1
ATOM 5620 C C . GLU A 1 722 ? 55.143 -4.417 -44.956 1.00 83.19 722 GLU A C 1
ATOM 5622 O O . GLU A 1 722 ? 55.713 -5.485 -45.179 1.00 83.19 722 GLU A O 1
ATOM 5627 N N . VAL A 1 723 ? 55.352 -3.749 -43.812 1.00 85.19 723 VAL A N 1
ATOM 5628 C CA . VAL A 1 723 ? 56.268 -4.232 -42.755 1.00 85.19 723 VAL A CA 1
ATOM 5629 C C . VAL A 1 723 ? 55.836 -5.594 -42.194 1.00 85.19 723 VAL A C 1
ATOM 5631 O O . VAL A 1 723 ? 56.679 -6.378 -41.759 1.00 85.19 723 VAL A O 1
ATOM 5634 N N . ARG A 1 724 ? 54.538 -5.921 -42.219 1.00 82.44 724 ARG A N 1
ATOM 5635 C CA . ARG A 1 724 ? 53.998 -7.191 -41.702 1.00 82.44 724 ARG A CA 1
ATOM 5636 C C . ARG A 1 724 ? 54.033 -8.338 -42.717 1.00 82.44 724 ARG A C 1
ATOM 5638 O O . ARG A 1 724 ? 54.041 -9.496 -42.303 1.00 82.44 724 ARG A O 1
ATOM 5645 N N . LYS A 1 725 ? 54.097 -8.063 -44.025 1.00 82.69 725 LYS A N 1
ATOM 5646 C CA . LYS A 1 725 ? 54.098 -9.103 -45.074 1.00 82.69 725 LYS A CA 1
ATOM 5647 C C . LYS A 1 725 ? 55.394 -9.921 -45.070 1.00 82.69 725 LYS A C 1
ATOM 5649 O O . LYS A 1 725 ? 56.467 -9.318 -45.066 1.00 82.69 725 LYS A O 1
ATOM 5654 N N . PRO A 1 726 ? 55.353 -11.266 -45.051 1.00 67.56 726 PRO A N 1
ATOM 5655 C CA . PRO A 1 726 ? 56.560 -12.093 -45.076 1.00 67.56 726 PRO A CA 1
ATOM 5656 C C . PRO A 1 726 ? 57.265 -11.979 -46.437 1.00 67.56 726 PRO A C 1
ATOM 5658 O O . PRO A 1 726 ? 56.649 -12.209 -47.472 1.00 67.56 726 PRO A O 1
ATOM 5661 N N . GLY A 1 727 ? 58.549 -11.614 -46.444 1.00 75.06 727 GLY A N 1
ATOM 5662 C CA . GLY A 1 727 ? 59.328 -11.452 -47.675 1.00 75.06 727 GLY A CA 1
ATOM 5663 C C . GLY A 1 727 ? 60.577 -10.587 -47.487 1.00 75.06 727 GLY A C 1
ATOM 5664 O O . GLY A 1 727 ? 60.771 -9.994 -46.425 1.00 75.06 727 GLY A O 1
ATOM 5665 N N . ARG A 1 728 ? 61.430 -10.543 -48.519 1.00 70.62 728 ARG A N 1
ATOM 5666 C CA . ARG A 1 728 ? 62.640 -9.695 -48.591 1.00 70.62 728 ARG A CA 1
ATOM 5667 C C . ARG A 1 728 ? 62.538 -8.570 -49.635 1.00 70.62 728 ARG A C 1
ATOM 5669 O O . ARG A 1 728 ? 63.486 -7.811 -49.787 1.00 70.62 728 ARG A O 1
ATOM 5676 N N . ASN A 1 729 ? 61.401 -8.453 -50.325 1.00 77.69 729 ASN A N 1
ATOM 5677 C CA . ASN A 1 729 ? 61.166 -7.409 -51.321 1.00 77.69 729 ASN A CA 1
ATOM 5678 C C . ASN A 1 729 ? 60.545 -6.193 -50.628 1.00 77.69 729 ASN A C 1
ATOM 5680 O O . ASN A 1 729 ? 59.415 -6.271 -50.147 1.00 77.69 729 ASN A O 1
ATOM 5684 N N . PHE A 1 730 ? 61.290 -5.089 -50.567 1.00 80.62 730 PHE A N 1
ATOM 5685 C CA . PHE A 1 730 ? 60.882 -3.857 -49.877 1.00 80.62 730 PHE A CA 1
ATOM 5686 C C . PHE A 1 730 ? 60.687 -2.666 -50.825 1.00 80.62 730 PHE A C 1
ATOM 5688 O O . PHE A 1 730 ? 60.433 -1.561 -50.361 1.00 80.62 730 PHE A O 1
ATOM 5695 N N . GLU A 1 731 ? 60.758 -2.876 -52.141 1.00 78.50 731 GLU A N 1
ATOM 5696 C CA . GLU A 1 731 ? 60.616 -1.823 -53.162 1.00 78.50 731 GLU A CA 1
ATOM 5697 C C . GLU A 1 731 ? 59.320 -1.030 -52.980 1.00 78.50 731 GLU A C 1
ATOM 5699 O O . GLU A 1 731 ? 59.346 0.190 -52.839 1.00 78.50 731 GLU A O 1
ATOM 5704 N N . ARG A 1 732 ? 58.195 -1.736 -52.811 1.00 80.38 732 ARG A N 1
ATOM 5705 C CA . ARG A 1 732 ? 56.891 -1.109 -52.577 1.00 80.38 732 ARG A CA 1
ATOM 5706 C C . ARG A 1 732 ? 56.833 -0.279 -51.290 1.00 80.38 732 ARG A C 1
ATOM 5708 O O . ARG A 1 732 ? 56.074 0.683 -51.212 1.00 80.38 732 ARG A O 1
ATOM 5715 N N . LEU A 1 733 ? 57.615 -0.645 -50.275 1.00 85.69 733 LEU A N 1
ATOM 5716 C CA . LEU A 1 733 ? 57.690 0.087 -49.012 1.00 85.69 733 LEU A CA 1
ATOM 5717 C C . LEU A 1 733 ? 58.444 1.413 -49.195 1.00 85.69 733 LEU A C 1
ATOM 5719 O O . LEU A 1 733 ? 57.986 2.433 -48.687 1.00 85.69 733 LEU A O 1
ATOM 5723 N N . PHE A 1 734 ? 59.538 1.423 -49.961 1.00 85.06 734 PHE A N 1
ATOM 5724 C CA . PHE A 1 734 ? 60.279 2.650 -50.273 1.00 85.06 734 PHE A CA 1
ATOM 5725 C C . PHE A 1 734 ? 59.541 3.552 -51.278 1.00 85.06 734 PHE A C 1
ATOM 5727 O O . PHE A 1 734 ? 59.570 4.769 -51.116 1.00 85.06 734 PHE A O 1
ATOM 5734 N N . GLU A 1 735 ? 58.787 2.990 -52.230 1.00 82.88 735 GLU A N 1
ATOM 5735 C CA . GLU A 1 735 ? 57.866 3.758 -53.087 1.00 82.88 735 GLU A CA 1
ATOM 5736 C C . GLU A 1 735 ? 56.819 4.517 -52.261 1.00 82.88 735 GLU A C 1
ATOM 5738 O O . GLU A 1 735 ? 56.571 5.698 -52.489 1.00 82.88 735 GLU A O 1
ATOM 5743 N N . LEU A 1 736 ? 56.219 3.855 -51.265 1.00 81.44 736 LEU A N 1
ATOM 5744 C CA . LEU A 1 736 ? 55.233 4.476 -50.378 1.00 81.44 736 LEU A CA 1
ATOM 5745 C C . LEU A 1 736 ? 55.854 5.536 -49.457 1.00 81.44 736 LEU A C 1
ATOM 5747 O O . LEU A 1 736 ? 55.183 6.517 -49.145 1.00 81.44 736 LEU A O 1
ATOM 5751 N N . LEU A 1 737 ? 57.115 5.366 -49.042 1.00 83.19 737 LEU A N 1
ATOM 5752 C CA . LEU A 1 737 ? 57.851 6.388 -48.289 1.00 83.19 737 LEU A CA 1
ATOM 5753 C C . LEU A 1 737 ? 58.160 7.625 -49.145 1.00 83.19 737 LEU A C 1
ATOM 5755 O O . LEU A 1 737 ? 58.083 8.737 -48.631 1.00 83.19 737 LEU A O 1
ATOM 5759 N N . GLY A 1 738 ? 58.429 7.454 -50.444 1.00 78.94 738 GLY A N 1
ATOM 5760 C CA . GLY A 1 738 ? 58.624 8.564 -51.386 1.00 78.94 738 GLY A CA 1
ATOM 5761 C C . GLY A 1 738 ? 57.354 9.373 -51.680 1.00 78.94 738 GLY A C 1
ATOM 5762 O O . GLY A 1 738 ? 57.440 10.517 -52.114 1.00 78.94 738 GLY A O 1
ATOM 5763 N N . LEU A 1 739 ? 56.173 8.808 -51.411 1.00 79.44 739 LEU A N 1
ATOM 5764 C CA . LEU A 1 739 ? 54.872 9.465 -51.595 1.00 79.44 739 LEU A CA 1
ATOM 5765 C C . LEU A 1 739 ? 54.402 10.259 -50.360 1.00 79.44 739 LEU A C 1
ATOM 5767 O O . LEU A 1 739 ? 53.328 10.861 -50.399 1.00 79.44 739 LEU A O 1
ATOM 5771 N N . VAL A 1 740 ? 55.169 10.261 -49.262 1.00 80.25 740 VAL A N 1
ATOM 5772 C CA . VAL A 1 740 ? 54.827 10.993 -48.031 1.00 80.25 740 VAL A CA 1
ATOM 5773 C C . VAL A 1 740 ? 54.976 12.498 -48.263 1.00 80.25 740 VAL A C 1
ATOM 5775 O O . VAL A 1 740 ? 56.080 13.001 -48.479 1.00 80.25 740 VAL A O 1
ATOM 5778 N N . GLN A 1 741 ? 53.864 13.232 -48.178 1.00 69.31 741 GLN A N 1
ATOM 5779 C CA . GLN A 1 741 ? 53.848 14.686 -48.356 1.00 69.31 741 GLN A CA 1
ATOM 5780 C C . GLN A 1 741 ? 54.086 15.403 -47.022 1.00 69.31 741 GLN A C 1
ATOM 5782 O O . GLN A 1 741 ? 53.406 15.127 -46.038 1.00 69.31 741 GLN A O 1
ATOM 5787 N N . GLY A 1 742 ? 55.029 16.341 -46.968 1.00 74.00 742 GLY A N 1
ATOM 5788 C CA . GLY A 1 742 ? 55.321 17.131 -45.768 1.00 74.00 742 GLY A CA 1
ATOM 5789 C C . GLY A 1 742 ? 56.756 17.650 -45.753 1.00 74.00 742 GLY A C 1
ATOM 5790 O O . GLY A 1 742 ? 57.549 17.301 -46.624 1.00 74.00 742 GLY A O 1
ATOM 5791 N N . GLY A 1 743 ? 57.092 18.484 -44.766 1.00 78.25 743 GLY A N 1
ATOM 5792 C CA . GLY A 1 743 ? 58.477 18.913 -44.547 1.00 78.25 743 GLY A CA 1
ATOM 5793 C C . GLY A 1 743 ? 59.385 17.744 -44.142 1.00 78.25 743 GLY A C 1
ATOM 5794 O O . GLY A 1 743 ? 58.897 16.684 -43.738 1.00 78.25 743 GLY A O 1
ATOM 5795 N N . LEU A 1 744 ? 60.705 17.954 -44.197 1.00 77.69 744 LEU A N 1
ATOM 5796 C CA . LEU A 1 744 ? 61.723 16.947 -43.857 1.00 77.69 744 LEU A CA 1
ATOM 5797 C C . LEU A 1 744 ? 61.441 16.255 -42.514 1.00 77.69 744 LEU A C 1
ATOM 5799 O O . LEU A 1 744 ? 61.504 15.034 -42.406 1.00 77.69 744 LEU A O 1
ATOM 5803 N N . GLU A 1 745 ? 61.046 17.027 -41.503 1.00 76.00 745 GLU A N 1
ATOM 5804 C CA . GLU A 1 745 ? 60.729 16.520 -40.166 1.00 76.00 745 GLU A CA 1
ATOM 5805 C C . GLU A 1 745 ? 59.560 15.518 -40.168 1.00 76.00 745 GLU A C 1
ATOM 5807 O O . GLU A 1 745 ? 59.591 14.507 -39.465 1.00 76.00 745 GLU A O 1
ATOM 5812 N N . THR A 1 746 ? 58.552 15.735 -41.020 1.00 79.31 746 THR A N 1
ATOM 5813 C CA . THR A 1 746 ? 57.405 14.825 -41.161 1.00 79.31 746 THR A CA 1
ATOM 5814 C C . THR A 1 746 ? 57.814 13.517 -41.838 1.00 79.31 746 THR A C 1
ATOM 5816 O O . THR A 1 746 ? 57.390 12.439 -41.414 1.00 79.31 746 THR A O 1
ATOM 5819 N N . GLN A 1 747 ? 58.675 13.590 -42.856 1.00 79.62 747 GLN A N 1
ATOM 5820 C CA . GLN A 1 747 ? 59.194 12.411 -43.553 1.00 79.62 747 GLN A CA 1
ATOM 5821 C C . GLN A 1 747 ? 60.107 11.578 -42.644 1.00 79.62 747 GLN A C 1
ATOM 5823 O O . GLN A 1 747 ? 59.918 10.366 -42.532 1.00 79.62 747 GLN A O 1
ATOM 5828 N N . VAL A 1 748 ? 61.016 12.224 -41.906 1.00 82.81 748 VAL A N 1
ATOM 5829 C CA . VAL A 1 748 ? 61.895 11.564 -40.925 1.00 82.81 748 VAL A CA 1
ATOM 5830 C C . VAL A 1 748 ? 61.080 10.925 -39.796 1.00 82.81 748 VAL A C 1
ATOM 5832 O O . VAL A 1 748 ? 61.307 9.767 -39.444 1.00 82.81 748 VAL A O 1
ATOM 5835 N N . CYS A 1 749 ? 60.067 11.617 -39.265 1.00 82.69 749 CYS A N 1
ATOM 5836 C CA . CYS A 1 749 ? 59.174 11.061 -38.243 1.00 82.69 749 CYS A CA 1
ATOM 5837 C C . CYS A 1 749 ? 58.406 9.821 -38.744 1.00 82.69 749 CYS A C 1
ATOM 5839 O O . CYS A 1 749 ? 58.247 8.837 -38.013 1.00 82.69 749 CYS A O 1
ATOM 5841 N N . MET A 1 750 ? 57.967 9.823 -40.007 1.00 83.62 750 MET A N 1
ATOM 5842 C CA . MET A 1 750 ? 57.316 8.663 -40.619 1.00 83.62 750 MET A CA 1
ATOM 5843 C C . MET A 1 750 ? 58.284 7.482 -40.769 1.00 83.62 750 MET A C 1
ATOM 5845 O O . MET A 1 750 ? 57.936 6.360 -40.398 1.00 83.62 750 MET A O 1
ATOM 5849 N N . VAL A 1 751 ? 59.511 7.724 -41.243 1.00 87.88 751 VAL A N 1
ATOM 5850 C CA . VAL A 1 751 ? 60.552 6.689 -41.375 1.00 87.88 751 VAL A CA 1
ATOM 5851 C C . VAL A 1 751 ? 60.899 6.087 -40.008 1.00 87.88 751 VAL A C 1
ATOM 5853 O O . VAL A 1 751 ? 60.909 4.862 -39.870 1.00 87.88 751 VAL A O 1
ATOM 5856 N N . ARG A 1 752 ? 61.049 6.907 -38.959 1.00 86.69 752 ARG A N 1
ATOM 5857 C CA . ARG A 1 752 ? 61.290 6.440 -37.579 1.00 86.69 752 ARG A CA 1
ATOM 5858 C C . ARG A 1 752 ? 60.168 5.560 -37.036 1.00 86.69 752 ARG A C 1
ATOM 5860 O O . ARG A 1 752 ? 60.436 4.539 -36.400 1.00 86.69 752 ARG A O 1
ATOM 5867 N N . HIS A 1 753 ? 58.910 5.895 -37.325 1.00 86.38 753 HIS A N 1
ATOM 5868 C CA . HIS A 1 753 ? 57.776 5.035 -36.976 1.00 86.38 753 HIS A CA 1
ATOM 5869 C C . HIS A 1 753 ? 57.836 3.671 -37.680 1.00 86.38 753 HIS A C 1
ATOM 5871 O O . HIS A 1 753 ? 57.532 2.647 -37.063 1.00 86.38 753 HIS A O 1
ATOM 5877 N N . VAL A 1 754 ? 58.240 3.636 -38.953 1.00 88.38 754 VAL A N 1
ATOM 5878 C CA . VAL A 1 754 ? 58.389 2.386 -39.716 1.00 88.38 754 VAL A CA 1
ATOM 5879 C C . VAL A 1 754 ? 59.575 1.560 -39.198 1.00 88.38 754 VAL A C 1
ATOM 5881 O O . VAL A 1 754 ? 59.444 0.341 -39.075 1.00 88.38 754 VAL A O 1
ATOM 5884 N N . ILE A 1 755 ? 60.687 2.196 -38.809 1.00 87.19 755 ILE A N 1
ATOM 5885 C CA . ILE A 1 755 ? 61.834 1.537 -38.155 1.00 87.19 755 ILE A CA 1
ATOM 5886 C C . ILE A 1 755 ? 61.403 0.886 -36.836 1.00 87.19 755 ILE A C 1
ATOM 5888 O O . ILE A 1 755 ? 61.727 -0.277 -36.587 1.00 87.19 755 ILE A O 1
ATOM 5892 N N . HIS A 1 756 ? 60.625 1.598 -36.015 1.00 87.00 756 HIS A N 1
ATOM 5893 C CA . HIS A 1 756 ? 60.121 1.070 -34.747 1.00 87.00 756 HIS A CA 1
ATOM 5894 C C . HIS A 1 756 ? 59.239 -0.175 -34.950 1.00 87.00 756 HIS A C 1
ATOM 5896 O O . HIS A 1 756 ? 59.432 -1.196 -34.283 1.00 87.00 756 HIS A O 1
ATOM 5902 N N . GLU A 1 757 ? 58.320 -0.143 -35.922 1.00 88.75 757 GLU A N 1
ATOM 5903 C CA . GLU A 1 757 ? 57.487 -1.310 -36.244 1.00 88.75 757 GLU A CA 1
ATOM 5904 C C . GLU A 1 757 ? 58.332 -2.464 -36.825 1.00 88.75 757 GLU A C 1
ATOM 5906 O O . GLU A 1 757 ? 58.147 -3.619 -36.442 1.00 88.75 757 GLU A O 1
ATOM 5911 N N . ALA A 1 758 ? 59.317 -2.186 -37.687 1.00 85.50 758 ALA A N 1
ATOM 5912 C CA . ALA A 1 758 ? 60.237 -3.203 -38.208 1.00 85.50 758 ALA A CA 1
ATOM 5913 C C . ALA A 1 758 ? 61.079 -3.867 -37.096 1.00 85.50 758 ALA A C 1
ATOM 5915 O O . ALA A 1 758 ? 61.345 -5.076 -37.158 1.00 85.50 758 ALA A O 1
ATOM 5916 N N . GLY A 1 759 ? 61.426 -3.111 -36.048 1.00 81.88 759 GLY A N 1
ATOM 5917 C CA . GLY A 1 759 ? 62.080 -3.606 -34.835 1.00 81.88 759 GLY A CA 1
ATOM 5918 C C . GLY A 1 759 ? 61.210 -4.570 -34.035 1.00 81.88 759 GLY A C 1
ATOM 5919 O O . GLY A 1 759 ? 61.690 -5.629 -33.619 1.00 81.88 759 GLY A O 1
ATOM 5920 N N . ARG A 1 760 ? 59.905 -4.293 -33.923 1.00 85.12 760 ARG A N 1
ATOM 5921 C CA . ARG A 1 760 ? 58.934 -5.203 -33.291 1.00 85.12 760 ARG A CA 1
ATOM 5922 C C . ARG A 1 760 ? 58.883 -6.573 -33.977 1.00 85.12 760 ARG A C 1
ATOM 5924 O O . ARG A 1 760 ? 58.746 -7.593 -33.304 1.00 85.12 760 ARG A O 1
ATOM 5931 N N . PHE A 1 761 ? 59.057 -6.609 -35.300 1.00 83.19 761 PHE A N 1
ATOM 5932 C CA . PHE A 1 761 ? 59.103 -7.841 -36.099 1.00 83.19 761 PHE A CA 1
ATOM 5933 C C . PHE A 1 761 ? 60.521 -8.407 -36.308 1.00 83.19 761 PHE A C 1
ATOM 5935 O O . PHE A 1 761 ? 60.695 -9.336 -37.097 1.00 83.19 761 PHE A O 1
ATOM 5942 N N . LYS A 1 762 ? 61.538 -7.881 -35.604 1.00 84.25 762 LYS A N 1
ATOM 5943 C CA . LYS A 1 762 ? 62.949 -8.317 -35.666 1.00 84.25 762 LYS A CA 1
ATOM 5944 C C . LYS A 1 762 ? 63.548 -8.327 -37.088 1.00 84.25 762 LYS A C 1
ATOM 5946 O O . LYS A 1 762 ? 64.452 -9.114 -37.378 1.00 84.25 762 LYS A O 1
ATOM 5951 N N . ARG A 1 763 ? 63.093 -7.443 -37.987 1.00 83.75 763 ARG A N 1
ATOM 5952 C CA . ARG A 1 763 ? 63.558 -7.367 -39.389 1.00 83.75 763 ARG A CA 1
ATOM 5953 C C . ARG A 1 763 ? 64.844 -6.547 -39.528 1.00 83.75 763 ARG A C 1
ATOM 5955 O O . ARG A 1 763 ? 64.820 -5.420 -40.008 1.00 83.75 763 ARG A O 1
ATOM 5962 N N . ARG A 1 764 ? 65.980 -7.127 -39.123 1.00 82.12 764 ARG A N 1
ATOM 5963 C CA . ARG A 1 764 ? 67.290 -6.438 -39.058 1.00 82.12 764 ARG A CA 1
ATOM 5964 C C . ARG A 1 764 ? 67.743 -5.797 -40.376 1.00 82.12 764 ARG A C 1
ATOM 5966 O O . ARG A 1 764 ? 68.165 -4.651 -40.357 1.00 82.12 764 ARG A O 1
ATOM 5973 N N . LEU A 1 765 ? 67.585 -6.495 -41.503 1.00 83.81 765 LEU A N 1
ATOM 5974 C CA . LEU A 1 765 ? 67.970 -5.975 -42.824 1.00 83.81 765 LEU A CA 1
ATOM 5975 C C . LEU A 1 765 ? 67.131 -4.753 -43.241 1.00 83.81 765 LEU A C 1
ATOM 5977 O O . LEU A 1 765 ? 67.676 -3.769 -43.719 1.00 83.81 765 LEU A O 1
ATOM 5981 N N . LEU A 1 766 ? 65.813 -4.795 -43.011 1.00 86.62 766 LEU A N 1
ATOM 5982 C CA . LEU A 1 766 ? 64.911 -3.682 -43.328 1.00 86.62 766 LEU A CA 1
ATOM 5983 C C . LEU A 1 766 ? 65.201 -2.459 -42.450 1.00 86.62 766 LEU A C 1
ATOM 5985 O O . LEU A 1 766 ? 65.166 -1.340 -42.942 1.00 86.62 766 LEU A O 1
ATOM 5989 N N . MET A 1 767 ? 65.513 -2.668 -41.167 1.00 85.88 767 MET A N 1
ATOM 5990 C CA . MET A 1 767 ? 65.913 -1.573 -40.278 1.00 85.88 767 MET A CA 1
ATOM 5991 C C . MET A 1 767 ? 67.188 -0.883 -40.765 1.00 85.88 767 MET A C 1
ATOM 5993 O O . MET A 1 767 ? 67.213 0.339 -40.799 1.00 85.88 767 MET A O 1
ATOM 5997 N N . GLN A 1 768 ? 68.196 -1.647 -41.197 1.00 86.69 768 GLN A N 1
ATOM 5998 C CA . GLN A 1 768 ? 69.437 -1.083 -41.732 1.00 86.69 768 GLN A CA 1
ATOM 5999 C C . GLN A 1 768 ? 69.177 -0.264 -43.007 1.00 86.69 768 GLN A C 1
ATOM 6001 O O . GLN A 1 768 ? 69.589 0.886 -43.090 1.00 86.69 768 GLN A O 1
ATOM 6006 N N . MET A 1 769 ? 68.382 -0.792 -43.947 1.00 85.88 769 MET A N 1
ATOM 6007 C CA . MET A 1 769 ? 68.006 -0.060 -45.166 1.00 85.88 769 MET A CA 1
ATOM 6008 C C . MET A 1 769 ? 67.191 1.214 -44.883 1.00 85.88 769 MET A C 1
ATOM 6010 O O . MET A 1 769 ? 67.314 2.198 -45.608 1.00 85.88 769 MET A O 1
ATOM 6014 N N . LEU A 1 770 ? 66.337 1.206 -43.854 1.00 89.06 770 LEU A N 1
ATOM 6015 C CA . LEU A 1 770 ? 65.552 2.377 -43.453 1.00 89.06 770 LEU A CA 1
ATOM 6016 C C . LEU A 1 770 ? 66.397 3.430 -42.726 1.00 89.06 770 LEU A C 1
ATOM 6018 O O . LEU A 1 770 ? 66.135 4.614 -42.899 1.00 89.06 770 LEU A O 1
ATOM 6022 N N . GLN A 1 771 ? 67.407 3.015 -41.957 1.00 88.06 771 GLN A N 1
ATOM 6023 C CA . GLN A 1 771 ? 68.382 3.916 -41.332 1.00 88.06 771 GLN A CA 1
ATOM 6024 C C . GLN A 1 771 ? 69.267 4.589 -42.387 1.00 88.06 771 GLN A C 1
ATOM 6026 O O . GLN A 1 771 ? 69.441 5.803 -42.347 1.00 88.06 771 GLN A O 1
ATOM 6031 N N . ASP A 1 772 ? 69.735 3.833 -43.385 1.00 87.62 772 ASP A N 1
ATOM 6032 C CA . ASP A 1 772 ? 70.477 4.390 -44.522 1.00 87.62 772 ASP A CA 1
ATOM 6033 C C . ASP A 1 772 ? 69.612 5.377 -45.330 1.00 87.62 772 ASP A C 1
ATOM 6035 O O . ASP A 1 772 ? 70.102 6.390 -45.829 1.00 87.62 772 ASP A O 1
ATOM 6039 N N . PHE A 1 773 ? 68.309 5.106 -45.455 1.00 87.12 773 PHE A N 1
ATOM 6040 C CA . PHE A 1 773 ? 67.356 6.002 -46.115 1.00 87.12 773 PHE A CA 1
ATOM 6041 C C . PHE A 1 773 ? 67.067 7.270 -45.297 1.00 87.12 773 PHE A C 1
ATOM 6043 O O . PHE A 1 773 ? 67.013 8.354 -45.872 1.00 87.12 773 PHE A O 1
ATOM 6050 N N . GLU A 1 774 ? 66.926 7.160 -43.971 1.00 86.88 774 GLU A N 1
ATOM 6051 C CA . GLU A 1 774 ? 66.816 8.317 -43.070 1.00 86.88 774 GLU A CA 1
ATOM 6052 C C . GLU A 1 774 ? 68.050 9.219 -43.197 1.00 86.88 774 GLU A C 1
ATOM 6054 O O . GLU A 1 774 ? 67.903 10.427 -43.374 1.00 86.88 774 GLU A O 1
ATOM 6059 N N . GLN A 1 775 ? 69.250 8.630 -43.202 1.00 84.25 775 GLN A N 1
ATOM 6060 C CA . GLN A 1 775 ? 70.504 9.365 -43.357 1.00 84.25 775 GLN A CA 1
ATOM 6061 C C . GLN A 1 775 ? 70.564 10.101 -44.704 1.00 84.25 775 GLN A C 1
ATOM 6063 O O . GLN A 1 775 ? 70.855 11.291 -44.740 1.00 84.25 775 GLN A O 1
ATOM 6068 N N . ARG A 1 776 ? 70.172 9.443 -45.806 1.00 84.69 776 ARG A N 1
ATOM 6069 C CA . ARG A 1 776 ? 70.102 10.071 -47.139 1.00 84.69 776 ARG A CA 1
ATOM 6070 C C . ARG A 1 776 ? 69.101 11.221 -47.218 1.00 84.69 776 ARG A C 1
ATOM 6072 O O . ARG A 1 776 ? 69.369 12.189 -47.919 1.00 84.69 776 ARG A O 1
ATOM 6079 N N . LEU A 1 777 ? 67.958 11.125 -46.535 1.00 82.69 777 LEU A N 1
ATOM 6080 C CA . LEU A 1 777 ? 66.977 12.216 -46.488 1.00 82.69 777 LEU A CA 1
ATOM 6081 C C . LEU A 1 777 ? 67.529 13.439 -45.748 1.00 82.69 777 LEU A C 1
ATOM 6083 O O . LEU A 1 777 ? 67.297 14.568 -46.174 1.00 82.69 777 LEU A O 1
ATOM 6087 N N . VAL A 1 778 ? 68.272 13.216 -44.663 1.00 81.69 778 VAL A N 1
ATOM 6088 C CA . VAL A 1 778 ? 68.913 14.285 -43.887 1.00 81.69 778 VAL A CA 1
ATOM 6089 C C . VAL A 1 778 ? 70.078 14.906 -44.665 1.00 81.69 778 VAL A C 1
ATOM 6091 O O . VAL A 1 778 ? 70.168 16.131 -44.747 1.00 81.69 778 VAL A O 1
ATOM 6094 N N . ASP A 1 779 ? 70.913 14.088 -45.307 1.00 80.81 779 ASP A N 1
ATOM 6095 C CA . ASP A 1 779 ? 72.058 14.549 -46.099 1.00 80.81 779 ASP A CA 1
ATOM 6096 C C . ASP A 1 779 ? 71.612 15.323 -47.356 1.00 80.81 779 ASP A C 1
ATOM 6098 O O . ASP A 1 779 ? 72.198 16.354 -47.691 1.00 80.81 779 ASP A O 1
ATOM 6102 N N . ALA A 1 780 ? 70.527 14.893 -48.015 1.00 74.50 780 ALA A N 1
ATOM 6103 C CA . ALA A 1 780 ? 69.941 15.588 -49.168 1.00 74.50 780 ALA A CA 1
ATOM 6104 C C . ALA A 1 780 ? 69.350 16.965 -48.814 1.00 74.50 780 ALA A C 1
ATOM 6106 O O . ALA A 1 780 ? 69.268 17.841 -49.672 1.00 74.50 780 ALA A O 1
ATOM 6107 N N . ALA A 1 781 ? 68.951 17.174 -47.557 1.00 67.00 781 ALA A N 1
ATOM 6108 C CA . ALA A 1 781 ? 68.482 18.471 -47.077 1.00 67.00 781 ALA A CA 1
ATOM 6109 C C . ALA A 1 781 ? 69.626 19.406 -46.641 1.00 67.00 781 ALA A C 1
ATOM 6111 O O . ALA A 1 781 ? 69.448 20.623 -46.650 1.00 67.00 781 ALA A O 1
ATOM 6112 N N . ALA A 1 782 ? 70.791 18.858 -46.273 1.00 66.69 782 ALA A N 1
ATOM 6113 C CA . ALA A 1 782 ? 71.962 19.629 -45.849 1.00 66.69 782 ALA A CA 1
ATOM 6114 C C . ALA A 1 782 ? 72.733 20.265 -47.025 1.00 66.69 782 ALA A C 1
ATOM 6116 O O . ALA A 1 782 ? 73.371 21.301 -46.844 1.00 66.69 782 ALA A O 1
ATOM 6117 N N . PHE A 1 783 ? 72.640 19.686 -48.228 1.00 61.56 783 PHE A N 1
ATOM 6118 C CA . PHE A 1 783 ? 73.241 20.219 -49.455 1.00 61.56 783 PHE A CA 1
ATOM 6119 C C . PHE A 1 783 ? 72.240 20.164 -50.619 1.00 61.56 783 PHE A C 1
ATOM 6121 O O . PHE A 1 783 ? 72.245 19.195 -51.382 1.00 61.56 783 PHE A O 1
ATOM 6128 N N . PRO A 1 784 ? 71.378 21.181 -50.797 1.00 53.84 784 PRO A N 1
ATOM 6129 C CA . PRO A 1 784 ? 70.561 21.273 -51.999 1.00 53.84 784 PRO A CA 1
ATOM 6130 C C . PRO A 1 784 ? 71.493 21.538 -53.189 1.00 53.84 784 PRO A C 1
ATOM 6132 O O . PRO A 1 784 ? 72.061 22.621 -53.315 1.00 53.84 784 PRO A O 1
ATOM 6135 N N . SER A 1 785 ? 71.707 20.533 -54.039 1.00 46.53 785 SER A N 1
ATOM 6136 C CA . SER A 1 785 ? 72.379 20.718 -55.328 1.00 46.53 785 SER A CA 1
ATOM 6137 C C . SER A 1 785 ? 71.620 21.773 -56.139 1.00 46.53 785 SER A C 1
ATOM 6139 O O . SER A 1 785 ? 70.413 21.617 -56.337 1.00 46.53 785 SER A O 1
ATOM 6141 N N . ALA A 1 786 ? 72.332 22.833 -56.534 1.00 36.34 786 ALA A N 1
ATOM 6142 C CA . ALA A 1 786 ? 71.850 23.933 -57.370 1.00 36.34 786 ALA A CA 1
ATOM 6143 C C . ALA A 1 786 ? 71.322 23.472 -58.734 1.00 36.34 786 ALA A C 1
ATOM 6145 O O . ALA A 1 786 ? 71.862 22.471 -59.266 1.00 36.34 786 ALA A O 1
#

Solvent-accessible surface area (backbone atoms only — not comparable to full-atom values): 48550 Å² total; per-residue (Å²): 98,42,40,38,36,37,37,41,57,23,15,47,74,33,61,45,57,32,51,93,37,100,80,43,28,48,45,53,52,51,47,51,49,54,54,46,43,52,58,60,42,61,72,41,82,73,42,81,46,46,45,69,28,37,34,37,43,52,63,86,67,72,15,44,70,22,53,95,84,54,51,73,66,58,41,54,51,49,58,70,68,63,64,56,62,57,53,46,34,59,34,64,31,51,49,53,54,35,48,60,54,48,34,54,38,38,42,74,52,60,71,47,82,76,53,35,47,51,78,44,62,72,72,26,30,39,39,42,36,39,40,62,74,66,82,32,28,54,100,90,44,80,43,86,70,77,63,63,75,81,84,66,89,54,66,65,47,77,49,33,76,52,81,59,47,34,35,37,30,30,32,36,43,30,50,52,46,48,59,58,83,72,83,88,68,93,67,72,94,42,63,51,100,46,66,63,30,62,56,9,48,75,40,56,38,46,38,38,51,23,57,44,75,68,49,42,53,53,48,45,56,56,49,54,74,66,73,65,54,37,38,37,36,30,40,32,56,41,92,90,48,91,58,70,65,83,65,62,69,49,61,40,43,33,41,51,67,58,35,89,89,75,74,46,42,76,69,68,63,52,44,81,54,50,59,80,70,49,62,84,46,75,68,77,79,56,39,64,42,49,55,48,32,29,39,44,69,60,76,41,85,80,86,82,62,93,72,65,82,69,36,81,27,44,46,53,91,41,69,66,44,49,33,56,50,70,68,74,51,50,82,52,21,27,37,27,22,44,50,62,36,56,88,91,70,52,49,54,39,29,28,31,41,31,39,33,90,82,63,80,47,35,30,41,39,44,41,58,74,39,39,85,62,50,50,59,55,50,49,46,34,53,73,76,42,70,71,53,78,50,73,67,58,46,53,54,49,53,52,47,60,74,70,45,65,46,52,52,46,50,47,47,39,57,44,32,41,74,65,72,47,58,87,79,59,67,79,80,46,56,71,36,64,23,70,63,41,54,54,48,56,53,49,35,26,53,50,16,43,54,52,45,55,51,54,62,62,51,45,82,50,76,81,70,49,82,60,78,69,16,59,65,57,68,92,78,76,80,72,98,60,97,68,91,73,77,54,83,78,76,57,77,91,49,96,48,77,86,51,33,67,68,52,56,72,53,54,70,63,69,76,68,56,83,80,43,47,51,70,71,80,72,79,76,73,68,98,83,65,88,62,75,66,86,49,77,85,72,56,52,79,93,49,37,70,62,49,50,50,51,50,49,52,47,70,75,37,71,88,57,52,65,63,64,58,46,52,59,52,60,71,67,49,56,76,87,72,61,81,48,66,69,58,52,61,69,70,47,77,78,72,80,78,68,96,67,89,68,88,78,79,90,64,97,75,78,77,92,80,76,77,77,94,80,84,84,84,84,90,83,88,83,86,90,83,88,84,88,84,82,87,88,80,86,91,88,88,86,84,90,86,85,88,82,90,79,81,84,84,76,84,82,70,98,82,75,87,77,91,76,84,85,79,88,79,84,87,82,86,84,86,88,83,81,91,77,86,85,88,84,91,79,93,84,89,82,89,83,89,84,85,87,77,84,85,81,90,85,82,89,80,80,97,71,94,74,76,99,82,84,51,66,70,60,48,49,56,49,47,56,50,54,68,67,51,90,77,90,82,54,63,72,49,53,56,53,58,73,67,57,82,68,57,71,68,54,49,51,53,50,51,52,53,52,40,55,54,28,55,76,70,67,39,63,70,61,36,52,56,49,50,56,48,50,50,49,57,53,53,52,68,76,55,72,80,128

InterPro domains:
  IPR002035 von Willebrand factor, type A [PF13519] (4-133)
  IPR002035 von Willebrand factor, type A [PS50234] (3-134)
  IPR029307 INTS6/SAGE1/DDX26B/CT45, C-terminal [PF15300] (712-771)
  IPR036465 von Willebrand factor A-like domain superfamily [G3DSA:3.40.50.410] (4-225)
  IPR036465 von Willebrand factor A-like domain superfamily [SSF53300] (4-139)
  IPR051113 Integrator complex subunit 6 [PTHR12957] (1-673)
  IPR057413 Integrator complex subunit 6-like, beta-barrel domain [PF25462] (243-382)

Secondary structure (DSSP, 8-state):
--EEEEEE--SGGGGPBPTT-TT-BHHHHHHHHHHHHHHHHTTSGGGGG-EEEEE-SSPTTTTEEE-SS--HHHHHHHHHH----S---HHHHHHHHHHHHHHHHHHHT-S-TTS-B-TTS---EEEEEEE----EEETTEEESS--------STTGGGBSSSS-TTEEEEEEEE---SS---------PPP-SHHHHHHHHTT-EEEEE-SHHHHHHHHHHHHHH---EEEEEEEE-TT---SS---EEEEEEE-PPPTTTSS---S-PBPPSSPPPTT-SSPPPBPSSPEEEEEEEEE-----TT---EEEEEPP-HHHHHHHHT--SS-EEEEEETT--TTT---EEEEEEE-TTSS-EEEEE-STTHHHHHHHHHIIIIISTT---HHHHHHHHHHHHHS-GGGHHHHHHHHHHTT-GGGS-GGGG--S-HHHHHHHHHHHHHHHHHHHHHHHHTT-----S----EE--TT---SSSS-PPPGGGS-S-S-HHHHHHHHGGGTGGG--TT-EEPPPPPPPPTT-----SSGGGS-TTTHHHHHHHHHHHHH-GGGHHHHHHHHHHHTS-TTTS--HHHHHHHSPPPPPPSS-----S-SSS-TT---S-------------------------------------PPPTT-----PPPPPPPPP-----------------------PPPPP----------S---HHHHHHHHHHHHHSSSS--HHHHHHHHT--S-HHHHHHHHHHHHHHHHHTT-HHHHHHHHHHHHHHHHHHHS---